Protein AF-A0A839P9Q4-F1 (afdb_monomer_lite)

pLDDT: mean 71.97, std 16.31, range [24.19, 93.88]

Foldseek 3Di:
DEFPDDDLPVQLVVQLVVLLAVCVQCVCCLVDLVSLLLVLVQQDPDPSHSHPDPLSVVLNCQCVPNDPVSVVVSSVVSNVVSVVSHDQDKDKYKYKAKWFFADQDPVQQWTFTHRDDPDDFVQFQPWGDHPPAAIEREDEQQDDGPRIGHDHPVLVVVLCVVCPPNRMKMKIWIKIKGDWHADPDPPRRYTYIYIYTDWIWIFHPPPDPPDPGHHTSDTDDRDGDPPDDDDDDQDDAQPDQVSLLVVLVFDDDPQETEAEADDDPDDGPPNLLSLVLQVVLQQCLQAVLLLLAQQSLLVNCVRHPDLSSSCVLQNNDDDPVSQVVQLVDPVSSNVSSVCCSPPPSVSSNSSHGDDWGKYKYKYKWDFDPQDPVQQWTFTDDFDFDDDPQFTWGPDSPNQETATEQFNDDDRTQHAHPVVSVVLVVVQVPDDPDDGQIKMKIWIKIFHDFDHADPVSSDYPSHDDPDDDPNNRYYRYMYTPWIWMASDRVRPGTRDTDDCPVGGDDDDDPDPQLFDWAFDDPAAFQAQLQVQLLQCVFEFDVCLQQQQQCQFPQLVVDDPVCNVVSSVVSVVVSVVRHDDAPRWYKWKKKWAFDDDPLAWWTFTQDMDTHGDYDPVDTHGDPQQEAEAELCLLLNGIDTDGNVLVVSCCVNPVRSMFIKIFTWDRKHKDWDDDPPTTHIYIYTYGQKIFTADPVHRRTTRDMDGSVSSVVSLPDALLPDDLVPDDFPALAQEAAPDQLVLVLVLCLVQVDQDDLVRLLLNVQLLVCLQAVPVQQRPPFGPGDDPNSCNRDHNGRHRRDRDDPSSSVSRSSSSSSSSVNNSVRHHQKYKYKDWLPCQPQWQCPDPVPVDPQCLQQVQDPVNQVVQDTGDWDWDQDPVRFTKTAWGKHFAFPDDDPPTDGQEIETDHIGGDPPDDRGKMKMWIKGQPDKTWDDPVPPIIRIYTDIFTAKMWIWGDDDPPDHTDTPDIDGDDGDDGDDGDDDDFDDDQNDTFFDAVVVVVVSVVVRAAFAWKWKFFDDPDPPAPFRKIKIWTAGPLNQKIKIWIFGPVVLPRTTQFMEIEGEDACVPDDLVRVQVVCCVPQNHFPCPPLFDDWDDFDQPVLPDDPDPDPQRRQVTDIPHHDRQADSDDDPVNCVVALPNVLSVVSSSSSSVDDRAQADDPPPCVVRIRKRKTARDFAFRQDPNRDTHTDHRGGRYIYIYHHDNVVSVSSVVSVVVVVVCVVDDDDDDDDDDDDD

Secondary structure (DSSP, 8-state):
-EET-SSHHHHHHHHHHHHHHHHHH-GGGGG-HHHHHHHHHHHHH-TT-S---HHHHHHHHHHHHS-HHHHHHHHHHHHHHHHHH-----EEEEEEEEEEE---BTTTTEEEEE--TT---TTS-EEE--TTSPPEEEEETT-----EEE--HHHHHHHHHHHTT--EEEEEEEEEEEEEEE--STT--PEEEEEEEEEEEEEPPP-STT-SS--EEEEE--------PPP-PPPPPPSSHHHHHHTTT-EEETTEEEEE---TTSPPPHHHHHHHHHHHHHHHHH-GGGGGSHHHHHHHHHHHS-HHHHHHHH-S---HHHHHHHHH-HHHHHHHHHHHHHHTHHHHHHTPPPSSEEEEEEEEEEE-S-BTTTTEEEEE---PEEETTEEEEE-SSTTEEEE-SBS---SEEE--HHHHHHHHHHHHHS-TT----EEEEEEEEEEEEPPPPTTTTS------TT-----EEEEEEEEEEEEEESSTTS-SEEEE--GGGTB----------S--EEP-SPEEPBHHHHHHHHHHTTS-TTHHHHHHHTSHHHHTS-TTTHHHHHHHHHHHHHHHSPPTT--EEEEEEEEEEEE-SSSEEEEEEEEEEPBP-TTSPPPPTTSEEEEES-GGGGTEEE--HHHHHHHHHH-TT-EEEEEEEE-S-EEEEE--TTS-EEEEEE-EEEEEEEETTEEEEEEEEEEHHHHHHTT-S-GGGS-GGG---S---SEEE-SHHHHHHHHHHHH-PPP-HHHHHHHHHHHHHHHH-TTSS-GGG---SSS-TTTT---SPTTPPPPPHHHHHHHHHHHHHHHHHHHHT--SEEEEEEETT-TT--TTS---S--HHHHTTT--HHHHHHS-SSS--EEE-TTS-EEE--EEEEEESS-STTPPEEEEEEEPPEE-----SS-EEEEEEEEEEEEEEE-SSSSEEEEEEEEEEEEEEEPPP-SSSPPPEEEEEE-PPPPPPPP---PPP-BTTB-TTSBHHHHHHHHHHHS-EEEEEEEE----SS--S--EEEEEEETTSSEEEEEEE--GGGT-BEEEEEEEEEE-TTT--HHHHHHHHHHHH-S-S-GGG---------HHHH--SS----GGGSSEEEESS----S---HHHHHH-HHHHHHHHHHHHHHHS-SSSSPPTTSSGGG---EEEE-S-EEEE-TTS-EEEESSS-SEEEEEEE-HHHHHHHHHHHHHHHHHTTS------PPP---

Structure (mmCIF, N/CA/C/O backbone):
data_AF-A0A839P9Q4-F1
#
_entry.id   AF-A0A839P9Q4-F1
#
loop_
_atom_site.group_PDB
_atom_site.id
_atom_site.type_symbol
_atom_site.label_atom_id
_atom_site.label_alt_id
_atom_site.label_comp_id
_atom_site.label_asym_id
_atom_site.label_entity_id
_atom_site.label_seq_id
_atom_site.pdbx_PDB_ins_code
_atom_site.Cartn_x
_atom_site.Cartn_y
_atom_site.Cartn_z
_atom_site.occupancy
_atom_site.B_iso_or_equiv
_atom_site.auth_seq_id
_atom_site.auth_comp_id
_atom_site.auth_asym_id
_atom_site.auth_atom_id
_atom_site.pdbx_PDB_model_num
ATOM 1 N N . MET A 1 1 ? 38.543 20.274 5.201 1.00 64.69 1 MET A N 1
ATOM 2 C CA . MET A 1 1 ? 37.522 20.030 6.250 1.00 64.69 1 MET A CA 1
ATOM 3 C C . MET A 1 1 ? 36.988 18.615 6.119 1.00 64.69 1 MET A C 1
ATOM 5 O O . MET A 1 1 ? 37.002 18.118 4.999 1.00 64.69 1 MET A O 1
ATOM 9 N N . ILE A 1 2 ? 36.588 17.972 7.221 1.00 56.66 2 ILE A N 1
ATOM 10 C CA . ILE A 1 2 ? 36.209 16.548 7.251 1.00 56.66 2 ILE A CA 1
ATOM 11 C C . ILE A 1 2 ? 34.685 16.407 7.332 1.00 56.66 2 ILE A C 1
ATOM 13 O O . ILE A 1 2 ? 34.070 16.945 8.249 1.00 56.66 2 ILE A O 1
ATOM 17 N N . ASP A 1 3 ? 34.091 15.681 6.387 1.00 47.31 3 ASP A N 1
ATOM 18 C CA . ASP A 1 3 ? 32.679 15.272 6.425 1.00 47.31 3 ASP A CA 1
ATOM 19 C C . ASP A 1 3 ? 32.559 13.947 7.207 1.00 47.31 3 ASP A C 1
ATOM 21 O O . ASP A 1 3 ? 33.225 12.971 6.851 1.00 47.31 3 ASP A O 1
ATOM 25 N N . GLY A 1 4 ? 31.762 13.926 8.287 1.00 54.22 4 GLY A N 1
ATOM 26 C CA . GLY A 1 4 ? 31.553 12.748 9.151 1.00 54.22 4 GLY A CA 1
ATOM 27 C C . GLY A 1 4 ? 32.404 12.641 10.434 1.00 54.22 4 GLY A C 1
ATOM 28 O O . GLY A 1 4 ? 32.401 11.581 11.059 1.00 54.22 4 GLY A O 1
ATOM 29 N N . ALA A 1 5 ? 33.110 13.700 10.852 1.00 47.81 5 ALA A N 1
ATOM 30 C CA . ALA A 1 5 ? 33.947 13.688 12.063 1.00 47.81 5 ALA A CA 1
ATOM 31 C C . ALA A 1 5 ? 33.138 13.437 13.358 1.00 47.81 5 ALA A C 1
ATOM 33 O O . ALA A 1 5 ? 32.069 14.024 13.570 1.00 47.81 5 ALA A O 1
ATOM 34 N N . ARG A 1 6 ? 33.661 12.593 14.260 1.00 42.53 6 ARG A N 1
ATOM 35 C CA . ARG A 1 6 ? 33.077 12.347 15.593 1.00 42.53 6 ARG A CA 1
ATOM 36 C C . ARG A 1 6 ? 33.615 13.377 16.595 1.00 42.53 6 ARG A C 1
ATOM 38 O O . ARG A 1 6 ? 34.628 13.148 17.239 1.00 42.53 6 ARG A O 1
ATOM 45 N N . GLY A 1 7 ? 32.924 14.509 16.733 1.00 48.66 7 GLY A N 1
ATOM 46 C CA . GLY A 1 7 ? 33.233 15.550 17.725 1.00 48.66 7 GLY A CA 1
ATOM 47 C C . GLY A 1 7 ? 32.727 16.937 17.309 1.00 48.66 7 GLY A C 1
ATOM 48 O O . GLY A 1 7 ? 32.671 17.243 16.119 1.00 48.66 7 GLY A O 1
ATOM 49 N N . GLY A 1 8 ? 32.338 17.776 18.277 1.00 49.44 8 GLY A N 1
ATOM 50 C CA . GLY A 1 8 ? 31.662 19.062 18.024 1.00 49.44 8 GLY A CA 1
ATOM 51 C C . GLY A 1 8 ? 32.492 20.107 17.259 1.00 49.44 8 GLY A C 1
ATOM 52 O O . GLY A 1 8 ? 31.952 20.808 16.411 1.00 49.44 8 GLY A O 1
ATOM 53 N N . GLY A 1 9 ? 33.810 20.187 17.478 1.00 55.84 9 GLY A N 1
ATOM 54 C CA . GLY A 1 9 ? 34.668 21.226 16.877 1.00 55.84 9 GLY A CA 1
ATOM 55 C C . GLY A 1 9 ? 34.774 21.174 15.337 1.00 55.84 9 GLY A C 1
ATOM 56 O O . GLY A 1 9 ? 34.331 22.109 14.668 1.00 55.84 9 GLY A O 1
ATOM 57 N N . PRO A 1 10 ? 35.299 20.085 14.737 1.00 57.31 10 PRO A N 1
ATOM 58 C CA . PRO A 1 10 ? 35.514 19.991 13.284 1.00 57.31 10 PRO A CA 1
ATOM 59 C C . PRO A 1 10 ? 34.222 20.011 12.448 1.00 57.31 10 PRO A C 1
ATOM 61 O O . PRO A 1 10 ? 34.204 20.510 11.320 1.00 57.31 10 PRO A O 1
ATOM 64 N N . ARG A 1 11 ? 33.119 19.493 13.007 1.00 63.06 11 ARG A N 1
ATOM 65 C CA . ARG A 1 11 ? 31.792 19.489 12.371 1.00 63.06 11 ARG A CA 1
ATOM 66 C C . ARG A 1 11 ? 31.200 20.900 12.260 1.00 63.06 11 ARG A C 1
ATOM 68 O O . ARG A 1 11 ? 30.540 21.218 11.264 1.00 63.06 11 ARG A O 1
ATOM 75 N N . ASN A 1 12 ? 31.476 21.755 13.243 1.00 67.19 12 ASN A N 1
ATOM 76 C CA . ASN A 1 12 ? 31.007 23.139 13.261 1.00 67.19 12 ASN A CA 1
ATOM 77 C C . ASN A 1 12 ? 31.789 24.012 12.271 1.00 67.19 12 ASN A C 1
ATOM 79 O O . ASN A 1 12 ? 31.186 24.835 11.586 1.00 67.19 12 ASN A O 1
ATOM 83 N N . GLU A 1 13 ? 33.095 23.784 12.095 1.00 72.75 13 GLU A N 1
ATOM 84 C CA . GLU A 1 13 ? 33.898 24.483 11.076 1.00 72.75 13 GLU A CA 1
ATOM 85 C C . GLU A 1 13 ? 33.451 24.162 9.644 1.00 72.75 13 GLU A C 1
ATOM 87 O O . GLU A 1 13 ? 33.305 25.069 8.820 1.00 72.75 13 GLU A O 1
ATOM 92 N N . PHE A 1 14 ? 33.176 22.884 9.351 1.00 75.50 14 PHE A N 1
ATOM 93 C CA . PHE A 1 14 ? 32.638 22.471 8.054 1.00 75.50 14 PHE A CA 1
ATOM 94 C C . PHE A 1 14 ? 31.277 23.119 7.778 1.00 75.50 14 PHE A C 1
ATOM 96 O O . PHE A 1 14 ? 31.079 23.724 6.722 1.00 75.50 14 PHE A O 1
ATOM 103 N N . SER A 1 15 ? 30.373 23.070 8.759 1.00 75.75 15 SER A N 1
ATOM 104 C CA . SER A 1 15 ? 29.045 23.682 8.654 1.00 75.75 15 SER A CA 1
ATOM 105 C C . SER A 1 15 ? 29.128 25.202 8.467 1.00 75.75 15 SER A C 1
ATOM 107 O O . SER A 1 15 ? 28.384 25.758 7.663 1.00 75.75 15 SER A O 1
ATOM 109 N N . ARG A 1 16 ? 30.090 25.879 9.115 1.00 79.44 16 ARG A N 1
ATOM 110 C CA . ARG A 1 16 ? 30.335 27.323 8.949 1.00 79.44 16 ARG A CA 1
ATOM 111 C C . ARG A 1 16 ? 30.787 27.649 7.535 1.00 79.44 16 ARG A C 1
ATOM 113 O O . ARG A 1 16 ? 30.277 28.574 6.909 1.00 79.44 16 ARG A O 1
ATOM 120 N N . ALA A 1 17 ? 31.732 26.876 7.010 1.00 80.94 17 ALA A N 1
ATOM 121 C CA . ALA A 1 17 ? 32.249 27.087 5.667 1.00 80.94 17 ALA A CA 1
ATOM 122 C C . ALA A 1 17 ? 31.186 26.838 4.583 1.00 80.94 17 ALA A C 1
ATOM 124 O O . ALA A 1 17 ? 31.177 27.552 3.577 1.00 80.94 17 ALA A O 1
ATOM 125 N N . VAL A 1 18 ? 30.285 25.875 4.792 1.00 79.56 18 VAL A N 1
ATOM 126 C CA . VAL A 1 18 ? 29.126 25.641 3.919 1.00 79.56 18 VAL A CA 1
ATOM 127 C C . VAL A 1 18 ? 28.129 26.797 4.008 1.00 79.56 18 VAL A C 1
ATOM 129 O O . VAL A 1 18 ? 27.766 27.357 2.975 1.00 79.56 18 VAL A O 1
ATOM 132 N N . LEU A 1 19 ? 27.750 27.213 5.219 1.00 79.31 19 LEU A N 1
ATOM 133 C CA . LEU A 1 19 ? 26.780 28.285 5.446 1.00 79.31 19 LEU A CA 1
ATOM 134 C C . LEU A 1 19 ? 27.223 29.617 4.813 1.00 79.31 19 LEU A C 1
ATOM 136 O O . LEU A 1 19 ? 26.437 30.247 4.111 1.00 79.31 19 LEU A O 1
ATOM 140 N N . ARG A 1 20 ? 28.504 29.995 4.934 1.00 85.00 20 ARG A N 1
ATOM 141 C CA . ARG A 1 20 ? 29.074 31.181 4.255 1.00 85.00 20 ARG A CA 1
ATOM 142 C C . ARG A 1 20 ? 28.878 31.172 2.731 1.00 85.00 20 ARG A C 1
ATOM 144 O O . ARG A 1 20 ? 28.733 32.222 2.111 1.00 85.00 20 ARG A O 1
ATOM 151 N N . ARG A 1 21 ? 28.888 29.992 2.110 1.00 84.69 21 ARG A N 1
ATOM 152 C CA . ARG A 1 21 ? 28.693 29.824 0.660 1.00 84.69 21 ARG A CA 1
ATOM 153 C C . ARG A 1 21 ? 27.216 29.747 0.295 1.00 84.69 21 ARG A C 1
ATOM 155 O O . ARG A 1 21 ? 26.824 30.317 -0.714 1.00 84.69 21 ARG A O 1
ATOM 162 N N . TYR A 1 22 ? 26.397 29.124 1.143 1.00 79.69 22 TYR A N 1
ATOM 163 C CA . TYR A 1 22 ? 24.941 29.103 1.001 1.00 79.69 22 TYR A CA 1
ATOM 164 C C . TYR A 1 22 ? 24.340 30.514 1.007 1.00 79.69 22 TYR A C 1
ATOM 166 O O . TYR A 1 22 ? 23.539 30.836 0.133 1.00 79.69 22 TYR A O 1
ATOM 174 N N . ILE A 1 23 ? 24.794 31.375 1.926 1.00 81.75 23 ILE A N 1
ATOM 175 C CA . ILE A 1 23 ? 24.366 32.780 2.007 1.00 81.75 23 ILE A CA 1
ATOM 176 C C . ILE A 1 23 ? 24.711 33.530 0.711 1.00 81.75 23 ILE A C 1
ATOM 178 O O . ILE A 1 23 ? 23.896 34.287 0.194 1.00 81.75 23 ILE A O 1
ATOM 182 N N . LYS A 1 24 ? 25.900 33.289 0.139 1.00 82.56 24 LYS A N 1
ATOM 183 C CA . LYS A 1 24 ? 26.296 33.890 -1.144 1.00 82.56 24 LYS A CA 1
ATOM 184 C C . LYS A 1 24 ? 25.455 33.372 -2.317 1.00 82.56 24 LYS A C 1
ATOM 186 O O . LYS A 1 24 ? 25.167 34.136 -3.233 1.00 82.56 24 LYS A O 1
ATOM 191 N N . ALA A 1 25 ? 25.112 32.087 -2.288 1.00 74.19 25 ALA A N 1
ATOM 192 C CA . ALA A 1 25 ? 24.369 31.384 -3.329 1.00 74.19 25 ALA A CA 1
ATOM 193 C C . ALA A 1 25 ? 22.865 31.693 -3.334 1.00 74.19 25 ALA A C 1
ATOM 195 O O . ALA A 1 25 ? 22.218 31.511 -4.361 1.00 74.19 25 ALA A O 1
ATOM 196 N N . THR A 1 26 ? 22.318 32.156 -2.205 1.00 74.44 26 THR A N 1
ATOM 197 C CA . THR A 1 26 ? 20.874 32.355 -2.013 1.00 74.44 26 THR A CA 1
ATOM 198 C C . THR A 1 26 ? 20.586 33.771 -1.501 1.00 74.44 26 THR A C 1
ATOM 200 O O . THR A 1 26 ? 20.239 33.936 -0.333 1.00 74.44 26 THR A O 1
ATOM 203 N N . PRO A 1 27 ? 20.719 34.819 -2.339 1.00 75.06 27 PRO A N 1
ATOM 204 C CA . PRO A 1 27 ? 20.492 36.202 -1.908 1.00 75.06 27 PRO A CA 1
ATOM 205 C C . PRO A 1 27 ? 19.057 36.450 -1.427 1.00 75.06 27 PRO A C 1
ATOM 207 O O . PRO A 1 27 ? 18.837 37.279 -0.550 1.00 75.06 27 PRO A O 1
ATOM 210 N N . SER A 1 28 ? 18.092 35.685 -1.946 1.00 75.75 28 SER A N 1
ATOM 211 C CA . SER A 1 28 ? 16.678 35.756 -1.565 1.00 75.75 28 SER A CA 1
ATOM 212 C C . SER A 1 28 ? 16.415 35.430 -0.093 1.00 75.75 28 SER A C 1
ATOM 214 O O . SER A 1 28 ? 15.375 35.813 0.430 1.00 75.75 28 SER A O 1
ATOM 216 N N . ILE A 1 29 ? 17.353 34.793 0.625 1.00 76.69 29 ILE A N 1
ATOM 217 C CA . ILE A 1 29 ? 17.210 34.588 2.075 1.00 76.69 29 ILE A CA 1
ATOM 218 C C . ILE A 1 29 ? 17.147 35.915 2.842 1.00 76.69 29 ILE A C 1
ATOM 220 O O . ILE A 1 29 ? 16.570 35.973 3.921 1.00 76.69 29 ILE A O 1
ATOM 224 N N . PHE A 1 30 ? 17.713 36.992 2.286 1.00 82.06 30 PHE A N 1
ATOM 225 C CA . PHE A 1 30 ? 17.649 38.325 2.880 1.00 82.06 30 PHE A CA 1
ATOM 226 C C . PHE A 1 30 ? 16.275 38.995 2.716 1.00 82.06 30 PHE A C 1
ATOM 228 O O . PHE A 1 30 ? 15.992 39.969 3.416 1.00 82.06 30 PHE A O 1
ATOM 235 N N . GLU A 1 31 ? 15.428 38.452 1.838 1.00 80.94 31 GLU A N 1
ATOM 236 C CA . GLU A 1 31 ? 14.074 38.925 1.535 1.00 80.94 31 GLU A CA 1
ATOM 237 C C . GLU A 1 31 ? 12.984 38.130 2.287 1.00 80.94 31 GLU A C 1
ATOM 239 O O . GLU A 1 31 ? 11.816 38.498 2.211 1.00 80.94 31 GLU A O 1
ATOM 244 N N . ASP A 1 32 ? 13.347 37.078 3.043 1.00 80.62 32 ASP A N 1
ATOM 245 C CA . ASP A 1 32 ? 12.438 36.248 3.858 1.00 80.62 32 ASP A CA 1
ATOM 246 C C . ASP A 1 32 ? 12.662 36.478 5.373 1.00 80.62 32 ASP A C 1
ATOM 248 O O . ASP A 1 32 ? 13.540 35.849 5.981 1.00 80.62 32 ASP A O 1
ATOM 252 N N . PRO A 1 33 ? 11.869 37.353 6.029 1.00 79.62 33 PRO A N 1
ATOM 253 C CA . PRO A 1 33 ? 12.018 37.658 7.452 1.00 79.62 33 PRO A CA 1
ATOM 254 C C . PRO A 1 33 ? 11.812 36.439 8.360 1.00 79.62 33 PRO A C 1
ATOM 256 O O . PRO A 1 33 ? 12.529 36.277 9.346 1.00 79.62 33 PRO A O 1
ATOM 259 N N . GLU A 1 34 ? 10.872 35.550 8.029 1.00 75.75 34 GLU A N 1
ATOM 260 C CA . GLU A 1 34 ? 10.582 34.348 8.822 1.00 75.75 34 GLU A CA 1
ATOM 261 C C . GLU A 1 34 ? 11.647 33.261 8.613 1.00 75.75 34 GLU A C 1
ATOM 263 O O . GLU A 1 34 ? 11.989 32.508 9.531 1.00 75.75 34 GLU A O 1
ATOM 268 N N . GLY A 1 35 ? 12.230 33.190 7.416 1.00 76.62 35 GLY A N 1
ATOM 269 C CA . GLY A 1 35 ? 13.447 32.427 7.142 1.00 76.62 35 GLY A CA 1
ATOM 270 C C . GLY A 1 35 ? 14.635 32.904 7.983 1.00 76.62 35 GLY A C 1
ATOM 271 O O . GLY A 1 35 ? 15.294 32.086 8.630 1.00 76.62 35 GLY A O 1
ATOM 272 N N . LEU A 1 36 ? 14.866 34.220 8.055 1.00 83.12 36 LEU A N 1
ATOM 273 C CA . LEU A 1 36 ? 15.941 34.817 8.859 1.00 83.12 36 LEU A CA 1
ATOM 274 C C . LEU A 1 36 ? 15.747 34.606 10.364 1.00 83.12 36 LEU A C 1
ATOM 276 O O . LEU A 1 36 ? 16.712 34.251 11.042 1.00 83.12 36 LEU A O 1
ATOM 280 N N . LYS A 1 37 ? 14.521 34.752 10.886 1.00 82.19 37 LYS A N 1
ATOM 281 C CA . LYS A 1 37 ? 14.201 34.464 12.298 1.00 82.19 37 LYS A CA 1
ATOM 282 C C . LYS A 1 37 ? 14.492 33.006 12.655 1.00 82.19 37 LYS A C 1
ATOM 284 O O . LYS A 1 37 ? 15.140 32.733 13.665 1.00 82.19 37 LYS A O 1
ATOM 289 N N . ARG A 1 38 ? 14.066 32.059 11.810 1.00 75.88 38 ARG A N 1
ATOM 290 C CA . ARG A 1 38 ? 14.324 30.621 12.013 1.00 75.88 38 ARG A CA 1
ATOM 291 C C . ARG A 1 38 ? 15.812 30.287 11.950 1.00 75.88 38 ARG A C 1
ATOM 293 O O . ARG A 1 38 ? 16.301 29.512 12.776 1.00 75.88 38 ARG A O 1
ATOM 300 N N . LEU A 1 39 ? 16.540 30.890 11.010 1.00 78.81 39 LEU A N 1
ATOM 301 C CA . LEU A 1 39 ? 17.987 30.723 10.898 1.00 78.81 39 LEU A CA 1
ATOM 302 C C . LEU A 1 39 ? 18.714 31.296 12.126 1.00 78.81 39 LEU A C 1
ATOM 304 O O . LEU A 1 39 ? 19.573 30.616 12.686 1.00 78.81 39 LEU A O 1
ATOM 308 N N . LEU A 1 40 ? 18.337 32.490 12.596 1.00 82.75 40 LEU A N 1
ATOM 309 C CA . LEU A 1 40 ? 18.902 33.113 13.798 1.00 82.75 40 LEU A CA 1
ATOM 310 C C . LEU A 1 40 ? 18.640 32.272 15.055 1.00 82.75 40 LEU A C 1
ATOM 312 O O . LEU A 1 40 ? 19.577 32.002 15.803 1.00 82.75 40 LEU A O 1
ATOM 316 N N . ALA A 1 41 ? 17.415 31.776 15.250 1.00 75.00 41 ALA A N 1
ATOM 317 C CA . ALA A 1 41 ? 17.064 30.919 16.384 1.00 75.00 41 ALA A CA 1
ATOM 318 C C . ALA A 1 41 ? 17.879 29.614 16.398 1.00 75.00 41 ALA A C 1
ATOM 320 O O . ALA A 1 41 ? 18.410 29.212 17.436 1.00 75.00 41 ALA A O 1
ATOM 321 N N . THR A 1 42 ? 18.041 28.994 15.224 1.00 68.88 42 THR A N 1
ATOM 322 C CA . THR A 1 42 ? 18.833 27.766 15.045 1.00 68.88 42 THR A CA 1
ATOM 323 C C . THR A 1 42 ? 20.314 27.999 15.360 1.00 68.88 42 THR A C 1
ATOM 325 O O . THR A 1 42 ? 20.966 27.158 15.985 1.00 68.88 42 THR A O 1
ATOM 328 N N . LEU A 1 43 ? 20.848 29.159 14.964 1.00 72.81 43 LEU A N 1
ATOM 329 C CA . LEU A 1 43 ? 22.237 29.546 15.210 1.00 72.81 43 LEU A CA 1
ATOM 330 C C . LEU A 1 43 ? 22.473 30.101 16.627 1.00 72.81 43 LEU A C 1
ATOM 332 O O . LEU A 1 43 ? 23.619 30.129 17.074 1.00 72.81 43 LEU A O 1
ATOM 336 N N . ALA A 1 44 ? 21.438 30.506 17.362 1.00 69.62 44 ALA A N 1
ATOM 337 C CA . ALA A 1 44 ? 21.579 31.072 18.704 1.00 69.62 44 ALA A CA 1
ATOM 338 C C . ALA A 1 44 ? 21.503 30.031 19.839 1.00 69.62 44 ALA A C 1
ATOM 340 O O . ALA A 1 44 ? 22.216 30.184 20.826 1.00 69.62 44 ALA A O 1
ATOM 341 N N . TYR A 1 45 ? 20.672 28.984 19.723 1.00 53.72 45 TYR A N 1
ATOM 342 C CA . TYR A 1 45 ? 20.264 28.162 20.882 1.00 53.72 45 TYR A CA 1
ATOM 343 C C . TYR A 1 45 ? 20.804 26.724 20.959 1.00 53.72 45 TYR A C 1
ATOM 345 O O . TYR A 1 45 ? 20.451 26.008 21.893 1.00 53.72 45 TYR A O 1
ATOM 353 N N . SER A 1 46 ? 21.661 26.266 20.041 1.00 51.97 46 SER A N 1
ATOM 354 C CA . SER A 1 46 ? 22.256 24.924 20.171 1.00 51.97 46 SER A CA 1
ATOM 355 C C . SER A 1 46 ? 23.648 24.967 20.813 1.00 51.97 46 SER A C 1
ATOM 357 O O . SER A 1 46 ? 24.517 25.712 20.365 1.00 51.97 46 SER A O 1
ATOM 359 N N . GLU A 1 47 ? 23.905 24.100 21.804 1.00 44.22 47 GLU A N 1
ATOM 360 C CA . GLU A 1 47 ? 25.256 23.847 22.360 1.00 44.22 47 GLU A CA 1
ATOM 361 C C . GLU A 1 47 ? 26.258 23.370 21.283 1.00 44.22 47 GLU A C 1
ATOM 363 O O . GLU A 1 47 ? 27.469 23.416 21.473 1.00 44.22 47 GLU A O 1
ATOM 368 N N . ASN A 1 48 ? 25.748 22.975 20.109 1.00 48.03 48 ASN A N 1
ATOM 369 C CA . ASN A 1 48 ? 26.498 22.601 18.910 1.00 48.03 48 ASN A CA 1
ATOM 370 C C . ASN A 1 48 ? 26.331 23.610 17.751 1.00 48.03 48 ASN A C 1
ATOM 372 O O . ASN A 1 48 ? 26.476 23.233 16.587 1.00 48.03 48 ASN A O 1
ATOM 376 N N . SER A 1 49 ? 25.991 24.872 18.033 1.00 61.28 49 SER A N 1
ATOM 377 C CA . SER A 1 49 ? 25.770 25.876 16.988 1.00 61.28 49 SER A CA 1
ATOM 378 C C . SER A 1 49 ? 27.048 26.194 16.204 1.00 61.28 49 SER A C 1
ATOM 380 O O . SER A 1 49 ? 28.169 26.159 16.712 1.00 61.28 49 SER A O 1
ATOM 382 N N . VAL A 1 50 ? 26.859 26.559 14.937 1.00 62.88 50 VAL A N 1
ATOM 383 C CA . VAL A 1 50 ? 27.901 26.964 13.990 1.00 62.88 50 VAL A CA 1
ATOM 384 C C . VAL A 1 50 ? 28.448 28.376 14.297 1.00 62.88 50 VAL A C 1
ATOM 386 O O . VAL A 1 50 ? 29.604 28.666 13.969 1.00 62.88 50 VAL A O 1
ATOM 389 N N . TRP A 1 51 ? 27.667 29.233 14.978 1.00 69.69 51 TRP A N 1
ATOM 390 C CA . TRP A 1 51 ? 28.051 30.580 15.454 1.00 69.69 51 TRP A CA 1
ATOM 391 C C . TRP A 1 51 ? 27.387 30.947 16.804 1.00 69.69 51 TRP A C 1
ATOM 393 O O . TRP A 1 51 ? 26.552 31.856 16.852 1.00 69.69 51 TRP A O 1
ATOM 403 N N . PRO A 1 52 ? 27.759 30.284 17.916 1.00 65.69 52 PRO A N 1
ATOM 404 C CA . PRO A 1 52 ? 27.238 30.599 19.240 1.00 65.69 52 PRO A CA 1
ATOM 405 C C . PRO A 1 52 ? 27.986 31.813 19.796 1.00 65.69 52 PRO A C 1
ATOM 407 O O . PRO A 1 52 ? 28.895 31.676 20.612 1.00 65.69 52 PRO A O 1
ATOM 410 N N . THR A 1 53 ? 27.669 33.006 19.299 1.00 72.31 53 THR A N 1
ATOM 411 C CA . THR A 1 53 ? 28.251 34.240 19.834 1.00 72.31 53 THR A CA 1
ATOM 412 C C . THR A 1 53 ? 27.243 34.933 20.757 1.00 72.31 53 THR A C 1
ATOM 414 O O . THR A 1 53 ? 26.034 34.880 20.485 1.00 72.31 53 THR A O 1
ATOM 417 N N . PRO A 1 54 ? 27.695 35.579 21.848 1.00 73.75 54 PRO A N 1
ATOM 418 C CA . PRO A 1 54 ? 26.827 36.382 22.709 1.00 73.75 54 PRO A CA 1
ATOM 419 C C . PRO A 1 54 ? 25.985 37.400 21.924 1.00 73.75 54 PRO A C 1
ATOM 421 O O . PRO A 1 54 ? 24.830 37.641 22.263 1.00 73.75 54 PRO A O 1
ATOM 424 N N . GLU A 1 55 ? 26.520 37.928 20.823 1.00 79.06 55 GLU A N 1
ATOM 425 C CA . GLU A 1 55 ? 25.854 38.880 19.934 1.00 79.06 55 GLU A CA 1
ATOM 426 C C . GLU A 1 55 ? 24.688 38.240 19.163 1.00 79.06 55 GLU A C 1
ATOM 428 O O . GLU A 1 55 ? 23.630 38.855 19.043 1.00 79.06 55 GLU A O 1
ATOM 433 N N . ASN A 1 56 ? 24.818 36.996 18.679 1.00 80.25 56 ASN A N 1
ATOM 434 C CA . ASN A 1 56 ? 23.707 36.278 18.036 1.00 80.25 56 ASN A CA 1
ATOM 435 C C . ASN A 1 56 ? 22.621 35.875 19.042 1.00 80.25 56 ASN A C 1
ATOM 437 O O . ASN A 1 56 ? 21.435 35.971 18.732 1.00 80.25 56 ASN A O 1
ATOM 441 N N . LEU A 1 57 ? 23.008 35.506 20.266 1.00 78.38 57 LEU A N 1
ATOM 442 C CA . LEU A 1 57 ? 22.070 35.302 21.375 1.00 78.38 57 LEU A CA 1
ATOM 443 C C . LEU A 1 57 ? 21.323 36.596 21.727 1.00 78.38 57 LEU A C 1
ATOM 445 O O . LEU A 1 57 ? 20.116 36.570 21.957 1.00 78.38 57 LEU A O 1
ATOM 449 N N . GLN A 1 58 ? 22.010 37.739 21.730 1.00 82.94 58 GLN A N 1
ATOM 450 C CA . GLN A 1 58 ? 21.400 39.041 21.993 1.00 82.94 58 GLN A CA 1
ATOM 451 C C . GLN A 1 58 ? 20.471 39.488 20.855 1.00 82.94 58 GLN A C 1
ATOM 453 O O . GLN A 1 58 ? 19.378 39.985 21.125 1.00 82.94 58 GLN A O 1
ATOM 458 N N . ARG A 1 59 ? 20.859 39.283 19.587 1.00 88.38 59 ARG A N 1
ATOM 459 C CA . ARG A 1 59 ? 19.977 39.486 18.421 1.00 88.38 59 ARG A CA 1
ATOM 460 C C . ARG A 1 59 ? 18.730 38.613 18.530 1.00 88.38 59 ARG A C 1
ATOM 462 O O . ARG A 1 59 ? 17.630 39.132 18.406 1.00 88.38 59 ARG A O 1
ATOM 469 N N . GLN A 1 60 ? 18.877 37.330 18.864 1.00 86.19 60 GLN A N 1
ATOM 470 C CA . GLN A 1 60 ? 17.739 36.423 19.020 1.00 86.19 60 GLN A CA 1
ATOM 471 C C . GLN A 1 60 ? 16.824 36.820 20.186 1.00 86.19 60 GLN A C 1
ATOM 473 O O . GLN A 1 60 ? 15.604 36.769 20.048 1.00 86.19 60 GLN A O 1
ATOM 478 N N . ARG A 1 61 ? 17.383 37.250 21.323 1.00 82.19 61 ARG A N 1
ATOM 479 C CA . ARG A 1 61 ? 16.591 37.770 22.449 1.00 82.19 61 ARG A CA 1
ATOM 480 C C . ARG A 1 61 ? 15.798 39.015 22.053 1.00 82.19 61 ARG A C 1
ATOM 482 O O . ARG A 1 61 ? 14.631 39.096 22.413 1.00 82.19 61 ARG A O 1
ATOM 489 N N . ARG A 1 62 ? 16.384 39.932 21.274 1.00 88.62 62 ARG A N 1
ATOM 490 C CA . ARG A 1 62 ? 15.670 41.097 20.715 1.00 88.62 62 ARG A CA 1
ATOM 491 C C . ARG A 1 62 ? 14.596 40.694 19.703 1.00 88.62 62 ARG A C 1
ATOM 493 O O . ARG A 1 62 ? 13.505 41.238 19.750 1.00 88.62 62 ARG A O 1
ATOM 500 N N . VAL A 1 63 ? 14.851 39.688 18.865 1.00 86.88 63 VAL A N 1
ATOM 501 C CA . VAL A 1 63 ? 13.841 39.134 17.945 1.00 86.88 63 VAL A CA 1
ATOM 502 C C . VAL A 1 63 ? 12.684 38.450 18.689 1.00 86.88 63 VAL A C 1
ATOM 504 O O . VAL A 1 63 ? 11.550 38.503 18.230 1.00 86.88 63 VAL A O 1
ATOM 507 N N . THR A 1 64 ? 12.951 37.806 19.828 1.00 81.75 64 THR A N 1
ATOM 508 C CA . THR A 1 64 ? 11.940 37.027 20.573 1.00 81.75 64 THR A CA 1
ATOM 509 C C . THR A 1 64 ? 11.136 37.893 21.545 1.00 81.75 64 THR A C 1
ATOM 511 O O . THR A 1 64 ? 9.934 37.697 21.685 1.00 81.75 64 THR A O 1
ATOM 514 N N . ASN A 1 65 ? 11.797 38.841 22.216 1.00 81.94 65 ASN A N 1
ATOM 515 C CA . ASN A 1 65 ? 11.233 39.589 23.345 1.00 81.94 65 ASN A CA 1
ATOM 516 C C . ASN A 1 65 ? 11.142 41.104 23.096 1.00 81.94 65 ASN A C 1
ATOM 518 O O . ASN A 1 65 ? 10.640 41.819 23.959 1.00 81.94 65 ASN A O 1
ATOM 522 N N . GLY A 1 66 ? 11.683 41.602 21.982 1.00 78.88 66 GLY A N 1
ATOM 523 C CA . GLY A 1 66 ? 11.684 43.023 21.642 1.00 78.88 66 GLY A CA 1
ATOM 524 C C . GLY A 1 66 ? 10.426 43.460 20.895 1.00 78.88 66 GLY A C 1
ATOM 525 O O . GLY A 1 66 ? 9.666 42.649 20.360 1.00 78.88 66 GLY A O 1
ATOM 526 N N . THR A 1 67 ? 10.229 44.771 20.850 1.00 83.88 67 THR A N 1
ATOM 527 C CA . THR A 1 67 ? 9.210 45.458 20.041 1.00 83.88 67 THR A CA 1
ATOM 528 C C . THR A 1 67 ? 9.425 45.230 18.543 1.00 83.88 67 THR A C 1
ATOM 530 O O . THR A 1 67 ? 10.518 44.864 18.122 1.00 83.88 67 THR A O 1
ATOM 533 N N . GLU A 1 68 ? 8.413 45.483 17.709 1.00 63.50 68 GLU A N 1
ATOM 534 C CA . GLU A 1 68 ? 8.513 45.325 16.246 1.00 63.50 68 GLU A CA 1
ATOM 535 C C . GLU A 1 68 ? 9.737 46.042 15.636 1.00 63.50 68 GLU A C 1
ATOM 537 O O . GLU A 1 68 ? 10.461 45.449 14.840 1.00 63.50 68 GLU A O 1
ATOM 542 N N . PHE A 1 69 ? 10.072 47.242 16.123 1.00 80.94 69 PHE A N 1
ATOM 543 C CA . PHE A 1 69 ? 11.257 47.999 15.702 1.00 80.94 69 PHE A CA 1
ATOM 544 C C . PHE A 1 69 ? 12.579 47.355 16.147 1.00 80.94 69 PHE A C 1
ATOM 546 O O . PHE A 1 69 ? 13.571 47.365 15.414 1.00 80.94 69 PHE A O 1
ATOM 553 N N . GLU A 1 70 ? 12.619 46.774 17.349 1.00 78.81 70 GLU A N 1
ATOM 554 C CA . GLU A 1 70 ? 13.792 46.048 17.848 1.00 78.81 70 GLU A CA 1
ATOM 555 C C . GLU A 1 70 ? 13.982 44.715 17.120 1.00 78.81 70 GLU A C 1
ATOM 557 O O . GLU A 1 70 ? 15.122 44.301 16.896 1.00 78.81 70 GLU A O 1
ATOM 562 N N . GLN A 1 71 ? 12.886 44.064 16.719 1.00 85.81 71 GLN A N 1
ATOM 563 C CA . GLN A 1 71 ? 12.917 42.862 15.891 1.00 85.81 71 GLN A CA 1
ATOM 564 C C . GLN A 1 71 ? 13.463 43.181 14.497 1.00 85.81 71 GLN A C 1
ATOM 566 O O . GLN A 1 71 ? 14.378 42.494 14.042 1.00 85.81 71 GLN A O 1
ATOM 571 N N . GLU A 1 72 ? 12.965 44.235 13.846 1.00 84.88 72 GLU A N 1
ATOM 572 C CA . GLU A 1 72 ? 13.463 44.692 12.542 1.00 84.88 72 GLU A CA 1
ATOM 573 C C . GLU A 1 72 ? 14.947 45.066 12.605 1.00 84.88 72 GLU A C 1
ATOM 575 O O . GLU A 1 72 ? 15.749 44.548 11.827 1.00 84.88 72 GLU A O 1
ATOM 580 N N . THR A 1 73 ? 15.345 45.858 13.606 1.00 90.69 73 THR A N 1
ATOM 581 C CA . THR A 1 73 ? 16.746 46.258 13.808 1.00 90.69 73 THR A CA 1
ATOM 582 C C . THR A 1 73 ? 17.651 45.044 14.040 1.00 90.69 73 THR A C 1
ATOM 584 O O . THR A 1 73 ? 18.719 44.930 13.439 1.00 90.69 73 THR A O 1
ATOM 587 N N . ALA A 1 74 ? 17.231 44.092 14.881 1.00 89.56 74 ALA A N 1
ATOM 588 C CA . ALA A 1 74 ? 18.008 42.884 15.148 1.00 89.56 74 ALA A CA 1
ATOM 589 C C . ALA A 1 74 ? 18.129 41.974 13.914 1.00 89.56 74 ALA A C 1
ATOM 591 O O . ALA A 1 74 ? 19.174 41.343 13.724 1.00 89.56 74 ALA A O 1
ATOM 592 N N . LEU A 1 75 ? 17.097 41.920 13.066 1.00 89.56 75 LEU A N 1
ATOM 593 C CA . LEU A 1 75 ? 17.147 41.207 11.792 1.00 89.56 75 LEU A CA 1
ATOM 594 C C . LEU A 1 75 ? 18.054 41.915 10.782 1.00 89.56 75 LEU A C 1
ATOM 596 O O . LEU A 1 75 ? 18.831 41.230 10.125 1.00 89.56 75 LEU A O 1
ATOM 600 N N . ASP A 1 76 ? 18.045 43.243 10.687 1.00 89.94 76 ASP A N 1
ATOM 601 C CA . ASP A 1 76 ? 18.928 43.987 9.776 1.00 89.94 76 ASP A CA 1
ATOM 602 C C . ASP A 1 76 ? 20.406 43.924 10.195 1.00 89.94 76 ASP A C 1
ATOM 604 O O . ASP A 1 76 ? 21.297 43.733 9.357 1.00 89.94 76 ASP A O 1
ATOM 608 N N . GLU A 1 77 ? 20.689 43.964 11.498 1.00 90.25 77 GLU A N 1
ATOM 609 C CA . GLU A 1 77 ? 22.022 43.665 12.025 1.00 90.25 77 GLU A CA 1
ATOM 610 C C . GLU A 1 77 ? 22.457 42.231 11.688 1.00 90.25 77 GLU A C 1
ATOM 612 O O . GLU A 1 77 ? 23.617 41.987 11.342 1.00 90.25 77 GLU A O 1
ATOM 617 N N . PHE A 1 78 ? 21.532 41.269 11.773 1.00 91.44 78 PHE A N 1
ATOM 618 C CA . PHE A 1 78 ? 21.810 39.880 11.429 1.00 91.44 78 PHE A CA 1
ATOM 619 C C . PHE A 1 78 ? 22.037 39.693 9.923 1.00 91.44 78 PHE A C 1
ATOM 621 O O . PHE A 1 78 ? 22.976 38.993 9.540 1.00 91.44 78 PHE A O 1
ATOM 628 N N . LYS A 1 79 ? 21.269 40.372 9.060 1.00 89.44 79 LYS A N 1
ATOM 629 C CA . LYS A 1 79 ? 21.510 40.419 7.607 1.00 89.44 79 LYS A CA 1
ATOM 630 C C . LYS A 1 79 ? 22.903 40.966 7.307 1.00 89.44 79 LYS A C 1
ATOM 632 O O . LYS A 1 79 ? 23.639 40.356 6.536 1.00 89.44 79 LYS A O 1
ATOM 637 N N . THR A 1 80 ? 23.286 42.065 7.958 1.00 89.12 80 THR A N 1
ATOM 638 C CA . THR A 1 80 ? 24.611 42.688 7.804 1.00 89.12 80 THR A CA 1
ATOM 639 C C . THR A 1 80 ? 25.728 41.725 8.209 1.00 89.12 80 THR A C 1
ATOM 641 O O . THR A 1 80 ? 26.705 41.561 7.477 1.00 89.12 80 THR A O 1
ATOM 644 N N . PHE A 1 81 ? 25.558 41.025 9.334 1.00 88.69 81 PHE A N 1
ATOM 645 C CA . PHE A 1 81 ? 26.481 39.983 9.781 1.00 88.69 81 PHE A CA 1
ATOM 646 C C . PHE A 1 81 ? 26.603 38.838 8.762 1.00 88.69 81 PHE A C 1
ATOM 648 O O . PHE A 1 81 ? 27.710 38.493 8.354 1.00 88.69 81 PHE A O 1
ATOM 655 N N . LEU A 1 82 ? 25.483 38.273 8.302 1.00 85.50 82 LEU A N 1
ATOM 656 C CA . LEU A 1 82 ? 25.486 37.182 7.323 1.00 85.50 82 LEU A CA 1
ATOM 657 C C . LEU A 1 82 ? 26.107 37.611 5.982 1.00 85.50 82 LEU A C 1
ATOM 659 O O . LEU A 1 82 ? 26.853 36.838 5.379 1.00 85.50 82 LEU A O 1
ATOM 663 N N . ALA A 1 83 ? 25.842 38.839 5.528 1.00 84.94 83 ALA A N 1
ATOM 664 C CA . ALA A 1 83 ? 26.412 39.390 4.302 1.00 84.94 83 ALA A CA 1
ATOM 665 C C . ALA A 1 83 ? 27.938 39.561 4.393 1.00 84.94 83 ALA A C 1
ATOM 667 O O . ALA A 1 83 ? 28.640 39.251 3.429 1.00 84.94 83 ALA A O 1
ATOM 668 N N . ALA A 1 84 ? 28.460 39.984 5.551 1.00 84.94 84 ALA A N 1
ATOM 669 C CA . ALA A 1 84 ? 29.900 40.109 5.793 1.00 84.94 84 ALA A CA 1
ATOM 670 C C . ALA A 1 84 ? 30.631 38.753 5.791 1.00 84.94 84 ALA A C 1
ATOM 672 O O . ALA A 1 84 ? 31.806 38.670 5.437 1.00 84.94 84 ALA A O 1
ATOM 673 N N . GLU A 1 85 ? 29.932 37.677 6.152 1.00 85.12 85 GLU A N 1
ATOM 674 C CA . GLU A 1 85 ? 30.480 36.319 6.208 1.00 85.12 85 GLU A CA 1
ATOM 675 C C . GLU A 1 85 ? 30.419 35.580 4.854 1.00 85.12 85 GLU A C 1
ATOM 677 O O . GLU A 1 85 ? 31.052 34.531 4.685 1.00 85.12 85 GLU A O 1
ATOM 682 N N . ALA A 1 86 ? 29.673 36.102 3.876 1.00 83.81 86 ALA A N 1
ATOM 683 C CA . ALA A 1 86 ? 29.410 35.434 2.606 1.00 83.81 86 ALA A CA 1
ATOM 684 C C . ALA A 1 86 ? 30.673 35.297 1.729 1.00 83.81 86 ALA A C 1
ATOM 686 O O . ALA A 1 86 ? 31.397 36.259 1.479 1.00 83.81 86 ALA A O 1
ATOM 687 N N . THR A 1 87 ? 30.929 34.103 1.179 1.00 83.75 87 THR A N 1
ATOM 688 C CA . THR A 1 87 ? 32.080 33.868 0.283 1.00 83.75 87 THR A CA 1
ATOM 689 C C . THR A 1 87 ? 31.751 32.911 -0.858 1.00 83.75 87 THR A C 1
ATOM 691 O O . THR A 1 87 ? 31.023 31.942 -0.669 1.00 83.75 87 THR A O 1
ATOM 694 N N . GLY A 1 88 ? 32.321 33.161 -2.041 1.00 75.75 88 GLY A N 1
ATOM 695 C CA . GLY A 1 88 ? 32.253 32.265 -3.206 1.00 75.75 88 GLY A CA 1
ATOM 696 C C . GLY A 1 88 ? 33.490 31.377 -3.386 1.00 75.75 88 GLY A C 1
ATOM 697 O O . GLY A 1 88 ? 33.589 30.659 -4.378 1.00 75.75 88 GLY A O 1
ATOM 698 N N . ALA A 1 89 ? 34.462 31.436 -2.468 1.00 81.69 89 ALA A N 1
ATOM 699 C CA . ALA A 1 89 ? 35.711 30.690 -2.607 1.00 81.69 89 ALA A CA 1
ATOM 700 C C . ALA A 1 89 ? 35.465 29.166 -2.628 1.00 81.69 89 ALA A C 1
ATOM 702 O O . ALA A 1 89 ? 34.624 28.682 -1.867 1.00 81.69 89 ALA A O 1
ATOM 703 N N . PRO A 1 90 ? 36.220 28.367 -3.404 1.00 82.62 90 PRO A N 1
ATOM 704 C CA . PRO A 1 90 ? 36.100 26.910 -3.374 1.00 82.62 90 PRO A CA 1
ATOM 705 C C . PRO A 1 90 ? 36.324 26.311 -1.973 1.00 82.62 90 PRO A C 1
ATOM 707 O O . PRO A 1 90 ? 36.988 26.897 -1.114 1.00 82.62 90 PRO A O 1
ATOM 710 N N . LEU A 1 91 ? 35.745 25.141 -1.725 1.00 85.25 91 LEU A N 1
ATOM 711 C CA . LEU A 1 91 ? 35.765 24.409 -0.461 1.00 85.25 91 LEU A CA 1
ATOM 712 C C . LEU A 1 91 ? 36.609 23.138 -0.616 1.00 85.25 91 LEU A C 1
ATOM 714 O O . LEU A 1 91 ? 36.247 22.255 -1.386 1.00 85.25 91 LEU A O 1
ATOM 718 N N . LYS A 1 92 ? 37.710 23.002 0.131 1.00 85.19 92 LYS A N 1
ATOM 719 C CA . LYS A 1 92 ? 38.489 21.751 0.156 1.00 85.19 92 LYS A CA 1
ATOM 720 C C . LYS A 1 92 ? 37.944 20.786 1.210 1.00 85.19 92 LYS A C 1
ATOM 722 O O . LYS A 1 92 ? 37.996 21.062 2.417 1.00 85.19 92 LYS A O 1
ATOM 727 N N . VAL A 1 93 ? 37.444 19.644 0.755 1.00 83.25 93 VAL A N 1
ATOM 728 C CA . VAL A 1 93 ? 36.765 18.629 1.568 1.00 83.25 93 VAL A CA 1
ATOM 729 C C . VAL A 1 93 ? 37.551 17.322 1.536 1.00 83.25 93 VAL A C 1
ATOM 731 O O . VAL A 1 93 ? 38.007 16.881 0.486 1.00 83.25 93 VAL A O 1
ATOM 734 N N . LEU A 1 94 ? 37.706 16.713 2.706 1.00 83.50 94 LEU A N 1
ATOM 735 C CA . LEU A 1 94 ? 38.158 15.344 2.892 1.00 83.50 94 LEU A CA 1
ATOM 736 C C . LEU A 1 94 ? 36.946 14.535 3.355 1.00 83.50 94 LEU A C 1
ATOM 738 O O . LEU A 1 94 ? 36.467 14.728 4.470 1.00 83.50 94 LEU A O 1
ATOM 742 N N . ARG A 1 95 ? 36.432 13.652 2.505 1.00 81.31 95 ARG A N 1
ATOM 743 C CA . ARG A 1 95 ? 35.320 12.767 2.853 1.00 81.31 95 ARG A CA 1
ATOM 744 C C . ARG A 1 95 ? 35.852 11.389 3.205 1.00 81.31 95 ARG A C 1
ATOM 746 O O . ARG A 1 95 ? 36.636 10.833 2.442 1.00 81.31 95 ARG A O 1
ATOM 753 N N . ILE A 1 96 ? 35.400 10.836 4.325 1.00 80.94 96 ILE A N 1
ATOM 754 C CA . ILE A 1 96 ? 35.776 9.492 4.765 1.00 80.94 96 ILE A CA 1
ATOM 755 C C . ILE A 1 96 ? 34.556 8.581 4.599 1.00 80.94 96 ILE A C 1
ATOM 757 O O . ILE A 1 96 ? 33.497 8.857 5.156 1.00 80.94 96 ILE A O 1
ATOM 761 N N . ARG A 1 97 ? 34.678 7.512 3.804 1.00 79.12 97 ARG A N 1
ATOM 762 C CA . ARG A 1 97 ? 33.640 6.478 3.656 1.00 79.12 97 ARG A CA 1
ATOM 763 C C . ARG A 1 97 ? 34.138 5.138 4.169 1.00 79.12 97 ARG A C 1
ATOM 765 O O . ARG A 1 97 ? 35.242 4.718 3.836 1.00 79.12 97 ARG A O 1
ATOM 772 N N . THR A 1 98 ? 33.296 4.444 4.920 1.00 80.50 98 THR A N 1
ATOM 773 C CA . THR A 1 98 ? 33.576 3.081 5.375 1.00 80.50 98 THR A CA 1
ATOM 774 C C . THR A 1 98 ? 33.240 2.079 4.274 1.00 80.50 98 THR A C 1
ATOM 776 O O . THR A 1 98 ? 32.179 2.163 3.663 1.00 80.50 98 THR A O 1
ATOM 779 N N . SER A 1 99 ? 34.136 1.126 4.032 1.00 80.12 99 SER A N 1
ATOM 780 C CA . SER A 1 99 ? 33.953 0.010 3.104 1.00 80.12 99 SER A CA 1
ATOM 781 C C . SER A 1 99 ? 34.310 -1.306 3.776 1.00 80.12 99 SER A C 1
ATOM 783 O O . SER A 1 99 ? 35.137 -1.348 4.689 1.00 80.12 99 SER A O 1
ATOM 785 N N . VAL A 1 100 ? 33.740 -2.394 3.272 1.00 82.88 100 VAL A N 1
ATOM 786 C CA . VAL A 1 100 ? 34.145 -3.755 3.604 1.00 82.88 100 VAL A CA 1
ATOM 787 C C . VAL A 1 100 ? 34.938 -4.328 2.437 1.00 82.88 100 VAL A C 1
ATOM 789 O O . VAL A 1 100 ? 34.437 -4.464 1.321 1.00 82.88 100 VAL A O 1
ATOM 792 N N . LEU A 1 101 ? 36.182 -4.700 2.713 1.00 84.94 101 LEU A N 1
ATOM 793 C CA . LEU A 1 101 ? 37.056 -5.391 1.780 1.00 84.94 101 LEU A CA 1
ATOM 794 C C . LEU A 1 101 ? 36.547 -6.830 1.584 1.00 84.94 101 LEU A C 1
ATOM 796 O O . LEU A 1 101 ? 36.509 -7.634 2.518 1.00 84.94 101 LEU A O 1
ATOM 800 N N . GLY A 1 102 ? 36.144 -7.177 0.368 1.00 82.38 102 GLY A N 1
ATOM 801 C CA . GLY A 1 102 ? 35.694 -8.520 0.020 1.00 82.38 102 GLY A CA 1
ATOM 802 C C . GLY A 1 102 ? 36.836 -9.540 -0.032 1.00 82.38 102 GLY A C 1
ATOM 803 O O . GLY A 1 102 ? 37.950 -9.317 0.451 1.00 82.38 102 GLY A O 1
ATOM 804 N N . ARG A 1 103 ? 36.572 -10.724 -0.592 1.00 85.75 103 ARG A N 1
ATOM 805 C CA . ARG A 1 103 ? 37.623 -11.737 -0.801 1.00 85.75 103 ARG A CA 1
ATOM 806 C C . ARG A 1 103 ? 38.494 -11.338 -1.992 1.00 85.75 103 ARG A C 1
ATOM 808 O O . ARG A 1 103 ? 37.953 -10.896 -2.996 1.00 85.75 103 ARG A O 1
ATOM 815 N N . TYR A 1 104 ? 39.812 -11.506 -1.872 1.00 87.12 104 TYR A N 1
ATOM 816 C CA . TYR A 1 104 ? 40.754 -11.184 -2.947 1.00 87.12 104 TYR A CA 1
ATOM 817 C C . TYR A 1 104 ? 40.430 -11.994 -4.206 1.00 87.12 104 TYR A C 1
ATOM 819 O O . TYR A 1 104 ? 40.336 -13.223 -4.143 1.00 87.12 104 TYR A O 1
ATOM 827 N N . ASP A 1 105 ? 40.264 -11.310 -5.334 1.00 84.62 105 ASP A N 1
ATOM 828 C CA . ASP A 1 105 ? 40.056 -11.927 -6.636 1.00 84.62 105 ASP A CA 1
ATOM 829 C C . ASP A 1 105 ? 41.408 -12.065 -7.343 1.00 84.62 105 ASP A C 1
ATOM 831 O O . ASP A 1 105 ? 41.947 -11.106 -7.898 1.00 84.62 105 ASP A O 1
ATOM 835 N N . ARG A 1 106 ? 41.949 -13.287 -7.340 1.00 82.38 106 ARG A N 1
ATOM 836 C CA . ARG A 1 106 ? 43.227 -13.612 -7.990 1.00 82.38 106 ARG A CA 1
ATOM 837 C C . ARG A 1 106 ? 43.224 -13.368 -9.498 1.00 82.38 106 ARG A C 1
ATOM 839 O O . ARG A 1 106 ? 44.280 -13.091 -10.050 1.00 82.38 106 ARG A O 1
ATOM 846 N N . LYS A 1 107 ? 42.071 -13.469 -10.172 1.00 75.25 107 LYS A N 1
ATOM 847 C CA . LYS A 1 107 ? 41.989 -13.225 -11.622 1.00 75.25 107 LYS A CA 1
ATOM 848 C C . LYS A 1 107 ? 42.089 -11.739 -11.939 1.00 75.25 107 LYS A C 1
ATOM 850 O O . LYS A 1 107 ? 42.635 -11.374 -12.971 1.00 75.25 107 LYS A O 1
ATOM 855 N N . ARG A 1 108 ? 41.544 -10.898 -11.058 1.00 74.69 108 ARG A N 1
ATOM 856 C CA . ARG A 1 108 ? 41.541 -9.437 -11.213 1.00 74.69 108 ARG A CA 1
ATOM 857 C C . ARG A 1 108 ? 42.723 -8.752 -10.528 1.00 74.69 108 ARG A C 1
ATOM 859 O O . ARG A 1 108 ? 42.958 -7.577 -10.780 1.00 74.69 108 ARG A O 1
ATOM 866 N N . GLY A 1 109 ? 43.458 -9.464 -9.671 1.00 86.25 109 GLY A N 1
ATOM 867 C CA . GLY A 1 109 ? 44.582 -8.912 -8.915 1.00 86.25 109 GLY A CA 1
ATOM 868 C C . GLY A 1 109 ? 44.156 -7.831 -7.912 1.00 86.25 109 GLY A C 1
ATOM 869 O O . GLY A 1 109 ? 44.887 -6.865 -7.695 1.00 86.25 109 GLY A O 1
ATOM 870 N N . ALA A 1 110 ? 42.950 -7.943 -7.345 1.00 88.69 110 ALA A N 1
ATOM 871 C CA . ALA A 1 110 ? 42.336 -6.880 -6.551 1.00 88.69 110 ALA A CA 1
ATOM 872 C C . ALA A 1 110 ? 41.367 -7.410 -5.483 1.00 88.69 110 ALA A C 1
ATOM 874 O O . ALA A 1 110 ? 40.812 -8.505 -5.599 1.00 88.69 110 ALA A O 1
ATOM 875 N N . PHE A 1 111 ? 41.105 -6.607 -4.452 1.00 88.00 111 PHE A N 1
ATOM 876 C CA . PHE A 1 111 ? 39.974 -6.827 -3.549 1.00 88.00 111 PHE A CA 1
ATOM 877 C C . PHE A 1 111 ? 38.730 -6.077 -4.038 1.00 88.00 111 PHE A C 1
ATOM 879 O O . PHE A 1 111 ? 38.840 -4.892 -4.346 1.00 88.00 111 PHE A O 1
ATOM 886 N N . PRO A 1 112 ? 37.537 -6.690 -4.047 1.00 84.44 112 PRO A N 1
ATOM 887 C CA . PRO A 1 112 ? 36.298 -5.945 -4.222 1.00 84.44 112 PRO A CA 1
ATOM 888 C C . PRO A 1 112 ? 36.014 -5.092 -2.978 1.00 84.44 112 PRO A C 1
ATOM 890 O O . PRO A 1 112 ? 36.221 -5.549 -1.855 1.00 84.44 112 PRO A O 1
ATOM 893 N N . LEU A 1 113 ? 35.537 -3.867 -3.171 1.00 80.00 113 LEU A N 1
ATOM 894 C CA . LEU A 1 113 ? 35.114 -2.952 -2.109 1.00 80.00 113 LEU A CA 1
ATOM 895 C C . LEU A 1 113 ? 33.581 -2.943 -2.041 1.00 80.00 113 LEU A C 1
ATOM 897 O O . LEU A 1 113 ? 32.925 -2.735 -3.059 1.00 80.00 113 LEU A O 1
ATOM 901 N N . ASN A 1 114 ? 33.007 -3.193 -0.862 1.00 75.00 114 ASN A N 1
ATOM 902 C CA . ASN A 1 114 ? 31.558 -3.248 -0.652 1.00 75.00 114 ASN A CA 1
ATOM 903 C C . ASN A 1 114 ? 31.103 -2.175 0.349 1.00 75.00 114 ASN A C 1
ATOM 905 O O . ASN A 1 114 ? 31.620 -2.105 1.462 1.00 75.00 114 ASN A O 1
ATOM 909 N N . PHE A 1 115 ? 30.120 -1.360 -0.033 1.00 65.56 115 PHE A N 1
ATOM 910 C CA . PHE A 1 115 ? 29.714 -0.150 0.691 1.00 65.56 115 PHE A CA 1
ATOM 911 C C . PHE A 1 115 ? 28.354 -0.249 1.413 1.00 65.56 115 PHE A C 1
ATOM 913 O O . PHE A 1 115 ? 27.856 0.760 1.899 1.00 65.56 115 PHE A O 1
ATOM 920 N N . GLY A 1 116 ? 27.782 -1.452 1.567 1.00 53.59 116 GLY A N 1
ATOM 921 C CA . GLY A 1 116 ? 26.547 -1.678 2.341 1.00 53.59 116 GLY A CA 1
ATOM 922 C C . GLY A 1 116 ? 25.247 -1.649 1.519 1.00 53.59 116 GLY A C 1
ATOM 923 O O . GLY A 1 116 ? 25.268 -1.505 0.300 1.00 53.59 116 GLY A O 1
ATOM 924 N N . SER A 1 117 ? 24.103 -1.851 2.190 1.00 39.44 117 SER A N 1
ATOM 925 C CA . SER A 1 117 ? 22.785 -2.153 1.590 1.00 39.44 117 SER A CA 1
ATOM 926 C C . SER A 1 117 ? 22.042 -0.979 0.937 1.00 39.44 117 SER A C 1
ATOM 928 O O . SER A 1 117 ? 20.966 -1.199 0.391 1.00 39.44 117 SER A O 1
ATOM 930 N N . GLU A 1 118 ? 22.585 0.240 0.960 1.00 40.41 118 GLU A N 1
ATOM 931 C CA . GLU A 1 118 ? 21.986 1.404 0.278 1.00 40.41 118 GLU A CA 1
ATOM 932 C C . GLU A 1 118 ? 22.433 1.563 -1.189 1.00 40.41 118 GLU A C 1
ATOM 934 O O . GLU A 1 118 ? 22.015 2.492 -1.868 1.00 40.41 118 GLU A O 1
ATOM 939 N N . GLY A 1 119 ? 23.204 0.615 -1.732 1.00 41.34 119 GLY A N 1
ATOM 940 C CA . GLY A 1 119 ? 23.165 0.306 -3.166 1.00 41.34 119 GLY A CA 1
ATOM 941 C C . GLY A 1 119 ? 23.753 1.319 -4.156 1.00 41.34 119 GLY A C 1
ATOM 942 O O . GLY A 1 119 ? 23.681 1.052 -5.352 1.00 41.34 119 GLY A O 1
ATOM 943 N N . SER A 1 120 ? 24.383 2.415 -3.733 1.00 41.47 120 SER A N 1
ATOM 944 C CA . SER A 1 120 ? 25.153 3.263 -4.647 1.00 41.47 120 SER A CA 1
ATOM 945 C C . SER A 1 120 ? 26.649 3.178 -4.361 1.00 41.47 120 SER A C 1
ATOM 947 O O . SER A 1 120 ? 27.123 3.385 -3.242 1.00 41.47 120 SER A O 1
ATOM 949 N N . GLY A 1 121 ? 27.422 2.838 -5.396 1.00 52.47 121 GLY A N 1
ATOM 950 C CA . GLY A 1 121 ? 28.873 3.013 -5.395 1.00 52.47 121 GLY A CA 1
ATOM 951 C C . GLY A 1 121 ? 29.252 4.490 -5.228 1.00 52.47 121 GLY A C 1
ATOM 952 O O . GLY A 1 121 ? 28.455 5.343 -4.830 1.00 52.47 121 GLY A O 1
ATOM 953 N N . TYR A 1 122 ? 30.474 4.860 -5.589 1.00 52.28 122 TYR A N 1
ATOM 954 C CA . TYR A 1 122 ? 30.866 6.275 -5.580 1.00 52.28 122 TYR A CA 1
ATOM 955 C C . TYR A 1 122 ? 30.227 7.100 -6.717 1.00 52.28 122 TYR A C 1
ATOM 957 O O . TYR A 1 122 ? 30.591 8.259 -6.896 1.00 52.28 122 TYR A O 1
ATOM 965 N N . ALA A 1 123 ? 29.300 6.511 -7.482 1.00 46.66 123 ALA A N 1
ATOM 966 C CA . ALA A 1 123 ? 28.632 7.105 -8.640 1.00 46.66 123 ALA A CA 1
ATOM 967 C C . ALA A 1 123 ? 27.440 8.028 -8.302 1.00 46.66 123 ALA A C 1
ATOM 969 O O . ALA A 1 123 ? 27.010 8.806 -9.157 1.00 46.66 123 ALA A O 1
ATOM 970 N N . ASP A 1 124 ? 26.904 7.979 -7.077 1.00 53.69 124 ASP A N 1
ATOM 971 C CA . ASP A 1 124 ? 25.888 8.945 -6.638 1.00 53.69 124 ASP A CA 1
ATOM 972 C C . ASP A 1 124 ? 26.495 10.353 -6.494 1.00 53.69 124 ASP A C 1
ATOM 974 O O . ASP A 1 124 ? 27.675 10.466 -6.138 1.00 53.69 124 ASP A O 1
ATOM 978 N N . PRO A 1 125 ? 25.728 11.449 -6.720 1.00 55.12 125 PRO A N 1
ATOM 979 C CA . PRO A 1 125 ? 26.197 12.787 -6.365 1.00 55.12 125 PRO A CA 1
ATOM 980 C C . PRO A 1 125 ? 26.746 12.748 -4.945 1.00 55.12 125 PRO A C 1
ATOM 982 O O . PRO A 1 125 ? 26.110 12.206 -4.039 1.00 55.12 125 PRO A O 1
ATOM 985 N N . MET A 1 126 ? 27.936 13.307 -4.736 1.00 67.88 126 MET A N 1
ATOM 986 C CA . MET A 1 126 ? 28.512 13.320 -3.403 1.00 67.88 126 MET A CA 1
ATOM 987 C C . MET A 1 126 ? 27.662 14.258 -2.549 1.00 67.88 126 MET A C 1
ATOM 989 O O . MET A 1 126 ? 27.826 15.473 -2.596 1.00 67.88 126 MET A O 1
ATOM 993 N N . VAL A 1 127 ? 26.725 13.684 -1.793 1.00 70.69 127 VAL A N 1
ATOM 994 C CA . VAL A 1 127 ? 25.846 14.447 -0.907 1.00 70.69 127 VAL A CA 1
ATOM 995 C C . VAL A 1 127 ? 26.635 14.818 0.337 1.00 70.69 127 VAL A C 1
ATOM 997 O O . VAL A 1 127 ? 27.141 13.922 1.017 1.00 70.69 127 VAL A O 1
ATOM 1000 N N . LEU A 1 128 ? 26.787 16.114 0.593 1.00 73.44 128 LEU A N 1
ATOM 1001 C CA . LEU A 1 128 ? 27.388 16.657 1.807 1.00 73.44 128 LEU A CA 1
ATOM 1002 C C . LEU A 1 128 ? 26.273 17.165 2.725 1.00 73.44 128 LEU A C 1
ATOM 1004 O O . LEU A 1 128 ? 25.410 17.936 2.291 1.00 73.44 128 LEU A O 1
ATOM 1008 N N . HIS A 1 129 ? 26.300 16.749 3.990 1.00 70.88 129 HIS A N 1
ATOM 1009 C CA . HIS A 1 129 ? 25.331 17.166 5.004 1.00 70.88 129 HIS A CA 1
ATOM 1010 C C . HIS A 1 129 ? 25.977 18.144 5.987 1.00 70.88 129 HIS A C 1
ATOM 1012 O O . HIS A 1 129 ? 27.119 17.959 6.397 1.00 70.88 129 HIS A O 1
ATOM 1018 N N . TRP A 1 130 ? 25.237 19.169 6.400 1.00 70.00 130 TRP A N 1
ATOM 1019 C CA . TRP A 1 130 ? 25.684 20.137 7.401 1.00 70.00 130 TRP A CA 1
ATOM 1020 C C . TRP A 1 130 ? 24.547 20.454 8.375 1.00 70.00 130 TRP A C 1
ATOM 1022 O O . TRP A 1 130 ? 23.382 20.152 8.113 1.00 70.00 130 TRP A O 1
ATOM 1032 N N . THR A 1 131 ? 24.886 20.988 9.546 1.00 62.44 131 THR A N 1
ATOM 1033 C CA . THR A 1 131 ? 23.912 21.182 10.626 1.00 62.44 131 THR A CA 1
ATOM 1034 C C . THR A 1 131 ? 22.915 22.291 10.275 1.00 62.44 131 THR A C 1
ATOM 1036 O O . THR A 1 131 ? 23.308 23.447 10.148 1.00 62.44 131 THR A O 1
ATOM 1039 N N . GLY A 1 132 ? 21.626 21.945 10.175 1.00 56.62 132 GLY A N 1
ATOM 1040 C CA . GLY A 1 132 ? 20.525 22.915 10.106 1.00 56.62 132 GLY A CA 1
ATOM 1041 C C . GLY A 1 132 ? 20.175 23.465 8.718 1.00 56.62 132 GLY A C 1
ATOM 1042 O O . GLY A 1 132 ? 19.413 24.424 8.648 1.00 56.62 132 GLY A O 1
ATOM 1043 N N . GLY A 1 133 ? 20.681 22.887 7.622 1.00 66.44 133 GLY A N 1
ATOM 1044 C CA . GLY A 1 133 ? 20.346 23.349 6.271 1.00 66.44 133 GLY A CA 1
ATOM 1045 C C . GLY A 1 133 ? 20.273 22.250 5.207 1.00 66.44 133 GLY A C 1
ATOM 1046 O O . GLY A 1 133 ? 20.468 21.070 5.512 1.00 66.44 133 GLY A O 1
ATOM 1047 N N . PRO A 1 134 ? 19.955 22.618 3.951 1.00 69.38 134 PRO A N 1
ATOM 1048 C CA . PRO A 1 134 ? 19.747 21.660 2.873 1.00 69.38 134 PRO A CA 1
ATOM 1049 C C . PRO A 1 134 ? 21.036 20.941 2.468 1.00 69.38 134 PRO A C 1
ATOM 1051 O O . PRO A 1 134 ? 22.135 21.494 2.543 1.00 69.38 134 PRO A O 1
ATOM 1054 N N . SER A 1 135 ? 20.898 19.698 2.005 1.00 74.69 135 SER A N 1
ATOM 1055 C CA . SER A 1 135 ? 22.023 18.892 1.524 1.00 74.69 135 SER A CA 1
ATOM 1056 C C . SER A 1 135 ? 22.666 19.500 0.275 1.00 74.69 135 SER A C 1
ATOM 1058 O O . SER A 1 135 ? 21.946 19.979 -0.603 1.00 74.69 135 SER A O 1
ATOM 1060 N N . ILE A 1 136 ? 23.992 19.404 0.146 1.00 76.38 136 ILE A N 1
ATOM 1061 C CA . ILE A 1 136 ? 24.714 19.812 -1.069 1.00 76.38 136 ILE A CA 1
ATOM 1062 C C . ILE A 1 136 ? 24.956 18.587 -1.941 1.00 76.38 136 ILE A C 1
ATOM 1064 O O . ILE A 1 136 ? 25.683 17.680 -1.542 1.00 76.38 136 ILE A O 1
ATOM 1068 N N . LYS A 1 137 ? 24.385 18.566 -3.140 1.00 80.62 137 LYS A N 1
ATOM 1069 C CA . LYS A 1 137 ? 24.651 17.571 -4.177 1.00 80.62 137 LYS A CA 1
ATOM 1070 C C . LYS A 1 137 ? 25.844 18.045 -5.003 1.00 80.62 137 LYS A C 1
ATOM 1072 O O . LYS A 1 137 ? 25.742 18.997 -5.772 1.00 80.62 137 LYS A O 1
ATOM 1077 N N . VAL A 1 138 ? 26.989 17.388 -4.829 1.00 76.50 138 VAL A N 1
ATOM 1078 C CA . VAL A 1 138 ? 28.203 17.702 -5.590 1.00 76.50 138 VAL A CA 1
ATOM 1079 C C . VAL A 1 138 ? 28.289 16.789 -6.816 1.00 76.50 138 VAL A C 1
ATOM 1081 O O . VAL A 1 138 ? 28.390 15.567 -6.682 1.00 76.50 138 VAL A O 1
ATOM 1084 N N . GLY A 1 139 ? 28.238 17.373 -8.013 1.00 74.69 139 GLY A N 1
ATOM 1085 C CA . GLY A 1 139 ? 28.537 16.683 -9.268 1.00 74.69 139 GLY A CA 1
ATOM 1086 C C . GLY A 1 139 ? 30.042 16.610 -9.499 1.00 74.69 139 GLY A C 1
ATOM 1087 O O . GLY A 1 139 ? 30.720 17.622 -9.367 1.00 74.69 139 GLY A O 1
ATOM 1088 N N . VAL A 1 140 ? 30.569 15.427 -9.812 1.00 68.81 140 VAL A N 1
ATOM 1089 C CA . VAL A 1 140 ? 31.998 15.212 -10.072 1.00 68.81 140 VAL A CA 1
ATOM 1090 C C . VAL A 1 140 ? 32.142 14.594 -11.459 1.00 68.81 140 VAL A C 1
ATOM 1092 O O . VAL A 1 140 ? 31.831 13.422 -11.643 1.00 68.81 140 VAL A O 1
ATOM 1095 N N . ASP A 1 141 ? 32.591 15.385 -12.432 1.00 56.75 141 ASP A N 1
ATOM 1096 C CA . ASP A 1 141 ? 32.594 14.989 -13.852 1.00 56.75 141 ASP A CA 1
ATOM 1097 C C . ASP A 1 141 ? 33.802 14.109 -14.252 1.00 56.75 141 ASP A C 1
ATOM 1099 O O . ASP A 1 141 ? 33.809 13.507 -15.327 1.00 56.75 141 ASP A O 1
ATOM 1103 N N . ASP A 1 142 ? 34.808 14.010 -13.372 1.00 60.56 142 ASP A N 1
ATOM 1104 C CA . ASP A 1 142 ? 36.109 13.354 -13.601 1.00 60.56 142 ASP A CA 1
ATOM 1105 C C . ASP A 1 142 ? 36.312 12.079 -12.744 1.00 60.56 142 ASP A C 1
ATOM 1107 O O . ASP A 1 142 ? 37.433 11.778 -12.326 1.00 60.56 142 ASP A O 1
ATOM 1111 N N . TRP A 1 143 ? 35.243 11.345 -12.414 1.00 60.56 143 TRP A N 1
ATOM 1112 C CA . TRP A 1 143 ? 35.310 10.209 -11.483 1.00 60.56 143 TRP A CA 1
ATOM 1113 C C . TRP A 1 143 ? 34.757 8.899 -12.059 1.00 60.56 143 TRP A C 1
ATOM 1115 O O . TRP A 1 143 ? 33.595 8.839 -12.453 1.00 60.56 143 TRP A O 1
ATOM 1125 N N . ASP A 1 144 ? 35.575 7.841 -12.032 1.00 59.25 144 ASP A N 1
ATOM 1126 C CA . ASP A 1 144 ? 35.164 6.459 -12.314 1.00 59.25 144 ASP A CA 1
ATOM 1127 C C . ASP A 1 144 ? 34.892 5.710 -10.997 1.00 59.25 144 ASP A C 1
ATOM 1129 O O . ASP A 1 144 ? 35.626 5.861 -10.017 1.00 59.25 144 ASP A O 1
ATOM 1133 N N . ASP A 1 145 ? 33.842 4.883 -10.966 1.00 61.88 145 ASP A N 1
ATOM 1134 C CA . ASP A 1 145 ? 33.427 4.157 -9.762 1.00 61.88 145 ASP A CA 1
ATOM 1135 C C . ASP A 1 145 ? 34.505 3.170 -9.282 1.00 61.88 145 ASP A C 1
ATOM 1137 O O . ASP A 1 145 ? 34.858 2.198 -9.960 1.00 61.88 145 ASP A O 1
ATOM 1141 N N . ILE A 1 146 ? 35.026 3.401 -8.076 1.00 66.94 146 ILE A N 1
ATOM 1142 C CA . ILE A 1 146 ? 36.030 2.532 -7.467 1.00 66.94 146 ILE A CA 1
ATOM 1143 C C . ILE A 1 146 ? 35.335 1.422 -6.691 1.00 66.94 146 ILE A C 1
ATOM 1145 O O . ILE A 1 146 ? 35.049 1.529 -5.499 1.00 66.94 146 ILE A O 1
ATOM 1149 N N . THR A 1 147 ? 35.143 0.304 -7.377 1.00 73.44 147 THR A N 1
ATOM 1150 C CA . THR A 1 147 ? 34.613 -0.938 -6.796 1.00 73.44 147 THR A CA 1
ATOM 1151 C C . THR A 1 147 ? 35.711 -1.937 -6.430 1.00 73.44 147 THR A C 1
ATOM 1153 O O . THR A 1 147 ? 35.427 -3.006 -5.887 1.00 73.44 147 THR A O 1
ATOM 1156 N N . GLN A 1 148 ? 36.976 -1.621 -6.731 1.00 80.75 148 GLN A N 1
ATOM 1157 C CA . GLN A 1 148 ? 38.108 -2.530 -6.565 1.00 80.75 148 GLN A CA 1
ATOM 1158 C C . GLN A 1 148 ? 39.338 -1.817 -6.001 1.00 80.75 148 GLN A C 1
ATOM 1160 O O . GLN A 1 148 ? 39.624 -0.672 -6.342 1.00 80.75 148 GLN A O 1
ATOM 1165 N N . LEU A 1 149 ? 40.088 -2.536 -5.170 1.00 86.81 149 LEU A N 1
ATOM 1166 C CA . LEU A 1 149 ? 41.388 -2.154 -4.637 1.00 86.81 149 LEU A CA 1
ATOM 1167 C C . LEU A 1 149 ? 42.470 -3.048 -5.265 1.00 86.81 149 LEU A C 1
ATOM 1169 O O . LEU A 1 149 ? 42.656 -4.177 -4.794 1.00 86.81 149 LEU A O 1
ATOM 1173 N N . PRO A 1 150 ? 43.165 -2.589 -6.322 1.00 84.75 150 PRO A N 1
ATOM 1174 C CA . PRO A 1 150 ? 44.271 -3.328 -6.922 1.00 84.75 150 PRO A CA 1
ATOM 1175 C C . PRO A 1 150 ? 45.405 -3.499 -5.912 1.00 84.75 150 PRO A C 1
ATOM 1177 O O . PRO A 1 150 ? 45.807 -2.535 -5.262 1.00 84.75 150 PRO A O 1
ATOM 1180 N N . MET A 1 151 ? 45.912 -4.722 -5.765 1.00 87.62 151 MET A N 1
ATOM 1181 C CA . MET A 1 151 ? 46.996 -5.026 -4.830 1.00 87.62 151 MET A CA 1
ATOM 1182 C C . MET A 1 151 ? 47.720 -6.296 -5.265 1.00 87.62 151 MET A C 1
ATOM 1184 O O . MET A 1 151 ? 47.067 -7.282 -5.609 1.00 87.62 151 MET A O 1
ATOM 1188 N N . ALA A 1 152 ? 49.054 -6.300 -5.231 1.00 89.12 152 ALA A N 1
ATOM 1189 C CA . ALA A 1 152 ? 49.834 -7.488 -5.571 1.00 89.12 152 ALA A CA 1
ATOM 1190 C C . ALA A 1 152 ? 49.523 -8.639 -4.599 1.00 89.12 152 ALA A C 1
ATOM 1192 O O . ALA A 1 152 ? 49.341 -8.414 -3.403 1.00 89.12 152 ALA A O 1
ATOM 1193 N N . GLU A 1 153 ? 49.483 -9.883 -5.084 1.00 84.25 153 GLU A N 1
ATOM 1194 C CA . GLU A 1 153 ? 49.055 -11.034 -4.273 1.00 84.25 153 GLU A CA 1
ATOM 1195 C C . GLU A 1 153 ? 49.825 -11.187 -2.939 1.00 84.25 153 GLU A C 1
ATOM 1197 O O . GLU A 1 153 ? 49.171 -11.374 -1.910 1.00 84.25 153 GLU A O 1
ATOM 1202 N N . PRO A 1 154 ? 51.163 -11.020 -2.870 1.00 85.44 154 PRO A N 1
ATOM 1203 C CA . PRO A 1 154 ? 51.887 -11.083 -1.594 1.00 85.44 154 PRO A CA 1
ATOM 1204 C C . PRO A 1 154 ? 51.478 -9.987 -0.594 1.00 85.44 154 PRO A C 1
ATOM 1206 O O . PRO A 1 154 ? 51.454 -10.207 0.617 1.00 85.44 154 PRO A O 1
ATOM 1209 N N . GLU A 1 155 ? 51.136 -8.794 -1.080 1.00 86.06 155 GLU A N 1
ATOM 1210 C CA . GLU A 1 155 ? 50.622 -7.691 -0.260 1.00 86.06 155 GLU A CA 1
ATOM 1211 C C . GLU A 1 155 ? 49.186 -7.948 0.184 1.00 86.06 155 GLU A C 1
ATOM 1213 O O . GLU A 1 155 ? 48.858 -7.738 1.351 1.00 86.06 155 GLU A O 1
ATOM 1218 N N . ALA A 1 156 ? 48.363 -8.499 -0.707 1.00 87.44 156 ALA A N 1
ATOM 1219 C CA . ALA A 1 156 ? 46.989 -8.866 -0.416 1.00 87.44 156 ALA A CA 1
ATOM 1220 C C . ALA A 1 156 ? 46.898 -9.962 0.652 1.00 87.44 156 ALA A C 1
ATOM 1222 O O . ALA A 1 156 ? 46.064 -9.876 1.552 1.00 87.44 156 ALA A O 1
ATOM 1223 N N . VAL A 1 157 ? 47.779 -10.966 0.607 1.00 83.44 157 VAL A N 1
ATOM 1224 C CA . VAL A 1 157 ? 47.860 -12.011 1.639 1.00 83.44 157 VAL A CA 1
ATOM 1225 C C . VAL A 1 157 ? 48.218 -11.405 2.999 1.00 83.44 157 VAL A C 1
ATOM 1227 O O . VAL A 1 157 ? 47.556 -11.718 3.990 1.00 83.44 157 VAL A O 1
ATOM 1230 N N . ARG A 1 158 ? 49.200 -10.492 3.053 1.00 85.94 158 ARG A N 1
ATOM 1231 C CA . ARG A 1 158 ? 49.573 -9.789 4.294 1.00 85.94 158 ARG A CA 1
ATOM 1232 C C . ARG A 1 158 ? 48.426 -8.938 4.840 1.00 85.94 158 ARG A C 1
ATOM 1234 O O . ARG A 1 158 ? 48.103 -9.048 6.019 1.00 85.94 158 ARG A O 1
ATOM 1241 N N . LEU A 1 159 ? 47.773 -8.148 3.987 1.00 86.06 159 LEU A N 1
ATOM 1242 C CA . LEU A 1 159 ? 46.644 -7.302 4.378 1.00 86.06 159 LEU A CA 1
ATOM 1243 C C . LEU A 1 159 ? 45.443 -8.134 4.859 1.00 86.06 159 LEU A C 1
ATOM 1245 O O . LEU A 1 159 ? 44.835 -7.819 5.879 1.00 86.06 159 LEU A O 1
ATOM 1249 N N . ALA A 1 160 ? 45.114 -9.224 4.160 1.00 81.75 160 ALA A N 1
ATOM 1250 C CA . ALA A 1 160 ? 44.025 -10.118 4.549 1.00 81.75 160 ALA A CA 1
ATOM 1251 C C . ALA A 1 160 ? 44.300 -10.824 5.887 1.00 81.75 160 ALA A C 1
ATOM 1253 O O . ALA A 1 160 ? 43.366 -11.015 6.667 1.00 81.75 160 ALA A O 1
ATOM 1254 N N . ALA A 1 161 ? 45.558 -11.187 6.160 1.00 81.50 161 ALA A N 1
ATOM 1255 C CA . ALA A 1 161 ? 45.973 -11.745 7.444 1.00 81.50 161 ALA A CA 1
ATOM 1256 C C . ALA A 1 161 ? 45.889 -10.705 8.573 1.00 81.50 161 ALA A C 1
ATOM 1258 O O . ALA A 1 161 ? 45.401 -11.023 9.653 1.00 81.50 161 ALA A O 1
ATOM 1259 N N . GLN A 1 162 ? 46.292 -9.458 8.305 1.00 82.25 162 GLN A N 1
ATOM 1260 C CA . GLN A 1 162 ? 46.224 -8.355 9.268 1.00 82.25 162 GLN A CA 1
ATOM 1261 C C . GLN A 1 162 ? 44.780 -7.990 9.658 1.00 82.25 162 GLN A C 1
ATOM 1263 O O . GLN A 1 162 ? 44.522 -7.670 10.814 1.00 82.25 162 GLN A O 1
ATOM 1268 N N . LEU A 1 163 ? 43.837 -8.036 8.711 1.00 79.94 163 LEU A N 1
ATOM 1269 C CA . LEU A 1 163 ? 42.428 -7.675 8.937 1.00 79.94 163 LEU A CA 1
ATOM 1270 C C . LEU A 1 163 ? 41.585 -8.811 9.553 1.00 79.94 163 LEU A C 1
ATOM 1272 O O . LEU A 1 163 ? 40.562 -8.561 10.194 1.00 79.94 163 LEU A O 1
ATOM 1276 N N . GLY A 1 164 ? 41.977 -10.074 9.361 1.00 79.44 164 GLY A N 1
ATOM 1277 C CA . GLY A 1 164 ? 41.232 -11.227 9.873 1.00 79.44 164 GLY A CA 1
ATOM 1278 C C . GLY A 1 164 ? 39.776 -11.269 9.373 1.00 79.44 164 GLY A C 1
ATOM 1279 O O . GLY A 1 164 ? 39.514 -11.199 8.166 1.00 79.44 164 GLY A O 1
ATOM 1280 N N . GLN A 1 165 ? 38.817 -11.410 10.299 1.00 72.19 165 GLN A N 1
ATOM 1281 C CA . GLN A 1 165 ? 37.380 -11.350 9.980 1.00 72.19 165 GLN A CA 1
ATOM 1282 C C . GLN A 1 165 ? 36.840 -9.915 9.867 1.00 72.19 165 GLN A C 1
ATOM 1284 O O . GLN A 1 165 ? 35.839 -9.703 9.184 1.00 72.19 165 GLN A O 1
ATOM 1289 N N . ASN A 1 166 ? 37.503 -8.926 10.477 1.00 75.44 166 ASN A N 1
ATOM 1290 C CA . ASN A 1 166 ? 37.084 -7.529 10.404 1.00 75.44 166 ASN A CA 1
ATOM 1291 C C . ASN A 1 166 ? 37.754 -6.836 9.216 1.00 75.44 166 ASN A C 1
ATOM 1293 O O . ASN A 1 166 ? 38.821 -6.239 9.322 1.00 75.44 166 ASN A O 1
ATOM 1297 N N . ARG A 1 167 ? 37.100 -6.913 8.060 1.00 82.44 167 ARG A N 1
ATOM 1298 C CA . ARG A 1 167 ? 37.626 -6.409 6.786 1.00 82.44 167 ARG A CA 1
ATOM 1299 C C . ARG A 1 167 ? 37.278 -4.947 6.501 1.00 82.44 167 ARG A C 1
ATOM 1301 O O . ARG A 1 167 ? 37.159 -4.553 5.345 1.00 82.44 167 ARG A O 1
ATOM 1308 N N . THR A 1 168 ? 37.090 -4.152 7.545 1.00 84.62 168 THR A N 1
ATOM 1309 C CA . THR A 1 168 ? 36.696 -2.748 7.413 1.00 84.62 168 THR A CA 1
ATOM 1310 C C . THR A 1 168 ? 37.885 -1.886 6.991 1.00 84.62 168 THR A C 1
ATOM 1312 O O . THR A 1 168 ? 38.944 -1.939 7.613 1.00 84.62 168 THR A O 1
ATOM 1315 N N . VAL A 1 169 ? 37.702 -1.065 5.958 1.00 87.69 169 VAL A N 1
ATOM 1316 C CA . VAL A 1 169 ? 38.674 -0.068 5.483 1.00 87.69 169 VAL A CA 1
ATOM 1317 C C . VAL A 1 169 ? 37.982 1.277 5.267 1.00 87.69 169 VAL A C 1
ATOM 1319 O O . VAL A 1 169 ? 36.778 1.333 5.019 1.00 87.69 169 VAL A O 1
ATOM 1322 N N . TYR A 1 170 ? 38.731 2.371 5.363 1.00 86.75 170 TYR A N 1
ATOM 1323 C CA . TYR A 1 170 ? 38.239 3.731 5.159 1.00 86.75 170 TYR A CA 1
ATOM 1324 C C . TYR A 1 170 ? 38.783 4.304 3.857 1.00 86.75 170 TYR A C 1
ATOM 1326 O O . TYR A 1 170 ? 39.990 4.354 3.646 1.00 86.75 170 TYR A O 1
ATOM 1334 N N . ALA A 1 171 ? 37.901 4.774 2.988 1.00 84.94 171 ALA A N 1
ATOM 1335 C CA . ALA A 1 171 ? 38.269 5.511 1.794 1.00 84.94 171 ALA A CA 1
ATOM 1336 C C . ALA A 1 171 ? 38.231 7.013 2.072 1.00 84.94 171 ALA A C 1
ATOM 1338 O O . ALA A 1 171 ? 37.176 7.573 2.373 1.00 84.94 171 ALA A O 1
ATOM 1339 N N . ALA A 1 172 ? 39.388 7.649 1.958 1.00 86.44 172 ALA A N 1
ATOM 1340 C CA . ALA A 1 172 ? 39.606 9.069 2.135 1.00 86.44 172 ALA A CA 1
ATOM 1341 C C . ALA A 1 172 ? 39.632 9.756 0.762 1.00 86.44 172 ALA A C 1
ATOM 1343 O O . ALA A 1 172 ? 40.579 9.585 -0.003 1.00 86.44 172 ALA A O 1
ATOM 1344 N N . ILE A 1 173 ? 38.591 10.531 0.451 1.00 84.44 173 ILE A N 1
ATOM 1345 C CA . ILE A 1 173 ? 38.436 11.256 -0.816 1.00 84.44 173 ILE A CA 1
ATOM 1346 C C . ILE A 1 173 ? 38.706 12.735 -0.571 1.00 84.44 173 ILE A C 1
ATOM 1348 O O . ILE A 1 173 ? 37.936 13.406 0.121 1.00 84.44 173 ILE A O 1
ATOM 1352 N N . ARG A 1 174 ? 39.782 13.259 -1.156 1.00 85.94 174 ARG A N 1
ATOM 1353 C CA . ARG A 1 174 ? 40.075 14.694 -1.180 1.00 85.94 174 ARG A CA 1
ATOM 1354 C C . ARG A 1 174 ? 39.453 15.307 -2.419 1.00 85.94 174 ARG A C 1
ATOM 1356 O O . ARG A 1 174 ? 39.712 14.852 -3.528 1.00 85.94 174 ARG A O 1
ATOM 1363 N N . MET A 1 175 ? 38.664 16.356 -2.237 1.00 86.00 175 MET A N 1
ATOM 1364 C CA . MET A 1 175 ? 38.043 17.077 -3.340 1.00 86.00 175 MET A CA 1
ATOM 1365 C C . MET A 1 175 ? 37.992 18.580 -3.086 1.00 86.00 175 MET A C 1
ATOM 1367 O O . MET A 1 175 ? 37.936 19.040 -1.944 1.00 86.00 175 MET A O 1
ATOM 1371 N N . THR A 1 176 ? 37.932 19.336 -4.173 1.00 86.94 176 THR A N 1
ATOM 1372 C CA . THR A 1 176 ? 37.589 20.755 -4.166 1.00 86.94 176 THR A CA 1
ATOM 1373 C C . THR A 1 176 ? 36.160 20.918 -4.682 1.00 86.94 176 THR A C 1
ATOM 1375 O O . THR A 1 176 ? 35.865 20.504 -5.798 1.00 86.94 176 THR A O 1
ATOM 1378 N N . VAL A 1 177 ? 35.280 21.519 -3.882 1.00 84.88 177 VAL A N 1
ATOM 1379 C CA . VAL A 1 177 ? 33.886 21.843 -4.227 1.00 84.88 177 VAL A CA 1
ATOM 1380 C C . VAL A 1 177 ? 33.783 23.328 -4.575 1.00 84.88 177 VAL A C 1
ATOM 1382 O O . VAL A 1 177 ? 34.318 24.181 -3.872 1.00 84.88 177 VAL A O 1
ATOM 1385 N N . SER A 1 178 ? 33.102 23.650 -5.662 1.00 82.56 178 SER A N 1
ATOM 1386 C CA . SER A 1 178 ? 32.971 24.987 -6.247 1.00 82.56 178 SER A CA 1
ATOM 1387 C C . SER A 1 178 ? 31.552 25.190 -6.784 1.00 82.56 178 SER A C 1
ATOM 1389 O O . SER A 1 178 ? 30.781 24.236 -6.837 1.00 82.56 178 SER A O 1
ATOM 1391 N N . ASN A 1 179 ? 31.202 26.422 -7.165 1.00 80.62 179 ASN A N 1
ATOM 1392 C CA . ASN A 1 179 ? 29.920 26.753 -7.804 1.00 80.62 179 ASN A CA 1
ATOM 1393 C C . ASN A 1 179 ? 28.688 26.260 -7.024 1.00 80.62 179 ASN A C 1
ATOM 1395 O O . ASN A 1 179 ? 27.778 25.679 -7.604 1.00 80.62 179 ASN A O 1
ATOM 1399 N N . ILE A 1 180 ? 28.681 26.454 -5.701 1.00 82.81 180 ILE A N 1
ATOM 1400 C CA . ILE A 1 180 ? 27.526 26.100 -4.869 1.00 82.81 180 ILE A CA 1
ATOM 1401 C C . ILE A 1 180 ? 26.382 27.064 -5.209 1.00 82.81 180 ILE A C 1
ATOM 1403 O O . ILE A 1 180 ? 26.538 28.268 -5.023 1.00 82.81 180 ILE A O 1
ATOM 1407 N N . ALA A 1 181 ? 25.264 26.537 -5.699 1.00 77.19 181 ALA A N 1
ATOM 1408 C CA . ALA A 1 181 ? 24.074 27.273 -6.116 1.00 77.19 181 ALA A CA 1
ATOM 1409 C C . ALA A 1 181 ? 22.800 26.585 -5.598 1.00 77.19 181 ALA A C 1
ATOM 1411 O O . ALA A 1 181 ? 22.805 25.382 -5.330 1.00 77.19 181 ALA A O 1
ATOM 1412 N N . ALA A 1 182 ? 21.706 27.333 -5.447 1.00 69.25 182 ALA A N 1
ATOM 1413 C CA . ALA A 1 182 ? 20.393 26.733 -5.210 1.00 69.25 182 ALA A CA 1
ATOM 1414 C C . ALA A 1 182 ? 19.977 25.873 -6.415 1.00 69.25 182 ALA A C 1
ATOM 1416 O O . ALA A 1 182 ? 20.378 26.144 -7.545 1.00 69.25 182 ALA A O 1
ATOM 1417 N N . SER A 1 183 ? 19.204 24.810 -6.187 1.00 69.88 183 SER A N 1
ATOM 1418 C CA . SER A 1 183 ? 18.664 24.042 -7.305 1.00 69.88 183 SER A CA 1
ATOM 1419 C C . SER A 1 183 ? 17.572 24.843 -8.020 1.00 69.88 183 SER A C 1
ATOM 1421 O O . SER A 1 183 ? 16.580 25.217 -7.406 1.00 69.88 183 SER A O 1
ATOM 1423 N N . ASP A 1 184 ? 17.689 25.000 -9.340 1.00 54.16 184 ASP A N 1
ATOM 1424 C CA . ASP A 1 184 ? 16.647 25.625 -10.180 1.00 54.16 184 ASP A CA 1
ATOM 1425 C C . ASP A 1 184 ? 15.387 24.742 -10.348 1.00 54.16 184 ASP A C 1
ATOM 1427 O O . ASP A 1 184 ? 14.466 25.054 -11.105 1.00 54.16 184 ASP A O 1
ATOM 1431 N N . ARG A 1 185 ? 15.341 23.586 -9.673 1.00 49.00 185 ARG A N 1
ATOM 1432 C CA . ARG A 1 185 ? 14.277 22.592 -9.799 1.00 49.00 185 ARG A CA 1
ATOM 1433 C C . ARG A 1 185 ? 13.171 22.883 -8.787 1.00 49.00 185 ARG A C 1
ATOM 1435 O O . ARG A 1 185 ? 13.380 22.786 -7.582 1.00 49.00 185 ARG A O 1
ATOM 1442 N N . ALA A 1 186 ? 11.966 23.168 -9.280 1.00 37.72 186 ALA A N 1
ATOM 1443 C CA . ALA A 1 186 ? 10.790 23.385 -8.439 1.00 37.72 186 ALA A CA 1
ATOM 1444 C C . ALA A 1 186 ? 10.569 22.208 -7.462 1.00 37.72 186 ALA A C 1
ATOM 1446 O O . ALA A 1 186 ? 10.417 21.063 -7.890 1.00 37.72 186 ALA A O 1
ATOM 1447 N N . GLY A 1 187 ? 10.562 22.500 -6.157 1.00 46.34 187 GLY A N 1
ATOM 1448 C CA . GLY A 1 187 ? 10.367 21.517 -5.084 1.00 46.34 187 GLY A CA 1
ATOM 1449 C C . GLY A 1 187 ? 11.631 20.793 -4.597 1.00 46.34 187 GLY A C 1
ATOM 1450 O O . GLY A 1 187 ? 11.533 20.024 -3.644 1.00 46.34 187 GLY A O 1
ATOM 1451 N N . ASP A 1 188 ? 12.807 21.031 -5.192 1.00 58.69 188 ASP A N 1
ATOM 1452 C CA . ASP A 1 188 ? 14.084 20.532 -4.665 1.00 58.69 188 ASP A CA 1
ATOM 1453 C C . ASP A 1 188 ? 14.736 21.611 -3.789 1.00 58.69 188 ASP A C 1
ATOM 1455 O O . ASP A 1 188 ? 15.189 22.640 -4.282 1.00 58.69 188 ASP A O 1
ATOM 1459 N N . SER A 1 189 ? 14.785 21.384 -2.476 1.00 60.91 189 SER A N 1
ATOM 1460 C CA . SER A 1 189 ? 15.410 22.314 -1.530 1.00 60.91 189 SER A CA 1
ATOM 1461 C C . SER A 1 189 ? 16.934 22.162 -1.435 1.00 60.91 189 SER A C 1
ATOM 1463 O O . SER A 1 189 ? 17.556 22.876 -0.655 1.00 60.91 189 SER A O 1
ATOM 1465 N N . SER A 1 190 ? 17.555 21.241 -2.186 1.00 73.69 190 SER A N 1
ATOM 1466 C CA . SER A 1 190 ? 19.004 20.990 -2.130 1.00 73.69 190 SER A CA 1
ATOM 1467 C C . SER A 1 190 ? 19.856 22.046 -2.849 1.00 73.69 190 SER A C 1
ATOM 1469 O O . SER A 1 190 ? 19.395 22.771 -3.730 1.00 73.69 190 SER A O 1
ATOM 1471 N N . LEU A 1 191 ? 21.140 22.110 -2.481 1.00 76.06 191 LEU A N 1
ATOM 1472 C CA . LEU A 1 191 ? 22.149 22.926 -3.163 1.00 76.06 191 LEU A CA 1
ATOM 1473 C C . LEU A 1 191 ? 22.893 22.079 -4.192 1.00 76.06 191 LEU A C 1
ATOM 1475 O O . LEU A 1 191 ? 23.265 20.947 -3.896 1.00 76.06 191 LEU A O 1
ATOM 1479 N N . GLN A 1 192 ? 23.148 22.621 -5.375 1.00 81.62 192 GLN A N 1
ATOM 1480 C CA . GLN A 1 192 ? 23.973 22.000 -6.411 1.00 81.62 192 GLN A CA 1
ATOM 1481 C C . GLN A 1 192 ? 25.383 22.579 -6.359 1.00 81.62 192 GLN A C 1
ATOM 1483 O O . GLN A 1 192 ? 25.556 23.765 -6.101 1.00 81.62 192 GLN A O 1
ATOM 1488 N N . ALA A 1 193 ? 26.401 21.753 -6.586 1.00 81.50 193 ALA A N 1
ATOM 1489 C CA . ALA A 1 193 ? 27.789 22.200 -6.625 1.00 81.50 193 ALA A CA 1
ATOM 1490 C C . ALA A 1 193 ? 28.629 21.362 -7.595 1.00 81.50 193 ALA A C 1
ATOM 1492 O O . ALA A 1 193 ? 28.331 20.195 -7.841 1.00 81.50 193 ALA A O 1
ATOM 1493 N N . SER A 1 194 ? 29.722 21.931 -8.098 1.00 81.25 194 SER A N 1
ATOM 1494 C CA . SER A 1 194 ? 30.719 21.231 -8.916 1.00 81.25 194 SER A CA 1
ATOM 1495 C C . SER A 1 194 ? 31.890 20.776 -8.047 1.00 81.25 194 SER A C 1
ATOM 1497 O O . SER A 1 194 ? 32.488 21.580 -7.333 1.00 81.25 194 SER A O 1
ATOM 1499 N N . GLY A 1 195 ? 32.250 19.500 -8.107 1.00 80.12 195 GLY A N 1
ATOM 1500 C CA . GLY A 1 195 ? 33.350 18.899 -7.363 1.00 80.12 195 GLY A CA 1
ATOM 1501 C C . GLY A 1 195 ? 34.456 18.397 -8.279 1.00 80.12 195 GLY A C 1
ATOM 1502 O O . GLY A 1 195 ? 34.201 17.821 -9.331 1.00 80.12 195 GLY A O 1
ATOM 1503 N N . ARG A 1 196 ? 35.703 18.570 -7.845 1.00 82.38 196 ARG A N 1
ATOM 1504 C CA . ARG A 1 196 ? 36.890 17.988 -8.473 1.00 82.38 196 ARG A CA 1
ATOM 1505 C C . ARG A 1 196 ? 37.617 17.123 -7.458 1.00 82.38 196 ARG A C 1
ATOM 1507 O O . ARG A 1 196 ? 38.082 17.652 -6.448 1.00 82.38 196 ARG A O 1
ATOM 1514 N N . ILE A 1 197 ? 37.733 15.826 -7.721 1.00 81.75 197 ILE A N 1
ATOM 1515 C CA . ILE A 1 197 ? 38.505 14.912 -6.873 1.00 81.75 197 ILE A CA 1
ATOM 1516 C C . ILE A 1 197 ? 39.995 15.120 -7.146 1.00 81.75 197 ILE A C 1
ATOM 1518 O O . ILE A 1 197 ? 40.436 15.164 -8.291 1.00 81.75 197 ILE A O 1
ATOM 1522 N N . GLU A 1 198 ? 40.760 15.310 -6.077 1.00 82.62 198 GLU A N 1
ATOM 1523 C CA . GLU A 1 198 ? 42.198 15.581 -6.123 1.00 82.62 198 GLU A CA 1
ATOM 1524 C C . GLU A 1 198 ? 43.013 14.327 -5.800 1.00 82.62 198 GLU A C 1
ATOM 1526 O O . GLU A 1 198 ? 44.068 14.118 -6.388 1.00 82.62 198 GLU A O 1
ATOM 1531 N N . ASP A 1 199 ? 42.532 13.504 -4.867 1.00 84.81 199 ASP A N 1
ATOM 1532 C CA . ASP A 1 199 ? 43.222 12.300 -4.400 1.00 84.81 199 ASP A CA 1
ATOM 1533 C C . ASP A 1 199 ? 42.227 11.349 -3.731 1.00 84.81 199 ASP A C 1
ATOM 1535 O O . ASP A 1 199 ? 41.316 11.802 -3.027 1.00 84.81 199 ASP A O 1
ATOM 1539 N N . VAL A 1 200 ? 42.423 10.041 -3.913 1.00 84.31 200 VAL A N 1
ATOM 1540 C CA . VAL A 1 200 ? 41.682 9.006 -3.186 1.00 84.31 200 VAL A CA 1
ATOM 1541 C C . VAL A 1 200 ? 42.641 7.981 -2.618 1.00 84.31 200 VAL A C 1
ATOM 1543 O O . VAL A 1 200 ? 43.386 7.315 -3.335 1.00 84.31 200 VAL A O 1
ATOM 1546 N N . ALA A 1 201 ? 42.581 7.824 -1.302 1.00 88.88 201 ALA A N 1
ATOM 1547 C CA . ALA A 1 201 ? 43.422 6.905 -0.559 1.00 88.88 201 ALA A CA 1
ATOM 1548 C C . ALA A 1 201 ? 42.575 5.944 0.273 1.00 88.88 201 ALA A C 1
ATOM 1550 O O . ALA A 1 201 ? 41.552 6.328 0.836 1.00 88.88 201 ALA A O 1
ATOM 1551 N N . ILE A 1 202 ? 43.018 4.695 0.386 1.00 87.75 202 ILE A N 1
ATOM 1552 C CA . ILE A 1 202 ? 42.418 3.707 1.283 1.00 87.75 202 ILE A CA 1
ATOM 1553 C C . ILE A 1 202 ? 43.284 3.593 2.532 1.00 87.75 202 ILE A C 1
ATOM 1555 O O . ILE A 1 202 ? 44.506 3.465 2.449 1.00 87.75 202 ILE A O 1
ATOM 1559 N N . HIS A 1 203 ? 42.639 3.629 3.689 1.00 90.75 203 HIS A N 1
ATOM 1560 C CA . HIS A 1 203 ? 43.231 3.597 5.015 1.00 90.75 203 HIS A CA 1
ATOM 1561 C C . HIS A 1 203 ? 42.644 2.453 5.839 1.00 90.75 203 HIS A C 1
ATOM 1563 O O . HIS A 1 203 ? 41.489 2.063 5.669 1.00 90.75 203 HIS A O 1
ATOM 1569 N N . LEU A 1 204 ? 43.431 1.940 6.777 1.00 87.88 204 LEU A N 1
ATOM 1570 C CA . LEU A 1 204 ? 42.904 1.141 7.878 1.00 87.88 204 LEU A CA 1
ATOM 1571 C C . LEU A 1 204 ? 42.121 2.033 8.857 1.00 87.88 204 LEU A C 1
ATOM 1573 O O . LEU A 1 204 ? 42.361 3.246 8.904 1.00 87.88 204 LEU A O 1
ATOM 1577 N N . PRO A 1 205 ? 41.218 1.457 9.671 1.00 82.44 205 PRO A N 1
ATOM 1578 C CA . PRO A 1 205 ? 40.642 2.168 10.802 1.00 82.44 205 PRO A CA 1
ATOM 1579 C C . PRO A 1 205 ? 41.748 2.708 11.730 1.00 82.44 205 PRO A C 1
ATOM 1581 O O . PRO A 1 205 ? 42.777 2.045 11.905 1.00 82.44 205 PRO A O 1
ATOM 1584 N N . PRO A 1 206 ? 41.579 3.905 12.315 1.00 81.56 206 PRO A N 1
ATOM 1585 C CA . PRO A 1 206 ? 42.565 4.480 13.220 1.00 81.56 206 PRO A CA 1
ATOM 1586 C C . PRO A 1 206 ? 42.696 3.623 14.483 1.00 81.56 206 PRO A C 1
ATOM 1588 O O . PRO A 1 206 ? 41.707 3.286 15.129 1.00 81.56 206 PRO A O 1
ATOM 1591 N N . THR A 1 207 ? 43.931 3.280 14.847 1.00 75.25 207 THR A N 1
ATOM 1592 C CA . THR A 1 207 ? 44.248 2.547 16.085 1.00 75.25 207 THR A CA 1
ATOM 1593 C C . THR A 1 207 ? 44.555 3.478 17.257 1.00 75.25 207 THR A C 1
ATOM 1595 O O . THR A 1 207 ? 44.598 3.037 18.401 1.00 75.25 207 THR A O 1
ATOM 1598 N N . THR A 1 208 ? 44.773 4.766 16.981 1.00 72.50 208 THR A N 1
ATOM 1599 C CA . THR A 1 208 ? 45.072 5.796 17.981 1.00 72.50 208 THR A CA 1
ATOM 1600 C C . THR A 1 208 ? 43.799 6.585 18.303 1.00 72.50 208 THR A C 1
ATOM 1602 O O . THR A 1 208 ? 43.202 7.146 17.379 1.00 72.50 208 THR A O 1
ATOM 1605 N N . PRO A 1 209 ? 43.373 6.673 19.578 1.00 58.62 209 PRO A N 1
ATOM 1606 C CA . PRO A 1 209 ? 42.244 7.511 19.979 1.00 58.62 209 PRO A CA 1
ATOM 1607 C C . PRO A 1 209 ? 42.433 8.964 19.516 1.00 58.62 209 PRO A C 1
ATOM 1609 O O . PRO A 1 209 ? 43.476 9.563 19.765 1.00 58.62 209 PRO A O 1
ATOM 1612 N N . GLY A 1 210 ? 41.437 9.519 18.819 1.00 61.19 210 GLY A N 1
ATOM 1613 C CA . GLY A 1 210 ? 41.465 10.888 18.286 1.00 61.19 210 GLY A CA 1
ATOM 1614 C C . GLY A 1 210 ? 42.040 11.045 16.870 1.00 61.19 210 GLY A C 1
ATOM 1615 O O . GLY A 1 210 ? 41.928 12.127 16.300 1.00 61.19 210 GLY A O 1
ATOM 1616 N N . ALA A 1 211 ? 42.612 9.997 16.266 1.00 73.31 211 ALA A N 1
ATOM 1617 C CA . ALA A 1 211 ? 42.984 10.022 14.850 1.00 73.31 211 ALA A CA 1
ATOM 1618 C C . ALA A 1 211 ? 41.768 9.713 13.954 1.00 73.31 211 ALA A C 1
ATOM 1620 O O . ALA A 1 211 ? 41.018 8.781 14.225 1.00 73.31 211 ALA A O 1
ATOM 1621 N N . GLU A 1 212 ? 41.599 10.466 12.863 1.00 69.75 212 GLU A N 1
ATOM 1622 C CA . GLU A 1 212 ? 40.467 10.311 11.925 1.00 69.75 212 GLU A CA 1
ATOM 1623 C C . GLU A 1 212 ? 40.717 9.228 10.852 1.00 69.75 212 GLU A C 1
ATOM 1625 O O . GLU A 1 212 ? 39.787 8.599 10.351 1.00 69.75 212 GLU A O 1
ATOM 1630 N N . LEU A 1 213 ? 41.984 8.976 10.500 1.00 81.00 213 LEU A N 1
ATOM 1631 C CA . LEU A 1 213 ? 42.406 7.971 9.516 1.00 81.00 213 LEU A CA 1
ATOM 1632 C C . LEU A 1 213 ? 43.557 7.133 10.086 1.00 81.00 213 LEU A C 1
ATOM 1634 O O . LEU A 1 213 ? 44.469 7.679 10.705 1.00 81.00 213 LEU A O 1
ATOM 1638 N N . GLY A 1 214 ? 43.535 5.818 9.860 1.00 83.81 214 GLY A N 1
ATOM 1639 C CA . GLY A 1 214 ? 44.654 4.929 10.178 1.00 83.81 214 GLY A CA 1
ATOM 1640 C C . GLY A 1 214 ? 45.693 4.860 9.056 1.00 83.81 214 GLY A C 1
ATOM 1641 O O . GLY A 1 214 ? 45.740 5.706 8.156 1.00 83.81 214 GLY A O 1
ATOM 1642 N N . THR A 1 215 ? 46.543 3.833 9.093 1.00 88.06 215 THR A N 1
ATOM 1643 C CA . THR A 1 215 ? 47.617 3.636 8.106 1.00 88.06 215 THR A CA 1
ATOM 1644 C C . THR A 1 215 ? 47.058 3.566 6.687 1.00 88.06 215 THR A C 1
ATOM 1646 O O . THR A 1 215 ? 46.156 2.775 6.409 1.00 88.06 215 THR A O 1
ATOM 1649 N N . ARG A 1 216 ? 47.608 4.378 5.778 1.00 90.75 216 ARG A N 1
ATOM 1650 C CA . ARG A 1 216 ? 47.276 4.327 4.349 1.00 90.75 216 ARG A CA 1
ATOM 1651 C C . ARG A 1 216 ? 47.801 3.025 3.748 1.00 90.75 216 ARG A C 1
ATOM 1653 O O . ARG A 1 216 ? 48.994 2.758 3.833 1.00 90.75 216 ARG A O 1
ATOM 1660 N N . ILE A 1 217 ? 46.919 2.261 3.116 1.00 88.19 217 ILE A N 1
ATOM 1661 C CA . ILE A 1 217 ? 47.234 0.969 2.492 1.00 88.19 217 ILE A CA 1
ATOM 1662 C C . ILE A 1 217 ? 47.257 1.027 0.965 1.00 88.19 217 ILE A C 1
ATOM 1664 O O . ILE A 1 217 ? 47.884 0.174 0.348 1.00 88.19 217 ILE A O 1
ATOM 1668 N N . ALA A 1 218 ? 46.625 2.030 0.347 1.00 86.25 218 ALA A N 1
ATOM 1669 C CA . ALA A 1 218 ? 46.744 2.279 -1.088 1.00 86.25 218 ALA A CA 1
ATOM 1670 C C . ALA A 1 218 ? 46.373 3.719 -1.457 1.00 86.25 218 ALA A C 1
ATOM 1672 O O . ALA A 1 218 ? 45.623 4.380 -0.735 1.00 86.25 218 ALA A O 1
ATOM 1673 N N . THR A 1 219 ? 46.838 4.156 -2.625 1.00 85.56 219 THR A N 1
ATOM 1674 C CA . THR A 1 219 ? 46.331 5.334 -3.339 1.00 85.56 219 THR A CA 1
ATOM 1675 C C . THR A 1 219 ? 45.766 4.869 -4.672 1.00 85.56 219 THR A C 1
ATOM 1677 O O . THR A 1 219 ? 46.377 4.045 -5.354 1.00 85.56 219 THR A O 1
ATOM 1680 N N . LEU A 1 220 ? 44.588 5.367 -5.025 1.00 79.44 220 LEU A N 1
ATOM 1681 C CA . LEU A 1 220 ? 43.860 4.963 -6.217 1.00 79.44 220 LEU A CA 1
ATOM 1682 C C . LEU A 1 220 ? 44.028 6.020 -7.321 1.00 79.44 220 LEU A C 1
ATOM 1684 O O . LEU A 1 220 ? 44.023 7.216 -7.025 1.00 79.44 220 LEU A O 1
ATOM 1688 N N . PRO A 1 221 ? 44.203 5.614 -8.591 1.00 67.38 221 PRO A N 1
ATOM 1689 C CA . PRO A 1 221 ? 44.430 6.555 -9.682 1.00 67.38 221 PRO A CA 1
ATOM 1690 C C . PRO A 1 221 ? 43.154 7.334 -10.033 1.00 67.38 221 PRO A C 1
ATOM 1692 O O . PRO A 1 221 ? 42.119 6.737 -10.312 1.00 67.38 221 PRO A O 1
ATOM 1695 N N . VAL A 1 222 ? 43.253 8.664 -10.109 1.00 69.12 222 VAL A N 1
ATOM 1696 C CA . VAL A 1 222 ? 42.211 9.547 -10.663 1.00 69.12 222 VAL A CA 1
ATOM 1697 C C . VAL A 1 222 ? 42.498 9.722 -12.165 1.00 69.12 222 VAL A C 1
ATOM 1699 O O . VAL A 1 222 ? 43.375 10.501 -12.541 1.00 69.12 222 VAL A O 1
ATOM 1702 N N . LYS A 1 223 ? 41.859 8.935 -13.046 1.00 57.78 223 LYS A N 1
ATOM 1703 C CA . LYS A 1 223 ? 42.075 9.014 -14.510 1.00 57.78 223 LYS A CA 1
ATOM 1704 C C . LYS A 1 223 ? 41.151 10.046 -15.170 1.00 57.78 223 LYS A C 1
ATOM 1706 O O . LYS A 1 223 ? 39.966 10.092 -14.880 1.00 57.78 223 LYS A O 1
ATOM 1711 N N . ARG A 1 224 ? 41.681 10.793 -16.150 1.00 47.03 224 ARG A N 1
ATOM 1712 C CA . ARG A 1 224 ? 40.889 11.510 -17.170 1.00 47.03 224 ARG A CA 1
ATOM 1713 C C . ARG A 1 224 ? 40.701 10.603 -18.392 1.00 47.03 224 ARG A C 1
ATOM 1715 O O . ARG A 1 224 ? 41.714 10.142 -18.923 1.00 47.03 224 ARG A O 1
ATOM 1722 N N . PRO A 1 225 ? 39.485 10.396 -18.921 1.00 42.53 225 PRO A N 1
ATOM 1723 C CA . PRO A 1 225 ? 39.337 9.795 -20.237 1.00 42.53 225 PRO A CA 1
ATOM 1724 C C . PRO A 1 225 ? 39.645 10.852 -21.304 1.00 42.53 225 PRO A C 1
ATOM 1726 O O . PRO A 1 225 ? 38.876 11.805 -21.478 1.00 42.53 225 PRO A O 1
ATOM 1729 N N . ALA A 1 226 ? 40.747 10.673 -22.036 1.00 35.12 226 ALA A N 1
ATOM 1730 C CA . ALA A 1 226 ? 40.874 11.237 -23.373 1.00 35.12 226 ALA A CA 1
ATOM 1731 C C . ALA A 1 226 ? 39.835 10.536 -24.260 1.00 35.12 226 ALA A C 1
ATOM 1733 O O . ALA A 1 226 ? 39.912 9.328 -24.479 1.00 35.12 226 ALA A O 1
ATOM 1734 N N . LEU A 1 227 ? 38.825 11.278 -24.714 1.00 38.97 227 LEU A N 1
ATOM 1735 C CA . LEU A 1 227 ? 37.892 10.800 -25.730 1.00 38.97 227 LEU A CA 1
ATOM 1736 C C . LEU A 1 227 ? 38.540 10.992 -27.100 1.00 38.97 227 LEU A C 1
ATOM 1738 O O . LEU A 1 227 ? 38.284 11.978 -27.783 1.00 38.97 227 LEU A O 1
ATOM 1742 N N . THR A 1 228 ? 39.370 10.039 -27.496 1.00 35.72 228 THR A N 1
ATOM 1743 C CA . THR A 1 228 ? 39.710 9.837 -28.903 1.00 35.72 228 THR A CA 1
ATOM 1744 C C . THR A 1 228 ? 39.385 8.393 -29.237 1.00 35.72 228 THR A C 1
ATOM 1746 O O . THR A 1 228 ? 40.013 7.476 -28.715 1.00 35.72 228 THR A O 1
ATOM 1749 N N . GLU A 1 229 ? 38.373 8.189 -30.079 1.00 38.81 229 GLU A N 1
ATOM 1750 C CA . GLU A 1 229 ? 38.133 6.892 -30.704 1.00 38.81 229 GLU A CA 1
ATOM 1751 C C . GLU A 1 229 ? 38.782 6.852 -32.090 1.00 38.81 229 GLU A C 1
ATOM 1753 O O . GLU A 1 229 ? 38.691 7.835 -32.831 1.00 38.81 229 GLU A O 1
ATOM 1758 N N . PRO A 1 230 ? 39.390 5.716 -32.466 1.00 36.62 230 PRO A N 1
ATOM 1759 C CA . PRO A 1 230 ? 39.641 5.397 -33.856 1.00 36.62 230 PRO A CA 1
ATOM 1760 C C . PRO A 1 230 ? 38.312 5.064 -34.544 1.00 36.62 230 PRO A C 1
ATOM 1762 O O . PRO A 1 230 ? 37.470 4.338 -34.015 1.00 36.62 230 PRO A O 1
ATOM 1765 N N . GLU A 1 231 ? 38.136 5.612 -35.738 1.00 35.88 231 GLU A N 1
ATOM 1766 C CA . GLU A 1 231 ? 37.007 5.343 -36.618 1.00 35.88 231 GLU A CA 1
ATOM 1767 C C . GLU A 1 231 ? 36.955 3.837 -36.940 1.00 35.88 231 GLU A C 1
ATOM 1769 O O . GLU A 1 231 ? 37.899 3.266 -37.490 1.00 35.88 231 GLU A O 1
ATOM 1774 N N . ALA A 1 232 ? 35.882 3.160 -36.521 1.00 44.41 232 ALA A N 1
ATOM 1775 C CA . ALA A 1 232 ? 35.745 1.721 -36.701 1.00 44.41 232 ALA A CA 1
ATOM 1776 C C . ALA A 1 232 ? 35.588 1.383 -38.192 1.00 44.41 232 ALA A C 1
ATOM 1778 O O . ALA A 1 232 ? 34.582 1.720 -38.820 1.00 44.41 232 ALA A O 1
ATOM 1779 N N . ALA A 1 233 ? 36.574 0.681 -38.754 1.00 46.91 233 ALA A N 1
ATOM 1780 C CA . ALA A 1 233 ? 36.479 0.091 -40.082 1.00 46.91 233 ALA A CA 1
ATOM 1781 C C . ALA A 1 233 ? 35.267 -0.857 -40.161 1.00 46.91 233 ALA A C 1
ATOM 1783 O O . ALA A 1 233 ? 35.011 -1.631 -39.234 1.00 46.91 233 ALA A O 1
ATOM 1784 N N . ARG A 1 234 ? 34.525 -0.808 -41.278 1.00 50.69 234 ARG A N 1
ATOM 1785 C CA . ARG A 1 234 ? 33.404 -1.723 -41.547 1.00 50.69 234 ARG A CA 1
ATOM 1786 C C . ARG A 1 234 ? 33.878 -3.178 -41.401 1.00 50.69 234 ARG A C 1
ATOM 17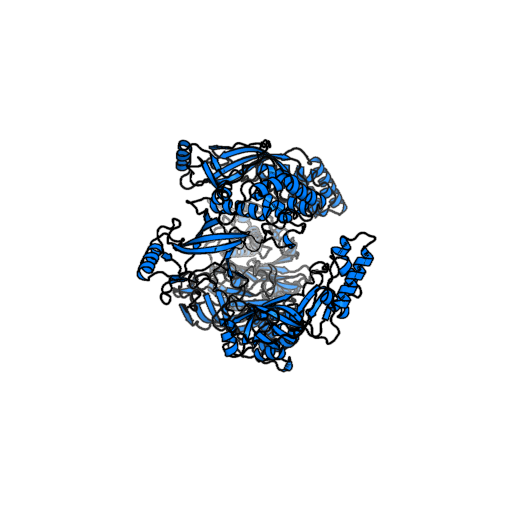88 O O . ARG A 1 234 ? 34.785 -3.578 -42.132 1.00 50.69 234 ARG A O 1
ATOM 1795 N N . PRO A 1 235 ? 33.262 -3.982 -40.519 1.00 58.53 235 PRO A N 1
ATOM 1796 C CA . PRO A 1 235 ? 33.543 -5.408 -40.457 1.00 58.53 235 PRO A CA 1
ATOM 1797 C C . PRO A 1 235 ? 33.154 -6.078 -41.785 1.00 58.53 235 PRO A C 1
ATOM 1799 O O . PRO A 1 235 ? 32.128 -5.703 -42.363 1.00 58.53 235 PRO A O 1
ATOM 1802 N N . PRO A 1 236 ? 33.923 -7.067 -42.274 1.00 63.59 236 PRO A N 1
ATOM 1803 C CA . PRO A 1 236 ? 33.529 -7.863 -43.434 1.00 63.59 236 PRO A CA 1
ATOM 1804 C C . PRO A 1 236 ? 32.200 -8.604 -43.189 1.00 63.59 236 PRO A C 1
ATOM 1806 O O . PRO A 1 236 ? 31.825 -8.898 -42.047 1.00 63.59 236 PRO A O 1
ATOM 1809 N N . GLU A 1 237 ? 31.462 -8.898 -44.265 1.00 73.25 237 GLU A N 1
ATOM 1810 C CA . GLU A 1 237 ? 30.226 -9.685 -44.189 1.00 73.25 237 GLU A CA 1
ATOM 1811 C C . GLU A 1 237 ? 30.507 -11.092 -43.635 1.00 73.25 237 GLU A C 1
ATOM 1813 O O . GLU A 1 237 ? 31.510 -11.721 -43.976 1.00 73.25 237 GLU A O 1
ATOM 1818 N N . ALA A 1 238 ? 29.627 -11.585 -42.757 1.00 83.44 238 ALA A N 1
ATOM 1819 C CA . ALA A 1 238 ? 29.747 -12.929 -42.197 1.00 83.44 238 ALA A CA 1
ATOM 1820 C C . ALA A 1 238 ? 29.461 -13.987 -43.272 1.00 83.44 238 ALA A C 1
ATOM 1822 O O . ALA A 1 238 ? 28.508 -13.844 -44.042 1.00 83.44 238 ALA A O 1
ATOM 1823 N N . ARG A 1 239 ? 30.244 -15.072 -43.297 1.00 83.25 239 ARG A N 1
ATOM 1824 C CA . ARG A 1 239 ? 30.156 -16.109 -44.338 1.00 83.25 239 ARG A CA 1
ATOM 1825 C C . ARG A 1 239 ? 29.000 -17.079 -44.112 1.00 83.25 239 ARG A C 1
ATOM 1827 O O . ARG A 1 239 ? 28.579 -17.745 -45.052 1.00 83.25 239 ARG A O 1
ATOM 1834 N N . ASN A 1 240 ? 28.508 -17.199 -42.878 1.00 87.69 240 ASN A N 1
ATOM 1835 C CA . ASN A 1 240 ? 27.370 -18.047 -42.526 1.00 87.69 240 ASN A CA 1
ATOM 1836 C C . ASN A 1 240 ? 26.612 -17.525 -41.293 1.00 87.69 240 ASN A C 1
ATOM 1838 O O . ASN A 1 240 ? 27.048 -16.583 -40.621 1.00 87.69 240 ASN A O 1
ATOM 1842 N N . ALA A 1 241 ? 25.488 -18.180 -40.981 1.00 88.00 241 ALA A N 1
ATOM 1843 C CA . ALA A 1 241 ? 24.652 -17.828 -39.844 1.00 88.00 241 ALA A CA 1
ATOM 1844 C C . ALA A 1 241 ? 25.427 -17.873 -38.525 1.00 88.00 241 ALA A C 1
ATOM 1846 O O . ALA A 1 241 ? 25.492 -16.851 -37.856 1.00 88.00 241 ALA A O 1
ATOM 1847 N N . ILE A 1 242 ? 26.098 -18.970 -38.173 1.00 91.94 242 ILE A N 1
ATOM 1848 C CA . ILE A 1 242 ? 26.828 -19.071 -36.896 1.00 91.94 242 ILE A CA 1
ATOM 1849 C C . ILE A 1 242 ? 27.865 -17.952 -36.737 1.00 91.94 242 ILE A C 1
ATOM 1851 O O . ILE A 1 242 ? 27.850 -17.256 -35.724 1.00 91.94 242 ILE A O 1
ATOM 1855 N N . GLU A 1 243 ? 28.682 -17.698 -37.760 1.00 90.12 243 GLU A N 1
ATOM 1856 C CA . GLU A 1 243 ? 29.670 -16.612 -37.766 1.00 90.12 243 GLU A CA 1
ATOM 1857 C C . GLU A 1 243 ? 29.022 -15.233 -37.561 1.00 90.12 243 GLU A C 1
ATOM 1859 O O . GLU A 1 243 ? 29.555 -14.378 -36.851 1.00 90.12 243 GLU A O 1
ATOM 1864 N N . SER A 1 244 ? 27.838 -15.015 -38.141 1.00 92.44 244 SER A N 1
ATOM 1865 C CA . SER A 1 244 ? 27.120 -13.743 -38.019 1.00 92.44 244 SER A CA 1
ATOM 1866 C C . SER A 1 244 ? 26.656 -13.433 -36.589 1.00 92.44 244 SER A C 1
ATOM 1868 O O . SER A 1 244 ? 26.535 -12.255 -36.246 1.00 92.44 244 SER A O 1
ATOM 1870 N N . TRP A 1 245 ? 26.452 -14.460 -35.754 1.00 92.12 245 TRP A N 1
ATOM 1871 C CA . TRP A 1 245 ? 26.105 -14.333 -34.335 1.00 92.12 245 TRP A CA 1
ATOM 1872 C C . TRP A 1 245 ? 27.345 -14.353 -33.430 1.00 92.12 245 TRP A C 1
ATOM 1874 O O . TRP A 1 245 ? 27.430 -13.555 -32.494 1.00 92.12 245 TRP A O 1
ATOM 1884 N N . THR A 1 246 ? 28.338 -15.208 -33.706 1.00 91.06 246 THR A N 1
ATOM 1885 C CA . THR A 1 246 ? 29.548 -15.315 -32.870 1.00 91.06 246 THR A CA 1
ATOM 1886 C C . THR A 1 246 ? 30.409 -14.060 -32.916 1.00 91.06 246 THR A C 1
ATOM 1888 O O . THR A 1 246 ? 30.980 -13.679 -31.894 1.00 91.06 246 THR A O 1
ATOM 1891 N N . ARG A 1 247 ? 30.434 -13.337 -34.045 1.00 89.00 247 ARG A N 1
ATOM 1892 C CA . ARG A 1 247 ? 31.101 -12.025 -34.148 1.00 89.00 247 ARG A CA 1
ATOM 1893 C C . ARG A 1 247 ? 30.501 -10.950 -33.229 1.00 89.00 247 ARG A C 1
ATOM 1895 O O . ARG A 1 247 ? 31.155 -9.948 -32.966 1.00 89.00 247 ARG A O 1
ATOM 1902 N N . LEU A 1 248 ? 29.274 -11.153 -32.737 1.00 88.75 248 LEU A N 1
ATOM 1903 C CA . LEU A 1 248 ? 28.601 -10.292 -31.750 1.00 88.75 248 LEU A CA 1
ATOM 1904 C C . LEU A 1 248 ? 28.790 -10.798 -30.304 1.00 88.75 248 LEU A C 1
ATOM 1906 O O . LEU A 1 248 ? 28.195 -10.266 -29.361 1.00 88.75 248 LEU A O 1
ATOM 1910 N N . GLY A 1 249 ? 29.638 -11.816 -30.127 1.00 88.19 249 GLY A N 1
ATOM 1911 C CA . GLY A 1 249 ? 30.004 -12.416 -28.847 1.00 88.19 249 GLY A CA 1
ATOM 1912 C C . GLY A 1 249 ? 29.125 -13.591 -28.420 1.00 88.19 249 GLY A C 1
ATOM 1913 O O . GLY A 1 249 ? 29.282 -14.071 -27.302 1.00 88.19 249 GLY A O 1
ATOM 1914 N N . VAL A 1 250 ? 28.183 -14.051 -29.254 1.00 89.31 250 VAL A N 1
ATOM 1915 C CA . VAL A 1 250 ? 27.341 -15.205 -28.901 1.00 89.31 250 VAL A CA 1
ATOM 1916 C C . VAL A 1 250 ? 28.176 -16.476 -28.974 1.00 89.31 250 VAL A C 1
ATOM 1918 O O . VAL A 1 250 ? 28.788 -16.772 -29.998 1.00 89.31 250 VAL A O 1
ATOM 1921 N N . ARG A 1 251 ? 28.209 -17.248 -27.891 1.00 90.44 251 ARG A N 1
ATOM 1922 C CA . ARG A 1 251 ? 28.951 -18.509 -27.847 1.00 90.44 251 ARG A CA 1
ATOM 1923 C C . ARG A 1 251 ? 28.333 -19.533 -28.802 1.00 90.44 251 ARG A C 1
ATOM 1925 O O . ARG A 1 251 ? 27.113 -19.649 -28.883 1.00 90.44 251 ARG A O 1
ATOM 1932 N N . ALA A 1 252 ? 29.179 -20.314 -29.469 1.00 91.25 252 ALA A N 1
ATOM 1933 C CA . ALA A 1 252 ? 28.772 -21.449 -30.292 1.00 91.25 252 ALA A CA 1
ATOM 1934 C C . ALA A 1 252 ? 29.467 -22.739 -29.841 1.00 91.25 252 ALA A C 1
ATOM 1936 O O . ALA A 1 252 ? 30.619 -22.721 -29.406 1.00 91.25 252 ALA A O 1
ATOM 1937 N N . GLU A 1 253 ? 28.761 -23.855 -29.973 1.00 89.88 253 GLU A N 1
ATOM 1938 C CA . GLU A 1 253 ? 29.255 -25.219 -29.805 1.00 89.88 253 GLU A CA 1
ATOM 1939 C C . GLU A 1 253 ? 28.906 -25.992 -31.083 1.00 89.88 253 GLU A C 1
ATOM 1941 O O . GLU A 1 253 ? 27.787 -26.469 -31.256 1.00 89.88 253 GLU A O 1
ATOM 1946 N N . GLY A 1 254 ? 29.855 -26.052 -32.023 1.00 89.06 254 GLY A N 1
ATOM 1947 C CA . GLY A 1 254 ? 29.605 -26.598 -33.360 1.00 89.06 254 GLY A CA 1
ATOM 1948 C C . GLY A 1 254 ? 28.661 -25.710 -34.178 1.00 89.06 254 GLY A C 1
ATOM 1949 O O . GLY A 1 254 ? 28.930 -24.526 -34.371 1.00 89.06 254 GLY A O 1
ATOM 1950 N N . ASP A 1 255 ? 27.560 -26.287 -34.659 1.00 88.31 255 ASP A N 1
ATOM 1951 C CA . ASP A 1 255 ? 26.511 -25.631 -35.456 1.00 88.31 255 ASP A CA 1
ATOM 1952 C C . ASP A 1 255 ? 25.394 -24.998 -34.603 1.00 88.31 255 ASP A C 1
ATOM 1954 O O . ASP A 1 255 ? 24.358 -24.596 -35.132 1.00 88.31 255 ASP A O 1
ATOM 1958 N N . MET A 1 256 ? 25.579 -24.922 -33.284 1.00 91.75 256 MET A N 1
ATOM 1959 C CA . MET A 1 256 ? 24.560 -24.485 -32.334 1.00 91.75 256 MET A CA 1
ATOM 1960 C C . MET A 1 256 ? 25.082 -23.351 -31.456 1.00 91.75 256 MET A C 1
ATOM 1962 O O . MET A 1 256 ? 26.107 -23.473 -30.788 1.00 91.75 256 MET A O 1
ATOM 1966 N N . LEU A 1 257 ? 24.351 -22.242 -31.424 1.00 92.81 257 LEU A N 1
ATOM 1967 C CA . LEU A 1 257 ? 24.587 -21.162 -30.472 1.00 92.81 257 LEU A CA 1
ATOM 1968 C C . LEU A 1 257 ? 24.181 -21.612 -29.069 1.00 92.81 257 LEU A C 1
ATOM 1970 O O . LEU A 1 257 ? 23.236 -22.380 -28.915 1.00 92.81 257 LEU A O 1
ATOM 1974 N N . VAL A 1 258 ? 24.855 -21.122 -28.034 1.00 89.19 258 VAL A N 1
ATOM 1975 C CA . VAL A 1 258 ? 24.561 -21.474 -26.639 1.00 89.19 258 VAL A CA 1
ATOM 1976 C C . VAL A 1 258 ? 24.450 -20.207 -25.807 1.00 89.19 258 VAL A C 1
ATOM 1978 O O . VAL A 1 258 ? 25.357 -19.377 -25.814 1.00 89.19 258 VAL A O 1
ATOM 1981 N N . ALA A 1 259 ? 23.355 -20.072 -25.061 1.00 86.44 259 ALA A N 1
ATOM 1982 C CA . ALA A 1 259 ? 23.133 -18.949 -24.159 1.00 86.44 259 ALA A CA 1
ATOM 1983 C C . ALA A 1 259 ? 22.625 -19.410 -22.790 1.00 86.44 259 ALA A C 1
ATOM 1985 O O . ALA A 1 259 ? 21.683 -20.197 -22.688 1.00 86.44 259 ALA A O 1
ATOM 1986 N N . ARG A 1 260 ? 23.241 -18.884 -21.727 1.00 84.88 260 ARG A N 1
ATOM 1987 C CA . ARG A 1 260 ? 22.832 -19.112 -20.335 1.00 84.88 260 ARG A CA 1
ATOM 1988 C C . ARG A 1 260 ? 22.039 -17.920 -19.827 1.00 84.88 260 ARG A C 1
ATOM 1990 O O . ARG A 1 260 ? 22.552 -16.804 -19.833 1.00 84.88 260 ARG A O 1
ATOM 1997 N N . LEU A 1 261 ? 20.818 -18.153 -19.362 1.00 74.94 261 LEU A N 1
ATOM 1998 C CA . LEU A 1 261 ? 19.985 -17.117 -18.757 1.00 74.94 261 LEU A CA 1
ATOM 1999 C C . LEU A 1 261 ? 20.246 -17.038 -17.248 1.00 74.94 261 LEU A C 1
ATOM 2001 O O . LEU A 1 261 ? 20.322 -18.054 -16.556 1.00 74.94 261 LEU A O 1
ATOM 2005 N N . GLY A 1 262 ? 20.405 -15.809 -16.753 1.00 64.50 262 GLY A N 1
ATOM 2006 C CA . GLY A 1 262 ? 20.665 -15.516 -15.344 1.00 64.50 262 GLY A CA 1
ATOM 2007 C C . GLY A 1 262 ? 19.450 -15.713 -14.438 1.00 64.50 262 GLY A C 1
ATOM 2008 O O . GLY A 1 262 ? 18.338 -15.998 -14.882 1.00 64.50 262 GLY A O 1
ATOM 2009 N N . ARG A 1 263 ? 19.664 -15.529 -13.131 1.00 60.69 263 ARG A N 1
ATOM 2010 C CA . ARG A 1 263 ? 18.586 -15.495 -12.134 1.00 60.69 263 ARG A CA 1
ATOM 2011 C C . ARG A 1 263 ? 17.710 -14.262 -12.372 1.00 60.69 263 ARG A C 1
ATOM 2013 O O . ARG A 1 263 ? 18.236 -13.183 -12.621 1.00 60.69 263 ARG A O 1
ATOM 2020 N N . GLN A 1 264 ? 16.399 -14.396 -12.182 1.00 47.78 264 GLN A N 1
ATOM 2021 C CA . GLN A 1 264 ? 15.508 -13.243 -12.048 1.00 47.78 264 GLN A CA 1
ATOM 2022 C C . GLN A 1 264 ? 16.028 -12.344 -10.900 1.00 47.78 264 GLN A C 1
ATOM 2024 O O . GLN A 1 264 ? 16.058 -12.776 -9.745 1.00 47.78 264 GLN A O 1
ATOM 2029 N N . GLY A 1 265 ? 16.527 -11.145 -11.228 1.00 41.16 265 GLY A N 1
ATOM 2030 C CA . GLY A 1 265 ? 17.084 -10.181 -10.265 1.00 41.16 265 GLY A CA 1
ATOM 2031 C C . GLY A 1 265 ? 18.583 -10.302 -9.929 1.00 41.16 265 GLY A C 1
ATOM 2032 O O . GLY A 1 265 ? 18.993 -9.792 -8.891 1.00 41.16 265 GLY A O 1
ATOM 2033 N N . GLY A 1 266 ? 19.404 -10.981 -10.743 1.00 49.25 266 GLY A N 1
ATOM 2034 C CA . GLY A 1 266 ? 20.877 -10.944 -10.646 1.00 49.25 266 GLY A CA 1
ATOM 2035 C C . GLY A 1 266 ? 21.542 -10.531 -11.965 1.00 49.25 266 GLY A C 1
ATOM 2036 O O . GLY A 1 266 ? 20.867 -10.493 -12.991 1.00 49.25 266 GLY A O 1
ATOM 2037 N N . ASP A 1 267 ? 22.852 -10.251 -11.951 1.00 52.50 267 ASP A N 1
ATOM 2038 C CA . ASP A 1 267 ? 23.599 -9.870 -13.162 1.00 52.50 267 ASP A CA 1
ATOM 2039 C C . ASP A 1 267 ? 23.423 -10.916 -14.275 1.00 52.50 267 ASP A C 1
ATOM 2041 O O . ASP A 1 267 ? 23.647 -12.116 -14.074 1.00 52.50 267 ASP A O 1
ATOM 2045 N N . ALA A 1 268 ? 23.012 -10.463 -15.463 1.00 62.66 268 ALA A N 1
ATOM 2046 C CA . ALA A 1 268 ? 22.863 -11.332 -16.622 1.00 62.66 268 ALA A CA 1
ATOM 2047 C C . ALA A 1 268 ? 24.241 -11.890 -17.039 1.00 62.66 268 ALA A C 1
ATOM 2049 O O . ALA A 1 268 ? 25.164 -11.091 -17.231 1.00 62.66 268 ALA A O 1
ATOM 2050 N N . PRO A 1 269 ? 24.393 -13.219 -17.222 1.00 73.12 269 PRO A N 1
ATOM 2051 C CA . PRO A 1 269 ? 25.621 -13.817 -17.736 1.00 73.12 269 PRO A CA 1
ATOM 2052 C C . PRO A 1 269 ? 26.049 -13.175 -19.058 1.00 73.12 269 PRO A C 1
ATOM 2054 O O . PRO A 1 269 ? 25.202 -12.784 -19.864 1.00 73.12 269 PRO A O 1
ATOM 2057 N N . GLU A 1 270 ? 27.355 -13.116 -19.309 1.00 76.56 270 GLU A N 1
ATOM 2058 C CA . GLU A 1 270 ? 27.937 -12.524 -20.523 1.00 76.56 270 GLU A CA 1
ATOM 2059 C C . GLU A 1 270 ? 27.322 -13.105 -21.812 1.00 76.56 270 GLU A C 1
ATOM 2061 O O . GLU A 1 270 ? 26.946 -12.351 -22.712 1.00 76.56 270 GLU A O 1
ATOM 2066 N N . ASP A 1 271 ? 27.087 -14.423 -21.843 1.00 76.12 271 ASP A N 1
ATOM 2067 C CA . ASP A 1 271 ? 26.416 -15.126 -22.946 1.00 76.12 271 ASP A CA 1
ATOM 2068 C C . ASP A 1 271 ? 25.004 -14.561 -23.229 1.00 76.12 271 ASP A C 1
ATOM 2070 O O . ASP A 1 271 ? 24.604 -14.398 -24.385 1.00 76.12 271 ASP A O 1
ATOM 2074 N N . SER A 1 272 ? 24.240 -14.219 -22.181 1.00 76.88 272 SER A N 1
ATOM 2075 C CA . SER A 1 272 ? 22.904 -13.621 -22.317 1.00 76.88 272 SER A CA 1
ATOM 2076 C C . SER A 1 272 ? 22.972 -12.188 -22.835 1.00 76.88 272 SER A C 1
ATOM 2078 O O . SER A 1 272 ? 22.097 -11.780 -23.598 1.00 76.88 272 SER A O 1
ATOM 2080 N N . GLN A 1 273 ? 23.974 -11.411 -22.420 1.00 78.94 273 GLN A N 1
ATOM 2081 C CA . GLN A 1 273 ? 24.156 -10.039 -22.897 1.00 78.94 273 GLN A CA 1
ATOM 2082 C C . GLN A 1 273 ? 24.560 -10.024 -24.375 1.00 78.94 273 GLN A C 1
ATOM 2084 O O . GLN A 1 273 ? 24.038 -9.229 -25.156 1.00 78.94 273 GLN A O 1
ATOM 2089 N N . ALA A 1 274 ? 25.439 -10.942 -24.784 1.00 85.25 274 ALA A N 1
ATOM 2090 C CA . ALA A 1 274 ? 25.829 -11.094 -26.178 1.00 85.25 274 ALA A CA 1
ATOM 2091 C C . ALA A 1 274 ? 24.644 -11.489 -27.073 1.00 85.25 274 ALA A C 1
ATOM 2093 O O . ALA A 1 274 ? 24.448 -10.889 -28.132 1.00 85.25 274 ALA A O 1
ATOM 2094 N N . LEU A 1 275 ? 23.803 -12.428 -26.622 1.00 85.81 275 LEU A N 1
ATOM 2095 C CA . LEU A 1 275 ? 22.588 -12.807 -27.347 1.00 85.81 275 LEU A CA 1
ATOM 2096 C C . LEU A 1 275 ? 21.615 -11.626 -27.494 1.00 85.81 275 LEU A C 1
ATOM 2098 O O . LEU A 1 275 ? 21.074 -11.402 -28.576 1.00 85.81 275 LEU A O 1
ATOM 2102 N N . GLN A 1 276 ? 21.434 -10.831 -26.435 1.00 82.00 276 GLN A N 1
ATOM 2103 C CA . GLN A 1 276 ? 20.603 -9.624 -26.474 1.00 82.00 276 GLN A CA 1
ATOM 2104 C C . GLN A 1 276 ? 21.116 -8.588 -27.478 1.00 82.00 276 GLN A C 1
ATOM 2106 O O . GLN A 1 276 ? 20.320 -8.026 -28.231 1.00 82.00 276 GLN A O 1
ATOM 2111 N N . ARG A 1 277 ? 22.435 -8.346 -27.521 1.00 85.38 277 ARG A N 1
ATOM 2112 C CA . ARG A 1 277 ? 23.039 -7.451 -28.519 1.00 85.38 277 ARG A CA 1
ATOM 2113 C C . ARG A 1 277 ? 22.753 -7.942 -29.936 1.00 85.38 277 ARG A C 1
ATOM 2115 O O . ARG A 1 277 ? 22.297 -7.160 -30.767 1.00 85.38 277 ARG A O 1
ATOM 2122 N N . ALA A 1 278 ? 22.944 -9.235 -30.199 1.00 88.88 278 ALA A N 1
ATOM 2123 C CA . ALA A 1 278 ? 22.683 -9.818 -31.512 1.00 88.88 278 ALA A CA 1
ATOM 2124 C C . ALA A 1 278 ? 21.214 -9.675 -31.950 1.00 88.88 278 ALA A C 1
ATOM 2126 O O . ALA A 1 278 ? 20.942 -9.246 -33.073 1.00 88.88 278 ALA A O 1
ATOM 2127 N N . LEU A 1 279 ? 20.267 -9.939 -31.046 1.00 86.50 279 LEU A N 1
ATOM 2128 C CA . LEU A 1 279 ? 18.837 -9.761 -31.313 1.00 86.50 279 LEU A CA 1
ATOM 2129 C C . LEU A 1 279 ? 18.460 -8.292 -31.570 1.00 86.50 279 LEU A C 1
ATOM 2131 O O . LEU A 1 279 ? 17.639 -8.014 -32.441 1.00 86.50 279 LEU A O 1
ATOM 2135 N N . LEU A 1 280 ? 19.092 -7.337 -30.882 1.00 85.88 280 LEU A N 1
ATOM 2136 C CA . LEU A 1 280 ? 18.894 -5.907 -31.138 1.00 85.88 280 LEU A CA 1
ATOM 2137 C C . LEU A 1 280 ? 19.395 -5.484 -32.528 1.00 85.88 280 LEU A C 1
ATOM 2139 O O . LEU A 1 280 ? 18.686 -4.764 -33.231 1.00 85.88 280 LEU A O 1
ATOM 2143 N N . HIS A 1 281 ? 20.564 -5.966 -32.965 1.00 89.56 281 HIS A N 1
ATOM 2144 C CA . HIS A 1 281 ? 21.044 -5.737 -34.336 1.00 89.56 281 HIS A CA 1
ATOM 2145 C C . HIS A 1 281 ? 20.073 -6.305 -35.383 1.00 89.56 281 HIS A C 1
ATOM 2147 O O . HIS A 1 281 ? 19.797 -5.656 -36.395 1.00 89.56 281 HIS A O 1
ATOM 2153 N N . LEU A 1 282 ? 19.515 -7.493 -35.126 1.00 88.25 282 LEU A N 1
ATOM 2154 C CA . LEU A 1 282 ? 18.508 -8.114 -35.987 1.00 88.25 282 LEU A CA 1
ATOM 2155 C C . LEU A 1 282 ? 17.215 -7.282 -36.054 1.00 88.25 282 LEU A C 1
ATOM 2157 O O . LEU A 1 282 ? 16.674 -7.068 -37.140 1.00 88.25 282 LEU A O 1
ATOM 2161 N N . ALA A 1 283 ? 16.747 -6.769 -34.913 1.00 85.62 283 ALA A N 1
ATOM 2162 C CA . ALA A 1 283 ? 15.546 -5.942 -34.828 1.00 85.62 283 ALA A CA 1
ATOM 2163 C C . ALA A 1 283 ? 15.694 -4.604 -35.556 1.00 85.62 283 ALA A C 1
ATOM 2165 O O . ALA A 1 283 ? 14.800 -4.225 -36.312 1.00 85.62 283 ALA A O 1
ATOM 2166 N N . LEU A 1 284 ? 16.836 -3.927 -35.400 1.00 87.38 284 LEU A N 1
ATOM 2167 C CA . LEU A 1 284 ? 17.135 -2.674 -36.103 1.00 87.38 284 LEU A CA 1
ATOM 2168 C C . LEU A 1 284 ? 17.195 -2.856 -37.617 1.00 87.38 284 LEU A C 1
ATOM 2170 O O . LEU A 1 284 ? 16.716 -2.003 -38.358 1.00 87.38 284 LEU A O 1
ATOM 2174 N N . ALA A 1 285 ? 17.757 -3.972 -38.082 1.00 87.62 285 ALA A N 1
ATOM 2175 C CA . ALA A 1 285 ? 17.784 -4.284 -39.504 1.00 87.62 285 ALA A CA 1
ATOM 2176 C C . ALA A 1 285 ? 16.389 -4.601 -40.058 1.00 87.62 285 ALA A C 1
ATOM 2178 O O . ALA A 1 285 ? 16.098 -4.267 -41.206 1.00 87.62 285 ALA A O 1
ATOM 2179 N N . ARG A 1 286 ? 15.525 -5.239 -39.256 1.00 86.62 286 ARG A N 1
ATOM 2180 C CA . ARG A 1 286 ? 14.156 -5.580 -39.659 1.00 86.62 286 ARG A CA 1
ATOM 2181 C C . ARG A 1 286 ? 13.216 -4.375 -39.641 1.00 86.62 286 ARG A C 1
ATOM 2183 O O . ARG A 1 286 ? 12.392 -4.262 -40.543 1.00 86.62 286 ARG A O 1
ATOM 2190 N N . SER A 1 287 ? 13.336 -3.515 -38.631 1.00 85.88 287 SER A N 1
ATOM 2191 C CA . SER A 1 287 ? 12.468 -2.352 -38.410 1.00 85.88 287 SER A CA 1
ATOM 2192 C C . SER A 1 287 ? 13.313 -1.128 -38.015 1.00 85.88 287 SER A C 1
ATOM 2194 O O . SER A 1 287 ? 13.390 -0.778 -36.834 1.00 85.88 287 SER A O 1
ATOM 2196 N N . PRO A 1 288 ? 13.967 -0.447 -38.980 1.00 86.62 288 PRO A N 1
ATOM 2197 C CA . PRO A 1 288 ? 14.799 0.726 -38.689 1.00 86.62 288 PRO A CA 1
ATOM 2198 C C . PRO A 1 288 ? 14.029 1.867 -38.007 1.00 86.62 288 PRO A C 1
ATOM 2200 O O . PRO A 1 288 ? 14.627 2.679 -37.301 1.00 86.62 288 PRO A O 1
ATOM 2203 N N . GLY A 1 289 ? 12.700 1.911 -38.178 1.00 82.81 289 GLY A N 1
ATOM 2204 C CA . GLY A 1 289 ? 11.809 2.892 -37.559 1.00 82.81 289 GLY A CA 1
ATOM 2205 C C . GLY A 1 289 ? 11.793 2.856 -36.028 1.00 82.81 289 GLY A C 1
ATOM 2206 O O . GLY A 1 289 ? 11.442 3.858 -35.412 1.00 82.81 289 GLY A O 1
ATOM 2207 N N . ILE A 1 290 ? 12.270 1.775 -35.394 1.00 81.81 290 ILE A N 1
ATOM 2208 C CA . ILE A 1 290 ? 12.479 1.708 -33.934 1.00 81.81 290 ILE A CA 1
ATOM 2209 C C . ILE A 1 290 ? 13.374 2.866 -33.453 1.00 81.81 290 ILE A C 1
ATOM 2211 O O . ILE A 1 290 ? 13.172 3.383 -32.354 1.00 81.81 290 ILE A O 1
ATOM 2215 N N . ALA A 1 291 ? 14.324 3.311 -34.283 1.00 86.00 291 ALA A N 1
ATOM 2216 C CA . ALA A 1 291 ? 15.242 4.410 -33.986 1.00 86.00 291 ALA A CA 1
ATOM 2217 C C . ALA A 1 291 ? 14.635 5.815 -34.174 1.00 86.00 291 ALA A C 1
ATOM 2219 O O . ALA A 1 291 ? 15.346 6.800 -34.013 1.00 86.00 291 ALA A O 1
ATOM 2220 N N . ASN A 1 292 ? 13.347 5.939 -34.511 1.00 84.31 292 ASN A N 1
ATOM 2221 C CA . ASN A 1 292 ? 12.656 7.234 -34.590 1.00 84.31 292 ASN A CA 1
ATOM 2222 C C . ASN A 1 292 ? 12.190 7.758 -33.221 1.00 84.31 292 ASN A C 1
ATOM 2224 O O . ASN A 1 292 ? 11.593 8.824 -33.150 1.00 84.31 292 ASN A O 1
ATOM 2228 N N . ASN A 1 293 ? 12.419 6.998 -32.152 1.00 77.56 293 ASN A N 1
ATOM 2229 C CA . ASN A 1 293 ? 11.852 7.224 -30.829 1.00 77.56 293 ASN A CA 1
ATOM 2230 C C . ASN A 1 293 ? 12.983 7.384 -29.801 1.00 77.56 293 ASN A C 1
ATOM 2232 O O . ASN A 1 293 ? 13.843 6.508 -29.686 1.00 77.56 293 ASN A O 1
ATOM 2236 N N . LEU A 1 294 ? 12.993 8.488 -29.048 1.00 80.81 294 LEU A N 1
ATOM 2237 C CA . LEU A 1 294 ? 14.104 8.841 -28.157 1.00 80.81 294 LEU A CA 1
ATOM 2238 C C . LEU A 1 294 ? 14.391 7.784 -27.062 1.00 80.81 294 LEU A C 1
ATOM 2240 O O . LEU A 1 294 ? 15.547 7.381 -26.939 1.00 80.81 294 LEU A O 1
ATOM 2244 N N . PRO A 1 295 ? 13.402 7.280 -26.296 1.00 77.38 295 PRO A N 1
ATOM 2245 C CA . PRO A 1 295 ? 13.564 6.120 -25.412 1.00 77.38 295 PRO A CA 1
ATOM 2246 C C . PRO A 1 295 ? 14.256 4.909 -26.040 1.00 77.38 295 PRO A C 1
ATOM 2248 O O . PRO A 1 295 ? 15.105 4.271 -25.408 1.00 77.38 295 PRO A O 1
ATOM 2251 N N . ASN A 1 296 ? 13.919 4.599 -27.292 1.00 78.94 296 ASN A N 1
ATOM 2252 C CA . ASN A 1 296 ? 14.550 3.500 -28.008 1.00 78.94 296 ASN A CA 1
ATOM 2253 C C . ASN A 1 296 ? 15.995 3.862 -28.348 1.00 78.94 296 ASN A C 1
ATOM 2255 O O . ASN A 1 296 ? 16.881 3.061 -28.071 1.00 78.94 296 ASN A O 1
ATOM 2259 N N . VAL A 1 297 ? 16.255 5.069 -28.866 1.00 85.25 297 VAL A N 1
ATOM 2260 C CA . VAL A 1 297 ? 17.617 5.559 -29.149 1.00 85.25 297 VAL A CA 1
ATOM 2261 C C . VAL A 1 297 ? 18.498 5.495 -27.902 1.00 85.25 297 VAL A C 1
ATOM 2263 O O . VAL A 1 297 ? 19.603 4.975 -27.984 1.00 85.25 297 VAL A O 1
ATOM 2266 N N . PHE A 1 298 ? 17.992 5.926 -26.748 1.00 82.12 298 PHE A N 1
ATOM 2267 C CA . PHE A 1 298 ? 18.680 5.859 -25.456 1.00 82.12 298 PHE A CA 1
ATOM 2268 C C . PHE A 1 298 ? 19.016 4.418 -25.024 1.00 82.12 298 PHE A C 1
ATOM 2270 O O . PHE A 1 298 ? 20.119 4.098 -24.567 1.00 82.12 298 PHE A O 1
ATOM 2277 N N . THR A 1 299 ? 18.060 3.507 -25.191 1.00 77.50 299 THR A N 1
ATOM 2278 C CA . THR A 1 299 ? 18.239 2.091 -24.838 1.00 77.50 299 THR A CA 1
ATOM 2279 C C . THR A 1 299 ? 19.211 1.395 -25.790 1.00 77.50 299 THR A C 1
ATOM 2281 O O . THR A 1 299 ? 20.060 0.610 -25.375 1.00 77.50 299 THR A O 1
ATOM 2284 N N . ILE A 1 300 ? 19.096 1.676 -27.085 1.00 85.50 300 ILE A N 1
ATOM 2285 C CA . ILE A 1 300 ? 19.952 1.100 -28.117 1.00 85.50 300 ILE A CA 1
ATOM 2286 C C . ILE A 1 300 ? 21.376 1.644 -27.972 1.00 85.50 300 ILE A C 1
ATOM 2288 O O . ILE A 1 300 ? 22.325 0.865 -28.038 1.00 85.50 300 ILE A O 1
ATOM 2292 N N . SER A 1 301 ? 21.540 2.948 -27.722 1.00 86.44 301 SER A N 1
ATOM 2293 C CA . SER A 1 301 ? 22.854 3.570 -27.556 1.00 86.44 301 SER A CA 1
ATOM 2294 C C . SER A 1 301 ? 23.602 3.013 -26.350 1.00 86.44 301 SER A C 1
ATOM 2296 O O . SER A 1 301 ? 24.775 2.679 -26.465 1.00 86.44 301 SER A O 1
ATOM 2298 N N . SER A 1 302 ? 22.922 2.829 -25.218 1.00 79.62 302 SER A N 1
ATOM 2299 C CA . SER A 1 302 ? 23.532 2.268 -24.005 1.00 79.62 302 SER A CA 1
ATOM 2300 C C . SER A 1 302 ? 23.940 0.797 -24.132 1.00 79.62 302 SER A C 1
ATOM 2302 O O . SER A 1 302 ? 24.817 0.352 -23.394 1.00 79.62 302 SER A O 1
ATOM 2304 N N . ARG A 1 303 ? 23.335 0.042 -25.059 1.00 80.94 303 ARG A N 1
ATOM 2305 C CA . ARG A 1 303 ? 23.595 -1.397 -25.244 1.00 80.94 303 ARG A CA 1
ATOM 2306 C C . ARG A 1 303 ? 24.513 -1.729 -26.420 1.00 80.94 303 ARG A C 1
ATOM 2308 O O . ARG A 1 303 ? 25.214 -2.738 -26.355 1.00 80.94 303 ARG A O 1
ATOM 2315 N N . LEU A 1 304 ? 24.463 -0.947 -27.501 1.00 87.50 304 LEU A N 1
ATOM 2316 C CA . LEU A 1 304 ? 25.166 -1.250 -28.754 1.00 87.50 304 LEU A CA 1
ATOM 2317 C C . LEU A 1 304 ? 26.300 -0.280 -29.087 1.00 87.50 304 LEU A C 1
ATOM 2319 O O . LEU A 1 304 ? 27.166 -0.637 -29.883 1.00 87.50 304 LEU A O 1
ATOM 2323 N N . LEU A 1 305 ? 26.300 0.932 -28.526 1.00 86.19 305 LEU A N 1
ATOM 2324 C CA . LEU A 1 305 ? 27.380 1.890 -28.748 1.00 86.19 305 LEU A CA 1
ATOM 2325 C C . LEU A 1 305 ? 28.430 1.788 -27.649 1.00 86.19 305 LEU A C 1
ATOM 2327 O O . LEU A 1 305 ? 28.169 1.319 -26.539 1.00 86.19 305 LEU A O 1
ATOM 2331 N N . THR A 1 306 ? 29.636 2.260 -27.951 1.00 81.25 306 THR A N 1
ATOM 2332 C CA . THR A 1 306 ? 30.669 2.397 -26.925 1.00 81.25 306 THR A CA 1
ATOM 2333 C C . THR A 1 306 ? 30.259 3.467 -25.903 1.00 81.25 306 THR A C 1
ATOM 2335 O O . THR A 1 306 ? 29.496 4.382 -26.234 1.00 81.25 306 THR A O 1
ATOM 2338 N N . PRO A 1 307 ? 30.784 3.431 -24.664 1.00 73.69 307 PRO A N 1
ATOM 2339 C CA . PRO A 1 307 ? 30.519 4.482 -23.679 1.00 73.69 307 PRO A CA 1
ATOM 2340 C C . PRO A 1 307 ? 30.833 5.894 -24.201 1.00 73.69 307 PRO A C 1
ATOM 2342 O O . PRO A 1 307 ? 30.107 6.840 -23.907 1.00 73.69 307 PRO A O 1
ATOM 2345 N N . ALA A 1 308 ? 31.874 6.028 -25.030 1.00 71.19 308 ALA A N 1
ATOM 2346 C CA . ALA A 1 308 ? 32.259 7.277 -25.681 1.00 71.19 308 ALA A CA 1
ATOM 2347 C C . ALA A 1 308 ? 31.195 7.777 -26.670 1.00 71.19 308 ALA A C 1
ATOM 2349 O O . ALA A 1 308 ? 30.805 8.943 -26.628 1.00 71.19 308 ALA A O 1
ATOM 2350 N N . GLN A 1 309 ? 30.702 6.895 -27.539 1.00 81.31 309 GLN A N 1
ATOM 2351 C CA . GLN A 1 309 ? 29.664 7.203 -28.524 1.00 81.31 309 GLN A CA 1
ATOM 2352 C C . GLN A 1 309 ? 28.312 7.483 -27.861 1.00 81.31 309 GLN A C 1
ATOM 2354 O O . GLN A 1 309 ? 27.614 8.415 -28.252 1.00 81.31 309 GLN A O 1
ATOM 2359 N N . ASN A 1 310 ? 27.962 6.735 -26.812 1.00 79.56 310 ASN A N 1
ATOM 2360 C CA . ASN A 1 310 ? 26.757 6.990 -26.029 1.00 79.56 310 ASN A CA 1
ATOM 2361 C C . ASN A 1 310 ? 26.826 8.361 -25.329 1.00 79.56 310 ASN A C 1
ATOM 2363 O O . ASN A 1 310 ? 25.872 9.137 -25.379 1.00 79.56 310 ASN A O 1
ATOM 2367 N N . ALA A 1 311 ? 27.985 8.713 -24.764 1.00 72.62 311 ALA A N 1
ATOM 2368 C CA . ALA A 1 311 ? 28.203 10.023 -24.156 1.00 72.62 311 ALA A CA 1
ATOM 2369 C C . ALA A 1 311 ? 28.143 11.183 -25.168 1.00 72.62 311 ALA A C 1
ATOM 2371 O O . ALA A 1 311 ? 27.797 12.297 -24.781 1.00 72.62 311 ALA A O 1
ATOM 2372 N N . GLN A 1 312 ? 28.432 10.951 -26.456 1.00 77.75 312 GLN A N 1
ATOM 2373 C CA . GLN A 1 312 ? 28.235 11.965 -27.505 1.00 77.75 312 GLN A CA 1
ATOM 2374 C C . GLN A 1 312 ? 26.750 12.271 -27.758 1.00 77.75 312 GLN A C 1
ATOM 2376 O O . GLN A 1 312 ? 26.431 13.390 -28.147 1.00 77.75 312 GLN A O 1
ATOM 2381 N N . LEU A 1 313 ? 25.850 11.309 -27.524 1.00 79.50 313 LEU A N 1
ATOM 2382 C CA . LEU A 1 313 ? 24.403 11.487 -27.693 1.00 79.50 313 LEU A CA 1
ATOM 2383 C C . LEU A 1 313 ? 23.727 12.028 -26.425 1.00 79.50 313 LEU A C 1
ATOM 2385 O O . LEU A 1 313 ? 22.886 12.917 -26.507 1.00 79.50 313 LEU A O 1
ATOM 2389 N N . PHE A 1 314 ? 24.097 11.509 -25.250 1.00 77.31 314 PHE A N 1
ATOM 2390 C CA . PHE A 1 314 ? 23.363 11.739 -23.997 1.00 77.31 314 PHE A CA 1
ATOM 2391 C C . PHE A 1 314 ? 24.206 12.344 -22.866 1.00 77.31 314 PHE A C 1
ATOM 2393 O O . PHE A 1 314 ? 23.749 12.399 -21.729 1.00 77.31 314 PHE A O 1
ATOM 2400 N N . SER A 1 315 ? 25.410 12.846 -23.163 1.00 65.88 315 SER A N 1
ATOM 2401 C CA . SER A 1 315 ? 26.410 13.295 -22.177 1.00 65.88 315 SER A CA 1
ATOM 2402 C C . SER A 1 315 ? 26.926 12.169 -21.259 1.00 65.88 315 SER A C 1
ATOM 2404 O O . SER A 1 315 ? 26.398 11.059 -21.246 1.00 65.88 315 SER A O 1
ATOM 2406 N N . ARG A 1 316 ? 28.016 12.411 -20.511 1.00 53.41 316 ARG A N 1
ATOM 2407 C CA . ARG A 1 316 ? 28.642 11.391 -19.639 1.00 53.41 316 ARG A CA 1
ATOM 2408 C C . ARG A 1 316 ? 27.802 11.033 -18.407 1.00 53.41 316 ARG A C 1
ATOM 2410 O O . ARG A 1 316 ? 28.013 9.968 -17.837 1.00 53.41 316 ARG A O 1
ATOM 2417 N N . ARG A 1 317 ? 26.866 11.898 -17.997 1.00 52.69 317 ARG A N 1
ATOM 2418 C CA . ARG A 1 317 ? 26.036 11.705 -16.805 1.00 52.69 317 ARG A CA 1
ATOM 2419 C C . ARG A 1 317 ? 24.563 11.744 -17.179 1.00 52.69 317 ARG A C 1
ATOM 2421 O O . ARG A 1 317 ? 24.016 12.796 -17.489 1.00 52.69 317 ARG A O 1
ATOM 2428 N N . ILE A 1 318 ? 23.930 10.581 -17.126 1.00 59.09 318 ILE A N 1
ATOM 2429 C CA . ILE A 1 318 ? 22.514 10.419 -17.427 1.00 59.09 318 ILE A CA 1
ATOM 2430 C C . ILE A 1 318 ? 21.793 10.200 -16.096 1.00 59.09 318 ILE A C 1
ATOM 2432 O O . ILE A 1 318 ? 21.719 9.079 -15.600 1.00 59.09 318 ILE A O 1
ATOM 2436 N N . ASP A 1 319 ? 21.295 11.278 -15.500 1.00 58.47 319 ASP A N 1
ATOM 2437 C CA . ASP A 1 319 ? 20.449 11.222 -14.307 1.00 58.47 319 ASP A CA 1
ATOM 2438 C C . ASP A 1 319 ? 18.997 11.608 -14.631 1.00 58.47 319 ASP A C 1
ATOM 2440 O O . ASP A 1 319 ? 18.660 12.004 -15.751 1.00 58.47 319 ASP A O 1
ATOM 2444 N N . HIS A 1 320 ? 18.107 11.485 -13.643 1.00 56.22 320 HIS A N 1
ATOM 2445 C CA . HIS A 1 320 ? 16.701 11.844 -13.827 1.00 56.22 320 HIS A CA 1
ATOM 2446 C C . HIS A 1 320 ? 16.534 13.319 -14.250 1.00 56.22 320 HIS A C 1
ATOM 2448 O O . HIS A 1 320 ? 15.615 13.631 -15.005 1.00 56.22 320 HIS A O 1
ATOM 2454 N N . GLY A 1 321 ? 17.391 14.235 -13.787 1.00 54.78 321 GLY A N 1
ATOM 2455 C CA . GLY A 1 321 ? 17.320 15.653 -14.145 1.00 54.78 321 GLY A CA 1
ATOM 2456 C C . GLY A 1 321 ? 17.683 15.902 -15.609 1.00 54.78 321 GLY A C 1
ATOM 2457 O O . GLY A 1 321 ? 16.944 16.586 -16.314 1.00 54.78 321 GLY A O 1
ATOM 2458 N N . PHE A 1 322 ? 18.763 15.283 -16.087 1.00 68.19 322 PHE A N 1
ATOM 2459 C CA . PHE A 1 322 ? 19.151 15.305 -17.496 1.00 68.19 322 PHE A CA 1
ATOM 2460 C C . PHE A 1 322 ? 18.052 14.722 -18.392 1.00 68.19 322 PHE A C 1
ATOM 2462 O O . PHE A 1 322 ? 17.678 15.337 -19.389 1.00 68.19 322 PHE A O 1
ATOM 2469 N N . LEU A 1 323 ? 17.498 13.563 -18.018 1.00 65.94 323 LEU A N 1
ATOM 2470 C CA . LEU A 1 323 ? 16.423 12.917 -18.771 1.00 65.94 323 LEU A CA 1
ATOM 2471 C C . LEU A 1 323 ? 15.147 13.768 -18.802 1.00 65.94 323 LEU A C 1
ATOM 2473 O O . LEU A 1 323 ? 14.509 13.858 -19.843 1.00 65.94 323 LEU A O 1
ATOM 2477 N N . ASP A 1 324 ? 14.792 14.431 -17.699 1.00 64.00 324 ASP A N 1
ATOM 2478 C CA . ASP A 1 324 ? 13.635 15.332 -17.638 1.00 64.00 324 ASP A CA 1
ATOM 2479 C C . ASP A 1 324 ? 13.837 16.592 -18.499 1.00 64.00 324 ASP A C 1
ATOM 2481 O O . ASP A 1 324 ? 12.936 16.983 -19.240 1.00 64.00 324 ASP A O 1
ATOM 2485 N N . ALA A 1 325 ? 15.033 17.189 -18.475 1.00 67.88 325 ALA A N 1
ATOM 2486 C CA . ALA A 1 325 ? 15.382 18.318 -19.338 1.00 67.88 325 ALA A CA 1
ATOM 2487 C C . ALA A 1 325 ? 15.364 17.927 -20.824 1.00 67.88 325 ALA A C 1
ATOM 2489 O O . ALA A 1 325 ? 14.773 18.628 -21.644 1.00 67.88 325 ALA A O 1
ATOM 2490 N N . LEU A 1 326 ? 15.946 16.774 -21.166 1.00 70.44 326 LEU A N 1
ATOM 2491 C CA . LEU A 1 326 ? 15.927 16.242 -22.525 1.00 70.44 326 LEU A CA 1
ATOM 2492 C C . LEU A 1 326 ? 14.498 15.907 -22.977 1.00 70.44 326 LEU A C 1
ATOM 2494 O O . LEU A 1 326 ? 14.133 16.227 -24.101 1.00 70.44 326 LEU A O 1
ATOM 2498 N N . ASN A 1 327 ? 13.661 15.330 -22.109 1.00 68.00 327 ASN A N 1
ATOM 2499 C CA . ASN A 1 327 ? 12.254 15.048 -22.411 1.00 68.00 327 ASN A CA 1
ATOM 2500 C C . ASN A 1 327 ? 11.447 16.327 -22.700 1.00 68.00 327 ASN A C 1
ATOM 2502 O O . ASN A 1 327 ? 10.496 16.274 -23.480 1.00 68.00 327 ASN A O 1
ATOM 2506 N N . LYS A 1 328 ? 11.814 17.465 -22.098 1.00 70.44 328 LYS A N 1
ATOM 2507 C CA . LYS A 1 328 ? 11.142 18.765 -22.277 1.00 70.44 328 LYS A CA 1
ATOM 2508 C C . LYS A 1 328 ? 11.635 19.555 -23.496 1.00 70.44 328 LYS A C 1
ATOM 2510 O O . LYS A 1 328 ? 10.893 20.394 -24.002 1.00 70.44 328 LYS A O 1
ATOM 2515 N N . ASP A 1 329 ? 12.839 19.279 -23.993 1.00 73.94 329 ASP A N 1
ATOM 2516 C CA . ASP A 1 329 ? 13.459 20.001 -25.110 1.00 73.94 329 ASP A CA 1
ATOM 2517 C C . ASP A 1 329 ? 13.240 19.292 -26.455 1.00 73.94 329 ASP A C 1
ATOM 2519 O O . ASP A 1 329 ? 14.051 18.489 -26.917 1.00 73.94 329 ASP A O 1
ATOM 2523 N N . VAL A 1 330 ? 12.126 19.611 -27.116 1.00 67.81 330 VAL A N 1
ATOM 2524 C CA . VAL A 1 330 ? 11.695 18.939 -28.352 1.00 67.81 330 VAL A CA 1
ATOM 2525 C C . VAL A 1 330 ? 12.711 19.004 -29.501 1.00 67.81 330 VAL A C 1
ATOM 2527 O O . VAL A 1 330 ? 12.756 18.071 -30.305 1.00 67.81 330 VAL A O 1
ATOM 2530 N N . PHE A 1 331 ? 13.533 20.057 -29.567 1.00 77.38 331 PHE A N 1
ATOM 2531 C CA . PHE A 1 331 ? 14.545 20.236 -30.610 1.00 77.38 331 PHE A CA 1
ATOM 2532 C C . PHE A 1 331 ? 15.761 19.364 -30.331 1.00 77.38 331 PHE A C 1
ATOM 2534 O O . PHE A 1 331 ? 16.159 18.574 -31.183 1.00 77.38 331 PHE A O 1
ATOM 2541 N N . ARG A 1 332 ? 16.265 19.388 -29.094 1.00 77.56 332 ARG A N 1
ATOM 2542 C CA . ARG A 1 332 ? 17.386 18.536 -28.690 1.00 77.56 332 ARG A CA 1
ATOM 2543 C C . ARG A 1 332 ? 17.059 17.047 -28.801 1.00 77.56 332 ARG A C 1
ATOM 2545 O O . ARG A 1 332 ? 17.936 16.257 -29.157 1.00 77.56 332 ARG A O 1
ATOM 2552 N N . ARG A 1 333 ? 15.807 16.640 -28.548 1.00 78.62 333 ARG A N 1
ATOM 2553 C CA . ARG A 1 333 ? 15.355 15.255 -28.796 1.00 78.62 333 ARG A CA 1
ATOM 2554 C C . ARG A 1 333 ? 15.484 14.883 -30.268 1.00 78.62 333 ARG A C 1
ATOM 2556 O O . ARG A 1 333 ? 16.075 13.849 -30.577 1.00 78.62 333 ARG A O 1
ATOM 2563 N N . ARG A 1 334 ? 14.957 15.729 -31.160 1.00 82.19 334 ARG A N 1
ATOM 2564 C CA . ARG A 1 334 ? 15.038 15.529 -32.610 1.00 82.19 334 ARG A CA 1
ATOM 2565 C C . ARG A 1 334 ? 16.492 15.448 -33.067 1.00 82.19 334 ARG A C 1
ATOM 2567 O O . ARG A 1 334 ? 16.842 14.485 -33.737 1.00 82.19 334 ARG A O 1
ATOM 2574 N N . ASP A 1 335 ? 17.340 16.374 -32.630 1.00 84.81 335 ASP A N 1
ATOM 2575 C CA . ASP A 1 335 ? 18.761 16.400 -32.990 1.00 84.81 335 ASP A CA 1
ATOM 2576 C C . ASP A 1 335 ? 19.496 15.139 -32.518 1.00 84.81 335 ASP A C 1
ATOM 2578 O O . ASP A 1 335 ? 20.325 14.583 -33.240 1.00 84.81 335 ASP A O 1
ATOM 2582 N N . THR A 1 336 ? 19.160 14.636 -31.326 1.00 83.75 336 THR A N 1
ATOM 2583 C CA . THR A 1 336 ? 19.726 13.390 -30.784 1.00 83.75 336 THR A CA 1
ATOM 2584 C C . THR A 1 336 ? 19.301 12.177 -31.617 1.00 83.75 336 THR A C 1
ATOM 2586 O O . THR A 1 336 ? 20.137 11.339 -31.964 1.00 83.75 336 THR A O 1
ATOM 2589 N N . ILE A 1 337 ? 18.016 12.092 -31.981 1.00 87.75 337 ILE A N 1
ATOM 2590 C CA . ILE A 1 337 ? 17.475 11.033 -32.847 1.00 87.75 337 ILE A CA 1
ATOM 2591 C C . ILE A 1 337 ? 18.125 11.090 -34.236 1.00 87.75 337 ILE A C 1
ATOM 2593 O O . ILE A 1 337 ? 18.605 10.071 -34.735 1.00 87.75 337 ILE A O 1
ATOM 2597 N N . ASP A 1 338 ? 18.185 12.271 -34.850 1.00 89.50 338 ASP A N 1
ATOM 2598 C CA . ASP A 1 338 ? 18.740 12.465 -36.190 1.00 89.50 338 ASP A CA 1
ATOM 2599 C C . ASP A 1 338 ? 20.247 12.170 -36.212 1.00 89.50 338 ASP A C 1
ATOM 2601 O O . ASP A 1 338 ? 20.730 11.473 -37.111 1.00 89.50 338 ASP A O 1
ATOM 2605 N N . THR A 1 339 ? 20.987 12.581 -35.177 1.00 88.25 339 THR A N 1
ATOM 2606 C CA . THR A 1 339 ? 22.407 12.228 -35.003 1.00 88.25 339 THR A CA 1
ATOM 2607 C C . THR A 1 339 ? 22.584 10.719 -34.885 1.00 88.25 339 THR A C 1
ATOM 2609 O O . THR A 1 339 ? 23.445 10.142 -35.551 1.00 88.25 339 THR A O 1
ATOM 2612 N N . PHE A 1 340 ? 21.751 10.041 -34.090 1.00 92.38 340 PHE A N 1
ATOM 2613 C CA . PHE A 1 340 ? 21.823 8.589 -33.969 1.00 92.38 340 PHE A CA 1
ATOM 2614 C C . PHE A 1 340 ? 21.559 7.879 -35.303 1.00 92.38 340 PHE A C 1
ATOM 2616 O O . PHE A 1 340 ? 22.325 6.998 -35.708 1.00 92.38 340 PHE A O 1
ATOM 2623 N N . LYS A 1 341 ? 20.504 8.293 -36.012 1.00 91.88 341 LYS A N 1
ATOM 2624 C CA . LYS A 1 341 ? 20.085 7.707 -37.292 1.00 91.88 341 LYS A CA 1
ATOM 2625 C C . LYS A 1 341 ? 21.103 7.909 -38.404 1.00 91.88 341 LYS A C 1
ATOM 2627 O O . LYS A 1 341 ? 21.282 7.018 -39.228 1.00 91.88 341 LYS A O 1
ATOM 2632 N N . THR A 1 342 ? 21.751 9.065 -38.447 1.00 87.75 342 THR A N 1
ATOM 2633 C CA . THR A 1 342 ? 22.721 9.387 -39.499 1.00 87.75 342 THR A CA 1
ATOM 2634 C C . THR A 1 342 ? 24.094 8.791 -39.209 1.00 87.75 342 THR A C 1
ATOM 2636 O O . THR A 1 342 ? 24.704 8.206 -40.102 1.00 87.75 342 THR A O 1
ATOM 2639 N N . LYS A 1 343 ? 24.571 8.890 -37.962 1.00 88.06 343 LYS A N 1
ATOM 2640 C CA . LYS A 1 343 ? 25.951 8.547 -37.597 1.00 88.06 343 LYS A CA 1
ATOM 2641 C C . LYS A 1 343 ? 26.146 7.086 -37.195 1.00 88.06 343 LYS A C 1
ATOM 2643 O O . LYS A 1 343 ? 27.177 6.507 -37.525 1.00 88.06 343 LYS A O 1
ATOM 2648 N N . TYR A 1 344 ? 25.186 6.483 -36.490 1.00 91.00 344 TYR A N 1
ATOM 2649 C CA . TYR A 1 344 ? 25.386 5.173 -35.853 1.00 91.00 344 TYR A CA 1
ATOM 2650 C C . TYR A 1 344 ? 24.476 4.071 -36.398 1.00 91.00 344 TYR A C 1
ATOM 2652 O O . TYR A 1 344 ? 24.910 2.933 -36.555 1.00 91.00 344 TYR A O 1
ATOM 2660 N N . LEU A 1 345 ? 23.222 4.375 -36.737 1.00 91.56 345 LEU A N 1
ATOM 2661 C CA . LEU A 1 345 ? 22.277 3.359 -37.210 1.00 91.56 345 LEU A CA 1
ATOM 2662 C C . LEU A 1 345 ? 22.775 2.547 -38.432 1.00 91.56 345 LEU A C 1
ATOM 2664 O O . LEU A 1 345 ? 22.600 1.325 -38.420 1.00 91.56 345 LEU A O 1
ATOM 2668 N N . PRO A 1 346 ? 23.438 3.131 -39.457 1.00 90.81 346 PRO A N 1
ATOM 2669 C CA . PRO A 1 346 ? 23.895 2.364 -40.617 1.00 90.81 346 PRO A CA 1
ATOM 2670 C C . PRO A 1 346 ? 24.943 1.294 -40.274 1.00 90.81 346 PRO A C 1
ATOM 2672 O O . PRO A 1 346 ? 24.893 0.190 -40.819 1.00 90.81 346 PRO A O 1
ATOM 2675 N N . SER A 1 347 ? 25.881 1.591 -39.366 1.00 85.62 347 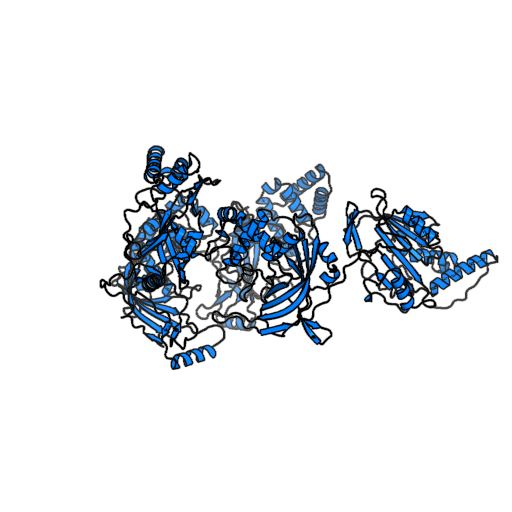SER A N 1
ATOM 2676 C CA . SER A 1 347 ? 26.906 0.628 -38.938 1.00 85.62 347 SER A CA 1
ATOM 2677 C C . SER A 1 347 ? 26.319 -0.462 -38.040 1.00 85.62 347 SER A C 1
ATOM 2679 O O . SER A 1 347 ? 26.686 -1.629 -38.174 1.00 85.62 347 SER A O 1
ATOM 2681 N N . LEU A 1 348 ? 25.333 -0.117 -37.205 1.00 89.69 348 LEU A N 1
ATOM 2682 C CA . LEU A 1 348 ? 24.590 -1.087 -36.400 1.00 89.69 348 LEU A CA 1
ATOM 2683 C C . LEU A 1 348 ? 23.777 -2.063 -37.268 1.00 89.69 348 LEU A C 1
ATOM 2685 O O . LEU A 1 348 ? 23.775 -3.261 -36.989 1.00 89.69 348 LEU A O 1
ATOM 2689 N N . ILE A 1 349 ? 23.129 -1.598 -38.341 1.00 89.69 349 ILE A N 1
ATOM 2690 C CA . ILE A 1 349 ? 22.369 -2.465 -39.264 1.00 89.69 349 ILE A CA 1
ATOM 2691 C C . ILE A 1 349 ? 23.296 -3.386 -40.074 1.00 89.69 349 ILE A C 1
ATOM 2693 O O . ILE A 1 349 ? 22.938 -4.534 -40.350 1.00 89.69 349 ILE A O 1
ATOM 2697 N N . ALA A 1 350 ? 24.495 -2.923 -40.440 1.00 86.38 350 ALA A N 1
ATOM 2698 C CA . ALA A 1 350 ? 25.473 -3.732 -41.178 1.00 86.38 350 ALA A CA 1
ATOM 2699 C C . ALA A 1 350 ? 25.935 -4.978 -40.392 1.00 86.38 350 ALA A C 1
ATOM 2701 O O . ALA A 1 350 ? 26.299 -6.001 -40.975 1.00 86.38 350 ALA A O 1
ATOM 2702 N N . LEU A 1 351 ? 25.863 -4.918 -39.062 1.00 88.44 351 LEU A N 1
ATOM 2703 C CA . LEU A 1 351 ? 26.208 -6.012 -38.159 1.00 88.44 351 LEU A CA 1
ATOM 2704 C C . LEU A 1 351 ? 25.103 -7.064 -37.983 1.00 88.44 351 LEU A C 1
ATOM 2706 O O . LEU A 1 351 ? 25.319 -8.027 -37.247 1.00 88.44 351 LEU A O 1
ATOM 2710 N N . ARG A 1 352 ? 23.957 -6.940 -38.673 1.00 89.50 352 ARG A N 1
ATOM 2711 C CA . ARG A 1 352 ? 22.814 -7.855 -38.517 1.00 89.50 352 ARG A CA 1
ATOM 2712 C C . ARG A 1 352 ? 23.226 -9.337 -38.578 1.00 89.50 352 ARG A C 1
ATOM 2714 O O . ARG A 1 352 ? 23.947 -9.727 -39.504 1.00 89.50 352 ARG A O 1
ATOM 2721 N N . PRO A 1 353 ? 22.789 -10.168 -37.622 1.00 91.56 353 PRO A N 1
ATOM 2722 C CA . PRO A 1 353 ? 22.971 -11.606 -37.724 1.00 91.56 353 PRO A CA 1
ATOM 2723 C C . PRO A 1 353 ? 21.993 -12.214 -38.748 1.00 91.56 353 PRO A C 1
ATOM 2725 O O . PRO A 1 353 ? 20.978 -11.607 -39.097 1.00 91.56 353 PRO A O 1
ATOM 2728 N N . GLN A 1 354 ? 22.310 -13.403 -39.258 1.00 91.38 354 GLN A N 1
ATOM 2729 C CA . GLN A 1 354 ? 21.521 -14.133 -40.255 1.00 91.38 354 GLN A CA 1
ATOM 2730 C C . GLN A 1 354 ? 20.638 -15.200 -39.583 1.00 91.38 354 GLN A C 1
ATOM 2732 O O . GLN A 1 354 ? 21.009 -15.782 -38.562 1.00 91.38 354 GLN A O 1
ATOM 2737 N N . LEU A 1 355 ? 19.473 -15.462 -40.179 1.00 91.12 355 LEU A N 1
ATOM 2738 C CA . LEU A 1 355 ? 18.535 -16.531 -39.818 1.00 91.12 355 LEU A CA 1
ATOM 2739 C C . LEU A 1 355 ? 18.338 -17.475 -41.028 1.00 91.12 355 LEU A C 1
ATOM 2741 O O . LEU A 1 355 ? 18.480 -17.002 -42.159 1.00 91.12 355 LEU A O 1
ATOM 2745 N N . PRO A 1 356 ? 17.978 -18.761 -40.831 1.00 93.44 356 PRO A N 1
ATOM 2746 C CA . PRO A 1 356 ? 17.737 -19.422 -39.547 1.00 93.44 356 PRO A CA 1
ATOM 2747 C C . PRO A 1 356 ? 19.026 -19.793 -38.795 1.00 93.44 356 PRO A C 1
ATOM 2749 O O . PRO A 1 356 ? 20.100 -19.878 -39.389 1.00 93.44 356 PRO A O 1
ATOM 2752 N N . VAL A 1 357 ? 18.933 -20.006 -37.478 1.00 93.75 357 VAL A N 1
ATOM 2753 C CA . VAL A 1 357 ? 20.066 -20.467 -36.652 1.00 93.75 357 VAL A CA 1
ATOM 2754 C C . VAL A 1 357 ? 19.605 -21.349 -35.492 1.00 93.75 357 VAL A C 1
ATOM 2756 O O . VAL A 1 357 ? 18.550 -21.108 -34.905 1.00 93.75 357 VAL A O 1
ATOM 2759 N N . ARG A 1 358 ? 20.408 -22.353 -35.123 1.00 93.75 358 ARG A N 1
ATOM 2760 C CA . ARG A 1 358 ? 20.151 -23.207 -33.955 1.00 93.75 358 ARG A CA 1
ATOM 2761 C C . ARG A 1 358 ? 20.695 -22.557 -32.686 1.00 93.75 358 ARG A C 1
ATOM 2763 O O . ARG A 1 358 ? 21.818 -22.057 -32.676 1.00 93.75 358 ARG A O 1
ATOM 2770 N N . LEU A 1 359 ? 19.914 -22.595 -31.614 1.00 91.94 359 LEU A N 1
ATOM 2771 C CA . LEU A 1 359 ? 20.211 -21.999 -30.318 1.00 91.94 359 LEU A CA 1
ATOM 2772 C C . LEU A 1 359 ? 19.795 -22.951 -29.192 1.00 91.94 359 LEU A C 1
ATOM 2774 O O . LEU A 1 359 ? 18.658 -23.412 -29.148 1.00 91.94 359 LEU A O 1
ATOM 2778 N N . ARG A 1 360 ? 20.701 -23.194 -28.247 1.00 91.88 360 ARG A N 1
ATOM 2779 C CA . ARG A 1 360 ? 20.437 -23.841 -26.963 1.00 91.88 360 ARG A CA 1
ATOM 2780 C C . ARG A 1 360 ? 20.354 -22.791 -25.867 1.00 91.88 360 ARG A C 1
ATOM 2782 O O . ARG A 1 360 ? 21.331 -22.095 -25.588 1.00 91.88 360 ARG A O 1
ATOM 2789 N N . ILE A 1 361 ? 19.204 -22.721 -25.212 1.00 88.00 361 ILE A N 1
ATOM 2790 C CA . ILE A 1 361 ? 18.981 -21.878 -24.037 1.00 88.00 361 ILE A CA 1
ATOM 2791 C C . ILE A 1 361 ? 19.103 -22.744 -22.794 1.00 88.00 361 ILE A C 1
ATOM 2793 O O . ILE A 1 361 ? 18.413 -23.753 -22.682 1.00 88.00 361 ILE A O 1
ATOM 2797 N N . ILE A 1 362 ? 19.944 -22.332 -21.850 1.00 87.38 362 ILE A N 1
ATOM 2798 C CA . ILE A 1 362 ? 20.100 -22.982 -20.547 1.00 87.38 362 ILE A CA 1
ATOM 2799 C C . ILE A 1 362 ? 19.596 -22.020 -19.476 1.00 87.38 362 ILE A C 1
ATOM 2801 O O . ILE A 1 362 ? 20.089 -20.895 -19.392 1.00 87.38 362 ILE A O 1
ATOM 2805 N N . SER A 1 363 ? 18.640 -22.432 -18.644 1.00 83.00 363 SER A N 1
ATOM 2806 C CA . SER A 1 363 ? 18.144 -21.580 -17.556 1.00 83.00 363 SER A CA 1
ATOM 2807 C C . SER A 1 363 ? 17.825 -22.370 -16.283 1.00 83.00 363 SER A C 1
ATOM 2809 O O . SER A 1 363 ? 17.503 -23.559 -16.354 1.00 83.00 363 SER A O 1
ATOM 2811 N N . PRO A 1 364 ? 17.922 -21.742 -15.098 1.00 80.56 364 PRO A N 1
ATOM 2812 C CA . PRO A 1 364 ? 17.559 -22.393 -13.847 1.00 80.56 364 PRO A CA 1
ATOM 2813 C C . PRO A 1 364 ? 16.039 -22.580 -13.734 1.00 80.56 364 PRO A C 1
ATOM 2815 O O . PRO A 1 364 ? 15.249 -21.754 -14.195 1.00 80.56 364 PRO A O 1
ATOM 2818 N N . VAL A 1 365 ? 15.631 -23.654 -13.066 1.00 78.94 365 VAL A N 1
ATOM 2819 C CA . VAL A 1 365 ? 14.239 -23.992 -12.756 1.00 78.94 365 VAL A CA 1
ATOM 2820 C C . VAL A 1 365 ? 14.142 -24.302 -11.267 1.00 78.94 365 VAL A C 1
ATOM 2822 O O . VAL A 1 365 ? 15.003 -24.989 -10.712 1.00 78.94 365 VAL A O 1
ATOM 2825 N N . LEU A 1 366 ? 13.109 -23.767 -10.614 1.00 74.25 366 LEU A N 1
ATOM 2826 C CA . LEU A 1 366 ? 12.856 -23.983 -9.193 1.00 74.25 366 LEU A CA 1
ATOM 2827 C C . LEU A 1 366 ? 11.814 -25.097 -9.022 1.00 74.25 366 LEU A C 1
ATOM 2829 O O . LEU A 1 366 ? 10.621 -24.842 -9.207 1.00 74.25 366 LEU A O 1
ATOM 2833 N N . PRO A 1 367 ? 12.235 -26.332 -8.697 1.00 74.88 367 PRO A N 1
ATOM 2834 C CA . PRO A 1 367 ? 11.296 -27.385 -8.350 1.00 74.88 367 PRO A CA 1
ATOM 2835 C C . PRO A 1 367 ? 10.653 -27.102 -6.986 1.00 74.88 367 PRO A C 1
ATOM 2837 O O . PRO A 1 367 ? 11.310 -26.640 -6.050 1.00 74.88 367 PRO A O 1
ATOM 2840 N N . ARG A 1 368 ? 9.368 -27.432 -6.854 1.00 75.69 368 ARG A N 1
ATOM 2841 C CA . ARG A 1 368 ? 8.674 -27.560 -5.567 1.00 75.69 368 ARG A CA 1
ATOM 2842 C C . ARG A 1 368 ? 8.947 -28.930 -4.943 1.00 75.69 368 ARG A C 1
ATOM 2844 O O . ARG A 1 368 ? 9.629 -29.767 -5.524 1.00 75.69 368 ARG A O 1
ATOM 2851 N N . THR A 1 369 ? 8.399 -29.167 -3.753 1.00 77.75 369 THR A N 1
ATOM 2852 C CA . THR A 1 369 ? 8.419 -30.480 -3.096 1.00 77.75 369 THR A CA 1
ATOM 2853 C C . THR A 1 369 ? 7.892 -31.570 -4.032 1.00 77.75 369 THR A C 1
ATOM 2855 O O . THR A 1 369 ? 6.869 -31.370 -4.684 1.00 77.75 369 THR A O 1
ATOM 2858 N N . TYR A 1 370 ? 8.587 -32.712 -4.082 1.00 81.31 370 TYR A N 1
ATOM 2859 C CA . TYR A 1 370 ? 8.195 -33.863 -4.899 1.00 81.31 370 TYR A CA 1
ATOM 2860 C C . TYR A 1 370 ? 6.762 -34.308 -4.581 1.00 81.31 370 TYR A C 1
ATOM 2862 O O . TYR A 1 370 ? 6.431 -34.558 -3.420 1.00 81.31 370 TYR A O 1
ATOM 2870 N N . ASP A 1 371 ? 5.931 -34.417 -5.613 1.00 79.19 371 ASP A N 1
ATOM 2871 C CA . ASP A 1 371 ? 4.561 -34.902 -5.524 1.00 79.19 371 ASP A CA 1
ATOM 2872 C C . ASP A 1 371 ? 4.559 -36.415 -5.771 1.00 79.19 371 ASP A C 1
ATOM 2874 O O . ASP A 1 371 ? 4.735 -36.881 -6.899 1.00 79.19 371 ASP A O 1
ATOM 2878 N N . LEU A 1 372 ? 4.363 -37.184 -4.696 1.00 80.38 372 LEU A N 1
ATOM 2879 C CA . LEU A 1 372 ? 4.317 -38.647 -4.746 1.00 80.38 372 LEU A CA 1
ATOM 2880 C C . LEU A 1 372 ? 3.170 -39.166 -5.622 1.00 80.38 372 LEU A C 1
ATOM 2882 O O . LEU A 1 372 ? 3.333 -40.191 -6.275 1.00 80.38 372 LEU A O 1
ATOM 2886 N N . ALA A 1 373 ? 2.029 -38.470 -5.666 1.00 76.62 373 ALA A N 1
ATOM 2887 C CA . ALA A 1 373 ? 0.881 -38.900 -6.459 1.00 76.62 373 ALA A CA 1
ATOM 2888 C C . ALA A 1 373 ? 1.126 -38.700 -7.961 1.00 76.62 373 ALA A C 1
ATOM 2890 O O . ALA A 1 373 ? 0.644 -39.482 -8.778 1.00 76.62 373 ALA A O 1
ATOM 2891 N N . ARG A 1 374 ? 1.892 -37.665 -8.326 1.00 75.81 374 ARG A N 1
ATOM 2892 C CA . ARG A 1 374 ? 2.253 -37.360 -9.719 1.00 75.81 374 ARG A CA 1
ATOM 2893 C C . ARG A 1 374 ? 3.602 -37.934 -10.154 1.00 75.81 374 ARG A C 1
ATOM 2895 O O . ARG A 1 374 ? 3.965 -37.759 -11.316 1.00 75.81 374 ARG A O 1
ATOM 2902 N N . GLY A 1 375 ? 4.375 -38.538 -9.248 1.00 83.50 375 GLY A N 1
ATOM 2903 C CA . GLY A 1 375 ? 5.717 -39.056 -9.535 1.00 83.50 375 GLY A CA 1
ATOM 2904 C C . GLY A 1 375 ? 6.674 -38.001 -10.112 1.00 83.50 375 GLY A C 1
ATOM 2905 O O . GLY A 1 375 ? 7.462 -38.294 -11.012 1.00 83.50 375 GLY A O 1
ATOM 2906 N N . SER A 1 376 ? 6.567 -36.744 -9.672 1.00 88.50 376 SER A N 1
ATOM 2907 C CA . SER A 1 376 ? 7.257 -35.613 -10.308 1.00 88.50 376 SER A CA 1
ATOM 2908 C C . SER A 1 376 ? 7.526 -34.453 -9.348 1.00 88.50 376 SER A C 1
ATOM 2910 O O . SER A 1 376 ? 6.948 -34.362 -8.268 1.00 88.50 376 SER A O 1
ATOM 2912 N N . PHE A 1 377 ? 8.426 -33.546 -9.736 1.00 84.50 377 PHE A N 1
ATOM 2913 C CA . PHE A 1 377 ? 8.641 -32.267 -9.054 1.00 84.50 377 PHE A CA 1
ATOM 2914 C C . PHE A 1 377 ? 7.816 -31.167 -9.742 1.00 84.50 377 PHE A C 1
ATOM 2916 O O . PHE A 1 377 ? 8.159 -30.804 -10.868 1.00 84.50 377 PHE A O 1
ATOM 2923 N N . PRO A 1 378 ? 6.763 -30.603 -9.120 1.00 81.50 378 PRO A N 1
ATOM 2924 C CA . PRO A 1 378 ? 6.029 -29.478 -9.702 1.00 81.50 378 PRO A CA 1
ATOM 2925 C C . PRO A 1 378 ? 6.951 -28.274 -9.928 1.00 81.50 378 PRO A C 1
ATOM 2927 O O . PRO A 1 378 ? 7.855 -28.037 -9.125 1.00 81.50 378 PRO A O 1
ATOM 2930 N N . VAL A 1 379 ? 6.730 -27.506 -10.993 1.00 74.31 379 VAL A N 1
ATOM 2931 C CA . VAL A 1 379 ? 7.566 -26.344 -11.339 1.00 74.31 379 VAL A CA 1
ATOM 2932 C C . VAL A 1 379 ? 6.812 -25.044 -11.081 1.00 74.31 379 VAL A C 1
ATOM 2934 O O . VAL A 1 379 ? 5.646 -24.915 -11.441 1.00 74.31 379 VAL A O 1
ATOM 2937 N N . ASP A 1 380 ? 7.492 -24.072 -10.474 1.00 59.47 380 ASP A N 1
ATOM 2938 C CA . ASP A 1 380 ? 6.970 -22.730 -10.211 1.00 59.47 380 ASP A CA 1
ATOM 2939 C C . ASP A 1 380 ? 7.734 -21.667 -11.013 1.00 59.47 380 ASP A C 1
ATOM 2941 O O . ASP A 1 380 ? 8.947 -21.779 -11.199 1.00 59.47 380 ASP A O 1
ATOM 2945 N N . GLY A 1 381 ? 7.051 -20.591 -11.419 1.00 50.88 381 GLY A N 1
ATOM 2946 C CA . GLY A 1 381 ? 7.724 -19.333 -11.779 1.00 50.88 381 GLY A CA 1
ATOM 2947 C C . GLY A 1 381 ? 7.915 -19.008 -13.264 1.00 50.88 381 GLY A C 1
ATOM 2948 O O . GLY A 1 381 ? 8.598 -18.032 -13.558 1.00 50.88 381 GLY A O 1
ATOM 2949 N N . TYR A 1 382 ? 7.293 -19.735 -14.199 1.00 54.62 382 TYR A N 1
ATOM 2950 C CA . TYR A 1 382 ? 7.241 -19.318 -15.608 1.00 54.62 382 TYR A CA 1
ATOM 2951 C C . TYR A 1 382 ? 5.797 -19.037 -16.046 1.00 54.62 382 TYR A C 1
ATOM 2953 O O . TYR A 1 382 ? 4.999 -19.950 -16.251 1.00 54.62 382 TYR A O 1
ATOM 2961 N N . THR A 1 383 ? 5.447 -17.759 -16.207 1.00 47.06 383 THR A N 1
ATOM 2962 C CA . THR A 1 383 ? 4.213 -17.340 -16.885 1.00 47.06 383 THR A CA 1
ATOM 2963 C C . THR A 1 383 ? 4.429 -17.393 -18.393 1.00 47.06 383 THR A C 1
ATOM 2965 O O . THR A 1 383 ? 4.923 -16.446 -18.995 1.00 47.06 383 THR A O 1
ATOM 2968 N N . PHE A 1 384 ? 4.066 -18.509 -19.023 1.00 58.84 384 PHE A N 1
ATOM 2969 C CA . PHE A 1 384 ? 3.995 -18.578 -20.481 1.00 58.84 384 PHE A CA 1
ATOM 2970 C C . PHE A 1 384 ? 2.709 -17.908 -20.958 1.00 58.84 384 PHE A C 1
ATOM 2972 O O . PHE A 1 384 ? 1.612 -18.280 -20.536 1.00 58.84 384 PHE A O 1
ATOM 2979 N N . ASN A 1 385 ? 2.835 -16.932 -21.854 1.00 52.06 385 ASN A N 1
ATOM 2980 C CA . ASN A 1 385 ? 1.678 -16.328 -22.501 1.00 52.06 385 ASN A CA 1
ATOM 2981 C C . ASN A 1 385 ? 1.267 -17.185 -23.700 1.00 52.06 385 ASN A C 1
ATOM 2983 O O . ASN A 1 385 ? 2.109 -17.730 -24.413 1.00 52.06 385 ASN A O 1
ATOM 2987 N N . ARG A 1 386 ? -0.040 -17.302 -23.937 1.00 54.78 386 ARG A N 1
ATOM 2988 C CA . ARG A 1 386 ? -0.574 -17.900 -25.163 1.00 54.78 386 ARG A CA 1
ATOM 2989 C C . ARG A 1 386 ? -1.050 -16.784 -26.078 1.00 54.78 386 ARG A C 1
ATOM 2991 O O . ARG A 1 386 ? -1.938 -16.024 -25.708 1.00 54.78 386 ARG A O 1
ATOM 2998 N N . SER A 1 387 ? -0.476 -16.707 -27.272 1.00 48.69 387 SER A N 1
ATOM 2999 C CA . SER A 1 387 ? -1.006 -15.903 -28.377 1.00 48.69 387 SER A CA 1
ATOM 3000 C C . SER A 1 387 ? -1.213 -16.823 -29.574 1.00 48.69 387 SER A C 1
ATOM 3002 O O . SER A 1 387 ? -0.304 -17.572 -29.931 1.00 48.69 387 SER A O 1
ATOM 3004 N N . ASP A 1 388 ? -2.406 -16.803 -30.165 1.00 52.69 388 ASP A N 1
ATOM 3005 C CA . ASP A 1 388 ? -2.772 -17.608 -31.341 1.00 52.69 388 ASP A CA 1
ATOM 3006 C C . ASP A 1 388 ? -2.624 -19.133 -31.154 1.00 52.69 388 ASP A C 1
ATOM 3008 O O . ASP A 1 388 ? -2.298 -19.866 -32.086 1.00 52.69 388 ASP A O 1
ATOM 3012 N N . GLY A 1 389 ? -2.830 -19.637 -29.931 1.00 53.78 389 GLY A N 1
ATOM 3013 C CA . GLY A 1 389 ? -2.717 -21.071 -29.622 1.00 53.78 389 GLY A CA 1
ATOM 3014 C C . GLY A 1 389 ? -1.283 -21.613 -29.569 1.00 53.78 389 GLY A C 1
ATOM 3015 O O . GLY A 1 389 ? -1.104 -22.811 -29.366 1.00 53.78 389 GLY A O 1
ATOM 3016 N N . ARG A 1 390 ? -0.270 -20.750 -29.708 1.00 56.56 390 ARG A N 1
ATOM 3017 C CA . ARG A 1 390 ? 1.149 -21.086 -29.546 1.00 56.56 390 ARG A CA 1
ATOM 3018 C C . ARG A 1 390 ? 1.680 -20.605 -28.201 1.00 56.56 390 ARG A C 1
ATOM 3020 O O . ARG A 1 390 ? 1.216 -19.601 -27.656 1.00 56.56 390 ARG A O 1
ATOM 3027 N N . LEU A 1 391 ? 2.654 -21.337 -27.672 1.00 64.56 391 LEU A N 1
ATOM 3028 C CA . LEU A 1 391 ? 3.387 -20.975 -26.470 1.00 64.56 391 LEU A CA 1
ATOM 3029 C C . LEU A 1 391 ? 4.366 -19.850 -26.814 1.00 64.56 391 LEU A C 1
ATOM 3031 O O . LEU A 1 391 ? 5.306 -20.042 -27.595 1.00 64.56 391 LEU A O 1
ATOM 3035 N N . THR A 1 392 ? 4.134 -18.688 -26.212 1.00 65.56 392 THR A N 1
ATOM 3036 C CA . THR A 1 392 ? 5.063 -17.565 -26.233 1.00 65.56 392 THR A CA 1
ATOM 3037 C C . THR A 1 392 ? 5.947 -17.669 -25.007 1.00 65.56 392 THR A C 1
ATOM 3039 O O . THR A 1 392 ? 5.469 -17.631 -23.870 1.00 65.56 392 THR A O 1
ATOM 3042 N N . TRP A 1 393 ? 7.241 -17.834 -25.246 1.00 66.06 393 TRP A N 1
ATOM 3043 C CA . TRP A 1 393 ? 8.237 -17.901 -24.197 1.00 66.06 393 TRP A CA 1
ATOM 3044 C C . TRP A 1 393 ? 8.766 -16.489 -23.932 1.00 66.06 393 TRP A C 1
ATOM 3046 O O . TRP A 1 393 ? 9.486 -15.946 -24.778 1.00 66.06 393 TRP A O 1
ATOM 3056 N N . PRO A 1 394 ? 8.402 -15.862 -22.798 1.00 55.16 394 PRO A N 1
ATOM 3057 C CA . PRO A 1 394 ? 9.054 -14.627 -22.402 1.00 55.16 394 PRO A CA 1
ATOM 3058 C C . PRO A 1 394 ? 10.498 -14.957 -22.012 1.00 55.16 394 PRO A C 1
ATOM 3060 O O . PRO A 1 394 ? 10.736 -16.004 -21.412 1.00 55.16 394 PRO A O 1
ATOM 3063 N N . MET A 1 395 ? 11.435 -14.046 -22.282 1.00 56.81 395 MET A N 1
ATOM 3064 C CA . MET A 1 395 ? 12.828 -14.053 -21.792 1.00 56.81 395 MET A CA 1
ATOM 3065 C C . MET A 1 395 ? 13.950 -14.513 -22.744 1.00 56.81 395 MET A C 1
ATOM 3067 O O . MET A 1 395 ? 15.023 -14.872 -22.252 1.00 56.81 395 MET A O 1
ATOM 3071 N N . LEU A 1 396 ? 13.836 -14.383 -24.075 1.00 56.31 396 LEU A N 1
ATOM 3072 C CA . LEU A 1 396 ? 15.073 -14.212 -24.868 1.00 56.31 396 LEU A CA 1
ATOM 3073 C C . LEU A 1 396 ? 15.570 -12.768 -24.752 1.00 56.31 396 LEU A C 1
ATOM 3075 O O . LEU A 1 396 ? 15.445 -11.947 -25.657 1.00 56.31 396 LEU A O 1
ATOM 3079 N N . GLY A 1 397 ? 16.111 -12.464 -23.568 1.00 49.66 397 GLY A N 1
ATOM 3080 C CA . GLY A 1 397 ? 16.368 -11.100 -23.133 1.00 49.66 397 GLY A CA 1
ATOM 3081 C C . GLY A 1 397 ? 15.078 -10.328 -22.888 1.00 49.66 397 GLY A C 1
ATOM 3082 O O . GLY A 1 397 ? 14.033 -10.644 -23.439 1.00 49.66 397 GLY A O 1
ATOM 3083 N N . GLU A 1 398 ? 15.132 -9.302 -22.053 1.00 54.59 398 GLU A N 1
ATOM 3084 C CA . GLU A 1 398 ? 13.986 -8.499 -21.584 1.00 54.59 398 GLU A CA 1
ATOM 3085 C C . GLU A 1 398 ? 13.186 -7.773 -22.700 1.00 54.59 398 GLU A C 1
ATOM 3087 O O . GLU A 1 398 ? 12.332 -6.944 -22.405 1.00 54.59 398 GLU A O 1
ATOM 3092 N N . LEU A 1 399 ? 13.476 -8.054 -23.976 1.00 60.56 399 LEU A N 1
ATOM 3093 C CA . LEU A 1 399 ? 13.083 -7.285 -25.156 1.00 60.56 399 LEU A CA 1
ATOM 3094 C C . LEU A 1 399 ? 12.314 -8.091 -26.222 1.00 60.56 399 LEU A C 1
ATOM 3096 O O . LEU A 1 399 ? 11.686 -7.478 -27.082 1.00 60.56 399 LEU A O 1
ATOM 3100 N N . PHE A 1 400 ? 12.364 -9.431 -26.212 1.00 70.81 400 PHE A N 1
ATOM 3101 C CA . PHE A 1 400 ? 11.781 -10.250 -27.286 1.00 70.81 400 PHE A CA 1
ATOM 3102 C C . PHE A 1 400 ? 10.920 -11.401 -26.763 1.00 70.81 400 PHE A C 1
ATOM 3104 O O . PHE A 1 400 ? 11.362 -12.220 -25.954 1.00 70.81 400 PHE A O 1
ATOM 3111 N N . ASP A 1 401 ? 9.715 -11.499 -27.321 1.00 73.12 401 ASP A N 1
ATOM 3112 C CA . ASP A 1 401 ? 8.832 -12.652 -27.173 1.00 73.12 401 ASP A CA 1
ATOM 3113 C C . ASP A 1 401 ? 9.176 -13.719 -28.219 1.00 73.12 401 ASP A C 1
ATOM 3115 O O . ASP A 1 401 ? 9.180 -13.437 -29.423 1.00 73.12 401 ASP A O 1
ATOM 3119 N N . VAL A 1 402 ? 9.424 -14.957 -27.777 1.00 76.75 402 VAL A N 1
ATOM 3120 C CA . VAL A 1 402 ? 9.692 -16.090 -28.675 1.00 76.75 402 VAL A CA 1
ATOM 3121 C C . VAL A 1 402 ? 8.413 -16.875 -28.905 1.00 76.75 402 VAL A C 1
ATOM 3123 O O . VAL A 1 402 ? 7.887 -17.494 -27.980 1.00 76.75 402 VAL A O 1
ATOM 3126 N N . ARG A 1 403 ? 7.916 -16.895 -30.139 1.00 80.12 403 ARG A N 1
ATOM 3127 C CA . ARG A 1 403 ? 6.763 -17.711 -30.520 1.00 80.12 403 ARG A CA 1
ATOM 3128 C C . ARG A 1 403 ? 7.250 -19.088 -30.954 1.00 80.12 403 ARG A C 1
ATOM 3130 O O . ARG A 1 403 ? 7.913 -19.213 -31.979 1.00 80.12 403 ARG A O 1
ATOM 3137 N N . THR A 1 404 ? 6.907 -20.113 -30.181 1.00 82.62 404 THR A N 1
ATOM 3138 C CA . THR A 1 404 ? 7.333 -21.494 -30.451 1.00 82.62 404 THR A CA 1
ATOM 3139 C C . THR A 1 404 ? 6.267 -22.297 -31.206 1.00 82.62 404 THR A C 1
ATOM 3141 O O . THR A 1 404 ? 5.118 -21.871 -31.340 1.00 82.62 404 THR A O 1
ATOM 3144 N N . ASP A 1 405 ? 6.632 -23.480 -31.699 1.00 82.88 405 ASP A N 1
ATOM 3145 C CA . ASP A 1 405 ? 5.719 -24.482 -32.266 1.00 82.88 405 ASP A CA 1
ATOM 3146 C C . ASP A 1 405 ? 5.028 -25.365 -31.204 1.00 82.88 405 ASP A C 1
ATOM 3148 O O . ASP A 1 405 ? 4.217 -26.230 -31.551 1.00 82.88 405 ASP A O 1
ATOM 3152 N N . LEU A 1 406 ? 5.310 -25.135 -29.917 1.00 82.06 406 LEU A N 1
ATOM 3153 C CA . LEU A 1 406 ? 4.674 -25.822 -28.795 1.00 82.06 406 LEU A CA 1
ATOM 3154 C C . LEU A 1 406 ? 3.342 -25.155 -28.406 1.00 82.06 406 LEU A C 1
ATOM 3156 O O . LEU A 1 406 ? 3.177 -23.944 -28.537 1.00 82.06 406 LEU A O 1
ATOM 3160 N N . VAL A 1 407 ? 2.391 -25.936 -27.887 1.00 75.50 407 VAL A N 1
ATOM 3161 C CA . VAL A 1 407 ? 1.078 -25.472 -27.372 1.00 75.50 407 VAL A CA 1
ATOM 3162 C C . VAL A 1 407 ? 1.005 -25.460 -25.838 1.00 75.50 407 VAL A C 1
ATOM 3164 O O . VAL A 1 407 ? 0.141 -24.814 -25.230 1.00 75.50 407 VAL A O 1
ATOM 3167 N N . SER A 1 408 ? 1.923 -26.169 -25.186 1.00 76.62 408 SER A N 1
ATOM 3168 C CA . SER A 1 408 ? 2.023 -26.289 -23.733 1.00 76.62 408 SER A CA 1
ATOM 3169 C C . SER A 1 408 ? 3.469 -26.498 -23.304 1.00 76.62 408 SER A C 1
ATOM 3171 O O . SER A 1 408 ? 4.269 -27.054 -24.051 1.00 76.62 408 SER A O 1
ATOM 3173 N N . TYR A 1 409 ? 3.771 -26.082 -22.079 1.00 81.25 409 TYR A N 1
ATOM 3174 C CA . TYR A 1 409 ? 5.017 -26.362 -21.374 1.00 81.25 409 TYR A CA 1
ATOM 3175 C C . TYR A 1 409 ? 4.693 -27.275 -20.172 1.00 81.25 409 TYR A C 1
ATOM 3177 O O . TYR A 1 409 ? 3.596 -27.138 -19.621 1.00 81.25 409 TYR A O 1
ATOM 3185 N N . PRO A 1 410 ? 5.570 -28.219 -19.781 1.00 81.38 410 PRO A N 1
ATOM 3186 C CA . PRO A 1 410 ? 5.301 -29.134 -18.669 1.00 81.38 410 PRO A CA 1
ATOM 3187 C C . PRO A 1 410 ? 5.137 -28.408 -17.323 1.00 81.38 410 PRO A C 1
ATOM 3189 O O . PRO A 1 410 ? 5.942 -27.552 -16.967 1.00 81.38 410 PRO A O 1
ATOM 3192 N N . ASP A 1 411 ? 4.117 -28.779 -16.546 1.00 79.94 411 ASP A N 1
ATOM 3193 C CA . ASP A 1 411 ? 3.831 -28.219 -15.213 1.00 79.94 411 ASP A CA 1
ATOM 3194 C C . ASP A 1 411 ? 4.601 -28.921 -14.074 1.00 79.94 411 ASP A C 1
ATOM 3196 O O . ASP A 1 411 ? 4.662 -28.419 -12.948 1.00 79.94 411 ASP A O 1
ATOM 3200 N N . ALA A 1 412 ? 5.223 -30.066 -14.358 1.00 84.88 412 ALA A N 1
ATOM 3201 C CA . ALA A 1 412 ? 6.060 -30.814 -13.427 1.00 84.88 412 ALA A CA 1
ATOM 3202 C C . ALA A 1 412 ? 7.194 -31.555 -14.154 1.00 84.88 412 ALA A C 1
ATOM 3204 O O . ALA A 1 412 ? 7.056 -31.923 -15.317 1.00 84.88 412 ALA A O 1
ATOM 3205 N N . ILE A 1 413 ? 8.309 -31.798 -13.461 1.00 87.44 413 ILE A N 1
ATOM 3206 C CA . ILE A 1 413 ? 9.473 -32.540 -13.963 1.00 87.44 413 ILE A CA 1
ATOM 3207 C C . ILE A 1 413 ? 9.336 -34.002 -13.542 1.00 87.44 413 ILE A C 1
ATOM 3209 O O . ILE A 1 413 ? 9.430 -34.318 -12.352 1.00 87.44 413 ILE A O 1
ATOM 3213 N N . GLY A 1 414 ? 9.120 -34.891 -14.512 1.00 85.75 414 GLY A N 1
ATOM 3214 C CA . GLY A 1 414 ? 9.022 -36.332 -14.277 1.00 85.75 414 GLY A CA 1
ATOM 3215 C C . GLY A 1 414 ? 10.350 -36.915 -13.801 1.00 85.75 414 GLY A C 1
ATOM 3216 O O . GLY A 1 414 ? 11.326 -36.917 -14.544 1.00 85.75 414 GLY A O 1
ATOM 3217 N N . VAL A 1 415 ? 10.402 -37.418 -12.566 1.00 86.50 415 VAL A N 1
ATOM 3218 C CA . VAL A 1 415 ? 11.598 -38.066 -12.006 1.00 86.50 415 VAL A CA 1
ATOM 3219 C C . VAL A 1 415 ? 11.157 -39.309 -11.256 1.00 86.50 415 VAL A C 1
ATOM 3221 O O . VAL A 1 415 ? 10.302 -39.220 -10.383 1.00 86.50 415 VAL A O 1
ATOM 3224 N N . GLU A 1 416 ? 11.761 -40.458 -11.559 1.00 86.94 416 GLU A N 1
ATOM 3225 C CA . GLU A 1 416 ? 11.479 -41.717 -10.864 1.00 86.94 416 GLU A CA 1
ATOM 3226 C C . GLU A 1 416 ? 11.694 -41.577 -9.349 1.00 86.94 416 GLU A C 1
ATOM 3228 O O . GLU A 1 416 ? 12.688 -40.998 -8.901 1.00 86.94 416 GLU A O 1
ATOM 3233 N N . GLU A 1 417 ? 10.793 -42.149 -8.550 1.00 84.25 417 GLU A N 1
ATOM 3234 C CA . GLU A 1 417 ? 10.767 -41.994 -7.094 1.00 84.25 417 GLU A CA 1
ATOM 3235 C C . GLU A 1 417 ? 12.109 -42.331 -6.422 1.00 84.25 417 GLU A C 1
ATOM 3237 O O . GLU A 1 417 ? 12.584 -41.583 -5.565 1.00 84.25 417 GLU A O 1
ATOM 3242 N N . ARG A 1 418 ? 12.781 -43.414 -6.840 1.00 84.94 418 ARG A N 1
ATOM 3243 C CA . ARG A 1 418 ? 14.100 -43.798 -6.307 1.00 84.94 418 ARG A CA 1
ATOM 3244 C C . ARG A 1 418 ? 15.135 -42.690 -6.507 1.00 84.94 418 ARG A C 1
ATOM 3246 O O . ARG A 1 418 ? 15.922 -42.389 -5.607 1.00 84.94 418 ARG A O 1
ATOM 3253 N N . ARG A 1 419 ? 15.127 -42.066 -7.684 1.00 83.88 419 ARG A N 1
ATOM 3254 C CA . ARG A 1 419 ? 16.022 -40.962 -8.032 1.00 83.88 419 ARG A CA 1
ATOM 3255 C C . ARG A 1 419 ? 15.612 -39.669 -7.327 1.00 83.88 419 ARG A C 1
ATOM 3257 O O . ARG A 1 419 ? 16.486 -38.958 -6.836 1.00 83.88 419 ARG A O 1
ATOM 3264 N N . ALA A 1 420 ? 14.313 -39.407 -7.193 1.00 84.25 420 ALA A N 1
ATOM 3265 C CA . ALA A 1 420 ? 13.777 -38.273 -6.446 1.00 84.25 420 ALA A CA 1
ATOM 3266 C C . ALA A 1 420 ? 14.142 -38.331 -4.954 1.00 84.25 420 ALA A C 1
ATOM 3268 O O . ALA A 1 420 ? 14.530 -37.312 -4.384 1.00 84.25 420 ALA A O 1
ATOM 3269 N N . ARG A 1 421 ? 14.116 -39.521 -4.335 1.00 81.69 421 ARG A N 1
ATOM 3270 C CA . ARG A 1 421 ? 14.599 -39.753 -2.961 1.00 81.69 421 ARG A CA 1
ATOM 3271 C C . ARG A 1 421 ? 16.081 -39.407 -2.827 1.00 81.69 421 ARG A C 1
ATOM 3273 O O . ARG A 1 421 ? 16.433 -38.613 -1.963 1.00 81.69 421 ARG A O 1
ATOM 3280 N N . ALA A 1 422 ? 16.924 -39.895 -3.740 1.00 79.44 422 ALA A N 1
ATOM 3281 C CA . ALA A 1 422 ? 18.353 -39.571 -3.746 1.00 79.44 422 ALA A CA 1
ATOM 3282 C C . ALA A 1 422 ? 18.627 -38.066 -3.945 1.00 79.44 422 ALA A C 1
ATOM 3284 O O . ALA A 1 422 ? 19.564 -37.524 -3.361 1.00 79.44 422 ALA A O 1
ATOM 3285 N N . ILE A 1 423 ? 17.813 -37.380 -4.753 1.00 79.06 423 ILE A N 1
ATOM 3286 C CA . ILE A 1 423 ? 17.879 -35.924 -4.926 1.00 79.06 423 ILE A CA 1
ATOM 3287 C C . ILE A 1 423 ? 17.459 -35.208 -3.633 1.00 79.06 423 ILE A C 1
ATOM 3289 O O . ILE A 1 423 ? 18.202 -34.353 -3.158 1.00 79.06 423 ILE A O 1
ATOM 3293 N N . ASN A 1 424 ? 16.330 -35.586 -3.026 1.00 75.50 424 ASN A N 1
ATOM 3294 C CA . ASN A 1 424 ? 15.846 -35.020 -1.762 1.00 75.50 424 ASN A CA 1
ATOM 3295 C C . ASN A 1 424 ? 16.832 -35.230 -0.608 1.00 75.50 424 ASN A C 1
ATOM 3297 O O . ASN A 1 424 ? 17.056 -34.308 0.176 1.00 75.50 424 ASN A O 1
ATOM 3301 N N . ASP A 1 425 ? 17.475 -36.395 -0.530 1.00 73.00 425 ASP A N 1
ATOM 3302 C CA . ASP A 1 425 ? 18.515 -36.664 0.461 1.00 73.00 425 ASP A CA 1
ATOM 3303 C C . ASP A 1 425 ? 19.733 -35.760 0.257 1.00 73.00 425 ASP A C 1
ATOM 3305 O O . ASP A 1 425 ? 20.189 -35.136 1.215 1.00 73.00 425 ASP A O 1
ATOM 3309 N N . ARG A 1 426 ? 20.200 -35.583 -0.989 1.00 71.00 426 ARG A N 1
ATOM 3310 C CA . ARG A 1 426 ? 21.290 -34.642 -1.303 1.00 71.00 426 ARG A CA 1
ATOM 3311 C C . ARG A 1 426 ? 20.940 -33.202 -0.922 1.00 71.00 426 ARG A C 1
ATOM 3313 O O . ARG A 1 426 ? 21.786 -32.521 -0.345 1.00 71.00 426 ARG A O 1
ATOM 3320 N N . ILE A 1 427 ? 19.708 -32.756 -1.192 1.00 67.69 427 ILE A N 1
ATOM 3321 C CA . ILE A 1 427 ? 19.212 -31.425 -0.794 1.00 67.69 427 ILE A CA 1
ATOM 3322 C C . ILE A 1 427 ? 19.225 -31.280 0.730 1.00 67.69 427 ILE A C 1
ATOM 3324 O O . ILE A 1 427 ? 19.695 -30.267 1.236 1.00 67.69 427 ILE A O 1
ATOM 3328 N N . ARG A 1 428 ? 18.742 -32.293 1.460 1.00 63.69 428 ARG A N 1
ATOM 3329 C CA . ARG A 1 428 ? 18.662 -32.291 2.928 1.00 63.69 428 ARG A CA 1
ATOM 3330 C C . ARG A 1 428 ? 20.041 -32.279 3.596 1.00 63.69 428 ARG A C 1
ATOM 3332 O O . ARG A 1 428 ? 20.187 -31.706 4.669 1.00 63.69 428 ARG A O 1
ATOM 3339 N N . THR A 1 429 ? 21.041 -32.902 2.972 1.00 57.69 429 THR A N 1
ATOM 3340 C CA . THR A 1 429 ? 22.426 -32.968 3.483 1.00 57.69 429 THR A CA 1
ATOM 3341 C C . THR A 1 429 ? 23.322 -31.797 3.050 1.00 57.69 429 THR A C 1
ATOM 3343 O O . THR A 1 429 ? 24.428 -31.653 3.567 1.00 57.69 429 THR A O 1
ATOM 3346 N N . GLY A 1 430 ? 22.877 -30.962 2.104 1.00 48.19 430 GLY A N 1
ATOM 3347 C CA . GLY A 1 430 ? 23.596 -29.776 1.626 1.00 48.19 430 GLY A CA 1
ATOM 3348 C C . GLY A 1 430 ? 23.193 -28.505 2.382 1.00 48.19 430 GLY A C 1
ATOM 3349 O O . GLY A 1 430 ? 22.060 -28.389 2.830 1.00 48.19 430 GLY A O 1
ATOM 3350 N N . GLN A 1 431 ? 24.128 -27.558 2.537 1.00 38.59 431 GLN A N 1
ATOM 3351 C CA . GLN A 1 431 ? 24.012 -26.352 3.378 1.00 38.59 431 GLN A CA 1
ATOM 3352 C C . GLN A 1 431 ? 22.633 -25.640 3.373 1.00 38.59 431 GLN A C 1
ATOM 3354 O O . GLN A 1 431 ? 22.010 -25.502 2.314 1.00 38.59 431 GLN A O 1
ATOM 3359 N N . PRO A 1 432 ? 22.202 -25.073 4.522 1.00 33.66 432 PRO A N 1
ATOM 3360 C CA . PRO A 1 432 ? 20.928 -24.372 4.633 1.00 33.66 432 PRO A CA 1
ATOM 3361 C C . PRO A 1 432 ? 20.882 -23.136 3.719 1.00 33.66 432 PRO A C 1
ATOM 3363 O O . PRO A 1 432 ? 21.783 -22.299 3.744 1.00 33.66 432 PRO A O 1
ATOM 3366 N N . GLY A 1 433 ? 19.816 -23.014 2.918 1.00 40.47 433 GLY A N 1
ATOM 3367 C CA . GLY A 1 433 ? 19.470 -21.789 2.178 1.00 40.47 433 GLY A CA 1
ATOM 3368 C C . GLY A 1 433 ? 19.532 -21.846 0.643 1.00 40.47 433 GLY A C 1
ATOM 3369 O O . GLY A 1 433 ? 19.242 -20.843 -0.006 1.00 40.47 433 GLY A O 1
ATOM 3370 N N . ARG A 1 434 ? 19.879 -22.982 0.020 1.00 45.91 434 ARG A N 1
ATOM 3371 C CA . ARG A 1 434 ? 19.906 -23.120 -1.454 1.00 45.91 434 ARG A CA 1
ATOM 3372 C C . ARG A 1 434 ? 19.221 -24.407 -1.922 1.00 45.91 434 ARG A C 1
ATOM 3374 O O . ARG A 1 434 ? 19.920 -25.315 -2.353 1.00 45.91 434 ARG A O 1
ATOM 3381 N N . GLY A 1 435 ? 17.885 -24.483 -1.842 1.00 53.97 435 GLY A N 1
ATOM 3382 C CA . GLY A 1 435 ? 17.093 -25.624 -2.351 1.00 53.97 435 GLY A CA 1
ATOM 3383 C C . GLY A 1 435 ? 17.541 -26.123 -3.738 1.00 53.97 435 GLY A C 1
ATOM 3384 O O . GLY A 1 435 ? 18.228 -25.390 -4.455 1.00 53.97 435 GLY A O 1
ATOM 3385 N N . ALA A 1 436 ? 17.198 -27.367 -4.112 1.00 56.38 436 ALA A N 1
ATOM 3386 C CA . ALA A 1 436 ? 17.658 -27.960 -5.377 1.00 56.38 436 ALA A CA 1
ATOM 3387 C C . ALA A 1 436 ? 17.486 -27.005 -6.557 1.00 56.38 436 ALA A C 1
ATOM 3389 O O . ALA A 1 436 ? 16.402 -26.482 -6.800 1.00 56.38 436 ALA A O 1
ATOM 3390 N N . ARG A 1 437 ? 18.574 -26.807 -7.300 1.00 71.00 437 ARG A N 1
ATOM 3391 C CA . ARG A 1 437 ? 18.563 -26.067 -8.557 1.00 71.00 437 ARG A CA 1
ATOM 3392 C C . ARG A 1 437 ? 18.559 -27.084 -9.677 1.00 71.00 437 ARG A C 1
ATOM 3394 O O . ARG A 1 437 ? 19.557 -27.773 -9.875 1.00 71.00 437 ARG A O 1
ATOM 3401 N N . PHE A 1 438 ? 17.434 -27.193 -10.366 1.00 85.38 438 PHE A N 1
ATOM 3402 C CA . PHE A 1 438 ? 17.393 -27.879 -11.646 1.00 85.38 438 PHE A CA 1
ATOM 3403 C C . PHE A 1 438 ? 17.656 -26.868 -12.754 1.00 85.38 438 PHE A C 1
ATOM 3405 O O . PHE A 1 438 ? 17.527 -25.658 -12.562 1.00 85.38 438 PHE A O 1
ATOM 3412 N N . TYR A 1 439 ? 18.047 -27.370 -13.912 1.00 86.75 439 TYR A N 1
ATOM 3413 C CA . TYR A 1 439 ? 18.325 -26.569 -15.092 1.00 86.75 439 TYR A CA 1
ATOM 3414 C C . TYR A 1 439 ? 17.514 -27.124 -16.249 1.00 86.75 439 TYR A C 1
ATOM 3416 O O . TYR A 1 439 ? 17.465 -28.336 -16.432 1.00 86.75 439 TYR A O 1
ATOM 3424 N N . GLN A 1 440 ? 16.882 -26.259 -17.029 1.00 88.94 440 GLN A N 1
ATOM 3425 C CA . GLN A 1 440 ? 16.328 -26.643 -18.320 1.00 88.94 440 GLN A CA 1
ATOM 3426 C C . GLN A 1 440 ? 17.318 -26.302 -19.428 1.00 88.94 440 GLN A C 1
ATOM 3428 O O . GLN A 1 440 ? 17.987 -25.269 -19.364 1.00 88.94 440 GLN A O 1
ATOM 3433 N N . ALA A 1 441 ? 17.379 -27.154 -20.446 1.00 91.31 441 ALA A N 1
ATOM 3434 C CA . ALA A 1 441 ? 18.003 -26.861 -21.723 1.00 91.31 441 ALA A CA 1
ATOM 3435 C C . ALA A 1 441 ? 16.953 -26.988 -22.825 1.00 91.31 441 ALA A C 1
ATOM 3437 O O . ALA A 1 441 ? 16.283 -28.021 -22.928 1.00 91.31 441 ALA A O 1
ATOM 3438 N N . VAL A 1 442 ? 16.821 -25.945 -23.640 1.00 89.88 442 VAL A N 1
ATOM 3439 C CA . VAL A 1 442 ? 15.931 -25.953 -24.800 1.00 89.88 442 VAL A CA 1
ATOM 3440 C C . VAL A 1 442 ? 16.714 -25.686 -26.059 1.00 89.88 442 VAL A C 1
ATOM 3442 O O . VAL A 1 442 ? 17.288 -24.610 -26.220 1.00 89.88 442 VAL A O 1
ATOM 3445 N N . ASP A 1 443 ? 16.695 -26.673 -26.944 1.00 92.56 443 ASP A N 1
ATOM 3446 C CA . ASP A 1 443 ? 17.290 -26.593 -28.266 1.00 92.56 443 ASP A CA 1
ATOM 3447 C C . ASP A 1 443 ? 16.202 -26.133 -29.221 1.00 92.56 443 ASP A C 1
ATOM 3449 O O . ASP A 1 443 ? 15.194 -26.820 -29.408 1.00 92.56 443 ASP A O 1
ATOM 3453 N N . LEU A 1 444 ? 16.398 -24.970 -29.823 1.00 90.81 444 LEU A N 1
ATOM 3454 C CA . LEU A 1 444 ? 15.454 -24.373 -30.748 1.00 90.81 444 LEU A CA 1
ATOM 3455 C C . LEU A 1 444 ? 16.151 -23.838 -31.998 1.00 90.81 444 LEU A C 1
ATOM 3457 O O . LEU A 1 444 ? 17.345 -23.558 -31.996 1.00 90.81 444 LEU A O 1
ATOM 3461 N N . GLU A 1 445 ? 15.405 -23.718 -33.084 1.00 93.06 445 GLU A N 1
ATOM 3462 C CA . GLU A 1 445 ? 15.829 -23.081 -34.326 1.00 93.06 445 GLU A CA 1
ATOM 3463 C C . GLU A 1 445 ? 15.066 -21.769 -34.474 1.00 93.06 445 GLU A C 1
ATOM 3465 O O . GLU A 1 445 ? 13.837 -21.765 -34.523 1.00 93.06 445 GLU A O 1
ATOM 3470 N N . LEU A 1 446 ? 15.791 -20.655 -34.513 1.00 90.44 446 LEU A N 1
ATOM 3471 C CA . LEU A 1 446 ? 15.239 -19.335 -34.789 1.00 90.44 446 LEU A CA 1
ATOM 3472 C C . LEU A 1 446 ? 15.018 -19.199 -36.291 1.00 90.44 446 LEU A C 1
ATOM 3474 O O . LEU A 1 446 ? 15.956 -19.388 -37.059 1.00 90.44 446 LEU A O 1
ATOM 3478 N N . LEU A 1 447 ? 13.799 -18.860 -36.703 1.00 89.81 447 LEU A N 1
ATOM 3479 C CA . LEU A 1 447 ? 13.374 -18.890 -38.104 1.00 89.81 447 LEU A CA 1
ATOM 3480 C C . LEU A 1 447 ? 13.224 -17.489 -38.692 1.00 89.81 447 LEU A C 1
ATOM 3482 O O . LEU A 1 447 ? 13.764 -17.189 -39.755 1.00 89.81 447 LEU A O 1
ATOM 3486 N N . SER A 1 448 ? 12.491 -16.620 -38.000 1.00 87.31 448 SER A N 1
ATOM 3487 C CA . SER A 1 448 ? 12.178 -15.274 -38.478 1.00 87.31 448 SER A CA 1
ATOM 3488 C C . SER A 1 448 ? 11.901 -14.318 -37.329 1.00 87.31 448 SER A C 1
ATOM 3490 O O . SER A 1 448 ? 11.524 -14.730 -36.236 1.00 87.31 448 SER A O 1
ATOM 3492 N N . LEU A 1 449 ? 12.052 -13.022 -37.595 1.00 84.31 449 LEU A N 1
ATOM 3493 C CA . LEU A 1 449 ? 11.640 -11.951 -36.694 1.00 84.31 449 LEU A CA 1
ATOM 3494 C C . LEU A 1 449 ? 10.484 -11.172 -37.334 1.00 84.31 449 LEU A C 1
ATOM 3496 O O . LEU A 1 449 ? 10.615 -10.663 -38.457 1.00 84.31 449 LEU A O 1
ATOM 3500 N N . ALA A 1 450 ? 9.353 -11.081 -36.635 1.00 78.88 450 ALA A N 1
ATOM 3501 C CA . ALA A 1 450 ? 8.241 -10.250 -37.080 1.00 78.88 450 ALA A CA 1
ATOM 3502 C C . ALA A 1 450 ? 8.613 -8.751 -37.034 1.00 78.88 450 ALA A C 1
ATOM 3504 O O . ALA A 1 450 ? 9.477 -8.345 -36.253 1.00 78.88 450 ALA A O 1
ATOM 3505 N N . PRO A 1 451 ? 8.014 -7.918 -37.906 1.00 71.94 451 PRO A N 1
ATOM 3506 C CA . PRO A 1 451 ? 8.222 -6.475 -37.853 1.00 71.94 451 PRO A CA 1
ATOM 3507 C C . PRO A 1 451 ? 7.726 -5.901 -36.518 1.00 71.94 451 PRO A C 1
ATOM 3509 O O . PRO A 1 451 ? 6.794 -6.432 -35.907 1.00 71.94 451 PRO A O 1
ATOM 3512 N N . ALA A 1 452 ? 8.340 -4.802 -36.077 1.00 69.06 452 ALA A N 1
ATOM 3513 C CA . ALA A 1 452 ? 7.903 -4.095 -34.880 1.00 69.06 452 ALA A CA 1
ATOM 3514 C C . ALA A 1 452 ? 6.472 -3.557 -35.049 1.00 69.06 452 ALA A C 1
ATOM 3516 O O . ALA A 1 452 ? 6.006 -3.295 -36.160 1.00 69.06 452 ALA A O 1
ATOM 3517 N N . HIS A 1 453 ? 5.758 -3.381 -33.934 1.00 66.19 453 HIS A N 1
ATOM 3518 C CA . HIS A 1 453 ? 4.434 -2.768 -33.982 1.00 66.19 453 HIS A CA 1
ATOM 3519 C C . HIS A 1 453 ? 4.557 -1.303 -34.453 1.00 66.19 453 HIS A C 1
ATOM 3521 O O . HIS A 1 453 ? 5.401 -0.587 -33.910 1.00 66.19 453 HIS A O 1
ATOM 3527 N N . PRO A 1 454 ? 3.708 -0.811 -35.379 1.00 67.75 454 PRO A N 1
ATOM 3528 C CA . PRO A 1 454 ? 3.826 0.546 -35.930 1.00 67.75 454 PRO A CA 1
ATOM 3529 C C . PRO A 1 454 ? 3.780 1.668 -34.887 1.00 67.75 454 PRO A C 1
ATOM 3531 O O . PRO A 1 454 ? 4.253 2.771 -35.137 1.00 67.75 454 PRO A O 1
ATOM 3534 N N . GLU A 1 455 ? 3.188 1.418 -33.715 1.00 63.91 455 GLU A N 1
ATOM 3535 C CA . GLU A 1 455 ? 3.201 2.388 -32.615 1.00 63.91 455 GLU A CA 1
ATOM 3536 C C . GLU A 1 455 ? 4.606 2.577 -32.026 1.00 63.91 455 GLU A C 1
ATOM 3538 O O . GLU A 1 455 ? 4.945 3.699 -31.688 1.00 63.91 455 GLU A O 1
ATOM 3543 N N . VAL A 1 456 ? 5.456 1.544 -31.981 1.00 65.00 456 VAL A N 1
ATOM 3544 C CA . VAL A 1 456 ? 6.821 1.614 -31.410 1.00 65.00 456 VAL A CA 1
ATOM 3545 C C . VAL A 1 456 ? 7.758 2.492 -32.251 1.00 65.00 456 VAL A C 1
ATOM 3547 O O . VAL A 1 456 ? 8.731 3.041 -31.730 1.00 65.00 456 VAL A O 1
ATOM 3550 N N . GLU A 1 457 ? 7.447 2.655 -33.539 1.00 68.44 457 GLU A N 1
ATOM 3551 C CA . GLU A 1 457 ? 8.184 3.505 -34.482 1.00 68.44 457 GLU A CA 1
ATOM 3552 C C . GLU A 1 457 ? 7.779 4.988 -34.417 1.00 68.44 457 GLU A C 1
ATOM 3554 O O . GLU A 1 457 ? 8.369 5.819 -35.111 1.00 68.44 457 GLU A O 1
ATOM 3559 N N . LYS A 1 458 ? 6.773 5.337 -33.603 1.00 67.06 458 LYS A N 1
ATOM 3560 C CA . LYS A 1 458 ? 6.357 6.724 -33.367 1.00 67.06 458 LYS A CA 1
ATOM 3561 C C . LYS A 1 458 ? 7.140 7.311 -32.194 1.00 67.06 458 LYS A C 1
ATOM 3563 O O . LYS A 1 458 ? 7.343 6.646 -31.179 1.00 67.06 458 LYS A O 1
ATOM 3568 N N . ASP A 1 459 ? 7.556 8.569 -32.320 1.00 60.16 459 ASP A N 1
ATOM 3569 C CA . ASP A 1 459 ? 8.166 9.293 -31.205 1.00 60.16 459 ASP A CA 1
ATOM 3570 C C . ASP A 1 459 ? 7.090 9.673 -30.180 1.00 60.16 459 ASP A C 1
ATOM 3572 O O . ASP A 1 459 ? 6.205 10.484 -30.460 1.00 60.16 459 ASP A O 1
ATOM 3576 N N . PHE A 1 460 ? 7.158 9.076 -28.991 1.00 56.09 460 PHE A N 1
ATOM 3577 C CA . PHE A 1 460 ? 6.295 9.435 -27.862 1.00 56.09 460 PHE A CA 1
ATOM 3578 C C . PHE A 1 460 ? 6.929 10.501 -26.952 1.00 56.09 460 PHE A C 1
ATOM 3580 O O . PHE A 1 460 ? 6.282 10.969 -26.017 1.00 56.09 460 PHE A O 1
ATOM 3587 N N . GLY A 1 461 ? 8.177 10.910 -27.221 1.00 53.75 461 GLY A N 1
ATOM 3588 C CA . GLY A 1 461 ? 8.817 12.078 -26.616 1.00 53.75 461 GLY A CA 1
ATOM 3589 C C . GLY A 1 461 ? 9.181 11.980 -25.129 1.00 53.75 461 GLY A C 1
ATOM 3590 O O . GLY A 1 461 ? 9.547 13.003 -24.552 1.00 53.75 461 GLY A O 1
ATOM 3591 N N . TYR A 1 462 ? 9.081 10.810 -24.485 1.00 54.47 462 TYR A N 1
ATOM 3592 C CA . TYR A 1 462 ? 9.257 10.699 -23.029 1.00 54.47 462 TYR A CA 1
ATOM 3593 C C . TYR A 1 462 ? 9.994 9.428 -22.580 1.00 54.47 462 TYR A C 1
ATOM 3595 O O . TYR A 1 462 ? 9.504 8.318 -22.779 1.00 54.47 462 TYR A O 1
ATOM 3603 N N . ILE A 1 463 ? 11.146 9.590 -21.917 1.00 53.53 463 ILE A N 1
ATOM 3604 C CA . ILE A 1 463 ? 11.898 8.528 -21.227 1.00 53.53 463 ILE A CA 1
ATOM 3605 C C . ILE A 1 463 ? 11.397 8.426 -19.772 1.00 53.53 463 ILE A C 1
ATOM 3607 O O . ILE A 1 463 ? 11.720 9.293 -18.960 1.00 53.53 463 ILE A O 1
ATOM 3611 N N . PHE A 1 464 ? 10.625 7.385 -19.431 1.00 44.56 464 PHE A N 1
ATOM 3612 C CA . PHE A 1 464 ? 10.383 6.963 -18.038 1.00 44.56 464 PHE A CA 1
ATOM 3613 C C . PHE A 1 464 ? 11.397 5.878 -17.652 1.00 44.56 464 PHE A C 1
ATOM 3615 O O . PHE A 1 464 ? 11.796 5.080 -18.496 1.00 44.56 464 PHE A O 1
ATOM 3622 N N . GLY A 1 465 ? 11.837 5.867 -16.390 1.00 47.78 465 GLY A N 1
ATOM 3623 C CA . GLY A 1 465 ? 12.899 4.979 -15.907 1.00 47.78 465 GLY A CA 1
ATOM 3624 C C . GLY A 1 465 ? 12.748 3.510 -16.326 1.00 47.78 465 GLY A C 1
ATOM 3625 O O . GLY A 1 465 ? 11.637 2.998 -16.413 1.00 47.78 465 GLY A O 1
ATOM 3626 N N . GLY A 1 466 ? 13.889 2.854 -16.572 1.00 39.25 466 GLY A N 1
ATOM 3627 C CA . GLY A 1 466 ? 14.127 1.401 -16.651 1.00 39.25 466 GLY A CA 1
ATOM 3628 C C . GLY A 1 466 ? 13.284 0.523 -17.590 1.00 39.25 466 GLY A C 1
ATOM 3629 O O . GLY A 1 466 ? 13.666 -0.618 -17.821 1.00 39.25 466 GLY A O 1
ATOM 3630 N N . SER A 1 467 ? 12.155 0.991 -18.118 1.00 41.94 467 SER A N 1
ATOM 3631 C CA . SER A 1 467 ? 11.169 0.153 -18.800 1.00 41.94 467 SER A CA 1
ATOM 3632 C C . SER A 1 467 ? 11.248 0.326 -20.315 1.00 41.94 467 SER A C 1
ATOM 3634 O O . SER A 1 467 ? 11.114 1.418 -20.866 1.00 41.94 467 SER A O 1
ATOM 3636 N N . PHE A 1 468 ? 11.526 -0.791 -20.985 1.00 52.31 468 PHE A N 1
ATOM 3637 C CA . PHE A 1 468 ? 11.751 -0.883 -22.422 1.00 52.31 468 PHE A CA 1
ATOM 3638 C C . PHE A 1 468 ? 10.442 -0.736 -23.200 1.00 52.31 468 PHE A C 1
ATOM 3640 O O . PHE A 1 468 ? 9.464 -1.411 -22.887 1.00 52.31 468 PHE A O 1
ATOM 3647 N N . ASN A 1 469 ? 10.446 0.068 -24.267 1.00 50.50 469 ASN A N 1
ATOM 3648 C CA . ASN A 1 469 ? 9.321 0.148 -25.208 1.00 50.50 469 ASN A CA 1
ATOM 3649 C C . ASN A 1 469 ? 9.622 -0.514 -26.566 1.00 50.50 469 ASN A C 1
ATOM 3651 O O . ASN A 1 469 ? 8.853 -0.383 -27.513 1.00 50.50 469 ASN A O 1
ATOM 3655 N N . ILE A 1 470 ? 10.719 -1.277 -26.664 1.00 52.06 470 ILE A N 1
ATOM 3656 C CA . ILE A 1 470 ? 11.015 -2.144 -27.813 1.00 52.06 470 ILE A CA 1
ATOM 3657 C C . ILE A 1 470 ? 10.280 -3.476 -27.600 1.00 52.06 470 ILE A C 1
ATOM 3659 O O . ILE A 1 470 ? 10.903 -4.516 -27.437 1.00 52.06 470 ILE A O 1
ATOM 3663 N N . GLN A 1 471 ? 8.946 -3.463 -27.543 1.00 54.19 471 GLN A N 1
ATOM 3664 C CA . GLN A 1 471 ? 8.174 -4.709 -27.603 1.00 54.19 471 GLN A CA 1
ATOM 3665 C C . GLN A 1 471 ? 8.031 -5.122 -29.071 1.00 54.19 471 GLN A C 1
ATOM 3667 O O . GLN A 1 471 ? 7.012 -4.874 -29.719 1.00 54.19 471 GLN A O 1
ATOM 3672 N N . SER A 1 472 ? 9.084 -5.723 -29.628 1.00 53.31 472 SER A N 1
ATOM 3673 C CA . SER A 1 472 ? 8.968 -6.410 -30.915 1.00 53.31 472 SER A CA 1
ATOM 3674 C C . SER A 1 472 ? 8.231 -7.726 -30.684 1.00 53.31 472 SER A C 1
ATOM 3676 O O . SER A 1 472 ? 8.734 -8.605 -29.984 1.00 53.31 472 SER A O 1
ATOM 3678 N N . ARG A 1 473 ? 7.040 -7.889 -31.270 1.00 57.25 473 ARG A N 1
ATOM 3679 C CA . ARG A 1 473 ? 6.328 -9.170 -31.205 1.00 57.25 473 ARG A CA 1
ATOM 3680 C C . ARG A 1 473 ? 7.007 -10.185 -32.120 1.00 57.25 473 ARG A C 1
ATOM 3682 O O . ARG A 1 473 ? 7.076 -9.965 -33.321 1.00 57.25 473 ARG A O 1
ATOM 3689 N N . GLY A 1 474 ? 7.413 -11.314 -31.544 1.00 67.94 474 GLY A N 1
ATOM 3690 C CA . GLY A 1 474 ? 7.509 -12.601 -32.229 1.00 67.94 474 GLY A CA 1
ATOM 3691 C C . GLY A 1 474 ? 8.819 -12.865 -32.962 1.00 67.94 474 GLY A C 1
ATOM 3692 O O . GLY A 1 474 ? 8.904 -12.718 -34.181 1.00 67.94 474 GLY A O 1
ATOM 3693 N N . LEU A 1 475 ? 9.816 -13.351 -32.227 1.00 80.62 475 LEU A N 1
ATOM 3694 C CA . LEU A 1 475 ? 10.848 -14.202 -32.806 1.00 80.62 475 LEU A CA 1
ATOM 3695 C C . LEU A 1 475 ? 10.245 -15.600 -32.989 1.00 80.62 475 LEU A C 1
ATOM 3697 O O . LEU A 1 475 ? 9.914 -16.266 -32.010 1.00 80.62 475 LEU A O 1
ATOM 3701 N N . ASP A 1 476 ? 10.053 -16.029 -34.231 1.00 85.38 476 ASP A N 1
ATOM 3702 C CA . ASP A 1 476 ? 9.549 -17.365 -34.531 1.00 85.38 476 ASP A CA 1
ATOM 3703 C C . ASP A 1 476 ? 10.642 -18.398 -34.304 1.00 85.38 476 ASP A C 1
ATOM 3705 O O . ASP A 1 476 ? 11.740 -18.288 -34.857 1.00 85.38 476 ASP A O 1
ATOM 3709 N N . ALA A 1 477 ? 10.321 -19.417 -33.514 1.00 87.00 477 ALA A N 1
ATOM 3710 C CA . ALA A 1 477 ? 11.225 -20.503 -33.197 1.00 87.00 477 ALA A CA 1
ATOM 3711 C C . ALA A 1 477 ? 10.545 -21.868 -33.326 1.00 87.00 477 ALA A C 1
ATOM 3713 O O . ALA A 1 477 ? 9.355 -22.026 -33.050 1.00 87.00 477 ALA A O 1
ATOM 3714 N N . ARG A 1 478 ? 11.329 -22.878 -33.693 1.00 89.38 478 ARG A N 1
ATOM 3715 C CA . ARG A 1 478 ? 10.945 -24.290 -33.624 1.00 89.38 478 ARG A CA 1
ATOM 3716 C C . ARG A 1 478 ? 11.727 -24.973 -32.513 1.00 89.38 478 ARG A C 1
ATOM 3718 O O . ARG A 1 478 ? 12.950 -24.938 -32.531 1.00 89.38 478 ARG A O 1
ATOM 3725 N N . VAL A 1 479 ? 11.049 -25.614 -31.567 1.00 89.19 479 VAL A N 1
ATOM 3726 C CA . VAL A 1 479 ? 11.691 -26.346 -30.470 1.00 89.19 479 VAL A CA 1
ATOM 3727 C C . VAL A 1 479 ? 12.011 -27.763 -30.930 1.00 89.19 479 VAL A C 1
ATOM 3729 O O . VAL A 1 479 ? 11.122 -28.546 -31.263 1.00 89.19 479 VAL A O 1
ATOM 3732 N N . HIS A 1 480 ? 13.294 -28.111 -30.938 1.00 90.56 480 HIS A N 1
ATOM 3733 C CA . HIS A 1 480 ? 13.791 -29.440 -31.287 1.00 90.56 480 HIS A CA 1
ATOM 3734 C C . HIS A 1 480 ? 13.909 -30.363 -30.076 1.00 90.56 480 HIS A C 1
ATOM 3736 O O . HIS A 1 480 ? 13.700 -31.565 -30.225 1.00 90.56 480 HIS A O 1
ATOM 3742 N N . ARG A 1 481 ? 14.236 -29.819 -28.898 1.00 92.56 481 ARG A N 1
ATOM 3743 C CA . ARG A 1 481 ? 14.394 -30.589 -27.658 1.00 92.56 481 ARG A CA 1
ATOM 3744 C C . ARG A 1 481 ? 14.138 -29.709 -26.439 1.00 92.56 481 ARG A C 1
ATOM 3746 O O . ARG A 1 481 ? 14.585 -28.568 -26.415 1.00 92.56 481 ARG A O 1
ATOM 3753 N N . LEU A 1 482 ? 13.477 -30.255 -25.422 1.00 90.94 482 LEU A N 1
ATOM 3754 C CA . LEU A 1 482 ? 13.336 -29.662 -24.090 1.00 90.94 482 LEU A CA 1
ATOM 3755 C C . LEU A 1 482 ? 13.731 -30.730 -23.073 1.00 90.94 482 LEU A C 1
ATOM 3757 O O . LEU A 1 482 ? 13.122 -31.794 -23.031 1.00 90.94 482 LEU A O 1
ATOM 3761 N N . ALA A 1 483 ? 14.744 -30.454 -22.260 1.00 92.62 483 ALA A N 1
ATOM 3762 C CA . ALA A 1 483 ? 15.250 -31.405 -21.280 1.00 92.62 483 ALA A CA 1
ATOM 3763 C C . ALA A 1 483 ? 15.610 -30.713 -19.961 1.00 92.62 483 ALA A C 1
ATOM 3765 O O . ALA A 1 483 ? 16.037 -29.560 -19.951 1.00 92.62 483 ALA A O 1
ATOM 3766 N N . PHE A 1 484 ? 15.470 -31.433 -18.850 1.00 91.44 484 PHE A N 1
ATOM 3767 C CA . PHE A 1 484 ? 15.803 -30.972 -17.502 1.00 91.44 484 PHE A CA 1
ATOM 3768 C C . PHE A 1 484 ? 17.013 -31.721 -16.947 1.00 91.44 484 PHE A C 1
ATOM 3770 O O . PHE A 1 484 ? 17.164 -32.919 -17.176 1.00 91.44 484 PHE A O 1
ATOM 3777 N N . TYR A 1 485 ? 17.848 -31.037 -16.169 1.00 91.50 485 TYR A N 1
ATOM 3778 C CA . TYR A 1 485 ? 19.130 -31.518 -15.657 1.00 91.50 485 TYR A CA 1
ATOM 3779 C C . TYR A 1 485 ? 19.329 -31.141 -14.182 1.00 91.50 485 TYR A C 1
ATOM 3781 O O . TYR A 1 485 ? 18.815 -30.125 -13.711 1.00 91.50 485 TYR A O 1
ATOM 3789 N N . GLU A 1 486 ? 20.112 -31.941 -13.450 1.00 85.56 486 GLU A N 1
ATOM 3790 C CA . GLU A 1 486 ? 20.510 -31.654 -12.056 1.00 85.56 486 GLU A CA 1
ATOM 3791 C C . GLU A 1 486 ? 21.664 -30.640 -11.955 1.00 85.56 486 GLU A C 1
ATOM 3793 O O . GLU A 1 486 ? 22.031 -30.223 -10.857 1.00 85.56 486 GLU A O 1
ATOM 3798 N N . ASP A 1 487 ? 22.310 -30.290 -13.067 1.00 84.75 487 ASP A N 1
ATOM 3799 C CA . ASP A 1 487 ? 23.452 -29.377 -13.117 1.00 84.75 487 ASP A CA 1
ATOM 3800 C C . ASP A 1 487 ? 23.439 -28.493 -14.359 1.00 84.75 487 ASP A C 1
ATOM 3802 O O . ASP A 1 487 ? 22.942 -28.860 -15.420 1.00 84.75 487 ASP A O 1
ATOM 3806 N N . GLU A 1 488 ? 24.073 -27.335 -14.212 1.00 83.31 488 GLU A N 1
ATOM 3807 C CA . GLU A 1 488 ? 24.235 -26.329 -15.259 1.00 83.31 488 GLU A CA 1
ATOM 3808 C C . GLU A 1 488 ? 25.103 -26.798 -16.431 1.00 83.31 488 GLU A C 1
ATOM 3810 O O . GLU A 1 488 ? 24.984 -26.277 -17.538 1.00 83.31 488 GLU A O 1
ATOM 3815 N N . ALA A 1 489 ? 25.981 -27.779 -16.195 1.00 85.06 489 ALA A N 1
ATOM 3816 C CA . ALA A 1 489 ? 26.836 -28.362 -17.225 1.00 85.06 489 ALA A CA 1
ATOM 3817 C C . ALA A 1 489 ? 26.085 -29.363 -18.124 1.00 85.06 489 ALA A C 1
ATOM 3819 O O . ALA A 1 489 ? 26.677 -29.892 -19.061 1.00 85.06 489 ALA A O 1
ATOM 3820 N N . LEU A 1 490 ? 24.789 -29.591 -17.868 1.00 89.88 490 LEU A N 1
ATOM 3821 C CA . LEU A 1 490 ? 23.914 -30.497 -18.614 1.00 89.88 490 LEU A CA 1
ATOM 3822 C C . LEU A 1 490 ? 24.405 -31.955 -18.628 1.00 89.88 490 LEU A C 1
ATOM 3824 O O . LEU A 1 490 ? 24.161 -32.695 -19.580 1.00 89.88 490 LEU A O 1
ATOM 3828 N N . THR A 1 491 ? 25.099 -32.386 -17.573 1.00 88.81 491 THR A N 1
ATOM 3829 C CA . THR A 1 491 ? 25.701 -33.729 -17.504 1.00 88.81 491 THR A CA 1
ATOM 3830 C C . THR A 1 491 ? 24.777 -34.774 -16.883 1.00 88.81 491 THR A C 1
ATOM 3832 O O . THR A 1 491 ? 24.841 -35.947 -17.249 1.00 88.81 491 THR A O 1
ATOM 3835 N N . ARG A 1 492 ? 23.877 -34.379 -15.973 1.00 87.50 492 ARG A N 1
ATOM 3836 C CA . ARG A 1 492 ? 22.952 -35.296 -15.285 1.00 87.50 492 ARG A CA 1
ATOM 3837 C C . ARG A 1 492 ? 21.510 -35.029 -15.700 1.00 87.50 492 ARG A C 1
ATOM 3839 O O . ARG A 1 492 ? 20.789 -34.287 -15.034 1.00 87.50 492 ARG A O 1
ATOM 3846 N N . LEU A 1 493 ? 21.088 -35.657 -16.796 1.00 91.69 493 LEU A N 1
ATOM 3847 C CA . LEU A 1 493 ? 19.722 -35.572 -17.325 1.00 91.69 493 LEU A CA 1
ATOM 3848 C C . LEU A 1 493 ? 18.708 -36.121 -16.314 1.00 91.69 493 LEU A C 1
ATOM 3850 O O . LEU A 1 493 ? 18.818 -37.276 -15.903 1.00 91.69 493 LEU A O 1
ATOM 3854 N N . LEU A 1 494 ? 17.730 -35.306 -15.930 1.00 88.31 494 LEU A N 1
ATOM 3855 C CA . LEU A 1 494 ? 16.573 -35.686 -15.117 1.00 88.31 494 LEU A CA 1
ATOM 3856 C C . LEU A 1 494 ? 15.455 -36.248 -15.981 1.00 88.31 494 LEU A C 1
ATOM 3858 O O . LEU A 1 494 ? 14.953 -37.332 -15.701 1.00 88.31 494 LEU A O 1
ATOM 3862 N N . TRP A 1 495 ? 15.089 -35.496 -17.017 1.00 90.88 495 TRP A N 1
ATOM 3863 C CA . TRP A 1 495 ? 13.952 -35.800 -17.869 1.00 90.88 495 TRP A CA 1
ATOM 3864 C C . TRP A 1 495 ? 14.155 -35.199 -19.256 1.00 90.88 495 TRP A C 1
ATOM 3866 O O . TRP A 1 495 ? 14.466 -34.014 -19.371 1.00 90.88 495 TRP A O 1
ATOM 3876 N N . ASP A 1 496 ? 13.978 -36.012 -20.295 1.00 92.00 496 ASP A N 1
ATOM 3877 C CA . ASP A 1 496 ? 13.870 -35.551 -21.680 1.00 92.00 496 ASP A CA 1
ATOM 3878 C C . ASP A 1 496 ? 12.386 -35.512 -22.049 1.00 92.00 496 ASP A C 1
ATOM 3880 O O . ASP A 1 496 ? 11.691 -36.527 -21.941 1.00 92.00 496 ASP A O 1
ATOM 3884 N N . VAL A 1 497 ? 11.877 -34.333 -22.396 1.00 89.19 497 VAL A N 1
ATOM 3885 C CA . VAL A 1 497 ? 10.438 -34.124 -22.555 1.00 89.19 497 VAL A CA 1
ATOM 3886 C C . VAL A 1 497 ? 9.994 -34.628 -23.930 1.00 89.19 497 VAL A C 1
ATOM 3888 O O . VAL A 1 497 ? 10.503 -34.151 -24.947 1.00 89.19 497 VAL A O 1
ATOM 3891 N N . PRO A 1 498 ? 9.006 -35.539 -24.007 1.00 87.75 498 PRO A N 1
ATOM 3892 C CA . PRO A 1 498 ? 8.466 -35.988 -25.285 1.00 87.75 498 PRO A CA 1
ATOM 3893 C C . PRO A 1 498 ? 7.666 -34.859 -25.953 1.00 87.75 498 PRO A C 1
ATOM 3895 O O . PRO A 1 498 ? 6.579 -34.494 -25.502 1.00 87.75 498 PRO A O 1
ATOM 3898 N N . LEU A 1 499 ? 8.200 -34.301 -27.043 1.00 84.81 499 LEU A N 1
ATOM 3899 C CA . LEU A 1 499 ? 7.603 -33.145 -27.728 1.00 84.81 499 LEU A CA 1
ATOM 3900 C C . LEU A 1 499 ? 6.425 -33.500 -28.649 1.00 84.81 499 LEU A C 1
ATOM 3902 O O . LEU A 1 499 ? 5.626 -32.620 -28.966 1.00 84.81 499 LEU A O 1
ATOM 3906 N N . ASP A 1 500 ? 6.284 -34.764 -29.060 1.00 78.25 500 ASP A N 1
ATOM 3907 C CA . ASP A 1 500 ? 5.304 -35.195 -30.074 1.00 78.25 500 ASP A CA 1
ATOM 3908 C C . ASP A 1 500 ? 3.835 -35.004 -29.641 1.00 78.25 500 ASP A C 1
ATOM 3910 O O . ASP A 1 500 ? 2.951 -34.900 -30.489 1.00 78.25 500 ASP A O 1
ATOM 3914 N N . GLY A 1 501 ? 3.572 -34.866 -28.335 1.00 69.69 501 GLY A N 1
ATOM 3915 C CA . GLY A 1 501 ? 2.262 -34.492 -27.779 1.00 69.69 501 GLY A CA 1
ATOM 3916 C C . GLY A 1 501 ? 2.117 -33.014 -27.390 1.00 69.69 501 GLY A C 1
ATOM 3917 O O . GLY A 1 501 ? 1.036 -32.593 -26.988 1.00 69.69 501 GLY A O 1
ATOM 3918 N N . MET A 1 502 ? 3.194 -32.227 -27.483 1.00 76.06 502 MET A N 1
ATOM 3919 C CA . MET A 1 502 ? 3.234 -30.815 -27.073 1.00 76.06 502 MET A CA 1
ATOM 3920 C C . MET A 1 502 ? 3.284 -29.842 -28.254 1.00 76.06 502 MET A C 1
ATOM 3922 O O . MET A 1 502 ? 3.157 -28.635 -28.050 1.00 76.06 502 MET A O 1
ATOM 3926 N N . ARG A 1 503 ? 3.473 -30.335 -29.481 1.00 76.94 503 ARG A N 1
ATOM 3927 C CA . ARG A 1 503 ? 3.446 -29.524 -30.704 1.00 76.94 503 ARG A CA 1
ATOM 3928 C C . ARG A 1 503 ? 2.023 -29.298 -31.195 1.00 76.94 503 ARG A C 1
ATOM 3930 O O . ARG A 1 503 ? 1.156 -30.159 -31.061 1.00 76.94 503 ARG A O 1
ATOM 3937 N N . ALA A 1 504 ? 1.794 -28.144 -31.814 1.00 59.69 504 ALA A N 1
ATOM 3938 C CA . ALA A 1 504 ? 0.540 -27.891 -32.509 1.00 59.69 504 ALA A CA 1
ATOM 3939 C C . ALA A 1 504 ? 0.396 -28.892 -33.669 1.00 59.69 504 ALA A C 1
ATOM 3941 O O . ALA A 1 504 ? 1.175 -28.851 -34.622 1.00 59.69 504 ALA A O 1
ATOM 3942 N N . GLN A 1 505 ? -0.596 -29.783 -33.612 1.00 50.53 505 GLN A N 1
ATOM 3943 C CA . GLN A 1 505 ? -1.023 -30.514 -34.804 1.00 50.53 505 GLN A CA 1
ATOM 3944 C C . GLN A 1 505 ? -1.574 -29.499 -35.818 1.00 50.53 505 GLN A C 1
ATOM 3946 O O . GLN A 1 505 ? -2.257 -28.546 -35.430 1.00 50.53 505 GLN A O 1
ATOM 3951 N N . ALA A 1 506 ? -1.270 -29.681 -37.113 1.00 43.78 506 ALA A N 1
ATOM 3952 C CA . ALA A 1 506 ? -1.948 -28.940 -38.179 1.00 43.78 506 ALA A CA 1
ATOM 3953 C C . ALA A 1 506 ? -3.460 -29.038 -37.931 1.00 43.78 506 ALA A C 1
ATOM 3955 O O . ALA A 1 506 ? -3.903 -30.120 -37.537 1.00 43.78 506 ALA A O 1
ATOM 3956 N N . PRO A 1 507 ? -4.237 -27.950 -38.083 1.00 39.69 507 PRO A N 1
ATOM 3957 C CA . PRO A 1 507 ? -5.618 -27.935 -37.636 1.00 39.69 507 PRO A CA 1
ATOM 3958 C C . PRO A 1 507 ? -6.401 -28.997 -38.405 1.00 39.69 507 PRO A C 1
ATOM 3960 O O . PRO A 1 507 ? -6.845 -28.777 -39.529 1.00 39.69 507 PRO A O 1
ATOM 3963 N N . GLN A 1 508 ? -6.582 -30.163 -37.791 1.00 36.91 508 GLN A N 1
ATOM 3964 C CA . GLN A 1 508 ? -7.738 -30.979 -38.080 1.00 36.91 508 GLN A CA 1
ATOM 3965 C C . GLN A 1 508 ? -8.921 -30.147 -37.612 1.00 36.91 508 GLN A C 1
ATOM 3967 O O . GLN A 1 508 ? -8.893 -29.586 -36.513 1.00 36.91 508 GLN A O 1
ATOM 3972 N N . ALA A 1 509 ? -9.920 -30.016 -38.479 1.00 38.25 509 ALA A N 1
ATOM 3973 C CA . ALA A 1 509 ? -11.197 -29.409 -38.156 1.00 38.25 509 ALA A CA 1
ATOM 3974 C C . ALA A 1 509 ? -11.881 -30.255 -37.069 1.00 38.25 509 ALA A C 1
ATOM 3976 O O . ALA A 1 509 ? -12.783 -31.041 -37.337 1.00 38.25 509 ALA A O 1
ATOM 3977 N N . ALA A 1 510 ? -11.401 -30.140 -35.833 1.00 42.22 510 ALA A N 1
ATOM 3978 C CA . ALA A 1 510 ? -12.127 -30.573 -34.668 1.00 42.22 510 ALA A CA 1
ATOM 3979 C C . ALA A 1 510 ? -13.365 -29.687 -34.618 1.00 42.22 510 ALA A C 1
ATOM 3981 O O . ALA A 1 510 ? -13.253 -28.459 -34.609 1.00 42.22 510 ALA A O 1
ATOM 3982 N N . VAL A 1 511 ? -14.532 -30.328 -34.649 1.00 53.03 511 VAL A N 1
ATOM 3983 C CA . VAL A 1 511 ? -15.810 -29.687 -34.350 1.00 53.03 511 VAL A CA 1
ATOM 3984 C C . VAL A 1 511 ? -15.603 -28.876 -33.080 1.00 53.03 511 VAL A C 1
ATOM 3986 O O . VAL A 1 511 ? -15.236 -29.440 -32.048 1.00 53.03 511 VAL A O 1
ATOM 3989 N N . ASP A 1 512 ? -15.738 -27.557 -33.193 1.00 55.94 512 ASP A N 1
ATOM 3990 C CA . ASP A 1 512 ? -15.541 -26.668 -32.061 1.00 55.94 512 ASP A CA 1
ATOM 3991 C C . ASP A 1 512 ? -16.571 -27.044 -30.989 1.00 55.94 512 ASP A C 1
ATOM 3993 O O . ASP A 1 512 ? -17.772 -26.962 -31.265 1.00 55.94 512 ASP A O 1
ATOM 3997 N N . PRO A 1 513 ? -16.150 -27.538 -29.810 1.00 60.44 513 PRO A N 1
ATOM 3998 C CA . PRO A 1 513 ? -17.094 -27.946 -28.780 1.00 60.44 513 PRO A CA 1
ATOM 3999 C C . PRO A 1 513 ? -17.777 -26.732 -28.139 1.00 60.44 513 PRO A C 1
ATOM 4001 O O . PRO A 1 513 ? -18.719 -26.910 -27.368 1.00 60.44 513 PRO A O 1
ATOM 4004 N N . LEU A 1 514 ? -17.298 -25.513 -28.416 1.00 66.38 514 LEU A N 1
ATOM 4005 C CA . LEU A 1 514 ? -17.892 -24.291 -27.909 1.00 66.38 514 LEU A CA 1
ATOM 4006 C C . LEU A 1 514 ? -19.235 -23.993 -28.599 1.00 66.38 514 LEU A C 1
ATOM 4008 O O . LEU A 1 514 ? -19.365 -24.152 -29.816 1.00 66.38 514 LEU A O 1
ATOM 4012 N N . PRO A 1 515 ? -20.243 -23.515 -27.845 1.00 65.38 515 PRO A N 1
ATOM 4013 C CA . PRO A 1 515 ? -21.503 -23.066 -28.421 1.00 65.38 515 PRO A CA 1
ATOM 4014 C C . PRO A 1 515 ? -21.272 -22.000 -29.501 1.00 65.38 515 PRO A C 1
ATOM 4016 O O . PRO A 1 515 ? -20.502 -21.061 -29.306 1.00 65.38 515 PRO A O 1
ATOM 4019 N N . ASN A 1 516 ? -21.966 -22.130 -30.633 1.00 62.50 516 ASN A N 1
ATOM 4020 C CA . ASN A 1 516 ? -21.898 -21.186 -31.747 1.00 62.50 516 ASN A CA 1
ATOM 4021 C C . ASN A 1 516 ? -23.130 -20.276 -31.749 1.00 62.50 516 ASN A C 1
ATOM 4023 O O . ASN A 1 516 ? -24.131 -20.577 -32.398 1.00 62.50 516 ASN A O 1
ATOM 4027 N N . LEU A 1 517 ? -23.059 -19.152 -31.034 1.00 69.88 517 LEU A N 1
ATOM 4028 C CA . LEU A 1 517 ? -24.082 -18.109 -31.101 1.00 69.88 517 LEU A CA 1
ATOM 4029 C C . LEU A 1 517 ? -23.633 -17.025 -32.088 1.00 69.88 517 LEU A C 1
ATOM 4031 O O . LEU A 1 517 ? -22.627 -16.347 -31.862 1.00 69.88 517 LEU A O 1
ATOM 4035 N N . THR A 1 518 ? -24.371 -16.848 -33.184 1.00 69.81 518 THR A N 1
ATOM 4036 C CA . THR A 1 518 ? -24.087 -15.798 -34.170 1.00 69.81 518 THR A CA 1
ATOM 4037 C C . THR A 1 518 ? -24.342 -14.428 -33.554 1.00 69.81 518 THR A C 1
ATOM 4039 O O . THR A 1 518 ? -25.456 -14.133 -33.111 1.00 69.81 518 THR A O 1
ATOM 4042 N N . LEU A 1 519 ? -23.324 -13.570 -33.542 1.00 66.00 519 LEU A N 1
ATOM 4043 C CA . LEU A 1 519 ? -23.520 -12.160 -33.239 1.00 66.00 519 LEU A CA 1
ATOM 4044 C C . LEU A 1 519 ? -23.974 -11.490 -34.534 1.00 66.00 519 LEU A C 1
ATOM 4046 O O . LEU A 1 519 ? -23.287 -11.569 -35.548 1.00 66.00 519 LEU A O 1
ATOM 4050 N N . GLY A 1 520 ? -25.158 -10.872 -34.531 1.00 63.31 520 GLY A N 1
ATOM 4051 C CA . GLY A 1 520 ? -25.590 -10.030 -35.650 1.00 63.31 520 GLY A CA 1
ATOM 4052 C C . GLY A 1 520 ? -24.637 -8.845 -35.867 1.00 63.31 520 GLY A C 1
ATOM 4053 O O . GLY A 1 520 ? -23.590 -8.735 -35.231 1.00 63.31 520 GLY A O 1
ATOM 4054 N N . THR A 1 521 ? -25.000 -7.896 -36.728 1.00 64.81 521 THR A N 1
ATOM 4055 C CA . THR A 1 521 ? -24.235 -6.649 -36.898 1.00 64.81 521 THR A CA 1
ATOM 4056 C C . THR A 1 521 ? -24.300 -5.795 -35.623 1.00 64.81 521 THR A C 1
ATOM 4058 O O . THR A 1 521 ? -25.177 -4.945 -35.479 1.00 64.81 521 THR A O 1
ATOM 4061 N N . LEU A 1 522 ? -23.397 -6.041 -34.668 1.00 74.56 522 LEU A N 1
ATOM 4062 C CA . LEU A 1 522 ? -23.316 -5.305 -33.406 1.00 74.56 522 LEU A CA 1
ATOM 4063 C C . LEU A 1 522 ? -22.489 -4.030 -33.581 1.00 74.56 522 LEU A C 1
ATOM 4065 O O . LEU A 1 522 ? -21.327 -4.074 -33.992 1.00 74.56 522 LEU A O 1
ATOM 4069 N N . ARG A 1 523 ? -23.067 -2.882 -33.215 1.00 83.75 523 ARG A N 1
ATOM 4070 C CA . ARG A 1 523 ? -22.364 -1.597 -33.231 1.00 83.75 523 ARG A CA 1
ATOM 4071 C C . ARG A 1 523 ? -21.459 -1.472 -32.005 1.00 83.75 523 ARG A C 1
ATOM 4073 O O . ARG A 1 523 ? -21.929 -1.462 -30.867 1.00 83.75 523 ARG A O 1
ATOM 4080 N N . ARG A 1 524 ? -20.152 -1.342 -32.237 1.00 88.31 524 ARG A N 1
ATOM 4081 C CA . ARG A 1 524 ? -19.148 -1.111 -31.185 1.00 88.31 524 ARG A CA 1
ATOM 4082 C C . ARG A 1 524 ? -18.978 0.388 -30.940 1.00 88.31 524 ARG A C 1
ATOM 4084 O O . ARG A 1 524 ? -18.916 1.162 -31.895 1.00 88.31 524 ARG A O 1
ATOM 4091 N N . LEU A 1 525 ? -18.893 0.803 -29.678 1.00 89.25 525 LEU A N 1
ATOM 4092 C CA . LEU A 1 525 ? -18.691 2.205 -29.318 1.00 89.25 525 LEU A CA 1
ATOM 4093 C C . LEU A 1 525 ? -17.239 2.609 -29.597 1.00 89.25 525 LEU A C 1
ATOM 4095 O O . LEU A 1 525 ? -16.313 2.084 -28.977 1.00 89.25 525 LEU A O 1
ATOM 4099 N N . THR A 1 526 ? -17.038 3.543 -30.525 1.00 88.06 526 THR A N 1
ATOM 4100 C CA . THR A 1 526 ? -15.722 4.145 -30.777 1.00 88.06 526 THR A CA 1
ATOM 4101 C C . THR A 1 526 ? -15.422 5.244 -29.764 1.00 88.06 526 THR A C 1
ATOM 4103 O O . THR A 1 526 ? -16.340 5.791 -29.152 1.00 88.06 526 THR A O 1
ATOM 4106 N N . LEU A 1 527 ? -14.147 5.619 -29.616 1.00 86.94 527 LEU A N 1
ATOM 4107 C CA . LEU A 1 527 ? -13.748 6.692 -28.697 1.00 86.94 527 LEU A CA 1
ATOM 4108 C C . LEU A 1 527 ? -14.461 8.015 -29.024 1.00 86.94 527 LEU A C 1
ATOM 4110 O O . LEU A 1 527 ? -15.106 8.596 -28.160 1.00 86.94 527 LEU A O 1
ATOM 4114 N N . TRP A 1 528 ? -14.464 8.445 -30.288 1.00 87.44 528 TRP A N 1
ATOM 4115 C CA . TRP A 1 528 ? -15.215 9.635 -30.714 1.00 87.44 528 TRP A CA 1
ATOM 4116 C C . TRP A 1 528 ? -16.727 9.518 -30.483 1.00 87.44 528 TRP A C 1
ATOM 4118 O O . TRP A 1 528 ? -17.367 10.501 -30.109 1.00 87.44 528 TRP A O 1
ATOM 4128 N N . GLY A 1 529 ? -17.291 8.318 -30.645 1.00 89.62 529 GLY A N 1
ATOM 4129 C CA . GLY A 1 529 ? -18.682 8.054 -30.289 1.00 89.62 529 GLY A CA 1
ATOM 4130 C C . GLY A 1 529 ? -18.953 8.205 -28.793 1.00 89.62 529 GLY A C 1
ATOM 4131 O O . GLY A 1 529 ? -20.003 8.721 -28.425 1.00 89.62 529 GLY A O 1
ATOM 4132 N N . ALA A 1 530 ? -18.006 7.824 -27.933 1.00 89.88 530 ALA A N 1
ATOM 4133 C CA . ALA A 1 530 ? -18.108 7.994 -26.485 1.00 89.88 530 ALA A CA 1
ATOM 4134 C C . ALA A 1 530 ? -18.022 9.467 -26.056 1.00 89.88 530 ALA A C 1
ATOM 4136 O O . ALA A 1 530 ? -18.787 9.887 -25.194 1.00 89.88 530 ALA A O 1
ATOM 4137 N N . PHE A 1 531 ? -17.169 10.281 -26.689 1.00 90.12 531 PHE A N 1
ATOM 4138 C CA . PHE A 1 531 ? -17.110 11.727 -26.421 1.00 90.12 531 PHE A CA 1
ATOM 4139 C C . PHE A 1 531 ? -18.407 12.436 -26.807 1.00 90.12 531 PHE A C 1
ATOM 4141 O O . PHE A 1 531 ? -18.906 13.271 -26.052 1.00 90.12 531 PHE A O 1
ATOM 4148 N N . GLY A 1 532 ? -18.985 12.091 -27.961 1.00 90.12 532 GLY A N 1
ATOM 4149 C CA . GLY A 1 532 ? -20.282 12.645 -28.339 1.00 90.12 532 GLY A CA 1
ATOM 4150 C C . GLY A 1 532 ? -21.420 12.115 -27.467 1.00 90.12 532 GLY A C 1
ATOM 4151 O O . GLY A 1 532 ? -22.359 12.850 -27.162 1.00 90.12 532 GLY A O 1
ATOM 4152 N N . LEU A 1 533 ? -21.305 10.881 -26.967 1.00 90.69 533 LEU A N 1
ATOM 4153 C CA . LEU A 1 533 ? -22.234 10.340 -25.981 1.00 90.69 533 LEU A CA 1
ATOM 4154 C C . LEU A 1 533 ? -22.145 11.117 -24.664 1.00 90.69 533 LEU A C 1
ATOM 4156 O O . LEU A 1 533 ? -23.182 11.494 -24.127 1.00 90.69 533 LEU A O 1
ATOM 4160 N N . ALA A 1 534 ? -20.938 11.426 -24.192 1.00 91.12 534 ALA A N 1
ATOM 4161 C CA . ALA A 1 534 ? -20.709 12.197 -22.975 1.00 91.12 534 ALA A CA 1
ATOM 4162 C C . ALA A 1 534 ? -21.244 13.632 -23.080 1.00 91.12 534 ALA A C 1
ATOM 4164 O O . ALA A 1 534 ? -21.974 14.076 -22.196 1.00 91.12 534 ALA A O 1
ATOM 4165 N N . ALA A 1 535 ? -20.981 14.321 -24.194 1.00 90.12 535 ALA A N 1
ATOM 4166 C CA . ALA A 1 535 ? -21.515 15.661 -24.449 1.00 90.12 535 ALA A CA 1
ATOM 4167 C C . ALA A 1 535 ? -23.048 15.705 -24.426 1.00 90.12 535 ALA A C 1
ATOM 4169 O O . ALA A 1 535 ? -23.634 16.613 -23.847 1.00 90.12 535 ALA A O 1
ATOM 4170 N N . ARG A 1 536 ? -23.717 14.689 -24.982 1.00 89.81 536 ARG A N 1
ATOM 4171 C CA . ARG A 1 536 ? -25.186 14.602 -24.929 1.00 89.81 536 ARG A CA 1
ATOM 4172 C C . ARG A 1 536 ? -25.739 14.165 -23.571 1.00 89.81 536 ARG A C 1
ATOM 4174 O O . ARG A 1 536 ? -26.930 14.336 -23.342 1.00 89.81 536 ARG A O 1
ATOM 4181 N N . SER A 1 537 ? -24.914 13.577 -22.704 1.00 88.50 537 SER A N 1
ATOM 4182 C CA . SER A 1 537 ? -25.365 12.931 -21.460 1.00 88.50 537 SER A CA 1
ATOM 4183 C C . SER A 1 537 ? -24.987 13.701 -20.192 1.00 88.50 537 SER A C 1
ATOM 4185 O O . SER A 1 537 ? -25.089 13.137 -19.104 1.00 88.50 537 SER A O 1
ATOM 4187 N N . GLY A 1 538 ? -24.558 14.963 -20.315 1.00 85.88 538 GLY A N 1
ATOM 4188 C CA . GLY A 1 538 ? -24.326 15.855 -19.170 1.00 85.88 538 GLY A CA 1
ATOM 4189 C C . GLY A 1 538 ? -22.902 16.393 -18.994 1.00 85.88 538 GLY A C 1
ATOM 4190 O O . GLY A 1 538 ? -22.630 16.996 -17.960 1.00 85.88 538 GLY A O 1
ATOM 4191 N N . ALA A 1 539 ? -21.991 16.205 -19.957 1.00 88.62 539 ALA A N 1
ATOM 4192 C CA . ALA A 1 539 ? -20.727 16.955 -19.967 1.00 88.62 539 ALA A CA 1
ATOM 4193 C C . ALA A 1 539 ? -20.949 18.446 -20.330 1.00 88.62 539 ALA A C 1
ATOM 4195 O O . ALA A 1 539 ? -22.055 18.844 -20.698 1.00 88.62 539 ALA A O 1
ATOM 4196 N N . GLU A 1 540 ? -19.903 19.277 -20.232 1.00 85.69 540 GLU A N 1
ATOM 4197 C CA . GLU A 1 540 ? -19.978 20.707 -20.591 1.00 85.69 540 GLU A CA 1
ATOM 4198 C C . GLU A 1 540 ? -20.368 20.906 -22.077 1.00 85.69 540 GLU A C 1
ATOM 4200 O O . GLU A 1 540 ? -19.949 20.111 -22.926 1.00 85.69 540 GLU A O 1
ATOM 4205 N N . PRO A 1 541 ? -21.131 21.961 -22.439 1.00 81.31 541 PRO A N 1
ATOM 4206 C CA . PRO A 1 541 ? -21.595 22.181 -23.818 1.00 81.31 541 PRO A CA 1
ATOM 4207 C C . PRO A 1 541 ? -20.475 22.279 -24.866 1.00 81.31 541 PRO A C 1
ATOM 4209 O O . PRO A 1 541 ? -20.657 21.876 -26.015 1.00 81.31 541 PRO A O 1
ATOM 4212 N N . ASP A 1 542 ? -19.304 22.781 -24.475 1.00 86.94 542 ASP A N 1
ATOM 4213 C CA . ASP A 1 542 ? -18.114 22.938 -25.317 1.00 86.94 542 ASP A CA 1
ATOM 4214 C C . ASP A 1 542 ? -17.115 21.769 -25.179 1.00 86.94 542 ASP A C 1
ATOM 4216 O O . ASP A 1 542 ? -16.042 21.787 -25.795 1.00 86.94 542 ASP A O 1
ATOM 4220 N N . PHE A 1 543 ? -17.466 20.717 -24.423 1.00 89.81 543 PHE A N 1
ATOM 4221 C CA . PHE A 1 543 ? -16.592 19.579 -24.118 1.00 89.81 543 PHE A CA 1
ATOM 4222 C C . PHE A 1 543 ? -16.011 18.937 -25.381 1.00 89.81 543 PHE A C 1
ATOM 4224 O O . PHE A 1 543 ? -14.811 18.661 -25.446 1.00 89.81 543 PHE A O 1
ATOM 4231 N N . LEU A 1 544 ? -16.838 18.736 -26.412 1.00 88.62 544 LEU A N 1
ATOM 4232 C CA . LEU A 1 544 ? -16.410 18.160 -27.691 1.00 88.62 544 LEU A CA 1
ATOM 4233 C C . LEU A 1 544 ? -15.403 19.040 -28.427 1.00 88.62 544 LEU A C 1
ATOM 4235 O O . LEU A 1 544 ? -14.408 18.537 -28.946 1.00 88.62 544 LEU A O 1
ATOM 4239 N N . GLU A 1 545 ? -15.660 20.345 -28.474 1.00 88.69 545 GLU A N 1
ATOM 4240 C CA . GLU A 1 545 ? -14.792 21.300 -29.151 1.00 88.69 545 GLU A CA 1
ATOM 4241 C C . GLU A 1 545 ? -13.438 21.388 -28.454 1.00 88.69 545 GLU A C 1
ATOM 4243 O O . GLU A 1 545 ? -12.398 21.215 -29.091 1.00 88.69 545 GLU A O 1
ATOM 4248 N N . ARG A 1 546 ? -13.439 21.595 -27.136 1.00 86.56 546 ARG A N 1
ATOM 4249 C CA . ARG A 1 546 ? -12.201 21.681 -26.360 1.00 86.56 546 ARG A CA 1
ATOM 4250 C C . ARG A 1 546 ? -11.425 20.368 -26.407 1.00 86.56 546 ARG A C 1
ATOM 4252 O O . ARG A 1 546 ? -10.205 20.399 -26.526 1.00 86.56 546 ARG A O 1
ATOM 4259 N N . SER A 1 547 ? -12.105 19.219 -26.387 1.00 87.75 547 SER A N 1
ATOM 4260 C CA . SER A 1 547 ? -11.448 17.911 -26.501 1.00 87.75 547 SER A CA 1
ATOM 4261 C C . SER A 1 547 ? -10.795 17.730 -27.870 1.00 87.75 547 SER A C 1
ATOM 4263 O O . SER A 1 547 ? -9.639 17.315 -27.952 1.00 87.75 547 SER A O 1
ATOM 4265 N N . ALA A 1 548 ? -11.477 18.118 -28.951 1.00 86.94 548 ALA A N 1
ATOM 4266 C CA . ALA A 1 548 ? -10.910 18.084 -30.297 1.00 86.94 548 ALA A CA 1
ATOM 4267 C C . ALA A 1 548 ? -9.680 18.993 -30.441 1.00 86.94 548 ALA A C 1
ATOM 4269 O O . ALA A 1 548 ? -8.680 18.565 -31.025 1.00 86.94 548 ALA A O 1
ATOM 4270 N N . LYS A 1 549 ? -9.700 20.181 -29.822 1.00 86.88 549 LYS A N 1
ATOM 4271 C CA . LYS A 1 549 ? -8.570 21.128 -29.804 1.00 86.88 549 LYS A CA 1
ATOM 4272 C C . LYS A 1 549 ? -7.323 20.606 -29.077 1.00 86.88 549 LYS A C 1
ATOM 4274 O O . LYS A 1 549 ? -6.225 21.092 -29.322 1.00 86.88 549 LYS A O 1
ATOM 4279 N N . THR A 1 550 ? -7.462 19.594 -28.219 1.00 79.38 550 THR A N 1
ATOM 4280 C CA . THR A 1 550 ? -6.316 18.925 -27.568 1.00 79.38 550 THR A CA 1
ATOM 4281 C C . THR A 1 550 ? -5.761 17.732 -28.350 1.00 79.38 550 THR A C 1
ATOM 4283 O O . THR A 1 550 ? -4.745 17.162 -27.952 1.00 79.38 550 THR A O 1
ATOM 4286 N N . SER A 1 551 ? -6.416 17.314 -29.439 1.00 77.31 551 SER A N 1
ATOM 4287 C CA . SER A 1 551 ? -5.942 16.191 -30.252 1.00 77.31 551 SER A CA 1
ATOM 4288 C C . SER A 1 551 ? -4.653 16.552 -30.992 1.00 77.31 551 SER A C 1
ATOM 4290 O O . SER A 1 551 ? -4.467 17.690 -31.428 1.00 77.31 551 SER A O 1
ATOM 4292 N N . SER A 1 552 ? -3.775 15.569 -31.196 1.00 74.31 552 SER A N 1
ATOM 4293 C CA . SER A 1 552 ? -2.524 15.783 -31.934 1.00 74.31 552 SER A CA 1
ATOM 4294 C C . SER A 1 552 ? -2.765 16.264 -33.365 1.00 74.31 552 SER A C 1
ATOM 4296 O O . SER A 1 552 ? -1.991 17.068 -33.868 1.00 74.31 552 SER A O 1
ATOM 4298 N N . ALA A 1 553 ? -3.862 15.845 -34.004 1.00 76.62 553 ALA A N 1
ATOM 4299 C CA . ALA A 1 553 ? -4.229 16.338 -35.328 1.00 76.62 553 ALA A CA 1
ATOM 4300 C C . ALA A 1 553 ? -4.529 17.838 -35.344 1.00 76.62 553 ALA A C 1
ATOM 4302 O O . ALA A 1 553 ? -4.135 18.505 -36.290 1.00 76.62 553 ALA A O 1
ATOM 4303 N N . TYR A 1 554 ? -5.187 18.376 -34.314 1.00 82.12 554 TYR A N 1
ATOM 4304 C CA . TYR A 1 554 ? -5.454 19.813 -34.229 1.00 82.12 554 TYR A CA 1
ATOM 4305 C C . TYR A 1 554 ? -4.203 20.605 -33.824 1.00 82.12 554 TYR A C 1
ATOM 4307 O O . TYR A 1 554 ? 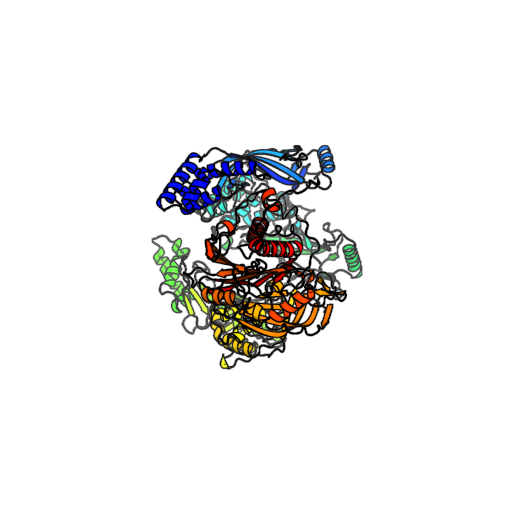-3.907 21.638 -34.417 1.00 82.12 554 TYR A O 1
ATOM 4315 N N . VAL A 1 555 ? -3.439 20.112 -32.841 1.00 79.25 555 VAL A N 1
ATOM 4316 C CA . VAL A 1 555 ? -2.222 20.786 -32.348 1.00 79.25 555 VAL A CA 1
ATOM 4317 C C . VAL A 1 555 ? -1.141 20.862 -33.430 1.00 79.25 555 VAL A C 1
ATOM 4319 O O . VAL A 1 555 ? -0.482 21.891 -33.560 1.00 79.25 555 VAL A O 1
ATOM 4322 N N . ASN A 1 556 ? -0.991 19.799 -34.226 1.00 76.06 556 ASN A N 1
ATOM 4323 C CA . ASN A 1 556 ? 0.008 19.719 -35.292 1.00 76.06 556 ASN A CA 1
ATOM 4324 C C . ASN A 1 556 ? -0.477 20.309 -36.628 1.00 76.06 556 ASN A C 1
ATOM 4326 O O . ASN A 1 556 ? 0.315 20.393 -37.565 1.00 76.06 556 ASN A O 1
ATOM 4330 N N . ALA A 1 557 ? -1.755 20.686 -36.743 1.00 73.94 557 ALA A N 1
ATOM 4331 C CA . ALA A 1 557 ? -2.270 21.373 -37.922 1.00 73.94 557 ALA A CA 1
ATOM 4332 C C . ALA A 1 557 ? -1.779 22.826 -37.961 1.00 73.94 557 ALA A C 1
ATOM 4334 O O . ALA A 1 557 ? -1.680 23.493 -36.919 1.00 73.94 557 ALA A O 1
ATOM 4335 N N . SER A 1 558 ? -1.517 23.317 -39.176 1.00 76.50 558 SER A N 1
ATOM 4336 C CA . SER A 1 558 ? -1.221 24.731 -39.409 1.00 76.50 558 SER A CA 1
ATOM 4337 C C . SER A 1 558 ? -2.394 25.599 -38.950 1.00 76.50 558 SER A C 1
ATOM 4339 O O . SER A 1 558 ? -3.544 25.154 -38.911 1.00 76.50 558 SER A O 1
ATOM 4341 N N . GLU A 1 559 ? -2.127 26.857 -38.620 1.00 65.25 559 GLU A N 1
ATOM 4342 C CA . GLU 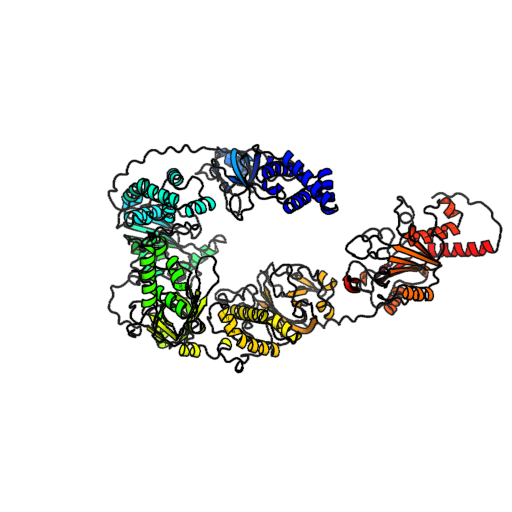A 1 559 ? -3.150 27.839 -38.264 1.00 65.25 559 GLU A CA 1
ATOM 4343 C C . GLU A 1 559 ? -4.252 27.990 -39.326 1.00 65.25 559 GLU A C 1
ATOM 4345 O O . GLU A 1 559 ? -5.376 28.341 -38.972 1.00 65.25 559 GLU A O 1
ATOM 4350 N N . PHE A 1 560 ? -3.968 27.652 -40.588 1.00 77.06 560 PHE A N 1
ATOM 4351 C CA . PHE A 1 560 ? -4.917 27.697 -41.702 1.00 77.06 560 PHE A CA 1
ATOM 4352 C C . PHE A 1 560 ? -5.780 26.430 -41.822 1.00 77.06 560 PHE A C 1
ATOM 4354 O O . PHE A 1 560 ? -6.890 26.494 -42.345 1.00 77.06 560 PHE A O 1
ATOM 4361 N N . ASP A 1 561 ? -5.314 25.292 -41.298 1.00 78.19 561 ASP A N 1
ATOM 4362 C CA . ASP A 1 561 ? -6.001 23.995 -41.404 1.00 78.19 561 ASP A CA 1
ATOM 4363 C C . ASP A 1 561 ? -6.791 23.618 -40.138 1.00 78.19 561 ASP A C 1
ATOM 4365 O O . ASP A 1 561 ? -7.621 22.703 -40.159 1.00 78.19 561 ASP A O 1
ATOM 4369 N N . ARG A 1 562 ? -6.548 24.308 -39.015 1.00 80.69 562 ARG A N 1
ATOM 4370 C CA . ARG A 1 562 ? -7.118 23.981 -37.694 1.00 80.69 562 ARG A CA 1
ATOM 4371 C C . ARG A 1 562 ? -8.643 23.909 -37.674 1.00 80.69 562 ARG A C 1
ATOM 4373 O O . ARG A 1 562 ? -9.179 22.974 -37.083 1.00 80.69 562 ARG A O 1
ATOM 4380 N N . GLU A 1 563 ? -9.339 24.835 -38.331 1.00 88.44 563 GLU A N 1
ATOM 4381 C CA . GLU A 1 563 ? -10.811 24.833 -38.378 1.00 88.44 563 GLU A CA 1
ATOM 4382 C C . GLU A 1 563 ? -11.357 23.650 -39.191 1.00 88.44 563 GLU A C 1
ATOM 4384 O O . GLU A 1 563 ? -12.251 22.933 -38.738 1.00 88.44 563 GLU A O 1
ATOM 4389 N N . ALA A 1 564 ? -10.747 23.343 -40.340 1.00 84.69 564 ALA A N 1
ATOM 4390 C CA . ALA A 1 564 ? -11.129 22.183 -41.144 1.00 84.69 564 ALA A CA 1
ATOM 4391 C C . ALA A 1 564 ? -10.899 20.857 -40.389 1.00 84.69 564 ALA A C 1
ATOM 4393 O O . ALA A 1 564 ? -11.728 19.938 -40.454 1.00 84.69 564 ALA A O 1
ATOM 4394 N N . VAL A 1 565 ? -9.798 20.760 -39.633 1.00 83.88 565 VAL A N 1
ATOM 4395 C CA . VAL A 1 565 ? -9.507 19.615 -38.758 1.00 83.88 565 VAL A CA 1
ATOM 4396 C C . VAL A 1 565 ? -10.521 19.529 -37.616 1.00 83.88 565 VAL A C 1
ATOM 4398 O O . VAL A 1 565 ? -11.064 18.450 -37.370 1.00 83.88 565 VAL A O 1
ATOM 4401 N N . LEU A 1 566 ? -10.837 20.644 -36.954 1.00 88.06 566 LEU A N 1
ATOM 4402 C CA . LEU A 1 566 ? -11.828 20.703 -35.878 1.00 88.06 566 LEU A CA 1
ATOM 4403 C C . LEU A 1 566 ? -13.208 20.212 -36.343 1.00 88.06 566 LEU A C 1
ATOM 4405 O O . LEU A 1 566 ? -13.817 19.363 -35.685 1.00 88.06 566 LEU A O 1
ATOM 4409 N N . ASP A 1 567 ? -13.668 20.661 -37.510 1.00 87.62 567 ASP A N 1
ATOM 4410 C CA . ASP A 1 567 ? -14.946 20.243 -38.091 1.00 87.62 567 ASP A CA 1
ATOM 4411 C C . ASP A 1 567 ? -14.962 18.771 -38.518 1.00 87.62 567 ASP A C 1
ATOM 4413 O O . ASP A 1 567 ? -15.987 18.087 -38.419 1.00 87.62 567 ASP A O 1
ATOM 4417 N N . SER A 1 568 ? -13.829 18.238 -38.978 1.00 85.38 568 SER A N 1
ATOM 4418 C CA . SER A 1 568 ? -13.677 16.806 -39.270 1.00 85.38 568 SER A CA 1
ATOM 4419 C C . SER A 1 568 ? -13.808 15.942 -38.005 1.00 85.38 568 SER A C 1
ATOM 4421 O O . SER A 1 568 ? -14.510 14.920 -37.998 1.00 85.38 568 SER A O 1
ATOM 4423 N N . LEU A 1 569 ? -13.200 16.379 -36.897 1.00 84.94 569 LEU A N 1
ATOM 4424 C CA . LEU A 1 569 ? -13.270 15.687 -35.608 1.00 84.94 569 LEU A CA 1
ATOM 4425 C C . LEU A 1 569 ? -14.672 15.781 -34.984 1.00 84.94 569 LEU A C 1
ATOM 4427 O O . LEU A 1 569 ? -15.210 14.762 -34.545 1.00 84.94 569 LEU A O 1
ATOM 4431 N N . ARG A 1 570 ? -15.325 16.951 -35.040 1.00 86.31 570 ARG A N 1
ATOM 4432 C CA . ARG A 1 570 ? -16.730 17.129 -34.614 1.00 86.31 570 ARG A CA 1
ATOM 4433 C C . ARG A 1 570 ? -17.691 16.233 -35.398 1.00 86.31 570 ARG A C 1
ATOM 4435 O O . ARG A 1 570 ? -18.554 15.575 -34.808 1.00 86.31 570 ARG A O 1
ATOM 4442 N N . ARG A 1 571 ? -17.526 16.146 -36.723 1.00 85.38 571 ARG A N 1
ATOM 4443 C CA . ARG A 1 571 ? -18.309 15.221 -37.562 1.00 85.38 571 ARG A CA 1
ATOM 4444 C C . ARG A 1 571 ? -18.059 13.768 -37.180 1.00 85.38 571 ARG A C 1
ATOM 4446 O O . ARG A 1 571 ? -19.006 12.991 -37.094 1.00 85.38 571 ARG A O 1
ATOM 4453 N N . SER A 1 572 ? -16.814 13.403 -36.885 1.00 82.31 572 SER A N 1
ATOM 4454 C CA . SER A 1 572 ? -16.470 12.048 -36.442 1.00 82.31 572 SER A CA 1
ATOM 4455 C C . SER A 1 572 ? -17.094 11.682 -35.097 1.00 82.31 572 SER A C 1
ATOM 4457 O O . SER A 1 572 ? -17.585 10.560 -34.961 1.00 82.31 572 SER A O 1
ATOM 4459 N N . ALA A 1 573 ? -17.151 12.619 -34.147 1.00 85.25 573 ALA A N 1
ATOM 4460 C CA . ALA A 1 573 ? -17.905 12.444 -32.909 1.00 85.25 573 ALA A CA 1
ATOM 4461 C C . ALA A 1 573 ? -19.394 12.236 -33.203 1.00 85.25 573 ALA A C 1
ATOM 4463 O O . ALA A 1 573 ? -19.970 11.238 -32.782 1.00 85.25 573 ALA A O 1
ATOM 4464 N N . THR A 1 574 ? -19.999 13.106 -34.012 1.00 83.44 574 THR A N 1
ATOM 4465 C CA . THR A 1 574 ? -21.432 13.048 -34.348 1.00 83.44 574 THR A CA 1
ATOM 4466 C C . THR A 1 574 ? -21.823 11.725 -35.015 1.00 83.44 574 THR A C 1
ATOM 4468 O O . THR A 1 574 ? -22.765 11.073 -34.574 1.00 83.44 574 THR A O 1
ATOM 4471 N N . VAL A 1 575 ? -21.066 11.281 -36.025 1.00 83.75 575 VAL A N 1
ATOM 4472 C CA . VAL A 1 575 ? -21.293 10.001 -36.724 1.00 83.75 575 VAL A CA 1
ATOM 4473 C C . VAL A 1 575 ? -21.049 8.806 -35.801 1.00 83.75 575 VAL A C 1
ATOM 4475 O O . VAL A 1 575 ? -21.806 7.836 -35.817 1.00 83.75 575 VAL A O 1
ATOM 4478 N N . GLY A 1 576 ? -20.000 8.867 -34.975 1.00 80.94 576 GLY A N 1
ATOM 4479 C CA . GLY A 1 576 ? -19.662 7.806 -34.030 1.00 80.94 576 GLY A CA 1
ATOM 4480 C C . GLY A 1 576 ? -20.683 7.657 -32.905 1.00 80.94 576 GLY A C 1
ATOM 4481 O O . GLY A 1 576 ? -20.827 6.561 -32.358 1.00 80.94 576 GLY A O 1
ATOM 4482 N N . THR A 1 577 ? -21.423 8.720 -32.583 1.00 88.38 577 THR A N 1
ATOM 4483 C CA . THR A 1 577 ? -22.333 8.735 -31.442 1.00 88.38 577 THR A CA 1
ATOM 4484 C C . THR A 1 577 ? -23.603 7.911 -31.727 1.00 88.38 577 THR A C 1
ATOM 4486 O O . THR A 1 577 ? -24.282 8.160 -32.726 1.00 88.38 577 THR A O 1
ATOM 4489 N N . PRO A 1 578 ? -23.963 6.935 -30.872 1.00 85.56 578 PRO A N 1
ATOM 4490 C CA . PRO A 1 578 ? -25.179 6.124 -31.033 1.00 85.56 578 PRO A CA 1
ATOM 4491 C C . PRO A 1 578 ? -26.458 6.967 -31.021 1.00 85.56 578 PRO A C 1
ATOM 4493 O O . PRO A 1 578 ? -26.490 8.019 -30.382 1.00 85.56 578 PRO A O 1
ATOM 4496 N N . LYS A 1 579 ? -27.538 6.543 -31.682 1.00 84.25 579 LYS A N 1
ATOM 4497 C CA . LYS A 1 579 ? -28.849 7.192 -31.493 1.00 84.25 579 LYS A CA 1
ATOM 4498 C C . LYS A 1 579 ? -29.467 6.756 -30.153 1.00 84.25 579 LYS A C 1
ATOM 4500 O O . LYS A 1 579 ? -29.158 5.662 -29.681 1.00 84.25 579 LYS A O 1
ATOM 4505 N N . PRO A 1 580 ? -30.322 7.576 -29.511 1.00 78.06 580 PRO A N 1
ATOM 4506 C CA . PRO A 1 580 ? -31.058 7.139 -28.325 1.00 78.06 580 PRO A CA 1
ATOM 4507 C C . PRO A 1 580 ? -31.808 5.822 -28.590 1.00 78.06 580 PRO A C 1
ATOM 4509 O O . PRO A 1 580 ? -32.469 5.694 -29.618 1.00 78.06 580 PRO A O 1
ATOM 4512 N N . GLY A 1 581 ? -31.677 4.844 -27.688 1.00 73.38 581 GLY A N 1
ATOM 4513 C CA . GLY A 1 581 ? -32.310 3.520 -27.804 1.00 73.38 581 GLY A CA 1
ATOM 4514 C C . GLY A 1 581 ? -31.613 2.516 -28.736 1.00 73.38 581 GLY A C 1
ATOM 4515 O O . GLY A 1 581 ? -32.024 1.360 -28.792 1.00 73.38 581 GLY A O 1
ATOM 4516 N N . GLU A 1 582 ? -30.556 2.911 -29.451 1.00 83.12 582 GLU A N 1
ATOM 4517 C CA . GLU A 1 582 ? -29.772 1.998 -30.290 1.00 83.12 582 GLU A CA 1
ATOM 4518 C C . GLU A 1 582 ? -28.827 1.139 -29.424 1.00 83.12 582 GLU A C 1
ATOM 4520 O O . GLU A 1 582 ? -28.047 1.703 -28.650 1.00 83.12 582 GLU A O 1
ATOM 4525 N N . PRO A 1 583 ? -28.844 -0.205 -29.543 1.00 81.88 583 PRO A N 1
ATOM 4526 C CA . PRO A 1 583 ? -27.966 -1.061 -28.754 1.00 81.88 583 PRO A CA 1
ATOM 4527 C C . PRO A 1 583 ? -26.513 -0.856 -29.181 1.00 81.88 583 PRO A C 1
ATOM 4529 O O . PRO A 1 583 ? -26.155 -1.025 -30.349 1.00 81.88 583 PRO A O 1
ATOM 4532 N N . VAL A 1 584 ? -25.660 -0.522 -28.218 1.00 90.38 584 VAL A N 1
ATOM 4533 C CA . VAL A 1 584 ? -24.239 -0.281 -28.456 1.00 90.38 584 VAL A CA 1
ATOM 4534 C C . VAL A 1 584 ? -23.395 -1.045 -27.445 1.00 90.38 584 VAL A C 1
ATOM 4536 O O . VAL A 1 584 ? -23.795 -1.257 -26.300 1.00 90.38 584 VAL A O 1
ATOM 4539 N N . TYR A 1 585 ? -22.227 -1.493 -27.897 1.00 91.38 585 TYR A N 1
ATOM 4540 C CA . TYR A 1 585 ? -21.360 -2.381 -27.138 1.00 91.38 585 TYR A CA 1
ATOM 4541 C C . TYR A 1 585 ? -19.992 -1.753 -26.892 1.00 91.38 585 TYR A C 1
ATOM 4543 O O . TYR A 1 585 ? -19.332 -1.291 -27.827 1.00 91.38 585 TYR A O 1
ATOM 4551 N N . LEU A 1 586 ? -19.537 -1.789 -25.644 1.00 92.00 586 LEU A N 1
ATOM 4552 C CA . LEU A 1 586 ? -18.128 -1.607 -25.308 1.00 92.00 586 LEU A CA 1
ATOM 4553 C C . LEU A 1 586 ? -17.368 -2.902 -25.588 1.00 92.00 586 LEU A C 1
ATOM 4555 O O . LEU A 1 586 ? -17.899 -3.997 -25.398 1.00 92.00 586 LEU A O 1
ATOM 4559 N N . MET A 1 587 ? -16.123 -2.772 -26.034 1.00 89.06 587 MET A N 1
ATOM 4560 C CA . MET A 1 587 ? -15.208 -3.907 -26.119 1.00 89.06 587 MET A CA 1
ATOM 4561 C C . MET A 1 587 ? -14.541 -4.133 -24.766 1.00 89.06 587 MET A C 1
ATOM 4563 O O . MET A 1 587 ? -14.522 -3.244 -23.919 1.00 89.06 587 MET A O 1
ATOM 4567 N N . GLY A 1 588 ? -13.959 -5.306 -24.562 1.00 90.00 588 GLY A N 1
ATOM 4568 C CA . GLY A 1 588 ? -13.187 -5.565 -23.362 1.00 90.00 588 GLY A CA 1
ATOM 4569 C C . GLY A 1 588 ? -12.808 -7.024 -23.206 1.00 90.00 588 GLY A C 1
ATOM 4570 O O . GLY A 1 588 ? -12.831 -7.795 -24.163 1.00 90.00 588 GLY A O 1
ATOM 4571 N N . SER A 1 589 ? -12.466 -7.403 -21.982 1.00 90.31 589 SER A N 1
ATOM 4572 C CA . SER A 1 589 ? -12.164 -8.791 -21.638 1.00 90.31 589 SER A CA 1
ATOM 4573 C C . SER A 1 589 ? -12.738 -9.156 -20.278 1.00 90.31 589 SER A C 1
ATOM 4575 O O . SER A 1 589 ? -12.933 -8.285 -19.432 1.00 90.31 589 SER A O 1
ATOM 4577 N N . VAL A 1 590 ? -13.018 -10.442 -20.087 1.00 89.06 590 VAL A N 1
ATOM 4578 C CA . VAL A 1 590 ? -13.485 -11.029 -18.829 1.00 89.06 590 VAL A CA 1
ATOM 4579 C C . VAL A 1 590 ? -12.638 -12.260 -18.541 1.00 89.06 590 VAL A C 1
ATOM 4581 O O . VAL A 1 590 ? -12.506 -13.141 -19.392 1.00 89.06 590 VAL A O 1
ATOM 4584 N N . LYS A 1 591 ? -12.085 -12.339 -17.333 1.00 90.75 591 LYS A N 1
ATOM 4585 C CA . LYS A 1 591 ? -11.435 -13.537 -16.810 1.00 90.75 591 LYS A CA 1
ATOM 4586 C C . LYS A 1 591 ? -12.349 -14.205 -15.792 1.00 90.75 591 LYS A C 1
ATOM 4588 O O . LYS A 1 591 ? -12.737 -13.588 -14.804 1.00 90.75 591 LYS A O 1
ATOM 4593 N N . LEU A 1 592 ? -12.691 -15.464 -16.038 1.00 89.00 592 LEU A N 1
ATOM 4594 C CA . LEU A 1 592 ? -13.548 -16.260 -15.168 1.00 89.00 592 LEU A CA 1
ATOM 4595 C C . LEU A 1 592 ? -12.702 -17.041 -14.153 1.00 89.00 592 LEU A C 1
ATOM 4597 O O . LEU A 1 592 ? -11.743 -17.724 -14.509 1.00 89.00 592 LEU A O 1
ATOM 4601 N N . GLY A 1 593 ? -13.095 -16.962 -12.889 1.00 85.50 593 GLY A N 1
ATOM 4602 C CA . GLY A 1 593 ? -12.520 -17.686 -11.764 1.00 85.50 593 GLY A CA 1
ATOM 4603 C C . GLY A 1 593 ? -13.079 -19.094 -11.616 1.00 85.50 593 GLY A C 1
ATOM 4604 O O . GLY A 1 593 ? -13.377 -19.788 -12.592 1.00 85.50 593 GLY A O 1
ATOM 4605 N N . GLN A 1 594 ? -13.200 -19.567 -10.375 1.00 84.81 594 GLN A N 1
ATOM 4606 C CA . GLN A 1 594 ? -13.819 -20.864 -10.089 1.00 84.81 594 GLN A CA 1
ATOM 4607 C C . GLN A 1 594 ? -15.337 -20.823 -10.300 1.00 84.81 594 GLN A C 1
ATOM 4609 O O . GLN A 1 594 ? -16.012 -19.857 -9.941 1.00 84.81 594 GLN A O 1
ATOM 4614 N N . HIS A 1 595 ? -15.867 -21.898 -10.886 1.00 86.25 595 HIS A N 1
ATOM 4615 C CA . HIS A 1 595 ? -17.304 -22.135 -10.935 1.00 86.25 595 HIS A CA 1
ATOM 4616 C C . HIS A 1 595 ? -17.776 -22.618 -9.564 1.00 86.25 595 HIS A C 1
ATOM 4618 O O . HIS A 1 595 ? -17.135 -23.482 -8.968 1.00 86.25 595 HIS A O 1
ATOM 4624 N N . ASP A 1 596 ? -18.925 -22.146 -9.092 1.00 77.38 596 ASP A N 1
ATOM 4625 C CA . ASP A 1 596 ? -19.526 -22.571 -7.814 1.00 77.38 596 ASP A CA 1
ATOM 4626 C C . ASP A 1 596 ? -20.114 -24.001 -7.828 1.00 77.38 596 ASP A C 1
ATOM 4628 O O . ASP A 1 596 ? -20.815 -24.411 -6.904 1.00 77.38 596 ASP A O 1
ATOM 4632 N N . GLY A 1 597 ? -19.859 -24.755 -8.899 1.00 73.88 597 GLY A N 1
ATOM 4633 C CA . GLY A 1 597 ? -20.397 -26.093 -9.142 1.00 73.88 597 GLY A CA 1
ATOM 4634 C C . GLY A 1 597 ? -21.893 -26.168 -9.476 1.00 73.88 597 GLY A C 1
ATOM 4635 O O . GLY A 1 597 ? -22.368 -27.271 -9.730 1.00 73.88 597 GLY A O 1
ATOM 4636 N N . ARG A 1 598 ? -22.641 -25.052 -9.492 1.00 73.25 598 ARG A N 1
ATOM 4637 C CA . ARG A 1 598 ? -24.102 -25.069 -9.695 1.00 73.25 598 ARG A CA 1
ATOM 4638 C C . ARG A 1 598 ? -24.613 -24.054 -10.715 1.00 73.25 598 ARG A C 1
ATOM 4640 O O . ARG A 1 598 ? -25.372 -24.445 -11.592 1.00 73.25 598 ARG A O 1
ATOM 4647 N N . THR A 1 599 ? -24.229 -22.787 -10.607 1.00 81.12 599 THR A N 1
ATOM 4648 C CA . THR A 1 599 ? -24.953 -21.679 -11.252 1.00 81.12 599 THR A CA 1
ATOM 4649 C C . THR A 1 599 ? -24.093 -20.624 -11.942 1.00 81.12 599 THR A C 1
ATOM 4651 O O . THR A 1 599 ? -24.600 -19.959 -12.846 1.00 81.12 599 THR A O 1
ATOM 4654 N N . ALA A 1 600 ? -22.843 -20.399 -11.521 1.00 88.31 600 ALA A N 1
ATOM 4655 C CA . ALA A 1 600 ? -22.046 -19.305 -12.081 1.00 88.31 600 ALA A CA 1
ATOM 4656 C C . ALA A 1 600 ? -20.537 -19.415 -11.828 1.00 88.31 600 ALA A C 1
ATOM 4658 O O . ALA A 1 600 ? -20.081 -19.904 -10.787 1.00 88.31 600 ALA A O 1
ATOM 4659 N N . PHE A 1 601 ? -19.766 -18.797 -12.725 1.00 89.12 601 PHE A N 1
ATOM 4660 C CA . PHE A 1 601 ? -18.380 -18.403 -12.478 1.00 89.12 601 PHE A CA 1
ATOM 4661 C C . PHE A 1 601 ? -18.302 -17.125 -11.638 1.00 89.12 601 PHE A C 1
ATOM 4663 O O . PHE A 1 601 ? -19.112 -16.211 -11.805 1.00 89.12 601 PHE A O 1
ATOM 4670 N N . VAL A 1 602 ? -17.300 -17.031 -10.764 1.00 85.25 602 VAL A N 1
ATOM 4671 C CA . VAL A 1 602 ? -16.815 -15.729 -10.271 1.00 85.25 602 VAL A CA 1
ATOM 4672 C C . VAL A 1 602 ? -16.082 -15.029 -11.417 1.00 85.25 602 VAL A C 1
ATOM 4674 O O . VAL A 1 602 ? -15.422 -15.696 -12.209 1.00 85.25 602 VAL A O 1
ATOM 4677 N N . VAL A 1 603 ? -16.205 -13.712 -11.544 1.00 87.25 603 VAL A N 1
ATOM 4678 C CA . VAL A 1 603 ? -15.369 -12.933 -12.467 1.00 87.25 603 VAL A CA 1
ATOM 4679 C C . VAL A 1 603 ? -14.137 -12.466 -11.695 1.00 87.25 603 VAL A C 1
ATOM 4681 O O . VAL A 1 603 ? -14.254 -11.678 -10.764 1.00 87.25 603 VAL A O 1
ATOM 4684 N N . ASP A 1 604 ? -12.961 -12.971 -12.066 1.00 80.56 604 ASP A N 1
ATOM 4685 C CA . ASP A 1 604 ? -11.694 -12.637 -11.403 1.00 80.56 604 ASP A CA 1
ATOM 4686 C C . ASP A 1 604 ? -11.215 -11.234 -11.789 1.00 80.56 604 ASP A C 1
ATOM 4688 O O . ASP A 1 604 ? -10.697 -10.485 -10.963 1.00 80.56 604 ASP A O 1
ATOM 4692 N N . SER A 1 605 ? -11.352 -10.879 -13.067 1.00 81.88 605 SER A N 1
ATOM 4693 C CA . SER A 1 605 ? -11.006 -9.553 -13.572 1.00 81.88 605 SER A CA 1
ATOM 4694 C C . SER A 1 605 ? -11.755 -9.229 -14.859 1.00 81.88 605 SER A C 1
ATOM 4696 O O . SER A 1 605 ? -12.213 -10.118 -15.582 1.00 81.88 605 SER A O 1
ATOM 4698 N N . TYR A 1 606 ? -11.872 -7.937 -15.158 1.00 88.25 606 TYR A N 1
ATOM 4699 C CA . TYR A 1 606 ? -12.432 -7.453 -16.412 1.00 88.25 606 TYR A CA 1
ATOM 4700 C C . TYR A 1 606 ? -11.715 -6.190 -16.885 1.00 88.25 606 TYR A C 1
ATOM 4702 O O . TYR A 1 606 ? -11.070 -5.485 -16.108 1.00 88.25 606 TYR A O 1
ATOM 4710 N N . SER A 1 607 ? -11.861 -5.885 -18.167 1.00 89.62 607 SER A N 1
ATOM 4711 C CA . SER A 1 607 ? -11.476 -4.600 -18.740 1.00 89.62 607 SER A CA 1
ATOM 4712 C C . SER A 1 607 ? -12.564 -4.100 -19.677 1.00 89.62 607 SER A C 1
ATOM 4714 O O . SER A 1 607 ? -13.233 -4.899 -20.328 1.00 89.62 607 SER A O 1
ATOM 4716 N N . LEU A 1 608 ? -12.730 -2.779 -19.740 1.00 87.56 608 LEU A N 1
ATOM 4717 C CA . LEU A 1 608 ? -13.600 -2.096 -20.693 1.00 87.56 608 LEU A CA 1
ATOM 4718 C C . LEU A 1 608 ? -12.742 -1.206 -21.586 1.00 87.56 608 LEU A C 1
ATOM 4720 O O . LEU A 1 608 ? -11.806 -0.558 -21.121 1.00 87.56 608 LEU A O 1
ATOM 4724 N N . ALA A 1 609 ? -13.067 -1.178 -22.868 1.00 86.25 609 ALA A N 1
ATOM 4725 C CA . ALA A 1 609 ? -12.348 -0.433 -23.879 1.00 86.25 609 ALA A CA 1
ATOM 4726 C C . ALA A 1 609 ? -13.299 0.070 -24.969 1.00 86.25 609 ALA A C 1
ATOM 4728 O O . ALA A 1 609 ? -14.312 -0.550 -25.309 1.00 86.25 609 ALA A O 1
ATOM 4729 N N . TYR A 1 610 ? -12.919 1.193 -25.566 1.00 86.69 610 TYR A N 1
ATOM 4730 C CA . TYR A 1 610 ? -13.547 1.696 -26.778 1.00 86.69 610 TYR A CA 1
ATOM 4731 C C . TYR A 1 610 ? -12.949 1.008 -28.003 1.00 86.69 610 TYR A C 1
ATOM 4733 O O . TYR A 1 610 ? -11.758 0.690 -28.039 1.00 86.69 610 TYR A O 1
ATOM 4741 N N . ALA A 1 611 ? -13.755 0.827 -29.045 1.00 82.62 611 ALA A N 1
ATOM 4742 C CA . ALA A 1 611 ? -13.235 0.421 -30.340 1.00 82.62 611 ALA A CA 1
ATOM 4743 C C . ALA A 1 611 ? -12.326 1.529 -30.901 1.00 82.62 611 ALA A C 1
ATOM 4745 O O . ALA A 1 611 ? -12.710 2.703 -30.952 1.00 82.62 611 ALA A O 1
ATOM 4746 N N . ARG A 1 612 ? -11.117 1.159 -31.336 1.00 70.69 612 ARG A N 1
ATOM 4747 C CA . ARG A 1 612 ? -10.213 2.075 -32.038 1.00 70.69 612 ARG A CA 1
ATOM 4748 C C . ARG A 1 612 ? -10.564 2.104 -33.521 1.00 70.69 612 ARG A C 1
ATOM 4750 O O . ARG A 1 612 ? -10.613 1.064 -34.170 1.00 70.69 612 ARG A O 1
ATOM 4757 N N . ASP A 1 613 ? -10.763 3.305 -34.049 1.00 67.25 613 ASP A N 1
ATOM 4758 C CA . ASP A 1 613 ? -10.823 3.552 -35.488 1.00 67.25 613 ASP A CA 1
ATOM 4759 C C . ASP A 1 613 ? -9.432 4.004 -35.948 1.00 67.25 613 ASP A C 1
ATOM 4761 O O . ASP A 1 613 ? -9.042 5.155 -35.743 1.00 67.25 613 ASP A O 1
ATOM 4765 N N . GLY A 1 614 ? -8.661 3.079 -36.525 1.00 57.84 614 GLY A N 1
ATOM 4766 C CA . GLY A 1 614 ? -7.286 3.333 -36.965 1.00 57.84 614 GLY A CA 1
ATOM 4767 C C . GLY A 1 614 ? -7.164 4.365 -38.091 1.00 57.84 614 GLY A C 1
ATOM 4768 O O . GLY A 1 614 ? -6.056 4.805 -38.385 1.00 57.84 614 GLY A O 1
ATOM 4769 N N . THR A 1 615 ? -8.279 4.771 -38.706 1.00 60.81 615 THR A N 1
ATOM 4770 C CA . THR A 1 615 ? -8.297 5.758 -39.794 1.00 60.81 615 THR A CA 1
ATOM 4771 C C . THR A 1 615 ? -8.435 7.199 -39.305 1.00 60.81 615 THR A C 1
ATOM 4773 O O . THR A 1 615 ? -8.317 8.128 -40.103 1.00 60.81 615 THR A O 1
ATOM 4776 N N . LYS A 1 616 ? -8.666 7.412 -37.999 1.00 66.88 616 LYS A N 1
ATOM 4777 C CA . LYS A 1 616 ? -8.957 8.736 -37.434 1.00 66.88 616 LYS A CA 1
ATOM 4778 C C . LYS A 1 616 ? -7.982 9.128 -36.322 1.00 66.88 616 LYS A C 1
ATOM 4780 O O . LYS A 1 616 ? -7.640 8.283 -35.489 1.00 66.88 616 LYS A O 1
ATOM 4785 N N . PRO A 1 617 ? -7.582 10.412 -36.242 1.00 69.88 617 PRO A N 1
ATOM 4786 C CA . PRO A 1 617 ? -6.833 10.926 -35.101 1.00 69.88 617 PRO A CA 1
ATOM 4787 C C . PRO A 1 617 ? -7.623 10.741 -33.807 1.00 69.88 617 PRO A C 1
ATOM 4789 O O . PRO A 1 617 ? -8.830 10.982 -33.781 1.00 69.88 617 PRO A O 1
ATOM 4792 N N . GLN A 1 618 ? -6.953 10.321 -32.738 1.00 74.12 618 GLN A N 1
ATOM 4793 C CA . GLN A 1 618 ? -7.585 10.103 -31.438 1.00 74.12 618 GLN A CA 1
ATOM 4794 C C . GLN A 1 618 ? -7.388 11.336 -30.536 1.00 74.12 618 GLN A C 1
ATOM 4796 O O . GLN A 1 618 ? -6.365 12.021 -30.654 1.00 74.12 618 GLN A O 1
ATOM 4801 N N . PRO A 1 619 ? -8.357 11.656 -29.659 1.00 72.00 619 PRO A N 1
ATOM 4802 C CA . PRO A 1 619 ? -8.166 12.670 -28.629 1.00 72.00 619 PRO A CA 1
ATOM 4803 C C . PRO A 1 619 ? -7.070 12.233 -27.645 1.00 72.00 619 PRO A C 1
ATOM 4805 O O . PRO A 1 619 ? -6.699 11.061 -27.591 1.00 72.00 619 PRO A O 1
ATOM 4808 N N . ARG A 1 620 ? -6.545 13.184 -26.864 1.00 73.31 620 ARG A N 1
ATOM 4809 C CA . ARG A 1 620 ? -5.558 12.889 -25.818 1.00 73.31 620 ARG A CA 1
ATOM 4810 C C . ARG A 1 620 ? -6.146 11.901 -24.800 1.00 73.31 620 ARG A C 1
ATOM 4812 O O . ARG A 1 620 ? -7.313 12.018 -24.420 1.00 73.31 620 ARG A O 1
ATOM 4819 N N . ASP A 1 621 ? -5.330 10.956 -24.342 1.00 70.19 621 ASP A N 1
ATOM 4820 C CA . ASP A 1 621 ? -5.739 9.988 -23.323 1.00 70.19 621 ASP A CA 1
ATOM 4821 C C . ASP A 1 621 ? -6.129 10.684 -22.006 1.00 70.19 621 ASP A C 1
ATOM 4823 O O . ASP A 1 621 ? -5.568 11.715 -21.627 1.00 70.19 621 ASP A O 1
ATOM 4827 N N . GLY A 1 622 ? -7.102 10.109 -21.292 1.00 74.75 622 GLY A N 1
ATOM 4828 C CA . GLY A 1 622 ? -7.508 10.571 -19.957 1.00 74.75 622 GLY A CA 1
ATOM 4829 C C . GLY A 1 622 ? -8.413 11.811 -19.915 1.00 74.75 622 GLY A C 1
ATOM 4830 O O . GLY A 1 622 ? -8.595 12.381 -18.839 1.00 74.75 622 GLY A O 1
ATOM 4831 N N . LEU A 1 623 ? -8.975 12.240 -21.052 1.00 85.12 623 LEU A N 1
ATOM 4832 C CA . LEU A 1 623 ? -10.006 13.293 -21.098 1.00 85.12 623 LEU A CA 1
ATOM 4833 C C . LEU A 1 623 ? -11.422 12.767 -20.810 1.00 85.12 623 LEU A C 1
ATOM 4835 O O . LEU A 1 623 ? -12.292 13.529 -20.398 1.00 85.12 623 LEU A O 1
ATOM 4839 N N . LEU A 1 624 ? -11.658 11.472 -21.027 1.00 87.12 624 LEU A N 1
ATOM 4840 C CA . LEU A 1 624 ? -12.936 10.821 -20.760 1.00 87.12 624 LEU A CA 1
ATOM 4841 C C . LEU A 1 624 ? -12.714 9.595 -19.871 1.00 87.12 624 LEU A C 1
ATOM 4843 O O . LEU A 1 624 ? -12.176 8.587 -20.335 1.00 87.12 624 LEU A O 1
ATOM 4847 N N . GLY A 1 625 ? -13.119 9.683 -18.606 1.00 86.94 625 GLY A N 1
ATOM 4848 C CA . GLY A 1 625 ? -13.196 8.532 -17.714 1.00 86.94 625 GLY A CA 1
ATOM 4849 C C . GLY A 1 625 ? -14.381 7.641 -18.082 1.00 86.94 625 GLY A C 1
ATOM 4850 O O . GLY A 1 625 ? -15.405 8.127 -18.559 1.00 86.94 625 GLY A O 1
ATOM 4851 N N . LEU A 1 626 ? -14.245 6.329 -17.892 1.00 87.50 626 LEU A N 1
ATOM 4852 C CA . LEU A 1 626 ? -15.319 5.356 -18.101 1.00 87.50 626 LEU A CA 1
ATOM 4853 C C . LEU A 1 626 ? -15.611 4.642 -16.784 1.00 87.50 626 LEU A C 1
ATOM 4855 O O . LEU A 1 626 ? -14.738 3.964 -16.245 1.00 87.50 626 LEU A O 1
ATOM 4859 N N . GLY A 1 627 ? -16.840 4.770 -16.293 1.00 85.94 627 GLY A N 1
ATOM 4860 C CA . GLY A 1 627 ? -17.316 4.089 -15.094 1.00 85.94 627 GLY A CA 1
ATOM 4861 C C . GLY A 1 627 ? -18.520 3.197 -15.378 1.00 85.94 627 GLY A C 1
ATOM 4862 O O . GLY A 1 627 ? -19.254 3.393 -16.346 1.00 85.94 627 GLY A O 1
ATOM 4863 N N . VAL A 1 628 ? -18.729 2.207 -14.513 1.00 88.44 628 VAL A N 1
ATOM 4864 C CA . VAL A 1 628 ? -19.877 1.293 -14.577 1.00 88.44 628 VAL A CA 1
ATOM 4865 C C . VAL A 1 628 ? -20.824 1.617 -13.435 1.00 88.44 628 VAL A C 1
ATOM 4867 O O . VAL A 1 628 ? -20.422 1.529 -12.278 1.00 88.44 628 VAL A O 1
ATOM 4870 N N . ALA A 1 629 ? -22.070 1.957 -13.763 1.00 87.88 629 ALA A N 1
ATOM 4871 C CA . ALA A 1 629 ? -23.096 2.356 -12.798 1.00 87.88 629 ALA A CA 1
ATOM 4872 C C . ALA A 1 629 ? -23.695 1.172 -12.012 1.00 87.88 629 ALA A C 1
ATOM 4874 O O . ALA A 1 629 ? -24.211 1.357 -10.911 1.00 87.88 629 ALA A O 1
ATOM 4875 N N . ASN A 1 630 ? -23.621 -0.042 -12.563 1.00 89.56 630 ASN A N 1
ATOM 4876 C CA . ASN A 1 630 ? -24.101 -1.288 -11.959 1.00 89.56 630 ASN A CA 1
ATOM 4877 C C . ASN A 1 630 ? -22.987 -2.351 -11.848 1.00 89.56 630 ASN A C 1
ATOM 4879 O O . ASN A 1 630 ? -23.088 -3.414 -12.459 1.00 89.56 630 ASN A O 1
ATOM 4883 N N . PRO A 1 631 ? -21.889 -2.086 -11.113 1.00 87.44 631 PRO A N 1
ATOM 4884 C CA . PRO A 1 631 ? -20.699 -2.945 -11.098 1.00 87.44 631 PRO A CA 1
ATOM 4885 C C . PRO A 1 631 ? -20.943 -4.368 -10.584 1.00 87.44 631 PRO A C 1
ATOM 4887 O O . PRO A 1 631 ? -20.146 -5.256 -10.873 1.00 87.44 631 PRO A O 1
ATOM 4890 N N . GLU A 1 632 ? -22.032 -4.617 -9.859 1.00 86.06 632 GLU A N 1
ATOM 4891 C CA . GLU A 1 632 ? -22.444 -5.951 -9.434 1.00 86.06 632 GLU A CA 1
ATOM 4892 C C . GLU A 1 632 ? -22.616 -6.915 -10.613 1.00 86.06 632 GLU A C 1
ATOM 4894 O O . GLU A 1 632 ? -22.309 -8.095 -10.477 1.00 86.06 632 GLU A O 1
ATOM 4899 N N . VAL A 1 633 ? -23.006 -6.439 -11.800 1.00 89.00 633 VAL A N 1
ATOM 4900 C CA . VAL A 1 633 ? -23.135 -7.294 -12.994 1.00 89.00 633 VAL A CA 1
ATOM 4901 C C . VAL A 1 633 ? -21.788 -7.834 -13.483 1.00 89.00 633 VAL A C 1
ATOM 4903 O O . VAL A 1 633 ? -21.746 -8.722 -14.321 1.00 89.00 633 VAL A O 1
ATOM 4906 N N . LEU A 1 634 ? -20.677 -7.319 -12.956 1.00 88.75 634 LEU A N 1
ATOM 4907 C CA . LEU A 1 634 ? -19.320 -7.741 -13.292 1.00 88.75 634 LEU A CA 1
ATOM 4908 C C . LEU A 1 634 ? -18.711 -8.651 -12.223 1.00 88.75 634 LEU A C 1
ATOM 4910 O O . LEU A 1 634 ? -17.540 -8.986 -12.332 1.00 88.75 634 LEU A O 1
ATOM 4914 N N . ALA A 1 635 ? -19.475 -9.046 -11.202 1.00 85.94 635 ALA A N 1
ATOM 4915 C CA . ALA A 1 635 ? -18.982 -9.887 -10.113 1.00 85.94 635 ALA A CA 1
ATOM 4916 C C . ALA A 1 635 ? -19.064 -11.392 -10.440 1.00 85.94 635 ALA A C 1
ATOM 4918 O O . ALA A 1 635 ? -18.231 -12.190 -10.003 1.00 85.94 635 ALA A O 1
ATOM 4919 N N . ARG A 1 636 ? -20.075 -11.806 -11.219 1.00 88.12 636 ARG A N 1
ATOM 4920 C CA . ARG A 1 636 ? -20.327 -13.214 -11.569 1.00 88.12 636 ARG A CA 1
ATOM 4921 C C . ARG A 1 636 ? -20.809 -13.353 -13.005 1.00 88.12 636 ARG A C 1
ATOM 4923 O O . ARG A 1 636 ? -21.436 -12.447 -13.539 1.00 88.12 636 ARG A O 1
ATOM 4930 N N . PHE A 1 637 ? -20.564 -14.513 -13.601 1.00 91.56 637 PHE A N 1
ATOM 4931 C CA . PHE A 1 637 ? -21.066 -14.853 -14.928 1.00 91.56 637 PHE A CA 1
ATOM 4932 C C . PHE A 1 637 ? -21.898 -16.147 -14.857 1.00 91.56 637 PHE A C 1
ATOM 4934 O O . PHE A 1 637 ? -21.320 -17.216 -14.626 1.00 91.56 637 PHE A O 1
ATOM 4941 N N . PRO A 1 638 ? -23.238 -16.070 -14.989 1.00 90.88 638 PRO A N 1
ATOM 4942 C CA . PRO A 1 638 ? -24.124 -17.217 -14.868 1.00 90.88 638 PRO A CA 1
ATOM 4943 C C . PRO A 1 638 ? -23.978 -18.140 -16.067 1.00 90.88 638 PRO A C 1
ATOM 4945 O O . PRO A 1 638 ? -24.017 -17.703 -17.218 1.00 90.88 638 PRO A O 1
ATOM 4948 N N . ILE A 1 639 ? -23.817 -19.424 -15.779 1.00 88.31 639 ILE A N 1
ATOM 4949 C CA . ILE A 1 639 ? -23.716 -20.474 -16.780 1.00 88.31 639 ILE A CA 1
ATOM 4950 C C . ILE A 1 639 ? -23.984 -21.821 -16.116 1.00 88.31 639 ILE A C 1
ATOM 4952 O O . ILE A 1 639 ? -23.671 -22.019 -14.943 1.00 88.31 639 ILE A O 1
ATOM 4956 N N . ASP A 1 640 ? -24.603 -22.746 -16.839 1.00 85.69 640 ASP A N 1
ATOM 4957 C CA . ASP A 1 640 ? -24.866 -24.076 -16.305 1.00 85.69 640 ASP A CA 1
ATOM 4958 C C . ASP A 1 640 ? -23.570 -24.900 -16.202 1.00 85.69 640 ASP A C 1
ATOM 4960 O O . ASP A 1 640 ? -22.603 -24.694 -16.943 1.00 85.69 640 ASP A O 1
ATOM 4964 N N . ALA A 1 641 ? -23.551 -25.865 -15.280 1.00 84.19 641 ALA A N 1
ATOM 4965 C CA . ALA A 1 641 ? -22.361 -26.660 -14.991 1.00 84.19 641 ALA A CA 1
ATOM 4966 C C . ALA A 1 641 ? -21.845 -27.465 -16.203 1.00 84.19 641 ALA A C 1
ATOM 4968 O O . ALA A 1 641 ? -20.637 -27.685 -16.303 1.00 84.19 641 ALA A O 1
ATOM 4969 N N . ALA A 1 642 ? -22.718 -27.885 -17.128 1.00 82.88 642 ALA A N 1
ATOM 4970 C CA . ALA A 1 642 ? -22.309 -28.646 -18.307 1.00 82.88 642 ALA A CA 1
ATOM 4971 C C . ALA A 1 642 ? -21.581 -27.743 -19.314 1.00 82.88 642 ALA A C 1
ATOM 4973 O O . ALA A 1 642 ? -20.462 -28.054 -19.731 1.00 82.88 642 ALA A O 1
ATOM 4974 N N . THR A 1 643 ? -22.146 -26.574 -19.629 1.00 82.25 643 THR A N 1
ATOM 4975 C CA . THR A 1 643 ? -21.494 -25.578 -20.493 1.00 82.25 643 THR A CA 1
ATOM 4976 C C . THR A 1 643 ? -20.219 -25.024 -19.845 1.00 82.25 643 THR A C 1
ATOM 4978 O O . THR A 1 643 ? -19.207 -24.835 -20.523 1.00 82.25 643 THR A O 1
ATOM 4981 N N . ALA A 1 644 ? -20.208 -24.842 -18.521 1.00 85.38 644 ALA A N 1
ATOM 4982 C CA . ALA A 1 644 ? -19.022 -24.434 -17.770 1.00 85.38 644 ALA A CA 1
ATOM 4983 C C . ALA A 1 644 ? -17.863 -25.434 -17.913 1.00 85.38 644 ALA A C 1
ATOM 4985 O O . ALA A 1 644 ? -16.721 -25.026 -18.128 1.00 85.38 644 ALA A O 1
ATOM 4986 N N . GLN A 1 645 ? -18.136 -26.741 -17.833 1.00 84.69 645 GLN A N 1
ATOM 4987 C CA . GLN A 1 645 ? -17.119 -27.779 -18.034 1.00 84.69 645 GLN A CA 1
ATOM 4988 C C . GLN A 1 645 ? -16.536 -27.737 -19.451 1.00 84.69 645 GLN A C 1
ATOM 4990 O O . GLN A 1 645 ? -15.319 -27.849 -19.615 1.00 84.69 645 GLN A O 1
ATOM 4995 N N . ILE A 1 646 ? -17.382 -27.524 -20.463 1.00 83.06 646 ILE A N 1
ATOM 4996 C CA . ILE A 1 646 ? -16.952 -27.379 -21.859 1.00 83.06 646 ILE A CA 1
ATOM 4997 C C . ILE A 1 646 ? -16.060 -26.141 -22.023 1.00 83.06 646 ILE A C 1
ATOM 4999 O O . ILE A 1 646 ? -14.984 -26.240 -22.617 1.00 83.06 646 ILE A O 1
ATOM 5003 N N . LEU A 1 647 ? -16.451 -24.997 -21.452 1.00 82.81 647 LEU A N 1
ATOM 5004 C CA . LEU A 1 647 ? -15.672 -23.753 -21.491 1.00 82.81 647 LEU A CA 1
ATOM 5005 C C . LEU A 1 647 ? -14.311 -23.887 -20.802 1.00 82.81 647 LEU A C 1
ATOM 5007 O O . LEU A 1 647 ? -13.303 -23.476 -21.364 1.00 82.81 647 LEU A O 1
ATOM 5011 N N . ILE A 1 648 ? -14.255 -24.502 -19.616 1.00 81.50 648 ILE A N 1
ATOM 5012 C CA . ILE A 1 648 ? -12.991 -24.706 -18.885 1.00 81.50 648 ILE A CA 1
ATOM 5013 C C . ILE A 1 648 ? -12.062 -25.645 -19.658 1.00 81.50 648 ILE A C 1
ATOM 5015 O O . ILE A 1 648 ? -10.850 -25.433 -19.682 1.00 81.50 648 ILE A O 1
ATOM 5019 N N . LYS A 1 649 ? -12.615 -26.698 -20.271 1.00 79.88 649 LYS A N 1
ATOM 5020 C CA . LYS A 1 649 ? -11.833 -27.671 -21.040 1.00 79.88 649 LYS A CA 1
ATOM 5021 C C . LYS A 1 649 ? -11.283 -27.066 -22.334 1.00 79.88 649 LYS A C 1
ATOM 5023 O O . LYS A 1 649 ? -10.159 -27.383 -22.713 1.00 79.88 649 LYS A O 1
ATOM 5028 N N . SER A 1 650 ? -12.073 -26.234 -23.009 1.00 73.75 650 SER A N 1
ATOM 5029 C CA . SER A 1 650 ? -11.707 -25.613 -24.290 1.00 73.75 650 SER A CA 1
ATOM 5030 C C . SER A 1 650 ? -10.797 -24.393 -24.127 1.00 73.75 650 SER A C 1
ATOM 5032 O O . SER A 1 650 ? -9.875 -24.233 -24.924 1.00 73.75 650 SER A O 1
ATOM 5034 N N . GLU A 1 651 ? -10.987 -23.589 -23.076 1.00 80.62 651 GLU A N 1
ATOM 5035 C CA . GLU A 1 651 ? -10.159 -22.422 -22.757 1.00 80.62 651 GLU A CA 1
ATOM 5036 C C . GLU A 1 651 ? -9.664 -22.468 -21.294 1.00 80.62 651 GLU A C 1
ATOM 5038 O O . GLU A 1 651 ? -10.229 -21.818 -20.406 1.00 80.62 651 GLU A O 1
ATOM 5043 N N . PRO A 1 652 ? -8.575 -23.215 -21.006 1.00 78.06 652 PRO A N 1
ATOM 5044 C CA . PRO A 1 652 ? -8.063 -23.388 -19.644 1.00 78.06 652 PRO A CA 1
ATOM 5045 C C . PRO A 1 652 ? -7.609 -22.089 -18.967 1.00 78.06 652 PRO A C 1
ATOM 5047 O O . PRO A 1 652 ? -7.571 -22.032 -17.739 1.00 78.06 652 PRO A O 1
ATOM 5050 N N . SER A 1 653 ? -7.274 -21.046 -19.743 1.00 78.00 653 SER A N 1
ATOM 5051 C CA . SER A 1 653 ? -6.909 -19.729 -19.200 1.00 78.00 653 SER A CA 1
ATOM 5052 C C . SER A 1 653 ? -8.105 -18.971 -18.617 1.00 78.00 653 SER A C 1
ATOM 5054 O O . SER A 1 653 ? -7.915 -17.994 -17.885 1.00 78.00 653 SER A O 1
ATOM 5056 N N . ARG A 1 654 ? -9.328 -19.400 -18.973 1.00 84.56 654 ARG A N 1
ATOM 5057 C CA . ARG A 1 654 ? -10.610 -18.792 -18.599 1.00 84.56 654 ARG A CA 1
ATOM 5058 C C . ARG A 1 654 ? -10.710 -17.304 -18.939 1.00 84.56 654 ARG A C 1
ATOM 5060 O O . ARG A 1 654 ? -11.496 -16.582 -18.332 1.00 84.56 654 ARG A O 1
ATOM 5067 N N . SER A 1 655 ? -9.895 -16.838 -19.879 1.00 87.69 655 SER A N 1
ATOM 5068 C CA . SER A 1 655 ? -9.816 -15.439 -20.284 1.00 87.69 655 SER A CA 1
ATOM 5069 C C . SER A 1 655 ? -10.465 -15.280 -21.650 1.00 87.69 655 SER A C 1
ATOM 5071 O O . SER A 1 655 ? -10.022 -15.880 -22.625 1.00 87.69 655 SER A O 1
ATOM 5073 N N . PHE A 1 656 ? -11.511 -14.462 -21.722 1.00 87.94 656 PHE A N 1
ATOM 5074 C CA . PHE A 1 656 ? -12.310 -14.269 -22.927 1.00 87.94 656 PHE A CA 1
ATOM 5075 C C . PHE A 1 656 ? -12.320 -12.796 -23.327 1.00 87.94 656 PHE A C 1
ATOM 5077 O O . PHE A 1 656 ? -12.428 -11.906 -22.480 1.00 87.94 656 PHE A O 1
ATOM 5084 N N . GLN A 1 657 ? -12.253 -12.525 -24.631 1.00 90.00 657 GLN A N 1
ATOM 5085 C CA . GLN A 1 657 ? -12.693 -11.227 -25.143 1.00 90.00 657 GLN A CA 1
ATOM 5086 C C . GLN A 1 657 ? -14.200 -11.101 -24.900 1.00 90.00 657 GLN A C 1
ATOM 5088 O O . GLN A 1 657 ? -14.921 -12.096 -24.957 1.00 90.00 657 GLN A O 1
ATOM 5093 N N . ALA A 1 658 ? -14.678 -9.897 -24.617 1.00 90.69 658 ALA A N 1
ATOM 5094 C CA . ALA A 1 658 ? -16.071 -9.671 -24.269 1.00 90.69 658 ALA A CA 1
ATOM 5095 C C . ALA A 1 658 ? -16.631 -8.410 -24.928 1.00 90.69 658 ALA A C 1
ATOM 5097 O O . ALA A 1 658 ? -15.912 -7.444 -25.198 1.00 90.69 658 ALA A O 1
ATOM 5098 N N . LEU A 1 659 ? -17.939 -8.431 -25.171 1.00 91.69 659 LEU A N 1
ATOM 5099 C CA . LEU A 1 659 ? -18.723 -7.252 -25.507 1.00 91.69 659 LEU A CA 1
ATOM 5100 C C . LEU A 1 659 ? -19.689 -6.960 -24.363 1.00 91.69 659 LEU A C 1
ATOM 5102 O O . LEU A 1 659 ? -20.376 -7.858 -23.877 1.00 91.69 659 LEU A O 1
ATOM 5106 N N . PHE A 1 660 ? -19.762 -5.696 -23.969 1.00 93.38 660 PHE A N 1
ATOM 5107 C CA . PHE A 1 660 ? -20.632 -5.232 -22.897 1.00 93.38 660 PHE A CA 1
ATOM 5108 C C . PHE A 1 660 ? -21.680 -4.314 -23.500 1.00 93.38 660 PHE A C 1
ATOM 5110 O O . PHE A 1 660 ? -21.353 -3.216 -23.956 1.00 93.38 660 PHE A O 1
ATOM 5117 N N . ARG A 1 661 ? -22.930 -4.771 -23.543 1.00 93.00 661 ARG A N 1
ATOM 5118 C CA . ARG A 1 661 ? -24.042 -3.938 -23.998 1.00 93.00 661 ARG A CA 1
ATOM 5119 C C . ARG A 1 661 ? -24.271 -2.846 -22.968 1.00 93.00 661 ARG A C 1
ATOM 5121 O O . ARG A 1 661 ? -24.502 -3.168 -21.802 1.00 93.00 661 ARG A O 1
ATOM 5128 N N . ILE A 1 662 ? -24.216 -1.589 -23.392 1.00 91.81 662 ILE A N 1
ATOM 5129 C CA . ILE A 1 662 ? -24.468 -0.461 -22.498 1.00 91.81 662 ILE A CA 1
ATOM 5130 C C . ILE A 1 662 ? -25.901 0.053 -22.642 1.00 91.81 662 ILE A C 1
ATOM 5132 O O . ILE A 1 662 ? -26.419 0.164 -23.752 1.00 91.81 662 ILE A O 1
ATOM 5136 N N . GLY A 1 663 ? -26.516 0.360 -21.504 1.00 87.31 663 GLY A N 1
ATOM 5137 C CA . GLY A 1 663 ? -27.790 1.058 -21.387 1.00 87.31 663 GLY A CA 1
ATOM 5138 C C . GLY A 1 663 ? -27.596 2.571 -21.310 1.00 87.31 663 GLY A C 1
ATOM 5139 O O . GLY A 1 663 ? -26.635 3.120 -21.854 1.00 87.31 663 GLY A O 1
ATOM 5140 N N . SER A 1 664 ? -28.505 3.260 -20.619 1.00 82.75 664 SER A N 1
ATOM 5141 C CA . SER A 1 664 ? -28.514 4.724 -20.525 1.00 82.75 664 SER A CA 1
ATOM 5142 C C . SER A 1 664 ? -27.233 5.282 -19.880 1.00 82.75 664 SER A C 1
ATOM 5144 O O . SER A 1 664 ? -26.965 5.003 -18.708 1.00 82.75 664 SER A O 1
ATOM 5146 N N . PRO A 1 665 ? -26.442 6.086 -20.614 1.00 89.56 665 PRO A N 1
ATOM 5147 C CA . PRO A 1 665 ? -25.242 6.711 -20.080 1.00 89.56 665 PRO A CA 1
ATOM 5148 C C . PRO A 1 665 ? -25.562 8.010 -19.330 1.00 89.56 665 PRO A C 1
ATOM 5150 O O . PRO A 1 665 ? -26.507 8.723 -19.667 1.00 89.56 665 PRO A O 1
ATOM 5153 N N . LYS A 1 666 ? -24.716 8.362 -18.362 1.00 90.38 666 LYS A N 1
ATOM 5154 C CA . LYS A 1 666 ? -24.701 9.669 -17.695 1.00 90.38 666 LYS A CA 1
ATOM 5155 C C . LYS A 1 666 ? -23.275 10.194 -17.674 1.00 90.38 666 LYS A C 1
ATOM 5157 O O . LYS A 1 666 ? -22.369 9.449 -17.323 1.00 90.38 666 LYS A O 1
ATOM 5162 N N . ALA A 1 667 ? -23.071 11.455 -18.027 1.00 91.38 667 ALA A N 1
ATOM 5163 C CA . ALA A 1 667 ? -21.765 12.093 -17.957 1.00 91.38 667 ALA A CA 1
ATOM 5164 C C . ALA A 1 667 ? -21.741 13.183 -16.886 1.00 91.38 667 ALA A C 1
ATOM 5166 O O . ALA A 1 667 ? -22.726 13.898 -16.703 1.00 91.38 667 ALA A O 1
ATOM 5167 N N . THR A 1 668 ? -20.613 13.309 -16.194 1.00 90.06 668 THR A N 1
ATOM 5168 C CA . THR A 1 668 ? -20.356 14.385 -15.228 1.00 90.06 668 THR A CA 1
ATOM 5169 C C . THR A 1 668 ? -19.045 15.089 -15.561 1.00 90.06 668 THR A C 1
ATOM 5171 O O . THR A 1 668 ? -18.043 14.404 -15.775 1.00 90.06 668 THR A O 1
ATOM 5174 N N . PRO A 1 669 ? -19.015 16.432 -15.610 1.00 88.56 669 PRO A N 1
ATOM 5175 C CA . PRO A 1 669 ? -17.778 17.170 -15.819 1.00 88.56 669 PRO A CA 1
ATOM 5176 C C . PRO A 1 669 ? -16.839 17.005 -14.619 1.00 88.56 669 PRO A C 1
ATOM 5178 O O . PRO A 1 669 ? -17.280 16.929 -13.473 1.00 88.56 669 PRO A O 1
ATOM 5181 N N . VAL A 1 670 ? -15.536 16.954 -14.891 1.00 85.81 670 VAL A N 1
ATOM 5182 C CA . VAL A 1 670 ? -14.480 16.794 -13.887 1.00 85.81 670 VAL A CA 1
ATOM 5183 C C . VAL A 1 670 ? -13.582 18.023 -13.927 1.00 85.81 670 VAL A C 1
ATOM 5185 O O . VAL A 1 670 ? -12.992 18.344 -14.962 1.00 85.81 670 VAL A O 1
ATOM 5188 N N . ALA A 1 671 ? -13.449 18.702 -12.786 1.00 79.44 671 ALA A N 1
ATOM 5189 C CA . ALA A 1 671 ? -12.575 19.862 -12.659 1.00 79.44 671 ALA A CA 1
ATOM 5190 C C . ALA A 1 671 ? -11.120 19.472 -12.978 1.00 79.44 671 ALA A C 1
ATOM 5192 O O . ALA A 1 671 ? -10.555 18.554 -12.382 1.00 79.44 671 ALA A O 1
ATOM 5193 N N . SER A 1 672 ? -10.507 20.155 -13.945 1.00 74.25 672 SER A N 1
ATOM 5194 C CA . SER A 1 672 ? -9.164 19.835 -14.428 1.00 74.25 672 SER A CA 1
ATOM 5195 C C . SER A 1 672 ? -8.458 21.079 -14.952 1.00 74.25 672 SER A C 1
ATOM 5197 O O . SER A 1 672 ? -8.982 21.804 -15.794 1.00 74.25 672 SER A O 1
ATOM 5199 N N . THR A 1 673 ? -7.218 21.280 -14.508 1.00 67.50 673 THR A N 1
ATOM 5200 C CA . THR A 1 673 ? -6.322 22.344 -14.993 1.00 67.50 673 THR A CA 1
ATOM 5201 C C . THR A 1 673 ? -5.631 21.987 -16.314 1.00 67.50 673 THR A C 1
ATOM 5203 O O . THR A 1 673 ? -4.983 22.829 -16.925 1.00 67.50 673 THR A O 1
ATOM 5206 N N . THR A 1 674 ? -5.764 20.737 -16.774 1.00 61.06 674 THR A N 1
ATOM 5207 C CA . THR A 1 674 ? -5.006 20.173 -17.911 1.00 61.06 674 THR A CA 1
ATOM 5208 C C . THR A 1 674 ? -5.811 20.043 -19.208 1.00 61.06 674 THR A C 1
ATOM 5210 O O . THR A 1 674 ? -5.290 19.547 -20.207 1.00 61.06 674 THR A O 1
ATOM 5213 N N . GLY A 1 675 ? -7.076 20.475 -19.203 1.00 73.50 675 GLY A N 1
ATOM 5214 C CA . GLY A 1 675 ? -8.006 20.349 -20.329 1.00 73.50 675 GLY A CA 1
ATOM 5215 C C . GLY A 1 675 ? -9.406 19.895 -19.897 1.00 73.50 675 GLY A C 1
ATOM 5216 O O . GLY A 1 675 ? -9.601 19.609 -18.711 1.00 73.50 675 GLY A O 1
ATOM 5217 N N . PRO A 1 676 ? -10.370 19.833 -20.838 1.00 83.12 676 PRO A N 1
ATOM 5218 C CA . PRO A 1 676 ? -11.736 19.388 -20.562 1.00 83.12 676 PRO A CA 1
ATOM 5219 C C . PRO A 1 676 ? -11.730 17.918 -20.135 1.00 83.12 676 PRO A C 1
ATOM 5221 O O . PRO A 1 676 ? -11.192 17.069 -20.845 1.00 83.12 676 PRO A O 1
ATOM 5224 N N . LYS A 1 677 ? -12.315 17.609 -18.977 1.00 89.62 677 LYS A N 1
ATOM 5225 C CA . LYS A 1 677 ? -12.457 16.231 -18.501 1.00 89.62 677 LYS A CA 1
ATOM 5226 C C . LYS A 1 677 ? -13.900 15.933 -18.129 1.00 89.62 677 LYS A C 1
ATOM 5228 O O . LYS A 1 677 ? -14.586 16.786 -17.573 1.00 89.62 677 LYS A O 1
ATOM 5233 N N . ALA A 1 678 ? -14.343 14.720 -18.428 1.00 90.56 678 ALA A N 1
ATOM 5234 C CA . ALA A 1 678 ? -15.640 14.211 -18.005 1.00 90.56 678 ALA A CA 1
ATOM 5235 C C . ALA A 1 678 ? -15.536 12.726 -17.651 1.00 90.56 678 ALA A C 1
ATOM 5237 O O . ALA A 1 678 ? -14.725 12.008 -18.231 1.00 90.56 678 ALA A O 1
ATOM 5238 N N . ASP A 1 679 ? -16.394 12.265 -16.749 1.00 89.62 679 ASP A N 1
ATOM 5239 C CA . ASP A 1 679 ? -16.587 10.846 -16.459 1.00 89.62 679 ASP A CA 1
ATOM 5240 C C . ASP A 1 679 ? -17.902 10.382 -17.081 1.00 89.62 679 ASP A C 1
ATOM 5242 O O . ASP A 1 679 ? -18.962 10.940 -16.797 1.00 89.62 679 ASP A O 1
ATOM 5246 N N . LEU A 1 680 ? -17.834 9.367 -17.941 1.00 91.38 680 LEU A N 1
ATOM 5247 C CA . LEU A 1 680 ? -18.976 8.710 -18.563 1.00 91.38 680 LEU A CA 1
ATOM 5248 C C . LEU A 1 680 ? -19.323 7.441 -17.785 1.00 91.38 680 LEU A C 1
ATOM 5250 O O . LEU A 1 680 ? -18.584 6.458 -17.808 1.00 91.38 680 LEU A O 1
ATOM 5254 N N . LEU A 1 681 ? -20.477 7.445 -17.134 1.00 89.94 681 LEU A N 1
ATOM 5255 C CA . LEU A 1 681 ? -21.041 6.295 -16.442 1.00 89.94 681 LEU A CA 1
ATOM 5256 C C . LEU A 1 681 ? -22.000 5.554 -17.353 1.00 89.94 681 LEU A C 1
ATOM 5258 O O . LEU A 1 681 ? -22.932 6.149 -17.893 1.00 89.94 681 LEU A O 1
ATOM 5262 N N . VAL A 1 682 ? -21.800 4.248 -17.485 1.00 90.75 682 VAL A N 1
ATOM 5263 C CA . VAL A 1 682 ? -22.657 3.370 -18.283 1.00 90.75 682 VAL A CA 1
ATOM 5264 C C . VAL A 1 682 ? -23.253 2.266 -17.419 1.00 90.75 682 VAL A C 1
ATOM 5266 O O . VAL A 1 682 ? -22.579 1.700 -16.559 1.00 90.75 682 VAL A O 1
ATOM 5269 N N . GLN A 1 683 ? -24.521 1.936 -17.648 1.00 91.81 683 GLN A N 1
ATOM 5270 C CA . GLN A 1 683 ? -25.104 0.695 -17.136 1.00 91.81 683 GLN A CA 1
ATOM 5271 C C . GLN A 1 683 ? -24.775 -0.440 -18.103 1.00 91.81 683 GLN A C 1
ATOM 5273 O O . GLN A 1 683 ? -24.953 -0.275 -19.303 1.00 91.81 683 GLN A O 1
ATOM 5278 N N . ILE A 1 684 ? -24.310 -1.585 -17.612 1.00 92.94 684 ILE A N 1
ATOM 5279 C CA . ILE A 1 684 ? -24.147 -2.791 -18.427 1.00 92.94 684 ILE A CA 1
ATOM 5280 C C . ILE A 1 684 ? -25.453 -3.585 -18.381 1.00 92.94 684 ILE A C 1
ATOM 5282 O O . ILE A 1 684 ? -25.885 -4.011 -17.313 1.00 92.94 684 ILE A O 1
ATOM 5286 N N . GLU A 1 685 ? -26.078 -3.790 -19.535 1.00 93.56 685 GLU A N 1
ATOM 5287 C CA . GLU A 1 685 ? -27.324 -4.554 -19.681 1.00 93.56 685 GLU A CA 1
ATOM 5288 C C . GLU A 1 685 ? -27.063 -6.037 -19.966 1.00 93.56 685 GLU A C 1
ATOM 5290 O O . GLU A 1 685 ? -27.873 -6.900 -19.626 1.00 93.56 685 GLU A O 1
ATOM 5295 N N . GLU A 1 686 ? -25.936 -6.346 -20.606 1.00 93.31 686 GLU A N 1
ATOM 5296 C CA . GLU A 1 686 ? -25.579 -7.697 -21.031 1.00 93.31 686 GLU A CA 1
ATOM 5297 C C . GLU A 1 686 ? -24.063 -7.838 -21.191 1.00 93.31 686 GLU A C 1
ATOM 5299 O O . GLU A 1 686 ? -23.396 -6.936 -21.704 1.00 93.31 686 GLU A O 1
ATOM 5304 N N . ILE A 1 687 ? -23.540 -9.004 -20.813 1.00 93.19 687 ILE A N 1
ATOM 5305 C CA . ILE A 1 687 ? -22.163 -9.424 -21.076 1.00 93.19 687 ILE A CA 1
ATOM 5306 C C . ILE A 1 687 ? -22.186 -10.564 -22.087 1.00 93.19 687 ILE A C 1
ATOM 5308 O O . ILE A 1 687 ? -22.860 -11.578 -21.893 1.00 93.19 687 ILE A O 1
ATOM 5312 N N . VAL A 1 688 ? -21.420 -10.409 -23.159 1.00 91.69 688 VAL A N 1
ATOM 5313 C CA . VAL A 1 688 ? -21.269 -11.395 -24.227 1.00 91.69 688 VAL A CA 1
ATOM 5314 C C . VAL A 1 688 ? -19.818 -11.852 -24.256 1.00 91.69 688 VAL A C 1
ATOM 5316 O O . VAL A 1 688 ? -18.934 -11.058 -24.567 1.00 91.69 688 VAL A O 1
ATOM 5319 N N . LEU A 1 689 ? -19.568 -13.125 -23.954 1.00 91.12 689 LEU A N 1
ATOM 5320 C CA . LEU A 1 689 ? -18.240 -13.721 -24.078 1.00 91.12 689 LEU A CA 1
ATOM 5321 C C . LEU A 1 689 ? -18.021 -14.144 -25.528 1.00 91.12 689 LEU A C 1
ATOM 5323 O O . LEU A 1 689 ? -18.824 -14.892 -26.091 1.00 91.12 689 LEU A O 1
ATOM 5327 N N . LEU A 1 690 ? -16.943 -13.652 -26.129 1.00 87.31 690 LEU A N 1
ATOM 5328 C CA . LEU A 1 690 ? -16.585 -13.930 -27.513 1.00 87.31 690 LEU A CA 1
ATOM 5329 C C . LEU A 1 690 ? -15.806 -15.233 -27.637 1.00 87.31 690 LEU A C 1
ATOM 5331 O O . LEU A 1 690 ? -15.061 -15.637 -26.742 1.00 87.31 690 LEU A O 1
ATOM 5335 N N . HIS A 1 691 ? -15.956 -15.862 -28.794 1.00 84.19 691 HIS A N 1
ATOM 5336 C CA . HIS A 1 691 ? -15.233 -17.067 -29.136 1.00 84.19 691 HIS A CA 1
ATOM 5337 C C . HIS A 1 691 ? -13.735 -16.770 -29.328 1.00 84.19 691 HIS A C 1
ATOM 5339 O O . HIS A 1 691 ? -13.386 -15.884 -30.115 1.00 84.19 691 HIS A O 1
ATOM 5345 N N . PRO A 1 692 ? -12.820 -17.519 -28.680 1.00 74.25 692 PRO A N 1
ATOM 5346 C CA . PRO A 1 692 ? -11.387 -17.199 -28.665 1.00 74.25 692 PRO A CA 1
ATOM 5347 C C . PRO A 1 692 ? -10.735 -17.246 -30.055 1.00 74.25 692 PRO A C 1
ATOM 5349 O O . PRO A 1 692 ? -9.726 -16.588 -30.288 1.00 74.25 692 PRO A O 1
ATOM 5352 N N . ARG A 1 693 ? -11.318 -18.005 -30.993 1.00 74.94 693 ARG A N 1
ATOM 5353 C CA . ARG A 1 693 ? -10.829 -18.151 -32.379 1.00 74.94 693 ARG A CA 1
ATOM 5354 C C . ARG A 1 693 ? -11.696 -17.466 -33.442 1.00 74.94 693 ARG A C 1
ATOM 5356 O O . ARG A 1 693 ? -11.307 -17.440 -34.602 1.00 74.94 693 ARG A O 1
ATOM 5363 N N . GLN A 1 694 ? -12.883 -16.974 -33.079 1.00 76.69 694 GLN A N 1
ATOM 5364 C CA . GLN A 1 694 ? -13.884 -16.454 -34.025 1.00 76.69 694 GLN A CA 1
ATOM 5365 C C . GLN A 1 694 ? -14.514 -15.191 -33.432 1.00 76.69 694 GLN A C 1
ATOM 5367 O O . GLN A 1 694 ? -15.509 -15.240 -32.717 1.00 76.69 694 GLN A O 1
ATOM 5372 N N . ALA A 1 695 ? -13.885 -14.041 -33.674 1.00 66.00 695 ALA A N 1
ATOM 5373 C CA . ALA A 1 695 ? -14.217 -12.776 -33.007 1.00 66.00 695 ALA A CA 1
ATOM 5374 C C . ALA A 1 695 ? -15.631 -12.227 -33.318 1.00 66.00 695 ALA A C 1
ATOM 5376 O O . ALA A 1 695 ? -16.060 -11.240 -32.718 1.00 66.00 695 ALA A O 1
ATOM 5377 N N . ASP A 1 696 ? -16.333 -12.839 -34.268 1.00 71.06 696 ASP A N 1
ATOM 5378 C CA . ASP A 1 696 ? -17.707 -12.578 -34.697 1.00 71.06 696 ASP A CA 1
ATOM 5379 C C . ASP A 1 696 ? -18.739 -13.525 -34.054 1.00 71.06 696 ASP A C 1
ATOM 5381 O O . ASP A 1 696 ? -19.936 -13.418 -34.325 1.00 71.06 696 ASP A O 1
ATOM 5385 N N . ARG A 1 697 ? -18.309 -14.439 -33.176 1.00 80.88 697 ARG A N 1
ATOM 5386 C CA . ARG A 1 697 ? -19.193 -15.387 -32.487 1.00 80.88 697 ARG A CA 1
ATOM 5387 C C . ARG A 1 697 ? -19.128 -15.243 -30.979 1.00 80.88 697 ARG A C 1
ATOM 5389 O O . ARG A 1 697 ? -18.095 -14.883 -30.416 1.00 80.88 697 ARG A O 1
ATOM 5396 N N . ALA A 1 698 ? -20.241 -15.556 -30.324 1.00 84.25 698 ALA A N 1
ATOM 5397 C CA . ALA A 1 698 ? -20.319 -15.645 -28.875 1.00 84.25 698 ALA A CA 1
ATOM 5398 C C . ALA A 1 698 ? -20.363 -17.096 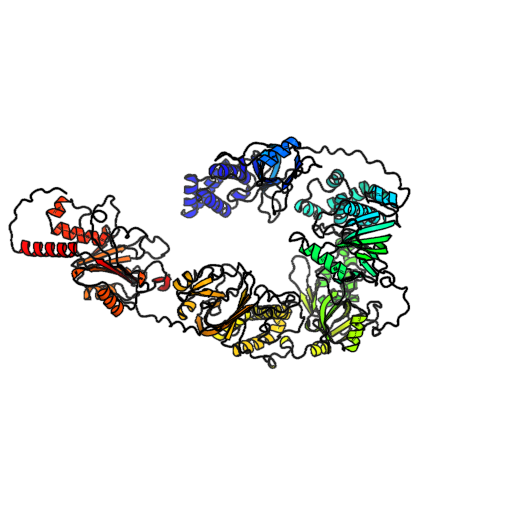-28.408 1.00 84.25 698 ALA A C 1
ATOM 5400 O O . ALA A 1 698 ? -21.031 -17.933 -29.012 1.00 84.25 698 ALA A O 1
ATOM 5401 N N . VAL A 1 699 ? -19.685 -17.348 -27.291 1.00 86.31 699 VAL A N 1
ATOM 5402 C CA . VAL A 1 699 ? -19.697 -18.640 -26.591 1.00 86.31 699 VAL A CA 1
ATOM 5403 C C . VAL A 1 699 ? -20.717 -18.665 -25.462 1.00 86.31 699 VAL A C 1
ATOM 5405 O O . VAL A 1 699 ? -21.261 -19.717 -25.147 1.00 86.31 699 VAL A O 1
ATOM 5408 N N . ALA A 1 700 ? -21.003 -17.507 -24.865 1.00 88.38 700 ALA A N 1
ATOM 5409 C CA . ALA A 1 700 ? -22.019 -17.356 -23.835 1.00 88.38 700 ALA A CA 1
ATOM 5410 C C . ALA A 1 700 ? -22.503 -15.905 -23.754 1.00 88.38 700 ALA A C 1
ATOM 5412 O O . ALA A 1 700 ? -21.775 -14.967 -24.092 1.00 88.38 700 ALA A O 1
ATOM 5413 N N . ARG A 1 701 ? -23.737 -15.719 -23.281 1.00 90.31 701 ARG A N 1
ATOM 5414 C CA . ARG A 1 701 ? -24.349 -14.408 -23.044 1.00 90.31 701 ARG A CA 1
ATOM 5415 C C . ARG A 1 701 ? -25.053 -14.427 -21.699 1.00 90.31 701 ARG A C 1
ATOM 5417 O O . ARG A 1 701 ? -25.706 -15.411 -21.368 1.00 90.31 701 ARG A O 1
ATOM 5424 N N . ALA A 1 702 ? -24.943 -13.337 -20.957 1.00 90.75 702 ALA A N 1
ATOM 5425 C CA . ALA A 1 702 ? -25.611 -13.179 -19.680 1.00 90.75 702 ALA A CA 1
ATOM 5426 C C . ALA A 1 702 ? -26.213 -11.777 -19.578 1.00 90.75 702 ALA A C 1
ATOM 5428 O O . ALA A 1 702 ? -25.497 -10.776 -19.630 1.00 90.75 702 ALA A O 1
ATOM 5429 N N . ALA A 1 703 ? -27.536 -11.708 -19.431 1.00 91.12 703 ALA A N 1
ATOM 5430 C CA . ALA A 1 703 ? -28.230 -10.459 -19.144 1.00 91.12 703 ALA A CA 1
ATOM 5431 C C . ALA A 1 703 ? -27.958 -10.021 -17.697 1.00 91.12 703 ALA A C 1
ATOM 5433 O O . ALA A 1 703 ? -27.877 -10.861 -16.797 1.00 91.12 703 ALA A O 1
ATOM 5434 N N . ALA A 1 704 ? -27.895 -8.711 -17.458 1.00 86.44 704 ALA A N 1
ATOM 5435 C CA . ALA A 1 704 ? -27.674 -8.116 -16.140 1.00 86.44 704 ALA A CA 1
ATOM 5436 C C . ALA A 1 704 ? -28.608 -8.694 -15.064 1.00 86.44 704 ALA A C 1
ATOM 5438 O O . ALA A 1 704 ? -28.147 -9.079 -13.994 1.00 86.44 704 ALA A O 1
ATOM 5439 N N . GLY A 1 705 ? -29.902 -8.845 -15.372 1.00 84.38 705 GLY A N 1
ATOM 5440 C CA . GLY A 1 705 ? -30.879 -9.423 -14.442 1.00 84.38 705 GLY A CA 1
ATOM 5441 C C . GLY A 1 705 ? -30.587 -10.881 -14.063 1.00 84.38 705 GLY A C 1
ATOM 5442 O O . GLY A 1 705 ? -30.739 -11.251 -12.903 1.00 84.38 705 GLY A O 1
ATOM 5443 N N . ALA A 1 706 ? -30.099 -11.697 -15.005 1.00 82.56 706 ALA A N 1
ATOM 5444 C CA . ALA A 1 706 ? -29.708 -13.081 -14.731 1.00 82.56 706 ALA A CA 1
ATOM 5445 C C . ALA A 1 706 ? -28.420 -13.153 -13.895 1.00 82.56 706 ALA A C 1
ATOM 5447 O O . ALA A 1 706 ? -28.295 -14.006 -13.017 1.00 82.56 706 ALA A O 1
ATOM 5448 N N . ILE A 1 707 ? -27.480 -12.232 -14.133 1.00 81.19 707 ILE A N 1
ATOM 5449 C CA . ILE A 1 707 ? -26.253 -12.112 -13.338 1.00 81.19 707 ILE A CA 1
ATOM 5450 C C . ILE A 1 707 ? -26.587 -11.736 -11.894 1.00 81.19 707 ILE A C 1
ATOM 5452 O O . ILE A 1 707 ? -26.092 -12.376 -10.969 1.00 81.19 707 ILE A O 1
ATOM 5456 N N . VAL A 1 708 ? -27.450 -10.735 -11.704 1.00 80.38 708 VAL A N 1
ATOM 5457 C CA . VAL A 1 708 ? -27.908 -10.302 -10.378 1.00 80.38 708 VAL A CA 1
ATOM 5458 C C . VAL A 1 708 ? -28.659 -11.433 -9.672 1.00 80.38 708 VAL A C 1
ATOM 5460 O O . VAL A 1 708 ? -28.364 -11.730 -8.518 1.00 80.38 708 VAL A O 1
ATOM 5463 N N . ALA A 1 709 ? -29.550 -12.146 -10.367 1.00 78.19 709 ALA A N 1
ATOM 5464 C CA . ALA A 1 709 ? -30.256 -13.295 -9.796 1.00 78.19 709 ALA A CA 1
ATOM 5465 C C . ALA A 1 709 ? -29.303 -14.421 -9.340 1.00 78.19 709 ALA A C 1
ATOM 5467 O O . ALA A 1 709 ? -29.515 -15.027 -8.290 1.00 78.19 709 ALA A O 1
ATOM 5468 N N . ALA A 1 710 ? -28.214 -14.666 -10.076 1.00 74.50 710 ALA A N 1
ATOM 5469 C CA . ALA A 1 710 ? -27.199 -15.663 -9.724 1.00 74.50 710 ALA A CA 1
ATOM 5470 C C . ALA A 1 710 ? -26.347 -15.296 -8.487 1.00 74.50 710 ALA A C 1
ATOM 5472 O O . ALA A 1 710 ? -25.559 -16.117 -8.005 1.00 74.50 710 ALA A O 1
ATOM 5473 N N . GLN A 1 711 ? -26.478 -14.080 -7.948 1.00 70.88 711 GLN A N 1
ATOM 5474 C CA . GLN A 1 711 ? -25.789 -13.666 -6.719 1.00 70.88 711 GLN A CA 1
ATOM 5475 C C . GLN A 1 711 ? -26.530 -14.090 -5.444 1.00 70.88 711 GLN A C 1
ATOM 5477 O O . GLN A 1 711 ? -25.907 -14.130 -4.383 1.00 70.88 711 GLN A O 1
ATOM 5482 N N . GLY A 1 712 ? -27.806 -14.479 -5.544 1.00 70.06 712 GLY A N 1
ATOM 5483 C CA . GLY A 1 712 ? -28.664 -14.755 -4.390 1.00 70.06 712 GLY A CA 1
ATOM 5484 C C . GLY A 1 712 ? -29.113 -13.475 -3.672 1.00 70.06 712 GLY A C 1
ATOM 5485 O O . GLY A 1 712 ? -28.942 -12.370 -4.183 1.00 70.06 712 GLY A O 1
ATOM 5486 N N . MET A 1 713 ? -29.707 -13.606 -2.481 1.00 69.00 713 MET A N 1
ATOM 5487 C CA . MET A 1 713 ? -30.087 -12.438 -1.676 1.00 69.00 713 MET A CA 1
ATOM 5488 C C . MET A 1 713 ? -28.841 -11.779 -1.069 1.00 69.00 713 MET A C 1
ATOM 5490 O O . MET A 1 713 ? -28.237 -12.322 -0.145 1.00 69.00 713 MET A O 1
ATOM 5494 N N . VAL A 1 714 ? -28.473 -10.607 -1.591 1.00 79.81 714 VAL A N 1
ATOM 5495 C CA . VAL A 1 714 ? -27.337 -9.795 -1.134 1.00 79.81 714 VAL A CA 1
ATOM 5496 C C . VAL A 1 714 ? -27.857 -8.438 -0.637 1.00 79.81 714 VAL A C 1
ATOM 5498 O O . VAL A 1 714 ? -28.516 -7.744 -1.414 1.00 79.81 714 VAL A O 1
ATOM 5501 N N . PRO A 1 715 ? -27.563 -8.020 0.612 1.00 84.50 715 PRO A N 1
ATOM 5502 C CA . PRO A 1 715 ? -28.082 -6.778 1.183 1.00 84.50 715 PRO A CA 1
ATOM 5503 C C . PRO A 1 715 ? -27.817 -5.535 0.332 1.00 84.50 715 PRO A C 1
ATOM 5505 O O . PRO A 1 715 ? -28.736 -4.747 0.159 1.00 84.50 715 PRO A O 1
ATOM 5508 N N . ALA A 1 716 ? -26.622 -5.384 -0.256 1.00 86.31 716 ALA A N 1
ATOM 5509 C CA . ALA A 1 716 ? -26.267 -4.234 -1.098 1.00 86.31 716 ALA A CA 1
ATOM 5510 C C . ALA A 1 716 ? -27.186 -4.030 -2.318 1.00 86.31 716 ALA A C 1
ATOM 5512 O O . ALA A 1 716 ? -27.225 -2.932 -2.871 1.00 86.31 716 ALA A O 1
ATOM 5513 N N . LEU A 1 717 ? -27.898 -5.076 -2.750 1.00 84.12 717 LEU A N 1
ATOM 5514 C CA . LEU A 1 717 ? -28.810 -5.050 -3.898 1.00 84.12 717 LEU A CA 1
ATOM 5515 C C . LEU A 1 717 ? -30.289 -5.064 -3.492 1.00 84.12 717 LEU A C 1
ATOM 5517 O O . LEU A 1 717 ? -31.158 -5.015 -4.360 1.00 84.12 717 LEU A O 1
ATOM 5521 N N . ALA A 1 718 ? -30.578 -5.157 -2.193 1.00 82.56 718 ALA A N 1
ATOM 5522 C CA . ALA A 1 718 ? -31.933 -5.163 -1.669 1.00 82.56 718 ALA A CA 1
ATOM 5523 C C . ALA A 1 718 ? -32.464 -3.737 -1.467 1.00 82.56 718 ALA A C 1
ATOM 5525 O O . ALA A 1 718 ? -31.704 -2.780 -1.295 1.00 82.56 718 ALA A O 1
ATOM 5526 N N . ASP A 1 719 ? -33.790 -3.621 -1.428 1.00 82.50 719 ASP A N 1
ATOM 5527 C CA . ASP A 1 719 ? -34.455 -2.426 -0.914 1.00 82.50 719 ASP A CA 1
ATOM 5528 C C . ASP A 1 719 ? -34.041 -2.207 0.558 1.00 82.50 719 ASP A C 1
ATOM 5530 O O . ASP A 1 719 ? -34.072 -3.181 1.326 1.00 82.50 719 ASP A O 1
ATOM 5534 N N . PRO A 1 720 ? -33.662 -0.977 0.972 1.00 83.69 720 PRO A N 1
ATOM 5535 C CA . PRO A 1 720 ? -33.363 -0.647 2.363 1.00 83.69 720 PRO A CA 1
ATOM 5536 C C . PRO A 1 720 ? -34.347 -1.236 3.384 1.00 83.69 720 PRO A C 1
ATOM 5538 O O . PRO A 1 720 ? -33.913 -1.791 4.396 1.00 83.69 720 PRO A O 1
ATOM 5541 N N . GLU A 1 721 ? -35.653 -1.213 3.112 1.00 81.50 721 GLU A N 1
ATOM 5542 C CA . GLU A 1 721 ? -36.674 -1.705 4.049 1.00 81.50 721 GLU A CA 1
ATOM 5543 C C . GLU A 1 721 ? -36.716 -3.241 4.165 1.00 81.50 721 GLU A C 1
ATOM 5545 O O . GLU A 1 721 ? -37.133 -3.807 5.188 1.00 81.50 721 GLU A O 1
ATOM 5550 N N . ALA A 1 722 ? -36.214 -3.946 3.149 1.00 82.44 722 ALA A N 1
ATOM 5551 C CA . ALA A 1 722 ? -36.163 -5.405 3.096 1.00 82.44 722 ALA A CA 1
ATOM 5552 C C . ALA A 1 722 ? -34.894 -6.001 3.737 1.00 82.44 722 ALA A C 1
ATOM 5554 O O . ALA A 1 722 ? -34.811 -7.218 3.915 1.00 82.44 722 ALA A O 1
ATOM 5555 N N . ILE A 1 723 ? -33.913 -5.178 4.123 1.00 87.38 723 ILE A N 1
ATOM 5556 C CA . ILE A 1 723 ? -32.642 -5.655 4.686 1.00 87.38 723 ILE A CA 1
ATOM 5557 C C . ILE A 1 723 ? -32.858 -6.355 6.028 1.00 87.38 723 ILE A C 1
ATOM 5559 O O . ILE A 1 723 ? -33.517 -5.829 6.927 1.00 87.38 723 ILE A O 1
ATOM 5563 N N . ARG A 1 724 ? -32.234 -7.522 6.198 1.00 84.06 724 ARG A N 1
ATOM 5564 C CA . ARG A 1 724 ? -32.141 -8.268 7.462 1.00 84.06 724 ARG A CA 1
ATOM 5565 C C . ARG A 1 724 ? -30.693 -8.726 7.679 1.00 84.06 724 ARG A C 1
ATOM 5567 O O . ARG A 1 724 ? -29.933 -8.832 6.717 1.00 84.06 724 ARG A O 1
ATOM 5574 N N . LEU A 1 725 ? -30.298 -8.989 8.927 1.00 83.38 725 LEU A N 1
ATOM 5575 C CA . LEU A 1 725 ? -29.016 -9.651 9.196 1.00 83.38 725 LEU A CA 1
ATOM 5576 C C . LEU A 1 725 ? -29.124 -11.128 8.832 1.00 83.38 725 LEU A C 1
ATOM 5578 O O . LEU A 1 725 ? -30.090 -11.786 9.208 1.00 83.38 725 LEU A O 1
ATOM 5582 N N . ALA A 1 726 ? -28.122 -11.646 8.124 1.00 72.62 726 ALA A N 1
ATOM 5583 C CA . ALA A 1 726 ? -28.071 -13.064 7.782 1.00 72.62 726 ALA A CA 1
ATOM 5584 C C . ALA A 1 726 ? -27.843 -13.944 9.024 1.00 72.62 726 ALA A C 1
ATOM 5586 O O . ALA A 1 726 ? -28.324 -15.072 9.078 1.00 72.62 726 ALA A O 1
ATOM 5587 N N . VAL A 1 727 ? -27.101 -13.424 10.007 1.00 74.44 727 VAL A N 1
ATOM 5588 C CA . VAL A 1 727 ? -26.764 -14.089 11.269 1.00 74.44 727 VAL A CA 1
ATOM 5589 C C . VAL A 1 727 ? -26.743 -13.040 12.381 1.00 74.44 727 VAL A C 1
ATOM 5591 O O . VAL A 1 727 ? -26.234 -11.936 12.180 1.00 74.44 727 VAL A O 1
ATOM 5594 N N . THR A 1 728 ? -27.273 -13.392 13.552 1.00 84.56 728 THR A N 1
ATOM 5595 C CA . THR A 1 728 ? -27.053 -12.655 14.802 1.00 84.56 728 THR A CA 1
ATOM 5596 C C . THR A 1 728 ? -25.968 -13.390 15.584 1.00 84.56 728 THR A C 1
ATOM 5598 O O . THR A 1 728 ? -26.234 -14.487 16.080 1.00 84.56 728 THR A O 1
ATOM 5601 N N . PRO A 1 729 ? -24.735 -12.866 15.638 1.00 84.94 729 PRO A N 1
ATOM 5602 C CA . PRO A 1 729 ? -23.628 -13.587 16.245 1.00 84.94 729 PRO A CA 1
ATOM 5603 C C . PRO A 1 729 ? -23.718 -13.594 17.778 1.00 84.94 729 PRO A C 1
ATOM 5605 O O . PRO A 1 729 ? -24.073 -12.593 18.393 1.00 84.94 729 PRO A O 1
ATOM 5608 N N . ASP A 1 730 ? -23.335 -14.711 18.403 1.00 83.94 730 ASP A N 1
ATOM 5609 C CA . ASP A 1 730 ? -23.152 -14.818 19.859 1.00 83.94 730 ASP A CA 1
ATOM 5610 C C . ASP A 1 730 ? -21.878 -14.098 20.334 1.00 83.94 730 ASP A C 1
ATOM 5612 O O . ASP A 1 730 ? -21.787 -13.705 21.497 1.00 83.94 730 ASP A O 1
ATOM 5616 N N . ARG A 1 731 ? -20.900 -13.920 19.433 1.00 85.56 731 ARG A N 1
ATOM 5617 C CA . ARG A 1 731 ? -19.656 -13.172 19.654 1.00 85.56 731 ARG A CA 1
ATOM 5618 C C . ARG A 1 731 ? -19.158 -12.476 18.389 1.00 85.56 731 ARG A C 1
ATOM 5620 O O . ARG A 1 731 ? -19.331 -12.994 17.288 1.00 85.56 731 ARG A O 1
ATOM 5627 N N . VAL A 1 732 ? -18.478 -11.342 18.536 1.00 86.62 732 VAL A N 1
ATOM 5628 C CA . VAL A 1 732 ? -17.930 -10.566 17.403 1.00 86.62 732 VAL A CA 1
ATOM 5629 C C . VAL A 1 732 ? -16.411 -10.384 17.521 1.00 86.62 732 VAL A C 1
ATOM 5631 O O . VAL A 1 732 ? -15.899 -10.305 18.634 1.00 86.62 732 VAL A O 1
ATOM 5634 N N . PRO A 1 733 ? -15.645 -10.329 16.416 1.00 82.56 733 PRO A N 1
ATOM 5635 C CA . PRO A 1 733 ? -14.220 -10.019 16.494 1.00 82.56 733 PRO A CA 1
ATOM 5636 C C . PRO A 1 733 ? -14.033 -8.559 16.908 1.00 82.56 733 PRO A C 1
ATOM 5638 O O . PRO A 1 733 ? -14.711 -7.697 16.364 1.00 82.56 733 PRO A O 1
ATOM 5641 N N . LEU A 1 734 ? -13.103 -8.276 17.816 1.00 78.00 734 LEU A N 1
ATOM 5642 C CA . LEU A 1 734 ? -12.792 -6.917 18.252 1.00 78.00 734 LEU A CA 1
ATOM 5643 C C . LEU A 1 734 ? -11.841 -6.253 17.242 1.00 78.00 734 LEU A C 1
ATOM 5645 O O . LEU A 1 734 ? -10.635 -6.487 17.265 1.00 78.00 734 LEU A O 1
ATOM 5649 N N . ASN A 1 735 ? -12.401 -5.482 16.313 1.00 74.62 735 ASN A N 1
ATOM 5650 C CA . ASN A 1 735 ? -11.703 -4.834 15.198 1.00 74.62 735 ASN A CA 1
ATOM 5651 C C . ASN A 1 735 ? -12.271 -3.428 14.947 1.00 74.62 735 ASN A C 1
ATOM 5653 O O . ASN A 1 735 ? -13.334 -3.103 15.470 1.00 74.62 735 ASN A O 1
ATOM 5657 N N . ASP A 1 736 ? -11.620 -2.605 14.117 1.00 73.00 736 ASP A N 1
ATOM 5658 C CA . ASP A 1 736 ? -12.038 -1.207 13.916 1.00 73.00 736 ASP A CA 1
ATOM 5659 C C . ASP A 1 736 ? -13.542 -1.068 13.578 1.00 73.00 736 ASP A C 1
ATOM 5661 O O . ASP A 1 736 ? -14.212 -0.165 14.074 1.00 73.00 736 ASP A O 1
ATOM 5665 N N . GLU A 1 737 ? -14.090 -1.981 12.762 1.00 80.12 737 GLU A N 1
ATOM 5666 C CA . GLU A 1 737 ? -15.509 -1.994 12.375 1.00 80.12 737 GLU A CA 1
ATOM 5667 C C . GLU A 1 737 ? -16.430 -2.171 13.593 1.00 80.12 737 GLU A C 1
ATOM 5669 O O . GLU A 1 737 ? -17.294 -1.333 13.840 1.00 80.12 737 GLU A O 1
ATOM 5674 N N . THR A 1 738 ? -16.253 -3.242 14.371 1.00 83.25 738 THR A N 1
ATOM 5675 C CA . THR A 1 738 ? -17.113 -3.553 15.530 1.00 83.25 738 THR A CA 1
ATOM 5676 C C . THR A 1 738 ? -16.962 -2.545 16.661 1.00 83.25 738 THR A C 1
ATOM 5678 O O . THR A 1 738 ? -17.942 -2.238 17.335 1.00 83.25 738 THR A O 1
ATOM 5681 N N . MET A 1 739 ? -15.772 -1.973 16.825 1.00 78.62 739 MET A N 1
ATOM 5682 C CA . MET A 1 739 ? -15.505 -0.921 17.802 1.00 78.62 739 MET A CA 1
ATOM 5683 C C . MET A 1 739 ? -16.336 0.326 17.532 1.00 78.62 739 MET A C 1
ATOM 5685 O O . MET A 1 739 ? -17.006 0.829 18.433 1.00 78.62 739 MET A O 1
ATOM 5689 N N . VAL A 1 740 ? -16.366 0.783 16.278 1.00 81.44 740 VAL A N 1
ATOM 5690 C CA . VAL A 1 740 ? -17.216 1.910 15.879 1.00 81.44 740 VAL A CA 1
ATOM 5691 C C . VAL A 1 740 ? -18.697 1.577 16.086 1.00 81.44 740 VAL A C 1
ATOM 5693 O O . VAL A 1 740 ? -19.451 2.442 16.525 1.00 81.44 740 VAL A O 1
ATOM 5696 N N . LEU A 1 741 ? -19.127 0.328 15.860 1.00 88.12 741 LEU A N 1
ATOM 5697 C CA . LEU A 1 741 ? -20.507 -0.077 16.160 1.00 88.12 741 LEU A CA 1
ATOM 5698 C C . LEU A 1 741 ? -20.835 0.040 17.660 1.00 88.12 741 LEU A C 1
ATOM 5700 O O . LEU A 1 741 ? -21.908 0.543 17.986 1.00 88.12 741 LEU A O 1
ATOM 5704 N N . TYR A 1 742 ? -19.936 -0.357 18.570 1.00 89.00 742 TYR A N 1
ATOM 5705 C CA . TYR A 1 742 ? -20.135 -0.152 20.015 1.00 89.00 742 TYR A CA 1
ATOM 5706 C C . TYR A 1 742 ? -20.161 1.333 20.396 1.00 89.00 742 TYR A C 1
ATOM 5708 O O . TYR A 1 742 ? -21.004 1.728 21.200 1.00 89.00 742 TYR A O 1
ATOM 5716 N N . VAL A 1 743 ? -19.290 2.162 19.807 1.00 84.50 743 VAL A N 1
ATOM 5717 C CA . VAL A 1 743 ? -19.287 3.622 20.028 1.00 84.50 743 VAL A CA 1
ATOM 5718 C C . VAL A 1 743 ? -20.635 4.221 19.628 1.00 84.50 743 VAL A C 1
ATOM 5720 O O . VAL A 1 743 ? -21.249 4.950 20.407 1.00 84.50 743 VAL A O 1
ATOM 5723 N N . LEU A 1 744 ? -21.138 3.864 18.443 1.00 86.06 744 LEU A N 1
ATOM 5724 C CA . LEU A 1 744 ? -22.441 4.317 17.955 1.00 86.06 744 LEU A CA 1
ATOM 5725 C C . LEU A 1 744 ? -23.577 3.833 18.864 1.00 86.06 744 LEU A C 1
ATOM 5727 O O . LEU A 1 744 ? -24.423 4.640 19.249 1.00 86.06 744 LEU A O 1
ATOM 5731 N N . ALA A 1 745 ? -23.549 2.562 19.278 1.00 89.31 745 ALA A N 1
ATOM 5732 C CA . ALA A 1 745 ? -24.530 1.987 20.198 1.00 89.31 745 ALA A CA 1
ATOM 5733 C C . ALA A 1 745 ? -24.608 2.755 21.527 1.00 89.31 745 ALA A C 1
ATOM 5735 O O . ALA A 1 745 ? -25.703 3.033 22.007 1.00 89.31 745 ALA A O 1
ATOM 5736 N N . GLN A 1 746 ? -23.458 3.121 22.107 1.00 86.06 746 GLN A N 1
ATOM 5737 C CA . GLN A 1 746 ? -23.403 3.885 23.359 1.00 86.06 746 GLN A CA 1
ATOM 5738 C C . GLN A 1 746 ? -23.774 5.357 23.178 1.00 86.06 746 GLN A C 1
ATOM 5740 O O . GLN A 1 746 ? -24.333 5.965 24.085 1.00 86.06 746 GLN A O 1
ATOM 5745 N N . SER A 1 747 ? -23.490 5.937 22.011 1.00 79.56 747 SER A N 1
ATOM 5746 C CA . SER A 1 747 ? -23.834 7.332 21.723 1.00 79.56 747 SER A CA 1
ATOM 5747 C C . SER A 1 747 ? -25.339 7.573 21.582 1.00 79.56 747 SER A C 1
ATOM 5749 O O . SER A 1 747 ? -25.793 8.702 21.756 1.00 79.56 747 SER A O 1
ATOM 5751 N N . GLY A 1 748 ? -26.102 6.545 21.188 1.00 79.81 748 GLY A N 1
ATOM 5752 C CA . GLY A 1 748 ? -27.503 6.680 20.776 1.00 79.81 748 GLY A CA 1
ATOM 5753 C C . GLY A 1 748 ? -27.714 7.527 19.510 1.00 79.81 748 GLY A C 1
ATOM 5754 O O . GLY A 1 748 ? -28.858 7.772 19.133 1.00 79.81 748 GLY A O 1
ATOM 5755 N N . ARG A 1 749 ? -26.639 7.987 18.853 1.00 80.50 749 ARG A N 1
ATOM 5756 C CA . ARG A 1 749 ? -26.678 8.802 17.632 1.00 80.50 749 ARG A CA 1
ATOM 5757 C C . ARG A 1 749 ? -26.630 7.912 16.396 1.00 80.50 749 ARG A C 1
ATOM 5759 O O . ARG A 1 749 ? -25.957 6.881 16.374 1.00 80.50 749 ARG A O 1
ATOM 5766 N N . GLU A 1 750 ? -27.302 8.344 15.334 1.00 82.00 750 GLU A N 1
ATOM 5767 C CA . GLU A 1 750 ? -27.077 7.753 14.017 1.00 82.00 750 GLU A CA 1
ATOM 5768 C C . GLU A 1 750 ? -25.688 8.133 13.483 1.00 82.00 750 GLU A C 1
ATOM 5770 O O . GLU A 1 750 ? -25.236 9.259 13.705 1.00 82.00 750 GLU A O 1
ATOM 5775 N N . PRO A 1 751 ? -25.005 7.232 12.754 1.00 84.12 751 PRO A N 1
ATOM 5776 C CA . PRO A 1 751 ? -23.738 7.566 12.124 1.00 84.12 751 PRO A CA 1
ATOM 5777 C C . PRO A 1 751 ? -23.939 8.615 11.022 1.00 84.12 751 PRO A C 1
ATOM 5779 O O . PRO A 1 751 ? -24.874 8.528 10.215 1.00 84.12 751 PRO A O 1
ATOM 5782 N N . ASP A 1 752 ? -23.041 9.595 10.968 1.00 83.69 752 ASP A N 1
ATOM 5783 C CA . ASP A 1 752 ? -22.993 10.553 9.867 1.00 83.69 752 ASP A CA 1
ATOM 5784 C C . ASP A 1 752 ? -22.487 9.903 8.559 1.00 83.69 752 ASP A C 1
ATOM 5786 O O . ASP A 1 752 ? -22.098 8.730 8.509 1.00 83.69 752 ASP A O 1
ATOM 5790 N N . GLU A 1 753 ? -22.517 10.670 7.469 1.00 83.06 753 GLU A N 1
ATOM 5791 C CA . GLU A 1 753 ? -22.100 10.204 6.141 1.00 83.06 753 GLU A CA 1
ATOM 5792 C C . GLU A 1 753 ? -20.614 9.816 6.073 1.00 83.06 753 GLU A C 1
ATOM 5794 O O . GLU A 1 753 ? -20.247 8.892 5.344 1.00 83.06 753 GLU A O 1
ATOM 5799 N N . GLN A 1 754 ? -19.746 10.473 6.846 1.00 81.94 754 GLN A N 1
ATOM 5800 C CA . GLN A 1 754 ? -18.312 10.190 6.847 1.00 81.94 754 GLN A CA 1
ATOM 5801 C C . GLN A 1 754 ? -18.016 8.861 7.555 1.00 81.94 754 GLN A C 1
ATOM 5803 O O . GLN A 1 754 ? -17.267 8.032 7.027 1.00 81.94 754 GLN A O 1
ATOM 5808 N N . VAL A 1 755 ? -18.646 8.625 8.708 1.00 82.75 755 VAL A N 1
ATOM 5809 C CA . VAL A 1 755 ? -18.557 7.369 9.464 1.00 82.75 755 VAL A CA 1
ATOM 5810 C C . VAL A 1 755 ? -19.142 6.213 8.656 1.00 82.75 755 VAL A C 1
ATOM 5812 O O . VAL A 1 755 ? -18.520 5.152 8.567 1.00 82.75 755 VAL A O 1
ATOM 5815 N N . LEU A 1 756 ? -20.297 6.406 8.009 1.00 89.12 756 LEU A N 1
ATOM 5816 C CA . LEU A 1 756 ? -20.896 5.379 7.151 1.00 89.12 756 LEU A CA 1
ATOM 5817 C C . LEU A 1 756 ? -20.029 5.049 5.945 1.00 89.12 756 LEU A C 1
ATOM 5819 O O . LEU A 1 756 ? -19.833 3.869 5.657 1.00 89.12 756 LEU A O 1
ATOM 5823 N N . ARG A 1 757 ? -19.474 6.061 5.268 1.00 88.56 757 ARG A N 1
ATOM 5824 C CA . ARG A 1 757 ? -18.530 5.859 4.163 1.00 88.56 757 ARG A CA 1
ATOM 5825 C C . ARG A 1 757 ? -17.330 5.033 4.615 1.00 88.56 757 ARG A C 1
ATOM 5827 O O . ARG A 1 757 ? -16.959 4.076 3.936 1.00 88.56 757 ARG A O 1
ATOM 5834 N N . TRP A 1 758 ? -16.744 5.367 5.762 1.00 85.81 758 TRP A N 1
ATOM 5835 C CA . TRP A 1 758 ? -15.611 4.624 6.309 1.00 85.81 758 TRP A CA 1
ATOM 5836 C C . TRP A 1 758 ? -15.989 3.174 6.654 1.00 85.81 758 TRP A C 1
ATOM 5838 O O . TRP A 1 758 ? -15.303 2.249 6.213 1.00 85.81 758 TRP A O 1
ATOM 5848 N N . LEU A 1 759 ? -17.112 2.954 7.351 1.00 86.81 759 LEU A N 1
ATOM 5849 C CA . LEU A 1 759 ? -17.606 1.615 7.700 1.00 86.81 759 LEU A CA 1
ATOM 5850 C C . LEU A 1 759 ? -17.901 0.773 6.449 1.00 86.81 759 LEU A C 1
ATOM 5852 O O . LEU A 1 759 ? -17.585 -0.415 6.420 1.00 86.81 759 LEU A O 1
ATOM 5856 N N . LEU A 1 760 ? -18.484 1.377 5.412 1.00 90.38 760 LEU A N 1
ATOM 5857 C CA . LEU A 1 760 ? -18.816 0.720 4.147 1.00 90.38 760 LEU A CA 1
ATOM 5858 C C . LEU A 1 760 ? -17.553 0.257 3.413 1.00 90.38 760 LEU A C 1
ATOM 5860 O O . LEU A 1 760 ? -17.473 -0.892 2.978 1.00 90.38 760 LEU A O 1
ATOM 5864 N N . VAL A 1 761 ? -16.544 1.127 3.318 1.00 85.44 761 VAL A N 1
ATOM 5865 C CA . VAL A 1 761 ? -15.256 0.801 2.687 1.00 85.44 761 VAL A CA 1
ATOM 5866 C C . VAL A 1 761 ? -14.513 -0.269 3.484 1.00 85.44 761 VAL A C 1
ATOM 5868 O O . VAL A 1 761 ? -14.030 -1.237 2.895 1.00 85.44 761 VAL A O 1
ATOM 5871 N N . ARG A 1 762 ? -14.462 -0.149 4.818 1.00 82.75 762 ARG A N 1
ATOM 5872 C CA . ARG A 1 762 ? -13.867 -1.174 5.690 1.00 82.75 762 ARG A CA 1
ATOM 5873 C C . ARG A 1 762 ? -14.558 -2.522 5.524 1.00 82.75 762 ARG A C 1
ATOM 5875 O O . ARG A 1 762 ? -13.876 -3.536 5.396 1.00 82.75 762 ARG A O 1
ATOM 5882 N N . ARG A 1 763 ? -15.892 -2.530 5.443 1.00 86.75 763 ARG A N 1
ATOM 5883 C CA . ARG A 1 763 ? -16.660 -3.749 5.189 1.00 86.75 763 ARG A CA 1
ATOM 5884 C C . ARG A 1 763 ? -16.318 -4.365 3.837 1.00 86.75 763 ARG A C 1
ATOM 5886 O O . ARG A 1 763 ? -16.125 -5.575 3.756 1.00 86.75 763 ARG A O 1
ATOM 5893 N N . TRP A 1 764 ? -16.206 -3.550 2.788 1.00 86.88 764 TRP A N 1
ATOM 5894 C CA . TRP A 1 764 ? -15.833 -4.036 1.461 1.00 86.88 764 TRP A CA 1
ATOM 5895 C C . TRP A 1 764 ? -14.452 -4.693 1.483 1.00 86.88 764 TRP A C 1
ATOM 5897 O O . TRP A 1 764 ? -14.314 -5.826 1.023 1.00 86.88 764 TRP A O 1
ATOM 5907 N N . MET A 1 765 ? -13.463 -4.026 2.089 1.00 77.31 765 MET A N 1
ATOM 5908 C CA . MET A 1 765 ? -12.105 -4.558 2.250 1.00 77.31 765 MET A CA 1
ATOM 5909 C C . MET A 1 765 ? -12.100 -5.886 3.014 1.00 77.31 765 MET A C 1
ATOM 5911 O O . MET A 1 765 ? -11.414 -6.819 2.607 1.00 77.31 765 MET A O 1
ATOM 5915 N N . ALA A 1 766 ? -12.891 -5.993 4.086 1.00 74.00 766 ALA A N 1
ATOM 5916 C CA . ALA A 1 766 ? -13.004 -7.219 4.870 1.00 74.00 766 ALA A CA 1
ATOM 5917 C C . ALA A 1 766 ? -13.614 -8.383 4.065 1.00 74.00 766 ALA A C 1
ATOM 5919 O O . ALA A 1 766 ? -13.178 -9.525 4.205 1.00 74.00 766 ALA A O 1
ATOM 5920 N N . GLU A 1 767 ? -14.599 -8.107 3.204 1.00 79.12 767 GLU A N 1
ATOM 5921 C CA . GLU A 1 767 ? -15.257 -9.126 2.375 1.00 79.12 767 GLU A CA 1
ATOM 5922 C C . GLU A 1 767 ? -14.454 -9.523 1.120 1.00 79.12 767 GLU A C 1
ATOM 5924 O O . GLU A 1 767 ? -14.683 -10.612 0.590 1.00 79.12 767 GLU A O 1
ATOM 5929 N N . HIS A 1 768 ? -13.525 -8.675 0.653 1.00 75.06 768 HIS A N 1
ATOM 5930 C CA . HIS A 1 768 ? -12.844 -8.804 -0.649 1.00 75.06 768 HIS A CA 1
ATOM 5931 C C . HIS A 1 768 ? -11.307 -8.891 -0.580 1.00 75.06 768 HIS A C 1
ATOM 5933 O O . HIS A 1 768 ? -10.646 -8.761 -1.609 1.00 75.06 768 HIS A O 1
ATOM 5939 N N . ASP A 1 769 ? -10.717 -9.135 0.593 1.00 63.84 769 ASP A N 1
ATOM 5940 C CA . ASP A 1 769 ? -9.268 -9.341 0.738 1.00 63.84 769 ASP A CA 1
ATOM 5941 C C . ASP A 1 769 ? -8.794 -10.626 0.007 1.00 63.84 769 ASP A C 1
ATOM 5943 O O . ASP A 1 769 ? -9.133 -11.738 0.436 1.00 63.84 769 ASP A O 1
ATOM 5947 N N . PRO A 1 770 ? -7.980 -10.510 -1.067 1.00 45.91 770 PRO A N 1
ATOM 5948 C CA . PRO A 1 770 ? -7.585 -11.635 -1.916 1.00 45.91 770 PRO A CA 1
ATOM 5949 C C . PRO A 1 770 ? -6.603 -12.606 -1.248 1.00 45.91 770 PRO A C 1
ATOM 5951 O O . PRO A 1 770 ? -6.479 -13.747 -1.692 1.00 45.91 770 PRO A O 1
ATOM 5954 N N . TYR A 1 771 ? -5.904 -12.186 -0.190 1.00 44.19 771 TYR A N 1
ATOM 5955 C CA . TYR A 1 771 ? -4.926 -13.030 0.504 1.00 44.19 771 TYR A CA 1
ATOM 5956 C C . TYR A 1 771 ? -5.523 -13.759 1.707 1.00 44.19 771 TYR A C 1
ATOM 5958 O O . TYR A 1 771 ? -4.859 -14.599 2.314 1.00 44.19 771 TYR A O 1
ATOM 5966 N N . GLY A 1 772 ? -6.763 -13.428 2.083 1.00 48.81 772 GLY A N 1
ATOM 5967 C CA . GLY A 1 772 ? -7.329 -13.878 3.346 1.00 48.81 772 GLY A CA 1
ATOM 5968 C C . GLY A 1 772 ? -6.463 -13.456 4.540 1.00 48.81 772 GLY A C 1
ATOM 5969 O O . GLY A 1 772 ? -6.427 -14.160 5.543 1.00 48.81 772 GLY A O 1
ATOM 5970 N N . ASN A 1 773 ? -5.734 -12.345 4.474 1.00 44.12 773 ASN A N 1
ATOM 5971 C CA . ASN A 1 773 ? -4.852 -11.942 5.574 1.00 44.12 773 ASN A CA 1
ATOM 5972 C C . ASN A 1 773 ? -5.515 -10.957 6.548 1.00 44.12 773 ASN A C 1
ATOM 5974 O O . ASN A 1 773 ? -4.971 -10.710 7.618 1.00 44.12 773 ASN A O 1
ATOM 5978 N N . GLY A 1 774 ? -6.743 -10.519 6.262 1.00 42.50 774 GLY A N 1
ATOM 5979 C CA . GLY A 1 774 ? -7.518 -9.643 7.131 1.00 42.50 774 GLY A CA 1
ATOM 5980 C C . GLY A 1 774 ? -6.986 -8.216 7.124 1.00 42.50 774 GLY A C 1
ATOM 5981 O O . GLY A 1 774 ? -6.852 -7.635 8.195 1.00 42.50 774 GLY A O 1
ATOM 5982 N N . GLY A 1 775 ? -6.641 -7.659 5.957 1.00 37.06 775 GLY A N 1
ATOM 5983 C CA . GLY A 1 775 ? -5.957 -6.361 5.902 1.00 37.06 775 GLY A CA 1
ATOM 5984 C C . GLY A 1 775 ? -4.714 -6.332 6.806 1.00 37.06 775 GLY A C 1
ATOM 5985 O O . GLY A 1 775 ? -4.237 -7.364 7.270 1.00 37.06 775 GLY A O 1
ATOM 5986 N N . GLU A 1 776 ? -4.183 -5.156 7.113 1.00 36.75 776 GLU A N 1
ATOM 5987 C CA . GLU A 1 776 ? -3.026 -5.014 8.014 1.00 36.75 776 GLU A CA 1
ATOM 5988 C C . GLU A 1 776 ? -3.311 -5.427 9.483 1.00 36.75 776 GLU A C 1
ATOM 5990 O O . GLU A 1 776 ? -2.422 -5.311 10.322 1.00 36.75 776 GLU A O 1
ATOM 5995 N N . HIS A 1 777 ? -4.509 -5.949 9.814 1.00 41.50 777 HIS A N 1
ATOM 5996 C CA . HIS A 1 777 ? -4.943 -6.288 11.183 1.00 41.50 777 HIS A CA 1
ATOM 5997 C C . HIS A 1 777 ? -5.696 -7.645 11.314 1.00 41.50 777 HIS A C 1
ATOM 5999 O O . HIS A 1 777 ? -6.612 -7.809 12.120 1.00 41.50 777 HIS A O 1
ATOM 6005 N N . GLY A 1 778 ? -5.304 -8.663 10.543 1.00 40.44 778 GLY A N 1
ATOM 6006 C CA . GLY A 1 778 ? -5.066 -10.015 11.068 1.00 40.44 778 GLY A CA 1
ATOM 6007 C C . GLY A 1 778 ? -6.204 -10.950 11.528 1.00 40.44 778 GLY A C 1
ATOM 6008 O O . GLY A 1 778 ? -5.884 -12.037 11.990 1.00 40.44 778 GLY A O 1
ATOM 6009 N N . THR A 1 779 ? -7.509 -10.703 11.370 1.00 41.28 779 THR A N 1
ATOM 6010 C CA . THR A 1 779 ? -8.546 -11.698 11.805 1.00 41.28 779 THR A CA 1
ATOM 6011 C C . THR A 1 779 ? -8.713 -12.934 10.887 1.00 41.28 779 THR A C 1
ATOM 6013 O O . THR A 1 779 ? -9.769 -13.570 10.822 1.00 41.28 779 THR A O 1
ATOM 6016 N N . GLY A 1 780 ? -7.666 -13.329 10.161 1.00 41.38 780 GLY A N 1
ATOM 6017 C CA . GLY A 1 780 ? -7.719 -14.393 9.164 1.00 41.38 780 GLY A CA 1
ATOM 6018 C C . GLY A 1 780 ? -7.962 -15.811 9.717 1.00 41.38 780 GLY A C 1
ATOM 6019 O O . GLY A 1 780 ? -7.161 -16.292 10.500 1.00 41.38 780 GLY A O 1
ATOM 6020 N N . ASP A 1 781 ? -8.999 -16.495 9.214 1.00 42.34 781 ASP A N 1
ATOM 6021 C CA . ASP A 1 781 ? -9.173 -17.961 9.040 1.00 42.34 781 ASP A CA 1
ATOM 6022 C C . ASP A 1 781 ? -9.740 -18.889 10.138 1.00 42.34 781 ASP A C 1
ATOM 6024 O O . ASP A 1 781 ? -9.733 -20.097 9.933 1.00 42.34 781 ASP A O 1
ATOM 6028 N N . ASN A 1 782 ? -10.393 -18.392 11.198 1.00 42.56 782 ASN A N 1
ATOM 6029 C CA . ASN A 1 782 ? -11.084 -19.268 12.177 1.00 42.56 782 ASN A CA 1
ATOM 6030 C C . ASN A 1 782 ? -12.613 -19.051 12.293 1.00 42.56 782 ASN A C 1
ATOM 6032 O O . ASN A 1 782 ? -13.186 -19.173 13.371 1.00 42.56 782 ASN A O 1
ATOM 6036 N N . GLY A 1 783 ? -13.305 -18.716 11.196 1.00 46.75 783 GLY A N 1
ATOM 6037 C CA . GLY A 1 783 ? -14.782 -18.674 11.157 1.00 46.75 783 GLY A CA 1
ATOM 6038 C C . GLY A 1 783 ? -15.452 -17.366 11.611 1.00 46.75 783 GLY A C 1
ATOM 6039 O O . GLY A 1 783 ? -16.634 -17.177 11.349 1.00 46.75 783 GLY A O 1
ATOM 6040 N N . LEU A 1 784 ? -14.712 -16.407 12.180 1.00 51.97 784 LEU A N 1
ATOM 6041 C CA . LEU A 1 784 ? -15.239 -15.076 12.547 1.00 51.97 784 LEU A CA 1
ATOM 6042 C C . LEU A 1 784 ? -15.247 -14.065 11.383 1.00 51.97 784 LEU A C 1
ATOM 6044 O O . LEU A 1 784 ? -15.675 -12.924 11.549 1.00 51.97 784 LEU A O 1
ATOM 6048 N N . ARG A 1 785 ? -14.784 -14.468 10.190 1.00 56.28 785 ARG A N 1
ATOM 6049 C CA . ARG A 1 785 ? -14.539 -13.568 9.048 1.00 56.28 785 ARG A CA 1
ATOM 6050 C C . ARG A 1 785 ? -15.773 -12.843 8.514 1.00 56.28 785 ARG A C 1
ATOM 6052 O O . ARG A 1 785 ? -15.606 -11.873 7.799 1.00 56.28 785 ARG A O 1
ATOM 6059 N N . ASN A 1 786 ? -16.983 -13.269 8.861 1.00 64.12 786 ASN A N 1
ATOM 6060 C CA . ASN A 1 786 ? -18.225 -12.606 8.470 1.00 64.12 786 ASN A CA 1
ATOM 6061 C C . ASN A 1 786 ? -19.314 -12.883 9.512 1.00 64.12 786 ASN A C 1
ATOM 6063 O O . ASN A 1 786 ? -20.369 -13.410 9.171 1.00 64.12 786 ASN A O 1
ATOM 6067 N N . VAL A 1 787 ? -19.068 -12.543 10.783 1.00 74.00 787 VAL A N 1
ATOM 6068 C CA . VAL A 1 787 ? -20.078 -12.703 11.854 1.00 74.00 787 VAL A CA 1
ATOM 6069 C C . VAL A 1 787 ? -21.411 -12.010 11.536 1.00 74.00 787 VAL A C 1
ATOM 6071 O O . VAL A 1 787 ? -22.455 -12.441 12.008 1.00 74.00 787 VAL A O 1
ATOM 6074 N N . TRP A 1 788 ? -21.378 -10.982 10.684 1.00 78.94 788 TRP A N 1
ATOM 6075 C CA . TRP A 1 788 ? -22.549 -10.233 10.225 1.00 78.94 788 TRP A CA 1
ATOM 6076 C C . TRP A 1 788 ? -23.154 -10.742 8.899 1.00 78.94 788 TRP A C 1
ATOM 6078 O O . TRP A 1 788 ? -24.206 -10.261 8.482 1.00 78.94 788 TRP A O 1
ATOM 6088 N N . GLY A 1 789 ? -22.516 -11.708 8.227 1.00 78.06 789 GLY A N 1
ATOM 6089 C CA . GLY A 1 789 ? -22.834 -12.115 6.851 1.00 78.06 789 GLY A CA 1
ATOM 6090 C C . GLY A 1 789 ? -22.232 -11.194 5.778 1.00 78.06 789 GLY A C 1
ATOM 6091 O O . GLY A 1 789 ? -21.568 -10.211 6.090 1.00 78.06 789 GLY A O 1
ATOM 6092 N N . THR A 1 790 ? -22.421 -11.523 4.499 1.00 82.56 790 THR A N 1
ATOM 6093 C CA . THR A 1 790 ? -21.925 -10.713 3.369 1.00 82.56 790 THR A CA 1
ATOM 6094 C C . THR A 1 790 ? -22.890 -9.578 3.044 1.00 82.56 790 THR A C 1
ATOM 6096 O O . THR A 1 790 ? -24.074 -9.838 2.824 1.00 82.56 790 THR A O 1
ATOM 6099 N N . PHE A 1 791 ? -22.394 -8.346 2.967 1.00 87.81 791 PHE A N 1
ATOM 6100 C CA . PHE A 1 791 ? -23.149 -7.188 2.497 1.00 87.81 791 PHE A CA 1
ATOM 6101 C C . PHE A 1 791 ? -23.049 -7.033 0.981 1.00 87.81 791 PHE A C 1
ATOM 6103 O O . PHE A 1 791 ? -24.056 -6.744 0.337 1.00 87.81 791 PHE A O 1
ATOM 6110 N N . PHE A 1 792 ? -21.860 -7.243 0.412 1.00 88.06 792 PHE A N 1
ATOM 6111 C CA . PHE A 1 792 ? -21.583 -7.028 -1.004 1.00 88.06 792 PHE A CA 1
ATOM 6112 C C . PHE A 1 792 ? -21.673 -8.325 -1.823 1.00 88.06 792 PHE A C 1
ATOM 6114 O O . PHE A 1 792 ? -21.474 -9.424 -1.295 1.00 88.06 792 PHE A O 1
ATOM 6121 N N . PRO A 1 793 ? -21.919 -8.223 -3.143 1.00 83.31 793 PRO A N 1
ATOM 6122 C CA . PRO A 1 793 ? -21.738 -9.343 -4.055 1.00 83.31 793 PRO A CA 1
ATOM 6123 C C . PRO A 1 793 ? -20.304 -9.864 -3.998 1.00 83.31 793 PRO A C 1
ATOM 6125 O O . PRO A 1 793 ? -19.364 -9.075 -4.016 1.00 83.31 793 PRO A O 1
ATOM 6128 N N . LYS A 1 794 ? -20.120 -11.187 -3.984 1.00 74.94 794 LYS A N 1
ATOM 6129 C CA . LYS A 1 794 ? -18.778 -11.788 -4.036 1.00 74.94 794 LYS A CA 1
ATOM 6130 C C . LYS A 1 794 ? -18.060 -11.405 -5.329 1.00 74.94 794 LYS A C 1
ATOM 6132 O O . LYS A 1 794 ? -18.601 -11.658 -6.402 1.00 74.94 794 LYS A O 1
ATOM 6137 N N . GLY A 1 795 ? -16.830 -10.905 -5.220 1.00 70.56 795 GLY A N 1
ATOM 6138 C CA . GLY A 1 795 ? -16.013 -10.519 -6.377 1.00 70.56 795 GLY A CA 1
ATOM 6139 C C . GLY A 1 795 ? -16.300 -9.101 -6.877 1.00 70.56 795 GLY A C 1
ATOM 6140 O O . GLY A 1 795 ? -15.892 -8.745 -7.980 1.00 70.56 795 GLY A O 1
ATOM 6141 N N . LEU A 1 796 ? -17.001 -8.279 -6.088 1.00 83.19 796 LEU A N 1
ATOM 6142 C CA . LEU A 1 796 ? -17.181 -6.868 -6.401 1.00 83.19 796 LEU A CA 1
ATOM 6143 C C . LEU A 1 796 ? -15.819 -6.155 -6.390 1.00 83.19 796 LEU A C 1
ATOM 6145 O O . LEU A 1 796 ? -15.044 -6.286 -5.444 1.00 83.19 796 LEU A O 1
ATOM 6149 N N . ARG A 1 797 ? -15.546 -5.356 -7.426 1.00 83.38 797 ARG A N 1
ATOM 6150 C CA . ARG A 1 797 ? -14.356 -4.490 -7.488 1.00 83.38 797 ARG A CA 1
ATOM 6151 C C . ARG A 1 797 ? -14.314 -3.469 -6.341 1.00 83.38 797 ARG A C 1
ATOM 6153 O O . ARG A 1 797 ? -15.333 -3.205 -5.708 1.00 83.38 797 ARG A O 1
ATOM 6160 N N . THR A 1 798 ? -13.161 -2.824 -6.144 1.00 82.69 798 THR A N 1
ATOM 6161 C CA . THR A 1 798 ? -13.008 -1.705 -5.197 1.00 82.69 798 THR A CA 1
ATOM 6162 C C . THR A 1 798 ? -14.060 -0.628 -5.434 1.00 82.69 798 THR A C 1
ATOM 6164 O O . THR A 1 798 ? -14.345 -0.276 -6.584 1.00 82.69 798 THR A O 1
ATOM 6167 N N . LEU A 1 799 ? -14.641 -0.128 -4.340 1.00 85.12 799 LEU A N 1
ATOM 6168 C CA . LEU A 1 799 ? -15.699 0.878 -4.367 1.00 85.12 799 LEU A CA 1
ATOM 6169 C C . LEU A 1 799 ? -15.168 2.220 -4.884 1.00 85.12 799 LEU A C 1
ATOM 6171 O O . LEU A 1 799 ? -14.148 2.715 -4.409 1.00 85.12 799 LEU A O 1
ATOM 6175 N N . SER A 1 800 ? -15.890 2.817 -5.830 1.00 82.94 800 SER A N 1
ATOM 6176 C CA . SER A 1 800 ? -15.743 4.227 -6.202 1.00 82.94 800 SER A CA 1
ATOM 6177 C C . SER A 1 800 ? -16.616 5.109 -5.303 1.00 82.94 800 SER A C 1
ATOM 6179 O O . SER A 1 800 ? -17.538 4.616 -4.653 1.00 82.94 800 SER A O 1
ATOM 6181 N N . ASP A 1 801 ? -16.396 6.424 -5.308 1.00 81.94 801 ASP A N 1
ATOM 6182 C CA . ASP A 1 801 ? -17.224 7.390 -4.566 1.00 81.94 801 ASP A CA 1
ATOM 6183 C C . ASP A 1 801 ? -18.716 7.303 -4.917 1.00 81.94 801 ASP A C 1
ATOM 6185 O O . ASP A 1 801 ? -19.584 7.502 -4.068 1.00 81.94 801 ASP A O 1
ATOM 6189 N N . GLN A 1 802 ? -19.023 6.947 -6.162 1.00 80.88 802 GLN A N 1
ATOM 6190 C CA . GLN A 1 802 ? -20.395 6.754 -6.617 1.00 80.88 802 GLN A CA 1
ATOM 6191 C C . GLN A 1 802 ? -21.001 5.458 -6.079 1.00 80.88 802 GLN A C 1
ATOM 6193 O O . GLN A 1 802 ? -22.177 5.440 -5.723 1.00 80.88 802 GLN A O 1
ATOM 6198 N N . ASP A 1 803 ? -20.204 4.392 -5.973 1.00 85.69 803 ASP A N 1
ATOM 6199 C CA . ASP A 1 803 ? -20.652 3.143 -5.349 1.00 85.69 803 ASP A CA 1
ATOM 6200 C C . ASP A 1 803 ? -20.903 3.350 -3.858 1.00 85.69 803 ASP A C 1
ATOM 6202 O O . ASP A 1 803 ? -21.889 2.846 -3.327 1.00 85.69 803 ASP A O 1
ATOM 6206 N N . VAL A 1 804 ? -20.048 4.138 -3.195 1.00 88.62 804 VAL A N 1
ATOM 6207 C CA . VAL A 1 804 ? -20.262 4.550 -1.806 1.00 88.62 804 VAL A CA 1
ATOM 6208 C C . VAL A 1 804 ? -21.614 5.246 -1.684 1.00 88.62 804 VAL A C 1
ATOM 6210 O O . VAL A 1 804 ? -22.473 4.754 -0.962 1.00 88.62 804 VAL A O 1
ATOM 6213 N N . ALA A 1 805 ? -21.848 6.315 -2.452 1.00 86.62 805 ALA A N 1
ATOM 6214 C CA . ALA A 1 805 ? -23.115 7.047 -2.415 1.00 86.62 805 ALA A CA 1
ATOM 6215 C C . ALA A 1 805 ? -24.333 6.149 -2.706 1.00 86.62 805 ALA A C 1
ATOM 6217 O O . ALA A 1 805 ? -25.373 6.287 -2.065 1.00 86.62 805 ALA A O 1
ATOM 6218 N N . ARG A 1 806 ? -24.198 5.201 -3.642 1.00 86.81 806 ARG A N 1
ATOM 6219 C CA . ARG A 1 806 ? -25.252 4.244 -3.999 1.00 86.81 806 ARG A CA 1
ATOM 6220 C C . ARG A 1 806 ? -25.573 3.268 -2.867 1.00 86.81 806 ARG A C 1
ATOM 6222 O O . ARG A 1 806 ? -26.745 2.991 -2.634 1.00 86.81 806 ARG A O 1
ATOM 6229 N N . PHE A 1 807 ? -24.563 2.716 -2.196 1.00 91.38 807 PHE A N 1
ATOM 6230 C CA . PHE A 1 807 ? -24.762 1.686 -1.173 1.00 91.38 807 PHE A CA 1
ATOM 6231 C C . PHE A 1 807 ? -25.022 2.254 0.226 1.00 91.38 807 PHE A C 1
ATOM 6233 O O . PHE A 1 807 ? -25.536 1.524 1.075 1.00 91.38 807 PHE A O 1
ATOM 6240 N N . THR A 1 808 ? -24.717 3.531 0.482 1.00 91.56 808 THR A N 1
ATOM 6241 C CA . THR A 1 808 ? -24.875 4.148 1.808 1.00 91.56 808 THR A CA 1
ATOM 6242 C C . THR A 1 808 ? -26.284 4.017 2.408 1.00 91.56 808 THR A C 1
ATOM 6244 O O . THR A 1 808 ? -26.356 3.609 3.566 1.00 91.56 808 THR A O 1
ATOM 6247 N N . PRO A 1 809 ? -27.410 4.283 1.707 1.00 91.56 809 PRO A N 1
ATOM 6248 C CA . PRO A 1 809 ? -28.746 4.192 2.316 1.00 91.56 809 PRO A CA 1
ATOM 6249 C C . PRO A 1 809 ? -29.067 2.783 2.836 1.00 91.56 809 PRO A C 1
ATOM 6251 O O . PRO A 1 809 ? -29.451 2.588 3.990 1.00 91.56 809 PRO A O 1
ATOM 6254 N N . THR A 1 810 ? -28.813 1.781 1.999 1.00 92.38 810 THR A N 1
ATOM 6255 C CA . THR A 1 810 ? -28.928 0.353 2.312 1.00 92.38 810 THR A CA 1
ATOM 6256 C C . THR A 1 810 ? -28.007 -0.022 3.479 1.00 92.38 810 THR A C 1
ATOM 6258 O O . THR A 1 810 ? -28.409 -0.648 4.463 1.00 92.38 810 THR A O 1
ATOM 6261 N N . PHE A 1 811 ? -26.753 0.424 3.425 1.00 93.88 811 PHE A N 1
ATOM 6262 C CA . PHE A 1 811 ? -25.762 0.127 4.450 1.00 93.88 811 PHE A CA 1
ATOM 6263 C C . PHE A 1 811 ? -26.064 0.798 5.791 1.00 93.88 811 PHE A C 1
ATOM 6265 O O . PHE A 1 811 ? -25.804 0.200 6.833 1.00 93.88 811 PHE A O 1
ATOM 6272 N N . ARG A 1 812 ? -26.666 1.993 5.804 1.00 93.81 812 ARG A N 1
ATOM 6273 C CA . ARG A 1 812 ? -27.138 2.680 7.016 1.00 93.81 812 ARG A CA 1
ATOM 6274 C C . ARG A 1 812 ? -28.132 1.801 7.771 1.00 93.81 812 ARG A C 1
ATOM 6276 O O . ARG A 1 812 ? -27.932 1.522 8.953 1.00 93.81 812 ARG A O 1
ATOM 6283 N N . ARG A 1 813 ? -29.140 1.266 7.075 1.00 92.94 813 ARG A N 1
ATOM 6284 C CA . ARG A 1 813 ? -30.125 0.354 7.675 1.00 92.94 813 ARG A CA 1
ATOM 6285 C C . ARG A 1 813 ? -29.489 -0.952 8.155 1.00 92.94 813 ARG A C 1
ATOM 6287 O O . ARG A 1 813 ? -29.776 -1.400 9.263 1.00 92.94 813 ARG A O 1
ATOM 6294 N N . TRP A 1 814 ? -28.575 -1.530 7.376 1.00 92.38 814 TRP A N 1
ATOM 6295 C CA . TRP A 1 814 ? -27.823 -2.717 7.797 1.00 92.38 814 TRP A CA 1
ATOM 6296 C C . TRP A 1 814 ? -26.947 -2.453 9.035 1.00 92.38 814 TRP A C 1
ATOM 6298 O O . TRP A 1 814 ? -26.844 -3.293 9.925 1.00 92.38 814 TRP A O 1
ATOM 6308 N N . THR A 1 815 ? -26.357 -1.261 9.138 1.00 93.06 815 THR A N 1
ATOM 6309 C CA . THR A 1 815 ? -25.576 -0.802 10.299 1.00 93.06 815 THR A CA 1
ATOM 6310 C C . THR A 1 815 ? -26.441 -0.688 11.547 1.00 93.06 815 THR A C 1
ATOM 6312 O O . THR A 1 815 ? -26.050 -1.211 12.587 1.00 93.06 815 THR A O 1
ATOM 6315 N N . ALA A 1 816 ? -27.637 -0.106 11.439 1.00 92.62 816 ALA A N 1
ATOM 6316 C CA . ALA A 1 816 ? -28.582 -0.033 12.553 1.00 92.62 816 ALA A CA 1
ATOM 6317 C C . ALA A 1 816 ? -28.962 -1.427 13.083 1.00 92.62 816 ALA A C 1
ATOM 6319 O O . ALA A 1 816 ? -28.998 -1.646 14.293 1.00 92.62 816 ALA A O 1
ATOM 6320 N N . LEU A 1 817 ? -29.171 -2.399 12.186 1.00 92.50 817 LEU A N 1
ATOM 6321 C CA . LEU A 1 817 ? -29.439 -3.780 12.591 1.00 92.50 817 LEU A CA 1
ATOM 6322 C C . LEU A 1 817 ? -28.236 -4.425 13.294 1.00 92.50 817 LEU A C 1
ATOM 6324 O O . LEU A 1 817 ? -28.427 -5.107 14.297 1.00 92.50 817 LEU A O 1
ATOM 6328 N N . ARG A 1 818 ? -27.006 -4.205 12.804 1.00 92.81 818 ARG A N 1
ATOM 6329 C CA . ARG A 1 818 ? -25.781 -4.708 13.457 1.00 92.81 818 ARG A CA 1
ATOM 6330 C C . ARG A 1 818 ? -25.613 -4.122 14.857 1.00 92.81 818 ARG A C 1
ATOM 6332 O O . ARG A 1 818 ? -25.329 -4.878 15.775 1.00 92.81 818 ARG A O 1
ATOM 6339 N N . ILE A 1 819 ? -25.850 -2.817 15.025 1.00 92.69 819 ILE A N 1
ATOM 6340 C CA . ILE A 1 819 ? -25.825 -2.131 16.327 1.00 92.69 819 ILE A CA 1
ATOM 6341 C C . ILE A 1 819 ? -26.825 -2.772 17.298 1.00 92.69 819 ILE A C 1
ATOM 6343 O O . ILE A 1 819 ? -26.458 -3.110 18.420 1.00 92.69 819 ILE A O 1
ATOM 6347 N N . ALA A 1 820 ? -28.063 -3.009 16.850 1.00 91.00 820 ALA A N 1
ATOM 6348 C CA . ALA A 1 820 ? -29.098 -3.649 17.666 1.00 91.00 820 ALA A CA 1
ATOM 6349 C C . ALA A 1 820 ? -28.773 -5.110 18.041 1.00 91.00 820 ALA A C 1
ATOM 6351 O O . ALA A 1 820 ? -29.316 -5.633 19.011 1.00 91.00 820 ALA A O 1
ATOM 6352 N N . ALA A 1 821 ? -27.895 -5.764 17.279 1.00 91.94 821 ALA A N 1
ATOM 6353 C CA . ALA A 1 821 ? -27.510 -7.162 17.429 1.00 91.94 821 ALA A CA 1
ATOM 6354 C C . ALA A 1 821 ? -26.106 -7.361 18.037 1.00 91.94 821 ALA A C 1
ATOM 6356 O O . ALA A 1 821 ? -25.589 -8.478 17.992 1.00 91.94 821 ALA A O 1
ATOM 6357 N N . LEU A 1 822 ? -25.467 -6.312 18.575 1.00 91.62 822 LEU A N 1
ATOM 6358 C CA . LEU A 1 822 ? -24.133 -6.412 19.181 1.00 91.62 822 LEU A CA 1
ATOM 6359 C C . LEU A 1 822 ? -24.146 -7.331 20.417 1.00 91.62 822 LEU A C 1
ATOM 6361 O O . LEU A 1 822 ? -24.824 -7.016 21.399 1.00 91.62 822 LEU A O 1
ATOM 6365 N N . PRO A 1 823 ? -23.376 -8.437 20.428 1.00 92.06 823 PRO A N 1
ATOM 6366 C CA . PRO A 1 823 ? -23.259 -9.275 21.614 1.00 92.06 823 PRO A CA 1
ATOM 6367 C C . PRO A 1 823 ? -22.365 -8.620 22.677 1.00 92.06 823 PRO A C 1
ATOM 6369 O O . PRO A 1 823 ? -21.636 -7.671 22.405 1.00 92.06 823 PRO A O 1
ATOM 6372 N N . ARG A 1 824 ? -22.369 -9.149 23.906 1.00 89.50 824 ARG A N 1
ATOM 6373 C CA . ARG A 1 824 ? -21.389 -8.764 24.946 1.00 89.50 824 ARG A CA 1
ATOM 6374 C C . ARG A 1 824 ? -20.092 -9.572 24.900 1.00 89.50 824 ARG A C 1
ATOM 6376 O O . ARG A 1 824 ? -19.159 -9.248 25.622 1.00 89.50 824 ARG A O 1
ATOM 6383 N N . LYS A 1 825 ? -20.026 -10.613 24.070 1.00 90.06 825 LYS A N 1
ATOM 6384 C CA . LYS A 1 825 ? -18.833 -11.442 23.903 1.00 90.06 825 LYS A CA 1
ATOM 6385 C C . LYS A 1 825 ? -18.047 -10.977 22.683 1.00 90.06 825 LYS A C 1
ATOM 6387 O O . LYS A 1 825 ? -18.604 -10.873 21.589 1.00 90.06 825 LYS A O 1
ATOM 6392 N N . VAL A 1 826 ? -16.757 -10.721 22.861 1.00 88.00 826 VAL A N 1
ATOM 6393 C CA . VAL A 1 826 ? -15.851 -10.288 21.794 1.00 88.00 826 VAL A CA 1
ATOM 6394 C C . VAL A 1 826 ? -14.631 -11.196 21.709 1.00 88.00 826 VAL A C 1
ATOM 6396 O O . VAL A 1 826 ? -14.192 -11.753 22.708 1.00 88.00 826 VAL A O 1
ATOM 6399 N N . THR A 1 827 ? -14.066 -11.357 20.518 1.00 85.00 827 THR A N 1
ATOM 6400 C CA . THR A 1 827 ? -12.820 -12.106 20.321 1.00 85.00 827 THR A CA 1
ATOM 6401 C C . THR A 1 827 ? -11.708 -11.143 19.928 1.00 85.00 827 THR A C 1
ATOM 6403 O O . THR A 1 827 ? -11.739 -10.559 18.845 1.00 85.00 827 THR A O 1
ATOM 6406 N N . PHE A 1 828 ? -10.712 -10.996 20.795 1.00 82.25 828 PHE A N 1
ATOM 6407 C CA . PHE A 1 828 ? -9.486 -10.253 20.532 1.00 82.25 828 PHE A CA 1
ATOM 6408 C C . PHE A 1 828 ? -8.455 -11.148 19.826 1.00 82.25 828 PHE A C 1
ATOM 6410 O O . PHE A 1 828 ? -8.314 -12.324 20.164 1.00 82.25 828 PHE A O 1
ATOM 6417 N N . PHE A 1 829 ? -7.740 -10.606 18.839 1.00 76.06 829 PHE A N 1
ATOM 6418 C CA . PHE A 1 829 ? -6.741 -11.323 18.041 1.00 76.06 829 PHE A CA 1
ATOM 6419 C C . PHE A 1 829 ? -5.368 -10.649 18.136 1.00 76.06 829 PHE A C 1
ATOM 6421 O O . PHE A 1 829 ? -5.279 -9.425 18.082 1.00 76.06 829 PHE A O 1
ATOM 6428 N N . TRP A 1 830 ? -4.300 -11.449 18.208 1.00 71.06 830 TRP A N 1
ATOM 6429 C CA . TRP A 1 830 ? -2.920 -10.968 18.258 1.00 71.06 830 TRP A CA 1
ATOM 6430 C C . TRP A 1 830 ? -1.920 -11.882 17.514 1.00 71.06 830 TRP A C 1
ATOM 6432 O O . TRP A 1 830 ? -2.053 -13.111 17.544 1.00 71.06 830 TRP A O 1
ATOM 6442 N N . HIS A 1 831 ? -0.881 -11.296 16.894 1.00 63.97 831 HIS A N 1
ATOM 6443 C CA . HIS A 1 831 ? 0.166 -12.000 16.131 1.00 63.97 831 HIS A CA 1
ATOM 6444 C C . HIS A 1 831 ? 1.596 -11.671 16.608 1.00 63.97 831 HIS A C 1
ATOM 6446 O O . HIS A 1 831 ? 1.960 -10.508 16.755 1.00 63.97 831 HIS A O 1
ATOM 6452 N N . SER A 1 832 ? 2.462 -12.691 16.726 1.00 53.69 832 SER A N 1
ATOM 6453 C CA . SER A 1 832 ? 3.844 -12.552 17.228 1.00 53.69 832 SER A CA 1
ATOM 6454 C C . SER A 1 832 ? 4.876 -11.838 16.347 1.00 53.69 832 SER A C 1
ATOM 6456 O O . SER A 1 832 ? 6.005 -11.660 16.791 1.00 53.69 832 SER A O 1
ATOM 6458 N N . HIS A 1 833 ? 4.539 -11.425 15.120 1.00 48.19 833 HIS A N 1
ATOM 6459 C CA . HIS A 1 833 ? 5.473 -10.753 14.197 1.00 48.19 833 HIS A CA 1
ATOM 6460 C C . HIS A 1 833 ? 5.204 -9.253 14.038 1.00 48.19 833 HIS A C 1
ATOM 6462 O O . HIS A 1 833 ? 6.033 -8.542 13.470 1.00 48.19 833 HIS A O 1
ATOM 6468 N N . ASP A 1 834 ? 4.100 -8.753 14.594 1.00 49.28 834 ASP A N 1
ATOM 6469 C CA . ASP A 1 834 ? 3.702 -7.354 14.474 1.00 49.28 834 ASP A CA 1
ATOM 6470 C C . ASP A 1 834 ? 4.387 -6.527 15.568 1.00 49.28 834 ASP A C 1
ATOM 6472 O O . ASP A 1 834 ? 3.751 -6.021 16.496 1.00 49.28 834 ASP A O 1
ATOM 6476 N N . GLY A 1 835 ? 5.712 -6.387 15.456 1.00 39.69 835 GLY A N 1
ATOM 6477 C CA . GLY A 1 835 ? 6.576 -5.603 16.352 1.00 39.69 835 GLY A CA 1
ATOM 6478 C C . GLY A 1 835 ? 6.279 -4.092 16.405 1.00 39.69 835 GLY A C 1
ATOM 6479 O O . GLY A 1 835 ? 7.119 -3.320 16.857 1.00 39.69 835 GLY A O 1
ATOM 6480 N N . SER A 1 836 ? 5.107 -3.657 15.934 1.00 37.06 836 SER A N 1
ATOM 6481 C CA . SER A 1 836 ? 4.635 -2.269 15.892 1.00 37.06 836 SER A CA 1
ATOM 6482 C C . SER A 1 836 ? 3.303 -2.032 16.621 1.00 37.06 836 SER A C 1
ATOM 6484 O O . SER A 1 836 ? 2.928 -0.871 16.813 1.00 37.06 836 SER A O 1
ATOM 6486 N N . SER A 1 837 ? 2.599 -3.079 17.076 1.00 40.41 837 SER A N 1
ATOM 6487 C CA . SER A 1 837 ? 1.364 -2.917 17.858 1.00 40.41 837 SER A CA 1
ATOM 6488 C C . SER A 1 837 ? 1.713 -2.454 19.275 1.00 40.41 837 SER A C 1
ATOM 6490 O O . SER A 1 837 ? 2.098 -3.218 20.157 1.00 40.41 837 SER A O 1
ATOM 6492 N N . SER A 1 838 ? 1.681 -1.137 19.456 1.00 39.31 838 SER A N 1
ATOM 6493 C CA . SER A 1 838 ? 2.104 -0.478 20.686 1.00 39.31 838 SER A CA 1
ATOM 6494 C C . SER A 1 838 ? 1.024 -0.654 21.756 1.00 39.31 838 SER A C 1
ATOM 6496 O O . SER A 1 838 ? 0.056 0.100 21.772 1.00 39.31 838 SER A O 1
ATOM 6498 N N . PHE A 1 839 ? 1.185 -1.625 22.659 1.00 43.03 839 PHE A N 1
ATOM 6499 C CA . PHE A 1 839 ? 0.532 -1.545 23.967 1.00 43.03 839 PHE A CA 1
ATOM 6500 C C . PHE A 1 839 ? 1.044 -0.269 24.651 1.00 43.03 839 PHE A C 1
ATOM 6502 O O . PHE A 1 839 ? 2.252 -0.102 24.833 1.00 43.03 839 PHE A O 1
ATOM 6509 N N . GLY A 1 840 ? 0.130 0.662 24.932 1.00 43.72 840 GLY A N 1
ATOM 6510 C CA . GLY A 1 840 ? 0.416 1.883 25.681 1.00 43.72 840 GLY A CA 1
ATOM 6511 C C . GLY A 1 840 ? 1.291 2.932 24.986 1.00 43.72 840 GLY A C 1
ATOM 6512 O O . GLY A 1 840 ? 2.116 3.535 25.656 1.00 43.72 840 GLY A O 1
ATOM 6513 N N . ARG A 1 841 ? 1.159 3.229 23.680 1.00 38.22 841 ARG A N 1
ATOM 6514 C CA . ARG A 1 841 ? 1.748 4.497 23.176 1.00 38.22 841 ARG A CA 1
ATOM 6515 C C . ARG A 1 841 ? 1.149 5.653 23.983 1.00 38.22 841 ARG A C 1
ATOM 6517 O O . ARG A 1 841 ? -0.055 5.697 24.128 1.00 38.22 841 ARG A O 1
ATOM 6524 N N . THR A 1 842 ? 2.001 6.528 24.528 1.00 41.91 842 THR A N 1
ATOM 6525 C CA . THR A 1 842 ? 1.690 7.570 25.528 1.00 41.91 842 THR A CA 1
ATOM 6526 C C . THR A 1 842 ? 0.199 7.845 25.743 1.00 41.91 842 THR A C 1
ATOM 6528 O O . THR A 1 842 ? -0.349 8.760 25.126 1.00 41.91 842 THR A O 1
ATOM 6531 N N . ALA A 1 843 ? -0.384 7.178 26.741 1.00 45.06 843 ALA A N 1
ATOM 6532 C CA . ALA A 1 843 ? -1.569 7.630 27.469 1.00 45.06 843 ALA A CA 1
ATOM 6533 C C . ALA A 1 843 ? -1.271 8.943 28.235 1.00 45.06 843 ALA A C 1
ATOM 6535 O O . ALA A 1 843 ? -1.638 9.117 29.388 1.00 45.06 843 ALA A O 1
ATOM 6536 N N . ARG A 1 844 ? -0.538 9.886 27.621 1.00 41.34 844 ARG A N 1
ATOM 6537 C CA . ARG A 1 844 ? -0.250 11.219 28.171 1.00 41.34 844 ARG A CA 1
ATOM 6538 C C . ARG A 1 844 ? -1.525 12.053 28.300 1.00 41.34 844 ARG A C 1
ATOM 6540 O O . ARG A 1 844 ? -1.523 13.026 29.042 1.00 41.34 844 ARG A O 1
ATOM 6547 N N . ASN A 1 845 ? -2.595 11.632 27.626 1.00 45.44 845 ASN A N 1
ATOM 6548 C CA . ASN A 1 845 ? -3.937 12.179 27.732 1.00 45.44 845 ASN A CA 1
ATOM 6549 C C . ASN A 1 845 ? -4.862 11.064 28.239 1.00 45.44 845 ASN A C 1
ATOM 6551 O O . ASN A 1 845 ? -5.449 10.332 27.444 1.00 45.44 845 ASN A O 1
ATOM 6555 N N . HIS A 1 846 ? -4.943 10.893 29.559 1.00 55.56 846 HIS A N 1
ATOM 6556 C CA . HIS A 1 846 ? -5.933 10.018 30.193 1.00 55.56 846 HIS A CA 1
ATOM 6557 C C . HIS A 1 846 ? -7.325 10.482 29.775 1.00 55.56 846 HIS A C 1
ATOM 6559 O O . HIS A 1 846 ? -7.715 11.608 30.079 1.00 55.56 846 HIS A O 1
ATOM 6565 N N . ALA A 1 847 ? -8.055 9.654 29.032 1.00 57.00 847 ALA A N 1
ATOM 6566 C CA . ALA A 1 847 ? -9.457 9.926 28.768 1.00 57.00 847 ALA A CA 1
ATOM 6567 C C . ALA A 1 847 ? -10.245 9.642 30.052 1.00 57.00 847 ALA A C 1
ATOM 6569 O O . ALA A 1 847 ? -10.121 8.551 30.607 1.00 57.00 847 ALA A O 1
ATOM 6570 N N . GLU A 1 848 ? -11.090 10.583 30.482 1.00 62.75 848 GLU A N 1
ATOM 6571 C CA . GLU A 1 848 ? -12.002 10.467 31.639 1.00 62.75 848 GLU A CA 1
ATOM 6572 C C . GLU A 1 848 ? -12.782 9.134 31.679 1.00 62.75 848 GLU A C 1
ATOM 6574 O O . GLU A 1 848 ? -13.269 8.701 32.720 1.00 62.75 848 GLU A O 1
ATOM 6579 N N . VAL A 1 849 ? -12.918 8.460 30.534 1.00 70.81 849 VAL A N 1
ATOM 6580 C CA . VAL A 1 849 ? -13.588 7.165 30.393 1.00 70.81 849 VAL A CA 1
ATOM 6581 C C . VAL A 1 849 ? -12.854 6.001 31.071 1.00 70.81 849 VAL A C 1
ATOM 6583 O O . VAL A 1 849 ? -13.516 5.078 31.543 1.00 70.81 849 VAL A O 1
ATOM 6586 N N . LEU A 1 850 ? -11.517 6.025 31.144 1.00 72.94 850 LEU A N 1
ATOM 6587 C CA . LEU A 1 850 ? -10.725 4.958 31.772 1.00 72.94 850 LEU A CA 1
ATOM 6588 C C . LEU A 1 850 ? -10.847 4.971 33.303 1.00 72.94 850 LEU A C 1
ATOM 6590 O O . LEU A 1 850 ? -10.923 3.907 33.921 1.00 72.94 850 LEU A O 1
ATOM 6594 N N . ASP A 1 851 ? -10.979 6.154 33.907 1.00 66.88 851 ASP A N 1
ATOM 6595 C CA . ASP A 1 851 ? -11.205 6.297 35.351 1.00 66.88 851 ASP A CA 1
ATOM 6596 C C . ASP A 1 851 ? -12.538 5.669 35.779 1.00 66.88 851 ASP A C 1
ATOM 6598 O O . ASP A 1 851 ? -12.627 5.022 36.825 1.00 66.88 851 ASP A O 1
ATOM 6602 N N . LYS A 1 852 ? -13.569 5.768 34.930 1.00 71.12 852 LYS A N 1
ATOM 6603 C CA . LYS A 1 852 ? -14.892 5.191 35.211 1.00 71.12 852 LYS A CA 1
ATOM 6604 C C . LYS A 1 852 ? -14.915 3.658 35.231 1.00 71.12 852 LYS A C 1
ATOM 6606 O O . LYS A 1 852 ? -15.856 3.080 35.766 1.00 71.12 852 LYS A O 1
ATOM 6611 N N . ILE A 1 853 ? -13.900 2.996 34.672 1.00 69.69 853 ILE A N 1
ATOM 6612 C CA . ILE A 1 853 ? -13.707 1.540 34.799 1.00 69.69 853 ILE A CA 1
ATOM 6613 C C . ILE A 1 853 ? -12.600 1.178 35.804 1.00 69.69 853 ILE A C 1
ATOM 6615 O O . ILE A 1 853 ? -12.125 0.044 35.826 1.00 69.69 853 ILE A O 1
ATOM 6619 N N . GLY A 1 854 ? -12.178 2.136 36.638 1.00 67.50 854 GLY A N 1
ATOM 6620 C CA . GLY A 1 854 ? -11.206 1.929 37.710 1.00 67.50 854 GLY A CA 1
ATOM 6621 C C . GLY A 1 854 ? -9.749 1.821 37.249 1.00 67.50 854 GLY A C 1
ATOM 6622 O O . GLY A 1 854 ? -8.919 1.298 37.992 1.00 67.50 854 GLY A O 1
ATOM 6623 N N . VAL A 1 855 ? -9.416 2.284 36.037 1.00 65.50 855 VAL A N 1
ATOM 6624 C CA . VAL A 1 855 ? -8.052 2.234 35.486 1.00 65.50 855 VAL A CA 1
ATOM 6625 C C . VAL A 1 855 ? -7.368 3.588 35.663 1.00 65.50 855 VAL A C 1
ATOM 6627 O O . VAL A 1 855 ? -7.576 4.504 34.878 1.00 65.50 855 VAL A O 1
ATOM 6630 N N . SER A 1 856 ? -6.509 3.695 36.678 1.00 58.97 856 SER A N 1
ATOM 6631 C CA . SER A 1 856 ? -5.735 4.913 36.957 1.00 58.97 856 SER A CA 1
ATOM 6632 C C . SER A 1 856 ? -4.507 5.073 36.046 1.00 58.97 856 SER A C 1
ATOM 6634 O O . SER A 1 856 ? -3.959 4.084 35.550 1.00 58.97 856 SER A O 1
ATOM 6636 N N . ARG A 1 857 ? -3.972 6.301 35.927 1.00 51.59 857 ARG A N 1
ATOM 6637 C CA . ARG A 1 857 ? -2.675 6.579 35.268 1.00 51.59 857 ARG A CA 1
ATOM 6638 C C . ARG A 1 857 ? -1.536 5.677 35.751 1.00 51.59 857 ARG A C 1
ATOM 6640 O O . ARG A 1 857 ? -0.748 5.196 34.946 1.00 51.59 857 ARG A O 1
ATOM 6647 N N . ARG A 1 858 ? -1.479 5.373 37.049 1.00 47.91 858 ARG A N 1
ATOM 6648 C CA . ARG A 1 858 ? -0.492 4.437 37.607 1.00 47.91 858 ARG A CA 1
ATOM 6649 C C . ARG A 1 858 ? -0.717 3.000 37.127 1.00 47.91 858 ARG A C 1
ATOM 6651 O O . ARG A 1 858 ? 0.248 2.318 36.808 1.00 47.91 858 ARG A O 1
ATOM 6658 N N . SER A 1 859 ? -1.971 2.554 37.006 1.00 54.62 859 SER A N 1
ATOM 6659 C CA . SER A 1 859 ? -2.292 1.244 36.410 1.00 54.62 859 SER A CA 1
ATOM 6660 C C . SER A 1 859 ? -1.842 1.170 34.946 1.00 54.62 859 SER A C 1
ATOM 6662 O O . SER A 1 859 ? -1.437 0.106 34.481 1.00 54.62 859 SER A O 1
ATOM 6664 N N . LEU A 1 860 ? -1.872 2.300 34.230 1.00 54.09 860 LEU A N 1
ATOM 6665 C CA . LEU A 1 860 ? -1.368 2.447 32.861 1.00 54.09 860 LEU A CA 1
ATOM 6666 C C . LEU A 1 860 ? 0.164 2.493 32.781 1.00 54.09 860 LEU A C 1
ATOM 6668 O O . LEU A 1 860 ? 0.719 1.925 31.854 1.00 54.09 860 LEU A O 1
ATOM 6672 N N . GLU A 1 861 ? 0.857 3.119 33.732 1.00 48.06 861 GLU A N 1
ATOM 6673 C CA . GLU A 1 861 ? 2.330 3.165 33.774 1.00 48.06 861 GLU A CA 1
ATOM 6674 C C . GLU A 1 861 ? 2.947 1.841 34.263 1.00 48.06 861 GLU A C 1
ATOM 6676 O O . GLU A 1 861 ? 4.012 1.429 33.801 1.00 48.06 861 GLU A O 1
ATOM 6681 N N . GLU A 1 862 ? 2.251 1.125 35.152 1.00 48.34 862 GLU A N 1
ATOM 6682 C CA . GLU A 1 862 ? 2.574 -0.253 35.533 1.00 48.34 862 GLU A CA 1
ATOM 6683 C C . GLU A 1 862 ? 2.208 -1.258 34.424 1.00 48.34 862 GLU A C 1
ATOM 6685 O O . GLU A 1 862 ? 2.783 -2.355 34.367 1.00 48.34 862 GLU A O 1
ATOM 6690 N N . SER A 1 863 ? 1.292 -0.892 33.519 1.00 49.06 863 SER A N 1
ATOM 6691 C CA . SER A 1 863 ? 1.054 -1.597 32.255 1.00 49.06 863 SER A CA 1
ATOM 6692 C C . SER A 1 863 ? 2.211 -1.278 31.303 1.00 49.06 863 SER A C 1
ATOM 6694 O O . SER A 1 863 ? 2.401 -0.160 30.848 1.00 49.06 863 SER A O 1
ATOM 6696 N N . TYR A 1 864 ? 3.067 -2.266 31.068 1.00 43.56 864 TYR A N 1
ATOM 6697 C CA . TYR A 1 864 ? 4.369 -2.072 30.429 1.00 43.56 864 TYR A CA 1
ATOM 6698 C C . TYR A 1 864 ? 4.271 -1.547 28.980 1.00 43.56 864 TYR A C 1
ATOM 6700 O O . TYR A 1 864 ? 3.425 -1.998 28.209 1.00 43.56 864 TYR A O 1
ATOM 6708 N N . TYR A 1 865 ? 5.189 -0.642 28.615 1.00 44.47 865 TYR A N 1
ATOM 6709 C CA . TYR A 1 865 ? 5.378 -0.097 27.267 1.00 44.47 865 TYR A CA 1
ATOM 6710 C C . TYR A 1 865 ? 6.188 -1.071 26.396 1.00 44.47 865 TYR A C 1
ATOM 6712 O O . TYR A 1 865 ? 7.382 -1.261 26.627 1.00 44.47 865 TYR A O 1
ATOM 6720 N N . GLY A 1 866 ? 5.576 -1.630 25.350 1.00 46.44 866 GLY A N 1
ATOM 6721 C CA . GLY A 1 866 ? 6.277 -2.451 24.352 1.00 46.44 866 GLY A CA 1
ATOM 6722 C C . GLY A 1 866 ? 5.892 -3.932 24.350 1.00 46.44 866 GLY A C 1
ATOM 6723 O O . GLY A 1 866 ? 4.971 -4.350 25.041 1.00 46.44 866 GLY A O 1
ATOM 6724 N N . THR A 1 867 ? 6.557 -4.702 23.482 1.00 47.97 867 THR A N 1
ATOM 6725 C CA . THR A 1 867 ? 6.265 -6.105 23.116 1.00 47.97 867 THR A CA 1
ATOM 6726 C C . THR A 1 867 ? 5.877 -7.008 24.291 1.00 47.97 867 THR A C 1
ATOM 6728 O O . THR A 1 867 ? 6.437 -6.868 25.374 1.00 47.97 867 THR A O 1
ATOM 6731 N N . LEU A 1 868 ? 4.971 -7.968 24.040 1.00 53.94 868 LEU A N 1
ATOM 6732 C CA . LEU A 1 868 ? 4.456 -8.925 25.029 1.00 53.94 868 LEU A CA 1
ATOM 6733 C C . LEU A 1 868 ? 5.538 -9.446 25.991 1.00 53.94 868 LEU A C 1
ATOM 6735 O O . LEU A 1 868 ? 6.498 -10.083 25.558 1.00 53.94 868 LEU A O 1
ATOM 6739 N N . ASP A 1 869 ? 5.333 -9.233 27.292 1.00 59.34 869 ASP A N 1
ATOM 6740 C CA . ASP A 1 869 ? 6.217 -9.716 28.355 1.00 59.34 869 ASP A CA 1
ATOM 6741 C C . ASP A 1 869 ? 5.602 -10.960 29.019 1.00 59.34 869 ASP A C 1
ATOM 6743 O O . ASP A 1 869 ? 4.479 -10.930 29.541 1.00 59.34 869 ASP A O 1
ATOM 6747 N N . PHE A 1 870 ? 6.333 -12.075 28.979 1.00 67.31 870 PHE A N 1
ATOM 6748 C CA . PHE A 1 870 ? 5.969 -13.280 29.715 1.00 67.31 870 PHE A CA 1
ATOM 6749 C C . PHE A 1 870 ? 6.499 -13.162 31.134 1.00 67.31 870 PHE A C 1
ATOM 6751 O O . PHE A 1 870 ? 7.706 -13.075 31.344 1.00 67.31 870 PHE A O 1
ATOM 6758 N N . ARG A 1 871 ? 5.608 -13.252 32.116 1.00 67.56 871 ARG A N 1
ATOM 6759 C CA . ARG A 1 871 ? 5.995 -13.253 33.526 1.00 67.56 871 ARG A CA 1
ATOM 6760 C C . ARG A 1 871 ? 5.608 -14.547 34.190 1.00 67.56 871 ARG A C 1
ATOM 6762 O O . ARG A 1 871 ? 4.716 -15.251 33.735 1.00 67.56 871 ARG A O 1
ATOM 6769 N N . THR A 1 872 ? 6.278 -14.836 35.287 1.00 72.19 872 THR A N 1
ATOM 6770 C CA . THR A 1 872 ? 5.814 -15.839 36.232 1.00 72.19 872 THR A CA 1
ATOM 6771 C C . THR A 1 872 ? 5.017 -15.103 37.296 1.00 72.19 872 THR A C 1
ATOM 6773 O O . THR A 1 872 ? 5.515 -14.139 37.880 1.00 72.19 872 THR A O 1
ATOM 6776 N N . ASP A 1 873 ? 3.765 -15.495 37.496 1.00 69.56 873 ASP A N 1
ATOM 6777 C CA . ASP A 1 873 ? 2.949 -14.947 38.573 1.00 69.56 873 ASP A CA 1
ATOM 6778 C C . ASP A 1 873 ? 3.405 -15.496 39.949 1.00 69.56 873 ASP A C 1
ATOM 6780 O O . ASP A 1 873 ? 4.242 -16.403 40.011 1.00 69.56 873 ASP A O 1
ATOM 6784 N N . PRO A 1 874 ? 2.885 -14.976 41.077 1.00 64.12 874 PRO A N 1
ATOM 6785 C CA . PRO A 1 874 ? 3.257 -15.458 42.410 1.00 64.12 874 PRO A CA 1
ATOM 6786 C C . PRO A 1 874 ? 2.956 -16.944 42.669 1.00 64.12 874 PRO A C 1
ATOM 6788 O O . PRO A 1 874 ? 3.505 -17.513 43.608 1.00 64.12 874 PRO A O 1
ATOM 6791 N N . SER A 1 875 ? 2.097 -17.575 41.859 1.00 68.75 875 SER A N 1
ATOM 6792 C CA . SER A 1 875 ? 1.784 -19.007 41.942 1.00 68.75 875 SER A CA 1
ATOM 6793 C C . SER A 1 875 ? 2.775 -19.888 41.168 1.00 68.75 875 SER A C 1
ATOM 6795 O O . SER A 1 875 ? 2.693 -21.114 41.226 1.00 68.75 875 SER A O 1
ATOM 6797 N N . GLY A 1 876 ? 3.731 -19.281 40.457 1.00 70.12 876 GLY A N 1
ATOM 6798 C CA . GLY A 1 876 ? 4.680 -19.988 39.602 1.00 70.12 876 GLY A CA 1
ATOM 6799 C C . GLY A 1 876 ? 4.163 -20.235 38.181 1.00 70.12 876 GLY A C 1
ATOM 6800 O O . GLY A 1 876 ? 4.875 -20.837 37.376 1.00 70.12 876 GLY A O 1
ATOM 6801 N N . GLN A 1 877 ? 2.954 -19.775 37.838 1.00 75.75 877 GLN A N 1
ATOM 6802 C CA . GLN A 1 877 ? 2.379 -19.955 36.510 1.00 75.75 877 GLN A CA 1
ATOM 6803 C C . GLN A 1 877 ? 2.942 -18.913 35.539 1.00 75.75 877 GLN A C 1
ATOM 6805 O O . GLN A 1 877 ? 2.979 -17.714 35.820 1.00 75.75 877 GLN A O 1
ATOM 6810 N N . ARG A 1 878 ? 3.354 -19.366 34.349 1.00 76.56 878 ARG A N 1
ATOM 6811 C CA . ARG A 1 878 ? 3.728 -18.459 33.263 1.00 76.56 878 ARG A CA 1
ATOM 6812 C C . ARG A 1 878 ? 2.469 -17.786 32.718 1.00 76.56 878 ARG A C 1
ATOM 6814 O O . ARG A 1 878 ? 1.556 -18.448 32.222 1.00 76.56 878 ARG A O 1
ATOM 6821 N N . ILE A 1 879 ? 2.449 -16.467 32.782 1.00 76.62 879 ILE A N 1
ATOM 6822 C CA . ILE A 1 879 ? 1.376 -15.607 32.310 1.00 76.62 879 ILE A CA 1
ATOM 6823 C C . ILE A 1 879 ? 1.891 -14.652 31.236 1.00 76.62 879 ILE A C 1
ATOM 6825 O O . ILE A 1 879 ? 3.059 -14.264 31.192 1.00 76.62 879 ILE A O 1
ATOM 6829 N N . PHE A 1 880 ? 0.983 -14.270 30.361 1.00 76.19 880 PHE A N 1
ATOM 6830 C CA . PHE A 1 880 ? 1.059 -13.094 29.528 1.00 76.19 880 PHE A CA 1
ATOM 6831 C C . PHE A 1 880 ? 0.515 -11.904 30.330 1.00 76.19 880 PHE A C 1
ATOM 6833 O O . PHE A 1 880 ? -0.633 -11.930 30.786 1.00 76.19 880 PHE A O 1
ATOM 6840 N N . LYS A 1 881 ? 1.346 -10.878 30.544 1.00 71.56 881 LYS A N 1
ATOM 6841 C CA . LYS A 1 881 ? 0.934 -9.686 31.292 1.00 71.56 881 LYS A CA 1
ATOM 6842 C C . LYS A 1 881 ? -0.043 -8.850 30.452 1.00 71.56 881 LYS A C 1
ATOM 6844 O O . LYS A 1 881 ? 0.301 -8.426 29.354 1.00 71.56 881 LYS A O 1
ATOM 6849 N N . GLY A 1 882 ? -1.248 -8.631 30.980 1.00 70.31 882 GLY A N 1
ATOM 6850 C CA . GLY A 1 882 ? -2.291 -7.809 30.362 1.00 70.31 882 GLY A CA 1
ATOM 6851 C C . GLY A 1 882 ? -1.995 -6.304 30.424 1.00 70.31 882 GLY A C 1
ATOM 6852 O O . GLY A 1 882 ? -0.979 -5.881 30.976 1.00 70.31 882 GLY A O 1
ATOM 6853 N N . GLY A 1 883 ? -2.890 -5.488 29.865 1.00 72.44 883 GLY A N 1
ATOM 6854 C CA . GLY A 1 883 ? -2.739 -4.031 29.780 1.00 72.44 883 GLY A CA 1
ATOM 6855 C C . GLY A 1 883 ? -3.937 -3.345 29.118 1.00 72.44 883 GLY A C 1
ATOM 6856 O O . GLY A 1 883 ? -4.984 -3.966 28.928 1.00 72.44 883 GLY A O 1
ATOM 6857 N N . ILE A 1 884 ? -3.785 -2.068 28.757 1.00 72.50 884 ILE A N 1
ATOM 6858 C CA . ILE A 1 884 ? -4.800 -1.306 28.014 1.00 72.50 884 ILE A CA 1
ATOM 6859 C C . ILE A 1 884 ? -4.431 -1.235 26.532 1.00 72.50 884 ILE A C 1
ATOM 6861 O O . ILE A 1 884 ? -3.297 -0.913 26.173 1.00 72.50 884 ILE A O 1
ATOM 6865 N N . ILE A 1 885 ? -5.406 -1.531 25.678 1.00 71.81 885 ILE A N 1
ATOM 6866 C CA . ILE A 1 885 ? -5.302 -1.419 24.225 1.00 71.81 885 ILE A CA 1
ATOM 6867 C C . ILE A 1 885 ? -6.106 -0.205 23.780 1.00 71.81 885 ILE A C 1
ATOM 6869 O O . ILE A 1 885 ? -7.312 -0.134 24.014 1.00 71.81 885 ILE A O 1
ATOM 6873 N N . GLU A 1 886 ? -5.436 0.735 23.126 1.00 70.81 886 GLU A N 1
ATOM 6874 C CA . GLU A 1 886 ? -6.061 1.909 22.521 1.00 70.81 886 GLU A CA 1
ATOM 6875 C C . GLU A 1 886 ? -6.474 1.604 21.083 1.00 70.81 886 GLU A C 1
ATOM 6877 O O . GLU A 1 886 ? -5.731 0.967 20.332 1.00 70.81 886 GLU A O 1
ATOM 6882 N N . MET A 1 887 ? -7.653 2.074 20.684 1.00 69.19 887 MET A N 1
ATOM 6883 C CA . MET A 1 887 ? -8.185 1.862 19.340 1.00 69.19 887 MET A CA 1
ATOM 6884 C C . MET A 1 887 ? -8.585 3.203 18.713 1.00 69.19 887 MET A C 1
ATOM 6886 O O . MET A 1 887 ? -9.468 3.917 19.201 1.00 69.19 887 MET A O 1
ATOM 6890 N N . ASN A 1 888 ? -7.903 3.548 17.617 1.00 66.62 888 ASN A N 1
ATOM 6891 C CA . ASN A 1 888 ? -8.018 4.828 16.916 1.00 66.62 888 ASN A CA 1
ATOM 6892 C C . ASN A 1 888 ? -8.823 4.678 15.620 1.00 66.62 888 ASN A C 1
ATOM 6894 O O . ASN A 1 888 ? -8.632 3.718 14.879 1.00 66.62 888 ASN A O 1
ATOM 6898 N N . HIS A 1 889 ? -9.665 5.665 15.297 1.00 56.06 889 HIS A N 1
ATOM 6899 C CA . HIS A 1 889 ? -10.396 5.689 14.019 1.00 56.06 889 HIS A CA 1
ATOM 6900 C C . HIS A 1 889 ? -9.595 6.319 12.863 1.00 56.06 889 HIS A C 1
ATOM 6902 O O . HIS A 1 889 ? -9.933 6.122 11.696 1.00 56.06 889 HIS A O 1
ATOM 6908 N N . GLN A 1 890 ? -8.534 7.072 13.180 1.00 54.09 890 GLN A N 1
ATOM 6909 C CA . GLN A 1 890 ? -7.633 7.721 12.223 1.00 54.09 890 GLN A CA 1
ATOM 6910 C C . GLN A 1 890 ? -6.192 7.265 12.441 1.00 54.09 890 GLN A C 1
ATOM 6912 O O . GLN A 1 890 ? -5.751 7.069 13.573 1.00 54.09 890 GLN A O 1
ATOM 6917 N N . GLN A 1 891 ? -5.443 7.135 11.347 1.00 46.03 891 GLN A N 1
ATOM 6918 C CA . GLN A 1 891 ? -3.999 6.934 11.402 1.00 46.03 891 GLN A CA 1
ATOM 6919 C C . GLN A 1 891 ? -3.300 8.280 11.644 1.00 46.03 891 GLN A C 1
ATOM 6921 O O . GLN A 1 891 ? -3.533 9.244 10.921 1.00 46.03 891 GLN A O 1
ATOM 6926 N N . GLY A 1 892 ? -2.431 8.348 12.654 1.00 44.66 892 GLY A N 1
ATOM 6927 C CA . GLY A 1 892 ? -1.627 9.534 12.960 1.00 44.66 892 GLY A CA 1
ATOM 6928 C C . GLY A 1 892 ? -1.142 9.539 14.408 1.00 44.66 892 GLY A C 1
ATOM 6929 O O . GLY A 1 892 ? -1.787 8.972 15.283 1.00 44.66 892 GLY A O 1
ATOM 6930 N N . SER A 1 893 ? -0.006 10.185 14.684 1.00 41.28 893 SER A N 1
ATOM 6931 C CA . SER A 1 893 ? 0.566 10.266 16.042 1.00 41.28 893 SER A CA 1
ATOM 6932 C C . SER A 1 893 ? -0.268 11.096 17.027 1.00 41.28 893 SER A C 1
ATOM 6934 O O . SER A 1 893 ? -0.013 11.026 18.223 1.00 41.28 893 SER A O 1
ATOM 6936 N N . ASN A 1 894 ? -1.242 11.866 16.527 1.00 51.03 894 ASN A N 1
ATOM 6937 C CA . ASN A 1 894 ? -2.070 12.794 17.305 1.00 51.03 894 ASN A CA 1
ATOM 6938 C C . ASN A 1 894 ? -3.565 12.412 17.289 1.00 51.03 894 ASN A C 1
ATOM 6940 O O . ASN A 1 894 ? -4.407 13.241 17.628 1.00 51.03 894 ASN A O 1
ATOM 6944 N N . ALA A 1 895 ? -3.920 11.206 16.831 1.00 58.34 895 ALA A N 1
ATOM 6945 C CA . ALA A 1 895 ? -5.314 10.769 16.796 1.00 58.34 895 ALA A CA 1
ATOM 6946 C C . ALA A 1 895 ? -5.847 10.552 18.222 1.00 58.34 895 ALA A C 1
ATOM 6948 O O . ALA A 1 895 ? -5.185 9.922 19.042 1.00 58.34 895 ALA A O 1
ATOM 6949 N N . VAL A 1 896 ? -7.047 11.066 18.507 1.00 63.91 896 VAL A N 1
ATOM 6950 C CA . VAL A 1 896 ? -7.755 10.801 19.767 1.00 63.91 896 VAL A CA 1
ATOM 6951 C C . VAL A 1 896 ? -8.364 9.390 19.696 1.00 63.91 896 VAL A C 1
ATOM 6953 O O . VAL A 1 896 ? -9.144 9.133 18.768 1.00 63.91 896 VAL A O 1
ATOM 6956 N N . PRO A 1 897 ? -8.054 8.477 20.640 1.00 66.81 897 PRO A N 1
ATOM 6957 C CA . PRO A 1 897 ? -8.665 7.151 20.664 1.00 66.81 897 PRO A CA 1
ATOM 6958 C C . PRO A 1 897 ? -10.173 7.239 20.876 1.00 66.81 897 PRO A C 1
ATOM 6960 O O . PRO A 1 897 ? -10.637 7.996 21.728 1.00 66.81 897 PRO A O 1
ATOM 6963 N N . LEU A 1 898 ? -10.944 6.461 20.109 1.00 73.25 898 LEU A N 1
ATOM 6964 C CA . LEU A 1 898 ? -12.394 6.337 20.318 1.00 73.25 898 LEU A CA 1
ATOM 6965 C C . LEU A 1 898 ? -12.723 5.254 21.339 1.00 73.25 898 LEU A C 1
ATOM 6967 O O . LEU A 1 898 ? -13.819 5.247 21.895 1.00 73.25 898 LEU A O 1
ATOM 6971 N N . ALA A 1 899 ? -11.799 4.326 21.576 1.00 77.44 899 ALA A N 1
ATOM 6972 C CA . ALA A 1 899 ? -12.047 3.249 22.501 1.00 77.44 899 ALA A CA 1
ATOM 6973 C C . ALA A 1 899 ? -10.796 2.704 23.182 1.00 77.44 899 ALA A C 1
ATOM 6975 O O . ALA A 1 899 ? -9.706 2.692 22.608 1.00 77.44 899 ALA A O 1
ATOM 6976 N N . TYR A 1 900 ? -11.009 2.182 24.386 1.00 78.94 900 TYR A N 1
ATOM 6977 C CA . TYR A 1 900 ? -9.997 1.554 25.215 1.00 78.94 900 TYR A CA 1
ATOM 6978 C C . TYR A 1 900 ? -10.467 0.175 25.667 1.00 78.94 900 TYR A C 1
ATOM 6980 O O . TYR A 1 900 ? -11.556 0.038 26.217 1.00 78.94 900 TYR A O 1
ATOM 6988 N N . LEU A 1 901 ? -9.645 -0.851 25.472 1.00 78.38 901 LEU A N 1
ATOM 6989 C CA . LEU A 1 901 ? -9.909 -2.207 25.944 1.00 78.38 901 LEU A CA 1
ATOM 6990 C C . LEU A 1 901 ? -8.954 -2.554 27.081 1.00 78.38 901 LEU A C 1
ATOM 6992 O O . LEU A 1 901 ? -7.741 -2.582 26.877 1.00 78.38 901 LEU A O 1
ATOM 6996 N N . ARG A 1 902 ? -9.493 -2.905 28.251 1.00 79.06 902 ARG A N 1
ATOM 6997 C CA . ARG A 1 902 ? -8.708 -3.524 29.319 1.00 79.06 902 ARG A CA 1
ATOM 6998 C C . ARG A 1 902 ? -8.596 -5.025 29.084 1.00 79.06 902 ARG A C 1
ATOM 7000 O O . ARG A 1 902 ? -9.599 -5.734 29.122 1.00 79.06 902 ARG A O 1
ATOM 7007 N N . LEU A 1 903 ? -7.370 -5.505 28.891 1.00 77.31 903 LEU A N 1
ATOM 7008 C CA . LEU A 1 903 ? -7.046 -6.922 28.760 1.00 77.31 903 LEU A CA 1
ATOM 7009 C C . LEU A 1 903 ? -6.443 -7.440 30.081 1.00 77.31 903 LEU A C 1
ATOM 7011 O O . LEU A 1 903 ? -5.409 -6.919 30.506 1.00 77.31 903 LEU A O 1
ATOM 7015 N N . PRO A 1 904 ? -7.042 -8.446 30.748 1.00 75.31 904 PRO A N 1
ATOM 7016 C CA . PRO A 1 904 ? -6.474 -9.022 31.968 1.00 75.31 904 PRO A CA 1
ATOM 7017 C C . PRO A 1 904 ? -5.196 -9.827 31.678 1.00 75.31 904 PRO A C 1
ATOM 7019 O O . PRO A 1 904 ? -4.877 -10.121 30.526 1.00 75.31 904 PRO A O 1
ATOM 7022 N N . ASN A 1 905 ? -4.469 -10.221 32.730 1.00 77.81 905 ASN A N 1
ATOM 7023 C CA . ASN A 1 905 ? -3.386 -11.200 32.599 1.00 77.81 905 ASN A CA 1
ATOM 7024 C C . ASN A 1 905 ? -3.942 -12.513 32.030 1.00 77.81 905 ASN A C 1
ATOM 7026 O O . ASN A 1 905 ? -4.967 -13.010 32.499 1.00 77.81 905 ASN A O 1
ATOM 7030 N N . LEU A 1 906 ? -3.260 -13.079 31.038 1.00 80.06 906 LEU A N 1
ATOM 7031 C CA . LEU A 1 906 ? -3.685 -14.301 30.357 1.00 80.06 906 LEU A CA 1
ATOM 7032 C C . LEU A 1 906 ? -2.711 -15.443 30.661 1.00 80.06 906 LEU A C 1
ATOM 7034 O O . LEU A 1 906 ? -1.518 -15.202 30.811 1.00 80.06 906 LEU A O 1
ATOM 7038 N N . PRO A 1 907 ? -3.150 -16.703 30.726 1.00 79.94 907 PRO A N 1
ATOM 7039 C CA . PRO A 1 907 ? -2.238 -17.829 30.878 1.00 79.94 907 PRO A CA 1
ATOM 7040 C C . PRO A 1 907 ? -1.394 -18.036 29.606 1.00 79.94 907 PRO A C 1
ATOM 7042 O O . PRO A 1 907 ? -1.901 -17.939 28.486 1.00 79.94 907 PRO A O 1
ATOM 7045 N N . ALA A 1 908 ? -0.106 -18.355 29.768 1.00 77.19 908 ALA A N 1
ATOM 7046 C CA . ALA A 1 908 ? 0.810 -18.612 28.657 1.00 77.19 908 ALA A CA 1
ATOM 7047 C C . ALA A 1 908 ? 1.079 -20.115 28.481 1.00 77.19 908 ALA A C 1
ATOM 7049 O O . ALA A 1 908 ? 1.510 -20.794 29.409 1.00 77.19 908 ALA A O 1
ATOM 7050 N N . ALA A 1 909 ? 0.887 -20.627 27.262 1.00 71.12 909 ALA A N 1
ATOM 7051 C CA . ALA A 1 909 ? 1.025 -22.055 26.947 1.00 71.12 909 ALA A CA 1
ATOM 7052 C C . ALA A 1 909 ? 2.484 -22.536 26.755 1.00 71.12 909 ALA A C 1
ATOM 7054 O O . ALA A 1 909 ? 2.716 -23.726 26.571 1.00 71.12 909 ALA A O 1
ATOM 7055 N N . GLY A 1 910 ? 3.471 -21.629 26.772 1.00 66.44 910 GLY A N 1
ATOM 7056 C CA . GLY A 1 910 ? 4.891 -21.972 26.598 1.00 66.44 910 GLY A CA 1
ATOM 7057 C C . GLY A 1 910 ? 5.306 -22.360 25.170 1.00 66.44 910 GLY A C 1
ATOM 7058 O O . GLY A 1 910 ? 6.383 -22.917 24.981 1.00 66.44 910 GLY A O 1
ATOM 7059 N N . VAL A 1 911 ? 4.471 -22.070 24.171 1.00 62.69 911 VAL A N 1
ATOM 7060 C CA . VAL A 1 911 ? 4.727 -22.353 22.749 1.00 62.69 911 VAL A CA 1
ATOM 7061 C C . VAL A 1 911 ? 5.757 -21.346 22.186 1.00 62.69 911 VAL A C 1
ATOM 7063 O O . VAL A 1 911 ? 5.677 -20.165 22.513 1.00 62.69 911 VAL A O 1
ATOM 7066 N N . GLY A 1 912 ? 6.739 -21.803 21.390 1.00 59.03 912 GLY A N 1
ATOM 7067 C CA . GLY A 1 912 ? 7.845 -20.984 20.838 1.00 59.03 912 GLY A CA 1
ATOM 7068 C C . GLY A 1 912 ? 7.435 -19.912 19.810 1.00 59.03 912 GLY A C 1
ATOM 7069 O O . GLY A 1 912 ? 6.271 -19.812 19.466 1.00 59.03 912 GLY A O 1
ATOM 7070 N N . ASP A 1 913 ? 8.394 -19.148 19.278 1.00 56.41 913 ASP A N 1
ATOM 7071 C CA . ASP A 1 913 ? 8.264 -17.771 18.732 1.00 56.41 913 ASP A CA 1
ATOM 7072 C C . ASP A 1 913 ? 7.273 -17.489 17.564 1.00 56.41 913 ASP A C 1
ATOM 7074 O O . ASP A 1 913 ? 7.024 -16.326 17.227 1.00 56.41 913 ASP A O 1
ATOM 7078 N N . HIS A 1 914 ? 6.652 -18.504 16.952 1.00 62.62 914 HIS A N 1
ATOM 7079 C CA . HIS A 1 914 ? 5.747 -18.340 15.800 1.00 62.62 914 HIS A CA 1
ATOM 7080 C C . HIS A 1 914 ? 4.332 -18.865 16.084 1.00 62.62 914 HIS A C 1
ATOM 7082 O O . HIS A 1 914 ? 3.992 -20.001 15.740 1.00 62.62 914 HIS A O 1
ATOM 7088 N N . TYR A 1 915 ? 3.486 -18.020 16.673 1.00 69.62 915 TYR A N 1
ATOM 7089 C CA . TYR A 1 915 ? 2.091 -18.344 16.981 1.00 69.62 915 TYR A CA 1
ATOM 7090 C C . TYR A 1 915 ? 1.165 -17.138 16.795 1.00 69.62 915 TYR A C 1
ATOM 7092 O O . TYR A 1 915 ? 1.590 -15.987 16.674 1.00 69.62 915 TYR A O 1
ATOM 7100 N N . GLN A 1 916 ? -0.130 -17.426 16.819 1.00 73.00 916 GLN A N 1
ATOM 7101 C CA . GLN A 1 916 ? -1.200 -16.440 16.896 1.00 73.00 916 GLN A CA 1
ATOM 7102 C C . GLN A 1 916 ? -2.091 -16.721 18.098 1.00 73.00 916 GLN A C 1
ATOM 7104 O O . GLN A 1 916 ? -2.371 -17.881 18.403 1.00 73.00 916 GLN A O 1
ATOM 7109 N N . MET A 1 917 ? -2.547 -15.667 18.765 1.00 76.81 917 MET A N 1
ATOM 7110 C CA . MET A 1 917 ? -3.352 -15.751 19.977 1.00 76.81 917 MET A CA 1
ATOM 7111 C C . MET A 1 917 ? -4.742 -15.167 19.718 1.00 76.81 917 MET A C 1
ATOM 7113 O O . MET A 1 917 ? -4.874 -14.043 19.243 1.00 76.81 917 MET A O 1
ATOM 7117 N N . TYR A 1 918 ? -5.778 -15.933 20.050 1.00 82.31 918 TYR A N 1
ATOM 7118 C CA . TYR A 1 918 ? -7.172 -15.494 20.060 1.00 82.31 918 TYR A CA 1
ATOM 7119 C C . TYR A 1 918 ? -7.683 -15.552 21.493 1.00 82.31 918 TYR A C 1
ATOM 7121 O O . TYR A 1 918 ? -7.526 -16.574 22.160 1.00 82.31 918 TYR A O 1
ATOM 7129 N N . VAL A 1 919 ? -8.308 -14.480 21.957 1.00 82.88 919 VAL A N 1
ATOM 7130 C CA . VAL A 1 919 ? -8.805 -14.352 23.326 1.00 82.88 919 VAL A CA 1
ATOM 7131 C C . VAL A 1 919 ? -10.287 -14.036 23.270 1.00 82.88 919 VAL A C 1
ATOM 7133 O O . VAL A 1 919 ? -10.676 -12.993 22.754 1.00 82.88 919 VAL A O 1
ATOM 7136 N N . ASP A 1 920 ? -11.114 -14.927 23.799 1.00 87.81 920 ASP A N 1
ATOM 7137 C CA . ASP A 1 920 ? -12.539 -14.665 23.957 1.00 87.81 920 ASP A CA 1
ATOM 7138 C C . ASP A 1 920 ? -12.763 -13.919 25.270 1.00 87.81 920 ASP A C 1
ATOM 7140 O O . ASP A 1 920 ? -12.461 -14.428 26.353 1.00 87.81 920 ASP A O 1
ATOM 7144 N N . LEU A 1 921 ? -13.305 -12.715 25.158 1.00 87.50 921 LEU A N 1
ATOM 7145 C CA . LEU A 1 921 ? -13.527 -11.758 26.228 1.00 87.50 921 LEU A CA 1
ATOM 7146 C C . LEU A 1 921 ? -15.033 -11.534 26.397 1.00 87.50 921 LEU A C 1
ATOM 7148 O O . LEU A 1 921 ? -15.737 -11.271 25.423 1.00 87.50 921 LEU A O 1
ATOM 7152 N N . ASP A 1 922 ? -15.524 -11.598 27.627 1.00 89.94 922 ASP A N 1
ATOM 7153 C CA . ASP A 1 922 ? -16.856 -11.101 27.965 1.00 89.94 922 ASP A CA 1
ATOM 7154 C C . ASP A 1 922 ? -16.721 -9.652 28.450 1.00 89.94 922 ASP A C 1
ATOM 7156 O O . ASP A 1 922 ? -15.924 -9.363 29.345 1.00 89.94 922 ASP A O 1
ATOM 7160 N N . ILE A 1 923 ? -17.493 -8.740 27.856 1.00 88.19 923 ILE A N 1
ATOM 7161 C CA . ILE A 1 923 ? -17.591 -7.345 28.292 1.00 88.19 923 ILE A CA 1
ATOM 7162 C C . ILE A 1 923 ? -18.401 -7.321 29.590 1.00 88.19 923 ILE A C 1
ATOM 7164 O O . ILE A 1 923 ? -19.618 -7.542 29.579 1.00 88.19 923 ILE A O 1
ATOM 7168 N N . THR A 1 924 ? -17.719 -7.068 30.706 1.00 82.81 924 THR A N 1
ATOM 7169 C CA . THR A 1 924 ? -18.311 -6.992 32.049 1.00 82.81 924 THR A CA 1
ATOM 7170 C C . THR A 1 924 ? -18.949 -5.627 32.266 1.00 82.81 924 THR A C 1
ATOM 7172 O O . THR A 1 924 ? -20.111 -5.547 32.667 1.00 82.81 924 THR A O 1
ATOM 7175 N N . HIS A 1 925 ? -18.221 -4.565 31.917 1.00 82.44 925 HIS A N 1
ATOM 7176 C CA . HIS A 1 925 ? -18.692 -3.186 31.954 1.00 82.44 925 HIS A CA 1
ATOM 7177 C C . HIS A 1 925 ? -18.275 -2.437 30.689 1.00 82.44 925 HIS A C 1
ATOM 7179 O O . HIS A 1 925 ? -17.191 -2.635 30.144 1.00 82.44 925 HIS A O 1
ATOM 7185 N N . LEU A 1 926 ? -19.161 -1.560 30.230 1.00 85.12 926 LEU A N 1
ATOM 7186 C CA . LEU A 1 926 ? -18.929 -0.669 29.104 1.00 85.12 926 LEU A CA 1
ATOM 7187 C C . LEU A 1 926 ? -19.294 0.738 29.554 1.00 85.12 926 LEU A C 1
ATOM 7189 O O . LEU A 1 926 ? -20.421 0.962 29.996 1.00 85.12 926 LEU A O 1
ATOM 7193 N N . VAL A 1 927 ? -18.344 1.663 29.463 1.00 82.69 927 VAL A N 1
ATOM 7194 C CA . VAL A 1 927 ? -18.545 3.049 29.889 1.00 82.69 927 VAL A CA 1
ATOM 7195 C C . VAL A 1 927 ? -18.233 4.001 28.747 1.00 82.69 927 VAL A C 1
ATOM 7197 O O . VAL A 1 927 ? -17.319 3.739 27.975 1.00 82.69 927 VAL A O 1
ATOM 7200 N N . ALA A 1 928 ? -18.987 5.097 28.647 1.00 82.62 928 ALA A N 1
ATOM 7201 C CA . ALA A 1 928 ? -18.807 6.134 27.639 1.00 82.62 928 ALA A CA 1
ATOM 7202 C C . ALA A 1 928 ? -18.610 7.535 28.260 1.00 82.62 928 ALA A C 1
ATOM 7204 O O . ALA A 1 928 ? -19.155 7.845 29.330 1.00 82.62 928 ALA A O 1
ATOM 7205 N N . THR A 1 929 ? -17.849 8.395 27.580 1.00 75.31 929 THR A N 1
ATOM 7206 C CA . THR A 1 929 ? -17.717 9.839 27.862 1.00 75.31 929 THR A CA 1
ATOM 7207 C C . THR A 1 929 ? -17.773 10.648 26.569 1.00 75.31 929 THR A C 1
ATOM 7209 O O . THR A 1 929 ? -17.395 10.152 25.511 1.00 75.31 929 THR A O 1
ATOM 7212 N N . ASP A 1 930 ? -18.244 11.895 26.632 1.00 69.69 930 ASP A N 1
ATOM 7213 C CA . ASP A 1 930 ? -18.201 12.815 25.490 1.00 69.69 930 ASP A CA 1
ATOM 7214 C C . ASP A 1 930 ? -16.869 13.576 25.510 1.00 69.69 930 ASP A C 1
ATOM 7216 O O . ASP A 1 930 ? -16.606 14.338 26.435 1.00 69.69 930 ASP A O 1
ATOM 7220 N N . ALA A 1 931 ? -16.017 13.345 24.511 1.00 61.66 931 ALA A N 1
ATOM 7221 C CA . ALA A 1 931 ? -14.703 13.982 24.412 1.00 61.66 931 ALA A CA 1
ATOM 7222 C C . ALA A 1 931 ? -14.713 15.264 23.562 1.00 61.66 931 ALA A C 1
ATOM 7224 O O . ALA A 1 931 ? -13.652 15.760 23.185 1.00 61.66 931 ALA A O 1
ATOM 7225 N N . GLY A 1 932 ? -15.889 15.776 23.174 1.00 59.97 932 GLY A N 1
ATOM 7226 C CA . GLY A 1 932 ? -16.002 16.962 22.318 1.00 59.97 932 GLY A CA 1
ATOM 7227 C C . GLY A 1 932 ? -15.538 16.745 20.869 1.00 59.97 932 GLY A C 1
ATOM 7228 O O . GLY A 1 932 ? -15.508 17.688 20.084 1.00 59.97 932 GLY A O 1
ATOM 7229 N N . THR A 1 933 ? -15.204 15.507 20.487 1.00 58.62 933 THR A N 1
ATOM 7230 C CA . THR A 1 933 ? -14.742 15.107 19.143 1.00 58.62 933 THR A CA 1
ATOM 7231 C C . THR A 1 933 ? -15.883 14.712 18.195 1.00 58.62 933 THR A C 1
ATOM 7233 O O . THR A 1 933 ? -15.630 14.298 17.066 1.00 58.62 933 THR A O 1
ATOM 7236 N N . GLY A 1 934 ? -17.142 14.820 18.637 1.00 61.19 934 GLY A N 1
ATOM 7237 C CA . GLY A 1 934 ? -18.343 14.464 17.869 1.00 61.19 934 GLY A CA 1
ATOM 7238 C C . GLY A 1 934 ? -18.872 13.042 18.117 1.00 61.19 934 GLY A C 1
ATOM 7239 O O . GLY A 1 934 ? -20.073 12.812 17.945 1.00 61.19 934 GLY A O 1
ATOM 7240 N N . LEU A 1 935 ? -18.030 12.121 18.604 1.00 65.81 935 LEU A N 1
ATOM 7241 C CA . LEU A 1 935 ? -18.395 10.761 19.031 1.00 65.81 935 LEU A CA 1
ATOM 7242 C C . LEU A 1 935 ? -17.890 10.487 20.458 1.00 65.81 935 LEU A C 1
ATOM 7244 O O . LEU A 1 935 ? -16.815 10.975 20.812 1.00 65.81 935 LEU A O 1
ATOM 7248 N N . PRO A 1 936 ? -18.619 9.706 21.281 1.00 73.44 936 PRO A N 1
ATOM 7249 C CA . PRO A 1 936 ? -18.153 9.388 22.621 1.00 73.44 936 PRO A CA 1
ATOM 7250 C C . PRO A 1 936 ? -16.931 8.466 22.581 1.00 73.44 936 PRO A C 1
ATOM 7252 O O . PRO A 1 936 ? -16.824 7.588 21.725 1.00 73.44 936 PRO A O 1
ATOM 7255 N N . GLN A 1 937 ? -16.034 8.635 23.547 1.00 79.94 937 GLN A N 1
ATOM 7256 C CA . GLN A 1 937 ? -15.001 7.651 23.841 1.00 79.94 937 GLN A CA 1
ATOM 7257 C C . GLN A 1 937 ? -15.600 6.546 24.704 1.00 79.94 937 GLN A C 1
ATOM 7259 O O . GLN A 1 937 ? -16.403 6.836 25.591 1.00 79.94 937 GLN A O 1
ATOM 7264 N N . ILE A 1 938 ? -15.211 5.292 24.471 1.00 83.94 938 ILE A N 1
ATOM 7265 C CA . ILE A 1 938 ? -15.709 4.148 25.245 1.00 83.94 938 ILE A CA 1
ATOM 7266 C C . ILE A 1 938 ? -14.579 3.340 25.889 1.00 83.94 938 ILE A C 1
ATOM 7268 O O . ILE A 1 938 ? -13.523 3.148 25.295 1.00 83.94 938 ILE A O 1
ATOM 7272 N N . ALA A 1 939 ? -14.800 2.823 27.092 1.00 84.38 939 ALA A N 1
ATOM 7273 C CA . ALA A 1 939 ? -13.894 1.894 27.755 1.00 84.38 939 ALA A CA 1
ATOM 7274 C C . ALA A 1 939 ? -14.592 0.556 28.009 1.00 84.38 939 ALA A C 1
ATOM 7276 O O . ALA A 1 939 ? -15.689 0.511 28.568 1.00 84.38 939 ALA A O 1
ATOM 7277 N N . PHE A 1 940 ? -13.937 -0.524 27.591 1.00 84.69 940 PHE A N 1
ATOM 7278 C CA . PHE A 1 940 ? -14.361 -1.901 27.800 1.00 84.69 940 PHE A CA 1
ATOM 7279 C C . PHE A 1 940 ? -13.592 -2.478 28.986 1.00 84.69 940 PHE A C 1
ATOM 7281 O O . PHE A 1 940 ? -12.383 -2.717 28.888 1.00 84.69 940 PHE A O 1
ATOM 7288 N N . ASP A 1 941 ? -14.297 -2.746 30.082 1.00 84.88 941 ASP A N 1
ATOM 7289 C CA . ASP A 1 941 ? -13.818 -3.690 31.085 1.00 84.88 941 ASP A CA 1
ATOM 7290 C C . ASP A 1 941 ? -14.200 -5.097 30.630 1.00 84.88 941 ASP A C 1
ATOM 7292 O O . ASP A 1 941 ? -15.353 -5.356 30.260 1.00 84.88 941 ASP A O 1
ATOM 7296 N N . THR A 1 942 ? -13.219 -5.995 30.592 1.00 85.00 942 THR A N 1
ATOM 7297 C CA . THR A 1 942 ? -13.431 -7.343 30.071 1.00 85.00 942 THR A CA 1
ATOM 7298 C C . THR A 1 942 ? -12.849 -8.412 30.971 1.00 85.00 942 THR A C 1
ATOM 7300 O O . THR A 1 942 ? -11.812 -8.238 31.614 1.00 85.00 942 THR A O 1
ATOM 7303 N N . SER A 1 943 ? -13.511 -9.565 30.967 1.00 85.94 943 SER A N 1
ATOM 7304 C CA . SER A 1 943 ? -12.986 -10.795 31.540 1.00 85.94 943 SER A CA 1
ATOM 7305 C C . SER A 1 943 ? -12.661 -11.768 30.420 1.00 85.94 943 SER A C 1
ATOM 7307 O O . SER A 1 943 ? -13.514 -12.080 29.589 1.00 85.94 943 SER A O 1
ATOM 7309 N N . ALA A 1 944 ? -11.448 -12.314 30.424 1.00 85.69 944 ALA A N 1
ATOM 7310 C CA . ALA A 1 944 ? -11.131 -13.428 29.546 1.00 85.69 944 ALA A CA 1
ATOM 7311 C C . ALA A 1 944 ? -11.940 -14.663 29.949 1.00 85.69 944 ALA A C 1
ATOM 7313 O O . ALA A 1 944 ? -12.115 -14.949 31.136 1.00 85.69 944 ALA A O 1
ATOM 7314 N N . THR A 1 945 ? -12.398 -15.417 28.953 1.00 87.31 945 THR A N 1
ATOM 7315 C CA . THR A 1 945 ? -13.075 -16.712 29.129 1.00 87.31 945 THR A CA 1
ATOM 7316 C C . THR A 1 945 ? -12.277 -17.874 28.546 1.00 87.31 945 THR A C 1
ATOM 7318 O O . THR A 1 945 ? -12.260 -18.968 29.114 1.00 87.31 945 THR A O 1
ATOM 7321 N N . GLU A 1 946 ? -11.583 -17.649 27.430 1.00 87.06 946 GLU A N 1
ATOM 7322 C CA . GLU A 1 946 ? -10.753 -18.658 26.777 1.00 87.06 946 GLU A CA 1
ATOM 7323 C C . GLU A 1 946 ? -9.626 -17.999 25.973 1.00 87.06 946 GLU A C 1
ATOM 7325 O O . GLU A 1 946 ? -9.847 -17.016 25.266 1.00 87.06 946 GLU A O 1
ATOM 7330 N N . VAL A 1 947 ? -8.423 -18.567 26.043 1.00 85.38 947 VAL A N 1
ATOM 7331 C CA . VAL A 1 947 ? -7.257 -18.170 25.245 1.00 85.38 947 VAL A CA 1
ATOM 7332 C C . VAL A 1 947 ? -6.855 -19.332 24.346 1.00 85.38 947 VAL A C 1
ATOM 7334 O O . VAL A 1 947 ? -6.561 -20.423 24.829 1.00 85.38 947 VAL A O 1
ATOM 7337 N N . ARG A 1 948 ? -6.809 -19.103 23.034 1.00 85.44 948 ARG A N 1
ATOM 7338 C CA . ARG A 1 948 ? -6.506 -20.107 22.007 1.00 85.44 948 ARG A CA 1
ATOM 7339 C C . ARG A 1 948 ? -5.263 -19.706 21.222 1.00 85.44 948 ARG A C 1
ATOM 7341 O O . ARG A 1 948 ? -5.203 -18.618 20.656 1.00 85.44 948 ARG A O 1
ATOM 7348 N N . TRP A 1 949 ? -4.295 -20.607 21.154 1.00 77.50 949 TRP A N 1
ATOM 7349 C CA . TRP A 1 949 ? -3.009 -20.430 20.486 1.00 77.50 949 TRP A CA 1
ATOM 7350 C C . TRP A 1 949 ? -2.987 -21.264 19.214 1.00 77.50 949 TRP A C 1
ATOM 7352 O O . TRP A 1 949 ? -3.278 -22.456 19.260 1.00 77.50 949 TRP A O 1
ATOM 7362 N N . TRP A 1 950 ? -2.623 -20.664 18.088 1.00 75.25 950 TRP A N 1
ATOM 7363 C CA . TRP A 1 950 ? -2.627 -21.306 16.775 1.00 75.25 950 TRP A CA 1
ATOM 7364 C C . TRP A 1 950 ? -1.251 -21.231 16.124 1.00 75.25 950 TRP A C 1
ATOM 7366 O O . TRP A 1 950 ? -0.542 -20.235 16.266 1.00 75.25 950 TRP A O 1
ATOM 7376 N N . GLY A 1 951 ? -0.880 -22.287 15.402 1.00 70.81 951 GLY A N 1
ATOM 7377 C CA . GLY A 1 951 ? 0.369 -22.336 14.647 1.00 70.81 951 GLY A CA 1
ATOM 7378 C C . GLY A 1 951 ? 0.302 -21.561 13.336 1.00 70.81 951 GLY A C 1
ATOM 7379 O O . GLY A 1 951 ? -0.760 -21.109 12.902 1.00 70.81 951 GLY A O 1
ATOM 7380 N N . GLY A 1 952 ? 1.454 -21.432 12.676 1.00 62.59 952 GLY A N 1
ATOM 7381 C CA . GLY A 1 952 ? 1.535 -20.863 11.332 1.00 62.59 952 GLY A CA 1
ATOM 7382 C C . GLY A 1 952 ? 0.689 -21.640 10.314 1.00 62.59 952 GLY A C 1
ATOM 7383 O O . GLY A 1 952 ? 0.518 -22.855 10.414 1.00 62.59 952 GLY A O 1
ATOM 7384 N N . ARG A 1 953 ? 0.157 -20.930 9.312 1.00 53.47 953 ARG A N 1
ATOM 7385 C CA . ARG A 1 953 ? -0.515 -21.544 8.156 1.00 53.47 953 ARG A CA 1
ATOM 7386 C C . ARG A 1 953 ? 0.539 -22.058 7.173 1.00 53.47 953 ARG A C 1
ATOM 7388 O O . ARG A 1 953 ? 1.527 -21.373 6.928 1.00 53.47 953 ARG A O 1
ATOM 7395 N N . THR A 1 954 ? 0.287 -23.204 6.544 1.00 46.38 954 THR A N 1
ATOM 7396 C CA . THR A 1 954 ? 0.963 -23.564 5.288 1.00 46.38 954 THR A CA 1
ATOM 7397 C C . THR A 1 954 ? -0.020 -23.420 4.125 1.00 46.38 954 THR A C 1
ATOM 7399 O O . THR A 1 954 ? -1.233 -23.364 4.334 1.00 46.38 954 THR A O 1
ATOM 7402 N N . ALA A 1 955 ? 0.467 -23.373 2.885 1.00 33.12 955 ALA A N 1
ATOM 7403 C CA . ALA A 1 955 ? -0.391 -23.243 1.703 1.00 33.12 955 ALA A CA 1
ATOM 7404 C C . ALA A 1 955 ? -1.470 -24.346 1.576 1.00 33.12 955 ALA A C 1
ATOM 7406 O O . ALA A 1 955 ? -2.430 -24.164 0.833 1.00 33.12 955 ALA A O 1
ATOM 7407 N N . VAL A 1 956 ? -1.331 -25.468 2.295 1.00 33.38 956 VAL A N 1
ATOM 7408 C CA . VAL A 1 956 ? -2.176 -26.666 2.145 1.00 33.38 956 VAL A CA 1
ATOM 7409 C C . VAL A 1 956 ? -2.785 -27.196 3.446 1.00 33.38 956 VAL A C 1
ATOM 7411 O O . VAL A 1 956 ? -3.649 -28.066 3.379 1.00 33.38 956 VAL A O 1
ATOM 7414 N N . THR A 1 957 ? -2.399 -26.685 4.621 1.00 45.31 957 THR A N 1
ATOM 7415 C CA . THR A 1 957 ? -2.988 -27.107 5.904 1.00 45.31 957 THR A CA 1
ATOM 7416 C C . THR A 1 957 ? -3.574 -25.936 6.694 1.00 45.31 957 THR A C 1
ATOM 7418 O O . THR A 1 957 ? -2.936 -24.880 6.788 1.00 45.31 957 THR A O 1
ATOM 7421 N N . PRO A 1 958 ? -4.778 -26.110 7.282 1.00 55.00 958 PRO A N 1
ATOM 7422 C CA . PRO A 1 958 ? -5.330 -25.146 8.226 1.00 55.00 958 PRO A CA 1
ATOM 7423 C C . PRO A 1 958 ? -4.399 -25.001 9.433 1.00 55.00 958 PRO A C 1
ATOM 7425 O O . PRO A 1 958 ? -3.614 -25.903 9.741 1.00 55.00 958 PRO A O 1
ATOM 7428 N N . ARG A 1 959 ? -4.474 -23.853 10.111 1.00 65.69 959 ARG A N 1
ATOM 7429 C CA . ARG A 1 959 ? -3.654 -23.598 11.300 1.00 65.69 959 ARG A CA 1
ATOM 7430 C C . ARG A 1 959 ? -3.978 -24.659 12.362 1.00 65.69 959 ARG A C 1
ATOM 7432 O O . ARG A 1 959 ? -5.155 -24.838 12.671 1.00 65.69 959 ARG A O 1
ATOM 7439 N N . PRO A 1 960 ? -2.990 -25.372 12.925 1.00 73.50 960 PRO A N 1
ATOM 7440 C CA . PRO A 1 960 ? -3.249 -26.276 14.039 1.00 73.50 960 PRO A CA 1
ATOM 7441 C C . PRO A 1 960 ? -3.517 -25.465 15.315 1.00 73.50 960 PRO A C 1
ATOM 7443 O O . PRO A 1 960 ? -2.800 -24.500 15.594 1.00 73.50 960 PRO A O 1
ATOM 7446 N N . LEU A 1 961 ? -4.528 -25.860 16.095 1.00 79.75 961 LEU A N 1
ATOM 7447 C CA . LEU A 1 961 ? -4.724 -25.363 17.460 1.00 79.75 961 LEU A CA 1
ATOM 7448 C C . LEU A 1 961 ? -3.615 -25.955 18.338 1.00 79.75 961 LEU A C 1
ATOM 7450 O O . LEU A 1 961 ? -3.552 -27.167 18.525 1.00 79.75 961 LEU A O 1
ATOM 7454 N N . LEU A 1 962 ? -2.728 -25.104 18.844 1.00 79.69 962 LEU A N 1
ATOM 7455 C CA . LEU A 1 962 ? -1.579 -25.491 19.663 1.00 79.69 962 LEU A CA 1
ATOM 7456 C C . LEU A 1 962 ? -1.956 -25.631 21.138 1.00 79.69 962 LEU A C 1
ATOM 7458 O O . LEU A 1 962 ? -1.467 -26.530 21.815 1.00 79.69 962 LEU A O 1
ATOM 7462 N N . ALA A 1 963 ? -2.821 -24.745 21.635 1.00 81.25 963 ALA A N 1
ATOM 7463 C CA . ALA A 1 963 ? -3.331 -24.787 23.001 1.00 81.25 963 ALA A CA 1
ATOM 7464 C C . ALA A 1 963 ? -4.657 -24.027 23.113 1.00 81.25 963 ALA A C 1
ATOM 7466 O O . ALA A 1 963 ? -4.844 -23.008 22.451 1.00 81.25 963 ALA A O 1
ATOM 7467 N N . ALA A 1 964 ? -5.549 -24.482 23.990 1.00 86.56 964 ALA A N 1
ATOM 7468 C CA . ALA A 1 964 ? -6.731 -23.743 24.422 1.00 86.56 964 ALA A CA 1
ATOM 7469 C C . ALA A 1 964 ? -6.792 -23.778 25.952 1.00 86.56 964 ALA A C 1
ATOM 7471 O O . ALA A 1 964 ? -6.835 -24.851 26.552 1.00 86.56 964 ALA A O 1
ATOM 7472 N N . LEU A 1 965 ? -6.743 -22.608 26.580 1.00 84.94 965 LEU A N 1
ATOM 7473 C CA . LEU A 1 965 ? -6.699 -22.441 28.027 1.00 84.94 965 LEU A CA 1
ATOM 7474 C C . LEU A 1 965 ? -7.935 -21.659 28.457 1.00 84.94 965 LEU A C 1
ATOM 7476 O O . LEU A 1 965 ? -8.097 -20.495 28.091 1.00 84.94 965 LEU A O 1
ATOM 7480 N N . LYS A 1 966 ? -8.808 -22.296 29.237 1.00 85.12 966 LYS A N 1
ATOM 7481 C CA . LYS A 1 966 ? -9.910 -21.588 29.892 1.00 85.12 966 LYS A CA 1
ATOM 7482 C C . LYS A 1 966 ? -9.348 -20.687 30.982 1.00 85.12 966 LYS A C 1
ATOM 7484 O O . LYS A 1 966 ? -8.446 -21.090 31.715 1.00 85.12 966 LYS A O 1
ATOM 7489 N N . THR A 1 967 ? -9.897 -19.489 31.095 1.00 79.81 967 THR A N 1
ATOM 7490 C CA . THR A 1 967 ? -9.531 -18.536 32.143 1.00 79.81 967 THR A CA 1
ATOM 7491 C C . THR A 1 967 ? -10.637 -18.467 33.182 1.00 79.81 967 THR A C 1
ATOM 7493 O O . THR A 1 967 ? -11.821 -18.567 32.857 1.00 79.81 967 THR A O 1
ATOM 7496 N N . ALA A 1 968 ? -10.250 -18.318 34.447 1.00 71.31 968 ALA A N 1
ATOM 7497 C CA . ALA A 1 968 ? -11.209 -17.994 35.490 1.00 71.31 968 ALA A CA 1
ATOM 7498 C C . ALA A 1 968 ? -11.759 -16.577 35.241 1.00 71.31 968 ALA A C 1
ATOM 7500 O O . ALA A 1 968 ? -10.991 -15.715 34.801 1.00 71.31 968 ALA A O 1
ATOM 7501 N N . PRO A 1 969 ? -13.050 -16.317 35.513 1.00 64.50 969 PRO A N 1
ATOM 7502 C CA . PRO A 1 969 ? -13.590 -14.969 35.440 1.00 64.50 969 PRO A CA 1
ATOM 7503 C C . PRO A 1 969 ? -12.815 -14.041 36.376 1.00 64.50 969 PRO A C 1
ATOM 7505 O O . PRO A 1 969 ? -12.676 -14.329 37.566 1.00 64.50 969 PRO A O 1
ATOM 7508 N N . THR A 1 970 ? -12.318 -12.927 35.849 1.00 64.31 970 THR A N 1
ATOM 7509 C CA . THR A 1 970 ? -11.722 -11.876 36.675 1.00 64.31 970 THR A CA 1
ATOM 7510 C C . THR A 1 970 ? -12.857 -11.054 37.276 1.00 64.31 970 THR A C 1
ATOM 7512 O O . THR A 1 970 ? -13.770 -10.650 36.556 1.00 64.31 970 THR A O 1
ATOM 7515 N N . ALA A 1 971 ? -12.821 -10.806 38.589 1.00 61.44 971 ALA A N 1
ATOM 7516 C CA . ALA A 1 971 ? -13.798 -9.922 39.220 1.00 61.44 971 ALA A CA 1
ATOM 7517 C C . ALA A 1 971 ? -13.732 -8.516 38.579 1.00 61.44 971 ALA A C 1
ATOM 7519 O O . ALA A 1 971 ? -12.620 -8.031 38.326 1.00 61.44 971 ALA A O 1
ATOM 7520 N N . PRO A 1 972 ? -14.881 -7.863 38.319 1.00 59.50 972 PRO A N 1
ATOM 7521 C CA . PRO A 1 972 ? -14.902 -6.479 37.859 1.00 59.50 972 PRO A CA 1
ATOM 7522 C C . PRO A 1 972 ? -14.135 -5.571 38.818 1.00 59.50 972 PRO A C 1
ATOM 7524 O O . PRO A 1 972 ? -14.152 -5.794 40.034 1.00 59.50 972 PRO A O 1
ATOM 7527 N N . LEU A 1 973 ? -13.475 -4.542 38.286 1.00 59.12 973 LEU A N 1
ATOM 7528 C CA . LEU A 1 973 ? -12.893 -3.519 39.150 1.00 59.12 973 LEU A CA 1
ATOM 7529 C C . LEU A 1 973 ? -14.015 -2.719 39.834 1.00 59.12 973 LEU A C 1
ATOM 7531 O O . LEU A 1 973 ? -15.035 -2.437 39.202 1.00 59.12 973 LEU A O 1
ATOM 7535 N N . PRO A 1 974 ? -13.855 -2.350 41.118 1.00 55.09 974 PRO A N 1
ATOM 7536 C CA . PRO A 1 974 ? -14.791 -1.447 41.768 1.00 55.09 974 PRO A CA 1
ATOM 7537 C C . PRO A 1 974 ? -14.722 -0.063 41.111 1.00 55.09 974 PRO A C 1
ATOM 7539 O O . PRO A 1 974 ? -13.639 0.469 40.866 1.00 55.09 974 PRO A O 1
ATOM 7542 N N . GLU A 1 975 ? -15.888 0.524 40.849 1.00 48.97 975 GLU A N 1
ATOM 7543 C CA . GLU A 1 975 ? -16.021 1.904 40.379 1.00 48.97 975 GLU A CA 1
ATOM 7544 C C . GLU A 1 975 ? -15.408 2.870 41.408 1.00 48.97 975 GLU A C 1
ATOM 7546 O O . GLU A 1 975 ? -15.711 2.792 42.605 1.00 48.97 975 GLU A O 1
ATOM 7551 N N . ILE A 1 976 ? -14.539 3.780 40.956 1.00 48.00 976 ILE A N 1
ATOM 7552 C CA . ILE A 1 976 ? -13.965 4.816 41.821 1.00 48.00 976 ILE A CA 1
ATOM 7553 C C . ILE A 1 976 ? -15.071 5.833 42.121 1.00 48.00 976 ILE A C 1
ATOM 7555 O O . ILE A 1 976 ? -15.573 6.499 41.220 1.00 48.00 976 ILE A O 1
ATOM 7559 N N . ARG A 1 977 ? -15.467 5.952 43.394 1.00 39.00 977 ARG A N 1
ATOM 7560 C CA . ARG A 1 977 ? -16.412 6.980 43.854 1.00 39.00 977 ARG A CA 1
ATOM 7561 C C . ARG A 1 977 ? -15.646 8.201 44.357 1.00 39.00 977 ARG A C 1
ATOM 7563 O O . ARG A 1 977 ? -14.808 8.067 45.245 1.00 39.00 977 ARG A O 1
ATOM 7570 N N . ASP A 1 978 ? -15.987 9.382 43.848 1.00 41.69 978 ASP A N 1
ATOM 7571 C CA . ASP A 1 978 ? -15.483 10.661 44.356 1.00 41.69 978 ASP A CA 1
ATOM 7572 C C . ASP A 1 978 ? -15.966 10.899 45.800 1.00 41.69 978 ASP A C 1
ATOM 7574 O O . ASP A 1 978 ? -17.118 11.264 46.040 1.00 41.69 978 ASP A O 1
ATOM 7578 N N . THR A 1 979 ? -15.093 10.711 46.790 1.00 46.97 979 THR A N 1
ATOM 7579 C CA . THR A 1 979 ? -15.309 11.222 48.155 1.00 46.97 979 THR A CA 1
ATOM 7580 C C . THR A 1 979 ? -14.839 12.677 48.249 1.00 46.97 979 THR A C 1
ATOM 7582 O O . THR A 1 979 ? -13.704 12.973 47.874 1.00 46.97 979 THR A O 1
ATOM 7585 N N . GLU A 1 980 ? -15.675 13.590 48.766 1.00 51.78 980 GLU A N 1
ATOM 7586 C CA . GLU A 1 980 ? -15.301 15.003 48.965 1.00 51.78 980 GLU A CA 1
ATOM 7587 C C . GLU A 1 980 ? -14.056 15.138 49.879 1.00 51.78 980 GLU A C 1
ATOM 7589 O O . GLU A 1 980 ? -14.095 14.671 51.018 1.00 51.78 980 GLU A O 1
ATOM 7594 N N . PRO A 1 981 ? -12.958 15.782 49.432 1.00 55.88 981 PRO A N 1
ATOM 7595 C CA . PRO A 1 981 ? -11.731 15.930 50.226 1.00 55.88 981 PRO A CA 1
ATOM 7596 C C . PRO A 1 981 ? -11.887 16.829 51.461 1.00 55.88 981 PRO A C 1
ATOM 7598 O O . PRO A 1 981 ? -12.485 17.902 51.351 1.00 55.88 981 PRO A O 1
ATOM 7601 N N . ASP A 1 982 ? -11.256 16.461 52.587 1.00 61.66 982 ASP A N 1
ATOM 7602 C CA . ASP A 1 982 ? -11.193 17.281 53.810 1.00 61.66 982 ASP A CA 1
ATOM 7603 C C . ASP A 1 982 ? -9.830 17.164 54.562 1.00 61.66 982 ASP A C 1
ATOM 7605 O O . ASP A 1 982 ? -9.431 16.061 54.933 1.00 61.66 982 ASP A O 1
ATOM 7609 N N . ILE A 1 983 ? -9.132 18.285 54.849 1.00 64.38 983 ILE A N 1
ATOM 7610 C CA . ILE A 1 983 ? -8.074 18.397 55.889 1.00 64.38 983 ILE A CA 1
ATOM 7611 C C . ILE A 1 983 ? -8.548 19.295 57.036 1.00 64.38 983 ILE A C 1
ATOM 7613 O O . ILE A 1 983 ? -8.551 20.514 56.914 1.00 64.38 983 ILE A O 1
ATOM 7617 N N . VAL A 1 984 ? -8.864 18.719 58.197 1.00 70.88 984 VAL A N 1
ATOM 7618 C CA . VAL A 1 984 ? -9.266 19.484 59.402 1.00 70.88 984 VAL A CA 1
ATOM 7619 C C . VAL A 1 984 ? -10.411 20.489 59.127 1.00 70.88 984 VAL A C 1
ATOM 7621 O O . VAL A 1 984 ? -10.418 21.620 59.596 1.00 70.88 984 VAL A O 1
ATOM 7624 N N . GLY A 1 985 ? -11.400 20.084 58.340 1.00 68.81 985 GLY A N 1
ATOM 7625 C CA . GLY A 1 985 ? -12.530 20.889 57.883 1.00 68.81 985 GLY A CA 1
ATOM 7626 C C . GLY A 1 985 ? -12.340 21.567 56.517 1.00 68.81 985 GLY A C 1
ATOM 7627 O O . GLY A 1 985 ? -13.331 22.103 56.008 1.00 68.81 985 GLY A O 1
ATOM 7628 N N . LEU A 1 986 ? -11.126 21.582 55.940 1.00 75.56 986 LEU A N 1
ATOM 7629 C CA . LEU A 1 986 ? -10.778 22.248 54.677 1.00 75.56 986 LEU A CA 1
ATOM 7630 C C . LEU A 1 986 ? -11.143 21.428 53.437 1.00 75.56 986 LEU A C 1
ATOM 7632 O O . LEU A 1 986 ? -10.533 20.392 53.192 1.00 75.56 986 LEU A O 1
ATOM 7636 N N . LYS A 1 987 ? -12.024 21.959 52.582 1.00 75.81 987 LYS A N 1
ATOM 7637 C CA . LYS A 1 987 ? -12.399 21.350 51.297 1.00 75.81 987 LYS A CA 1
ATOM 7638 C C . LYS A 1 987 ? -11.811 22.115 50.122 1.00 75.81 987 LYS A C 1
ATOM 7640 O O . LYS A 1 987 ? -11.891 23.339 50.048 1.00 75.81 987 LYS A O 1
ATOM 7645 N N . ILE A 1 988 ? -11.270 21.384 49.157 1.00 70.50 988 ILE A N 1
ATOM 7646 C CA . ILE A 1 988 ? -10.784 21.955 47.899 1.00 70.50 988 ILE A CA 1
ATOM 7647 C C . ILE A 1 988 ? -11.920 22.692 47.175 1.00 70.50 988 ILE A C 1
ATOM 7649 O O . ILE A 1 988 ? -13.017 22.159 47.021 1.00 70.50 988 ILE A O 1
ATOM 7653 N N . GLY A 1 989 ? -11.644 23.907 46.699 1.00 67.88 989 GLY A N 1
ATOM 7654 C CA . GLY A 1 989 ? -12.612 24.776 46.028 1.00 67.88 989 GLY A CA 1
ATOM 7655 C C . GLY A 1 989 ? -13.368 25.738 46.951 1.00 67.88 989 GLY A C 1
ATOM 7656 O O . GLY A 1 989 ? -14.030 26.640 46.435 1.00 67.88 989 GLY A O 1
ATOM 7657 N N . MET A 1 990 ? -13.249 25.599 48.279 1.00 79.88 990 MET A N 1
ATOM 7658 C CA . MET A 1 990 ? -13.802 26.569 49.233 1.00 79.88 990 MET A CA 1
ATOM 7659 C C . MET A 1 990 ? -13.040 27.897 49.189 1.00 79.88 990 MET A C 1
ATOM 7661 O O . MET A 1 990 ? -11.880 27.939 48.775 1.00 79.88 990 MET A O 1
ATOM 7665 N N . ALA A 1 991 ? -13.672 28.985 49.625 1.00 83.69 991 ALA A N 1
ATOM 7666 C CA . ALA A 1 991 ? -13.012 30.287 49.686 1.00 83.69 991 ALA A CA 1
ATOM 7667 C C . ALA A 1 991 ? -11.918 30.300 50.766 1.00 83.69 991 ALA A C 1
ATOM 7669 O O . ALA A 1 991 ? -12.094 29.720 51.839 1.00 83.69 991 ALA A O 1
ATOM 7670 N N . MET A 1 992 ? -10.812 31.011 50.530 1.00 85.25 992 MET A N 1
ATOM 7671 C CA . MET A 1 992 ? -9.709 31.063 51.498 1.00 85.25 992 MET A CA 1
ATOM 7672 C C . MET A 1 992 ? -10.136 31.613 52.873 1.00 85.25 992 MET A C 1
ATOM 7674 O O . MET A 1 992 ? -9.681 31.123 53.902 1.00 85.25 992 MET A O 1
ATOM 7678 N N . ALA A 1 993 ? -11.071 32.566 52.915 1.00 83.50 993 ALA A N 1
ATOM 7679 C CA . ALA A 1 993 ? -11.632 33.077 54.171 1.00 83.50 993 ALA A CA 1
ATOM 7680 C C . ALA A 1 993 ? -12.406 32.002 54.963 1.00 83.50 993 ALA A C 1
ATOM 7682 O O . ALA A 1 993 ? -12.337 31.949 56.191 1.00 83.50 993 ALA A O 1
ATOM 7683 N N . GLU A 1 994 ? -13.118 31.113 54.263 1.00 86.38 994 GLU A N 1
ATOM 7684 C CA . GLU A 1 994 ? -13.809 29.977 54.880 1.00 86.38 994 GLU A CA 1
ATOM 7685 C C . GLU A 1 994 ? -12.798 28.961 55.428 1.00 86.38 994 GLU A C 1
ATOM 7687 O O . GLU A 1 994 ? -12.946 28.471 56.551 1.00 86.38 994 GLU A O 1
ATOM 7692 N N . ALA A 1 995 ? -11.733 28.696 54.664 1.00 85.56 995 ALA A N 1
ATOM 7693 C CA . ALA A 1 995 ? -10.629 27.845 55.089 1.00 85.56 995 ALA A CA 1
ATOM 7694 C C . ALA A 1 995 ? -9.967 28.372 56.378 1.00 85.56 995 ALA A C 1
ATOM 7696 O O . ALA A 1 995 ? -9.744 27.612 57.321 1.00 85.56 995 ALA A O 1
ATOM 7697 N N . GLU A 1 996 ? -9.716 29.679 56.469 1.00 86.94 996 GLU A N 1
ATOM 7698 C CA . GLU A 1 996 ? -9.141 30.309 57.663 1.00 86.94 996 GLU A CA 1
ATOM 7699 C C . GLU A 1 996 ? -10.024 30.187 58.899 1.00 86.94 996 GLU A C 1
ATOM 7701 O O . GLU A 1 996 ? -9.521 29.861 59.977 1.00 86.94 996 GLU A O 1
ATOM 7706 N N . ALA A 1 997 ? -11.333 30.402 58.754 1.00 85.50 997 ALA A N 1
ATOM 7707 C CA . ALA A 1 997 ? -12.278 30.246 59.856 1.00 85.50 997 ALA A CA 1
ATOM 7708 C C . ALA A 1 997 ? -12.273 28.807 60.400 1.00 85.50 997 ALA A C 1
ATOM 7710 O O . ALA A 1 997 ? -12.264 28.593 61.614 1.00 85.50 997 ALA A O 1
ATOM 7711 N N . LYS A 1 998 ? -12.209 27.816 59.502 1.00 86.44 998 LYS A N 1
ATOM 7712 C CA . LYS A 1 998 ? -12.122 26.395 59.863 1.00 86.44 998 LYS A CA 1
ATOM 7713 C C . LYS A 1 998 ? -10.806 26.068 60.566 1.00 86.44 998 LYS A C 1
ATOM 7715 O O . LYS A 1 998 ? -10.833 25.425 61.610 1.00 86.44 998 LYS A O 1
ATOM 7720 N N . LEU A 1 999 ? -9.675 26.569 60.069 1.00 86.88 999 LEU A N 1
ATOM 7721 C CA . LEU A 1 999 ? -8.371 26.372 60.710 1.00 86.88 999 LEU A CA 1
ATOM 7722 C C . LEU A 1 999 ? -8.286 27.024 62.092 1.00 86.88 999 LEU A C 1
ATOM 7724 O O . LEU A 1 999 ? -7.775 26.407 63.026 1.00 86.88 999 LEU A O 1
ATOM 7728 N N . ALA A 1 1000 ? -8.827 28.235 62.248 1.00 82.88 1000 ALA A N 1
ATOM 7729 C CA . ALA A 1 1000 ? -8.862 28.935 63.530 1.00 82.88 1000 ALA A CA 1
ATOM 7730 C C . ALA A 1 1000 ? -9.698 28.195 64.590 1.00 82.88 1000 ALA A C 1
ATOM 7732 O O . ALA A 1 1000 ? -9.393 28.291 65.777 1.00 82.88 1000 ALA A O 1
ATOM 7733 N N . GLY A 1 1001 ? -10.720 27.439 64.171 1.00 79.69 1001 GLY A N 1
ATOM 7734 C CA . GLY A 1 1001 ? -11.503 26.572 65.054 1.00 79.69 1001 GLY A CA 1
ATOM 7735 C C . GLY A 1 1001 ? -10.808 25.259 65.438 1.00 79.69 1001 GLY A C 1
ATOM 7736 O O . GLY A 1 1001 ? -11.215 24.623 66.405 1.00 79.69 1001 GLY A O 1
ATOM 7737 N N . GLN A 1 1002 ? -9.773 24.845 64.701 1.00 79.81 1002 GLN A N 1
ATOM 7738 C CA . GLN A 1 1002 ? -9.123 23.536 64.857 1.00 79.81 1002 GLN A CA 1
ATOM 7739 C C . GLN A 1 1002 ? -7.763 23.608 65.548 1.00 79.81 1002 GLN A C 1
ATOM 7741 O O . GLN A 1 1002 ? -7.357 22.657 66.214 1.00 79.81 1002 GLN A O 1
ATOM 7746 N N . MET A 1 1003 ? -7.052 24.729 65.413 1.00 83.38 1003 MET A N 1
ATOM 7747 C CA . MET A 1 1003 ? -5.788 24.948 66.104 1.00 83.38 1003 MET A CA 1
ATOM 7748 C C . MET A 1 1003 ? -5.623 26.399 66.546 1.00 83.38 1003 MET A C 1
ATOM 7750 O O . MET A 1 1003 ? -6.090 27.336 65.899 1.00 83.38 1003 MET A O 1
ATOM 7754 N N . LYS A 1 1004 ? -4.892 26.600 67.646 1.00 84.75 1004 LYS A N 1
ATOM 7755 C CA . LYS A 1 1004 ? -4.530 27.935 68.121 1.00 84.75 1004 LYS A CA 1
ATOM 7756 C C . LYS A 1 1004 ? -3.360 28.471 67.297 1.00 84.75 1004 LYS A C 1
ATOM 7758 O O . LYS A 1 1004 ? -2.207 28.142 67.552 1.00 84.75 1004 LYS A O 1
ATOM 7763 N N . ILE A 1 1005 ? -3.675 29.262 66.276 1.00 86.62 1005 ILE A N 1
ATOM 7764 C CA . ILE A 1 1005 ? -2.704 29.800 65.313 1.00 86.62 1005 ILE A CA 1
ATOM 7765 C C . ILE A 1 1005 ? -1.881 30.927 65.958 1.00 86.62 1005 ILE A C 1
ATOM 7767 O O . ILE A 1 1005 ? -2.450 31.941 66.375 1.00 86.62 1005 ILE A O 1
ATOM 7771 N N . ALA A 1 1006 ? -0.554 30.776 65.997 1.00 82.62 1006 ALA A N 1
ATOM 7772 C CA . ALA A 1 1006 ? 0.370 31.831 66.428 1.00 82.62 1006 ALA A CA 1
ATOM 7773 C C . ALA A 1 1006 ? 0.897 32.672 65.262 1.00 82.62 1006 ALA A C 1
ATOM 7775 O O . ALA A 1 1006 ? 0.968 33.893 65.394 1.00 82.62 1006 ALA A O 1
ATOM 7776 N N . HIS A 1 1007 ? 1.213 32.041 64.124 1.00 83.56 1007 HIS A N 1
ATOM 7777 C CA . HIS A 1 1007 ? 1.723 32.736 62.940 1.00 83.56 1007 HIS A CA 1
ATOM 7778 C C . HIS A 1 1007 ? 0.929 32.369 61.686 1.00 83.56 1007 HIS A C 1
ATOM 7780 O O . HIS A 1 1007 ? 0.578 31.203 61.485 1.00 83.56 1007 HIS A O 1
ATOM 7786 N N . VAL A 1 1008 ? 0.684 33.369 60.838 1.00 88.69 1008 VAL A N 1
ATOM 7787 C CA . VAL A 1 1008 ? 0.198 33.199 59.465 1.00 88.69 1008 VAL A CA 1
ATOM 7788 C C . VAL A 1 1008 ? 1.161 33.915 58.536 1.00 88.69 1008 VAL A C 1
ATOM 7790 O O . VAL A 1 1008 ? 1.338 35.131 58.641 1.00 88.69 1008 VAL A O 1
ATOM 7793 N N . LEU A 1 1009 ? 1.775 33.158 57.636 1.00 85.44 1009 LEU A N 1
ATOM 7794 C CA . LEU A 1 1009 ? 2.699 33.668 56.628 1.00 85.44 1009 LEU A CA 1
ATOM 7795 C C . LEU A 1 1009 ? 2.105 33.476 55.254 1.00 85.44 1009 LEU A C 1
ATOM 7797 O O . LEU A 1 1009 ? 1.455 32.468 55.005 1.00 85.44 1009 LEU A O 1
ATOM 7801 N N . GLU A 1 1010 ? 2.383 34.399 54.352 1.00 86.00 1010 GLU A N 1
ATOM 7802 C CA . GLU A 1 1010 ? 1.942 34.316 52.975 1.00 86.00 1010 GLU A CA 1
ATOM 7803 C C . GLU A 1 1010 ? 3.108 34.531 52.023 1.00 86.00 1010 GLU A C 1
ATOM 7805 O O . GLU A 1 1010 ? 3.843 35.514 52.122 1.00 86.00 1010 GLU A O 1
ATOM 7810 N N . HIS A 1 1011 ? 3.250 33.613 51.076 1.00 78.31 1011 HIS A N 1
ATOM 7811 C CA . HIS A 1 1011 ? 4.237 33.703 50.019 1.00 78.31 1011 HIS A CA 1
ATOM 7812 C C . HIS A 1 1011 ? 3.542 33.698 48.656 1.00 78.31 1011 HIS A C 1
ATOM 7814 O O . HIS A 1 1011 ? 2.675 32.861 48.394 1.00 78.31 1011 HIS A O 1
ATOM 7820 N N . VAL A 1 1012 ? 3.944 34.621 47.781 1.00 72.81 1012 VAL A N 1
ATOM 7821 C CA . VAL A 1 1012 ? 3.495 34.677 46.385 1.00 72.81 1012 VAL A CA 1
ATOM 7822 C C . VAL A 1 1012 ? 4.602 34.072 45.531 1.00 72.81 1012 VAL A C 1
ATOM 7824 O O . VAL A 1 1012 ? 5.697 34.625 45.453 1.00 72.81 1012 VAL A O 1
ATOM 7827 N N . GLY A 1 1013 ? 4.358 32.899 44.947 1.00 60.88 1013 GLY A N 1
ATOM 7828 C CA . GLY A 1 1013 ? 5.335 32.263 44.064 1.00 60.88 1013 GLY A CA 1
ATOM 7829 C C . GLY A 1 1013 ? 5.460 33.002 42.731 1.00 60.88 1013 GLY A C 1
ATOM 7830 O O . GLY A 1 1013 ? 4.449 33.409 42.157 1.00 60.88 1013 GLY A O 1
ATOM 7831 N N . ALA A 1 1014 ? 6.681 33.129 42.205 1.00 51.31 1014 ALA A N 1
ATOM 7832 C CA . ALA A 1 1014 ? 6.861 33.349 40.773 1.00 51.31 1014 ALA A CA 1
ATOM 7833 C C . ALA A 1 1014 ? 6.366 32.093 40.034 1.00 51.31 1014 ALA A C 1
ATOM 7835 O O . ALA A 1 1014 ? 6.600 30.975 40.499 1.00 51.31 1014 ALA A O 1
ATOM 7836 N N . ALA A 1 1015 ? 5.650 32.260 38.922 1.00 44.78 1015 ALA A N 1
ATOM 7837 C CA . ALA A 1 1015 ? 5.210 31.136 38.101 1.00 44.78 1015 ALA A CA 1
ATOM 7838 C C . ALA A 1 1015 ? 6.433 30.483 37.428 1.00 44.78 1015 ALA A C 1
ATOM 7840 O O . ALA A 1 1015 ? 6.838 30.891 36.343 1.00 44.78 1015 ALA A O 1
ATOM 7841 N N . GLU A 1 1016 ? 7.057 29.505 38.082 1.00 36.97 1016 GLU A N 1
ATOM 7842 C CA . GLU A 1 1016 ? 8.094 28.660 37.483 1.00 36.97 1016 GLU A CA 1
ATOM 7843 C C . GLU A 1 1016 ? 7.549 27.239 37.256 1.00 36.97 1016 GLU A C 1
ATOM 7845 O O . GLU A 1 1016 ? 7.014 26.610 38.169 1.00 36.97 1016 GLU A O 1
ATOM 7850 N N . GLY A 1 1017 ? 7.685 26.733 36.023 1.00 46.25 1017 GLY A N 1
ATOM 7851 C CA . GLY A 1 1017 ? 7.222 25.403 35.594 1.00 46.25 1017 GLY A CA 1
ATOM 7852 C C . GLY A 1 1017 ? 5.848 25.380 34.898 1.00 46.25 1017 GLY A C 1
ATOM 7853 O O . GLY A 1 1017 ? 5.250 26.416 34.627 1.00 46.25 1017 GLY A O 1
ATOM 7854 N N . ASN A 1 1018 ? 5.339 24.174 34.600 1.00 34.09 1018 ASN A N 1
ATOM 7855 C CA . ASN A 1 1018 ? 4.098 23.899 33.841 1.00 34.09 1018 ASN A CA 1
ATOM 7856 C C . ASN A 1 1018 ? 2.779 24.349 34.526 1.00 34.09 1018 ASN A C 1
ATOM 7858 O O . ASN A 1 1018 ? 1.699 23.932 34.103 1.00 34.09 1018 ASN A O 1
ATOM 7862 N N . SER A 1 1019 ? 2.833 25.180 35.573 1.00 40.16 1019 SER A N 1
ATOM 7863 C CA . SER A 1 1019 ? 1.650 25.727 36.246 1.00 40.16 1019 SER A CA 1
ATOM 7864 C C . SER A 1 1019 ? 1.397 27.168 35.778 1.00 40.16 1019 SER A C 1
ATOM 7866 O O . SER A 1 1019 ? 2.156 28.064 36.143 1.00 40.16 1019 SER A O 1
ATOM 7868 N N . PRO A 1 1020 ? 0.341 27.437 34.989 1.00 39.09 1020 PRO A N 1
ATOM 7869 C CA . PRO A 1 1020 ? 0.090 28.756 34.398 1.00 39.09 1020 PRO A CA 1
ATOM 7870 C C . PRO A 1 1020 ? -0.435 29.813 35.389 1.00 39.09 1020 PRO A C 1
ATOM 7872 O O . PRO A 1 1020 ? -0.735 30.933 34.983 1.00 39.09 1020 PRO A O 1
ATOM 7875 N N . LEU A 1 1021 ? -0.572 29.484 36.678 1.00 49.22 1021 LEU A N 1
ATOM 7876 C CA . LEU A 1 1021 ? -1.139 30.367 37.698 1.00 49.22 1021 LEU A CA 1
ATOM 7877 C C . LEU A 1 1021 ? -0.075 30.746 38.733 1.00 49.22 1021 LEU A C 1
ATOM 7879 O O . LEU A 1 1021 ? 0.526 29.867 39.350 1.00 49.22 1021 LEU A O 1
ATOM 7883 N N . ALA A 1 1022 ? 0.110 32.049 38.979 1.00 52.44 1022 ALA A N 1
ATOM 7884 C CA . ALA A 1 1022 ? 0.839 32.533 40.151 1.00 52.44 1022 ALA A CA 1
ATOM 7885 C C . ALA A 1 1022 ? 0.063 32.109 41.408 1.00 52.44 1022 ALA A C 1
ATOM 7887 O O . ALA A 1 1022 ? -0.935 32.725 41.765 1.00 52.44 1022 ALA A O 1
ATOM 7888 N N . SER A 1 1023 ? 0.442 31.003 42.038 1.00 61.94 1023 SER A N 1
ATOM 7889 C CA . SER A 1 1023 ? -0.261 30.492 43.213 1.00 61.94 1023 SER A CA 1
ATOM 7890 C C . SER A 1 1023 ? 0.220 31.183 44.487 1.00 61.94 1023 SER A C 1
ATOM 7892 O O . SER A 1 1023 ? 1.423 31.409 44.659 1.00 61.94 1023 SER A O 1
ATOM 7894 N N . VAL A 1 1024 ? -0.709 31.480 45.398 1.00 69.75 1024 VAL A N 1
ATOM 7895 C CA . VAL A 1 1024 ? -0.389 32.040 46.715 1.00 69.75 1024 VAL A CA 1
ATOM 7896 C C . VAL A 1 1024 ? -0.473 30.925 47.753 1.00 69.75 1024 VAL A C 1
ATOM 7898 O O . VAL A 1 1024 ? -1.459 30.187 47.800 1.00 69.75 1024 VAL A O 1
ATOM 7901 N N . THR A 1 1025 ? 0.556 30.788 48.587 1.00 80.31 1025 THR A N 1
ATOM 7902 C CA . THR A 1 1025 ? 0.578 29.795 49.670 1.00 80.31 1025 THR A CA 1
ATOM 7903 C C . THR A 1 1025 ? 0.542 30.513 51.012 1.00 80.31 1025 THR A C 1
ATOM 7905 O O . THR A 1 1025 ? 1.400 31.353 51.289 1.00 80.31 1025 THR A O 1
ATOM 7908 N N . ARG A 1 1026 ? -0.422 30.163 51.872 1.00 87.56 1026 ARG A N 1
ATOM 7909 C CA . ARG A 1 1026 ? -0.447 30.565 53.286 1.00 87.56 1026 ARG A CA 1
ATOM 7910 C C . ARG A 1 1026 ? 0.016 29.427 54.183 1.00 87.56 1026 ARG A C 1
ATOM 7912 O O . ARG A 1 1026 ? -0.462 28.307 54.045 1.00 87.56 1026 ARG A O 1
ATOM 7919 N N . LEU A 1 1027 ? 0.914 29.715 55.117 1.00 85.75 1027 LEU A N 1
ATOM 7920 C CA . LEU A 1 1027 ? 1.363 28.788 56.150 1.00 85.75 1027 LEU A CA 1
ATOM 7921 C C . LEU A 1 1027 ? 0.782 29.201 57.500 1.00 85.75 1027 LEU A C 1
ATOM 7923 O O . LEU A 1 1027 ? 1.040 30.303 57.982 1.00 85.75 1027 LEU A O 1
ATOM 7927 N N . TYR A 1 1028 ? 0.040 28.291 58.119 1.00 88.19 1028 TYR A N 1
ATOM 7928 C CA . TYR A 1 1028 ? -0.529 28.435 59.450 1.00 88.19 1028 TYR A CA 1
ATOM 7929 C C . TYR A 1 1028 ? 0.289 27.613 60.438 1.00 88.19 1028 TYR A C 1
ATOM 7931 O O . TYR A 1 1028 ? 0.425 26.399 60.284 1.00 88.19 1028 TYR A O 1
ATOM 7939 N N . VAL A 1 1029 ? 0.818 28.273 61.463 1.00 85.06 1029 VAL A N 1
ATOM 7940 C CA . VAL A 1 1029 ? 1.670 27.647 62.478 1.00 85.06 1029 VAL A CA 1
ATOM 7941 C C . VAL A 1 1029 ? 0.925 27.635 63.806 1.00 85.06 1029 VAL A C 1
ATOM 7943 O O . VAL A 1 1029 ? 0.523 28.693 64.307 1.00 85.06 1029 VAL A O 1
ATOM 7946 N N . ARG A 1 1030 ? 0.732 26.443 64.380 1.00 84.56 1030 ARG A N 1
ATOM 7947 C CA . ARG A 1 1030 ? 0.155 26.289 65.721 1.00 84.56 1030 ARG A CA 1
ATOM 7948 C C . ARG A 1 1030 ? 1.061 26.929 66.771 1.00 84.56 1030 ARG A C 1
ATOM 7950 O O . ARG A 1 1030 ? 2.271 27.010 66.582 1.00 84.56 1030 ARG A O 1
ATOM 7957 N N . ASP A 1 1031 ? 0.492 27.378 67.883 1.00 78.06 1031 ASP A N 1
ATOM 7958 C CA . ASP A 1 1031 ? 1.233 28.100 68.915 1.00 78.06 1031 ASP A CA 1
ATOM 7959 C C . ASP A 1 1031 ? 2.407 27.324 69.513 1.00 78.06 1031 ASP A C 1
ATOM 7961 O O . ASP A 1 1031 ? 3.394 27.951 69.868 1.00 78.06 1031 ASP A O 1
ATOM 7965 N N . ASP A 1 1032 ? 2.364 25.994 69.570 1.00 69.19 1032 ASP A N 1
ATOM 7966 C CA . ASP A 1 1032 ? 3.474 25.104 69.951 1.00 69.19 1032 ASP A CA 1
ATOM 7967 C C . ASP A 1 1032 ? 4.445 24.714 68.824 1.00 69.19 1032 ASP A C 1
ATOM 7969 O O . ASP A 1 1032 ? 5.448 24.036 69.072 1.00 69.19 1032 ASP A O 1
ATOM 7973 N N . GLY A 1 1033 ? 4.160 25.134 67.592 1.00 69.81 1033 GLY A N 1
ATOM 7974 C CA . GLY A 1 1033 ? 4.929 24.810 66.396 1.00 69.81 1033 GLY A CA 1
ATOM 7975 C C . GLY A 1 1033 ? 4.982 23.317 66.061 1.00 69.81 1033 GLY A C 1
ATOM 7976 O O . GLY A 1 1033 ? 5.824 22.931 65.250 1.00 69.81 1033 GLY A O 1
ATOM 7977 N N . LEU A 1 1034 ? 4.170 22.465 66.702 1.00 71.12 1034 LEU A N 1
ATOM 7978 C CA . LEU A 1 1034 ? 4.135 21.012 66.468 1.00 71.12 1034 LEU A CA 1
ATOM 7979 C C . LEU A 1 1034 ? 3.187 20.616 65.331 1.00 71.12 1034 LEU A C 1
ATOM 7981 O O . LEU A 1 1034 ? 3.213 19.475 64.871 1.00 71.12 1034 LEU A O 1
ATOM 7985 N N . GLU A 1 1035 ? 2.365 21.554 64.873 1.00 78.25 1035 GLU A N 1
ATOM 7986 C CA . GLU A 1 1035 ? 1.475 21.392 63.733 1.00 78.25 1035 GLU A CA 1
ATOM 7987 C C . GLU A 1 1035 ? 1.577 22.612 62.823 1.00 78.25 1035 GLU A C 1
ATOM 7989 O O . GLU A 1 1035 ? 1.472 23.759 63.272 1.00 78.25 1035 GLU A O 1
ATOM 7994 N N . LEU A 1 1036 ? 1.827 22.345 61.545 1.00 81.88 1036 LEU A N 1
ATOM 7995 C CA . LEU A 1 1036 ? 1.905 23.346 60.496 1.00 81.88 1036 LEU A CA 1
ATOM 7996 C C . LEU A 1 1036 ? 0.947 22.937 59.378 1.00 81.88 1036 LEU A C 1
ATOM 7998 O O . LEU A 1 1036 ? 0.912 21.774 58.979 1.00 81.88 1036 LEU A O 1
ATOM 8002 N N . ILE A 1 1037 ? 0.153 23.884 58.882 1.00 84.12 1037 ILE A N 1
ATOM 8003 C CA . ILE A 1 1037 ? -0.771 23.649 57.772 1.00 84.12 1037 ILE A CA 1
ATOM 8004 C C . ILE A 1 1037 ? -0.470 24.652 56.666 1.00 84.12 1037 ILE A C 1
ATOM 8006 O O . ILE A 1 1037 ? -0.560 25.855 56.886 1.00 84.12 1037 ILE A O 1
ATOM 8010 N N . SER A 1 1038 ? -0.120 24.164 55.478 1.00 81.88 1038 SER A N 1
ATOM 8011 C CA . SER A 1 1038 ? 0.051 24.999 54.285 1.00 81.88 1038 SER A CA 1
ATOM 8012 C C . SER A 1 1038 ? -1.207 24.929 53.430 1.00 81.88 1038 SER A C 1
ATOM 8014 O O . SER A 1 1038 ? -1.652 23.833 53.104 1.00 81.88 1038 SER A O 1
ATOM 8016 N N . ALA A 1 1039 ? -1.759 26.072 53.041 1.00 82.75 1039 ALA A N 1
ATOM 8017 C CA . ALA A 1 1039 ? -2.912 26.194 52.160 1.00 82.75 1039 ALA A CA 1
ATOM 8018 C C . ALA A 1 1039 ? -2.501 26.916 50.874 1.00 82.75 1039 ALA A C 1
ATOM 8020 O O . ALA A 1 1039 ? -2.089 28.076 50.905 1.00 82.75 1039 ALA A O 1
ATOM 8021 N N . LEU A 1 1040 ? -2.611 26.223 49.746 1.00 77.88 1040 LEU A N 1
ATOM 8022 C CA . LEU A 1 1040 ? -2.379 26.777 48.416 1.00 77.88 1040 LEU A CA 1
ATOM 8023 C C . LEU A 1 1040 ? -3.708 27.263 47.858 1.00 77.88 1040 LEU A C 1
ATOM 8025 O O . LEU A 1 1040 ? -4.667 26.489 47.829 1.00 77.88 1040 LEU A O 1
ATOM 8029 N N . TYR A 1 1041 ? -3.776 28.500 47.384 1.00 76.56 1041 TYR A N 1
ATOM 8030 C CA . TYR A 1 1041 ? -5.009 29.069 46.857 1.00 76.56 1041 TYR A CA 1
ATOM 8031 C C . TYR A 1 1041 ? -4.763 29.925 45.607 1.00 76.56 1041 TYR A C 1
ATOM 8033 O O . TYR A 1 1041 ? -3.648 30.386 45.343 1.00 76.56 1041 TYR A O 1
ATOM 8041 N N . ALA A 1 1042 ? -5.805 30.072 44.786 1.00 71.50 1042 ALA A N 1
ATOM 8042 C CA . ALA A 1 1042 ? -5.746 30.893 43.579 1.00 71.50 1042 ALA A CA 1
ATOM 8043 C C . ALA A 1 1042 ? -5.652 32.383 43.947 1.00 71.50 1042 ALA A C 1
ATOM 8045 O O . ALA A 1 1042 ? -6.210 32.775 44.973 1.00 71.50 1042 ALA A O 1
ATOM 8046 N N . PRO A 1 1043 ? -5.032 33.236 43.110 1.00 69.88 1043 PRO A N 1
ATOM 8047 C CA . PRO A 1 1043 ? -5.113 34.686 43.271 1.00 69.88 1043 PRO A CA 1
ATOM 8048 C C . PRO A 1 1043 ? -6.551 35.172 43.472 1.00 69.88 1043 PRO A C 1
ATOM 8050 O O . PRO A 1 1043 ? -7.492 34.586 42.930 1.00 69.88 1043 PRO A O 1
ATOM 8053 N N . GLU A 1 1044 ? -6.733 36.289 44.181 1.00 69.06 1044 GLU A N 1
ATOM 8054 C CA . GLU A 1 1044 ? -8.064 36.891 44.378 1.00 69.06 1044 GLU A CA 1
ATOM 8055 C C . GLU A 1 1044 ? -8.783 37.164 43.047 1.00 69.06 1044 GLU A C 1
ATOM 8057 O O . GLU A 1 1044 ? -9.983 36.923 42.940 1.00 69.06 1044 GLU A O 1
ATOM 8062 N N . ALA A 1 1045 ? -8.038 37.544 42.000 1.00 59.75 1045 ALA A N 1
ATOM 8063 C CA . ALA A 1 1045 ? -8.558 37.746 40.644 1.00 59.75 1045 ALA A CA 1
ATOM 8064 C C . ALA A 1 1045 ? -9.226 36.497 40.028 1.00 59.75 1045 ALA A C 1
ATOM 8066 O O . ALA A 1 1045 ? -10.025 36.621 39.105 1.00 59.75 1045 ALA A O 1
ATOM 8067 N N . LEU A 1 1046 ? -8.925 35.300 40.542 1.00 56.75 1046 LEU A N 1
ATOM 8068 C CA . LEU A 1 1046 ? -9.491 34.014 40.117 1.00 56.75 1046 LEU A CA 1
ATOM 8069 C C . LEU A 1 1046 ? -10.390 33.392 41.201 1.00 56.75 1046 LEU A C 1
ATOM 8071 O O . LEU A 1 1046 ? -10.618 32.182 41.234 1.00 56.75 1046 LEU A O 1
ATOM 8075 N N . GLY A 1 1047 ? -10.910 34.223 42.107 1.00 63.97 1047 GLY A N 1
ATOM 8076 C CA . GLY A 1 1047 ? -11.904 33.833 43.104 1.00 63.97 1047 GLY A CA 1
ATOM 8077 C C . GLY A 1 1047 ? -11.342 33.276 44.412 1.00 63.97 1047 GLY A C 1
ATOM 8078 O O . GLY A 1 1047 ? -12.127 32.780 45.217 1.00 63.97 1047 GLY A O 1
ATOM 8079 N N . GLY A 1 1048 ? -10.022 33.335 44.650 1.00 71.00 1048 GLY A N 1
ATOM 8080 C CA . GLY A 1 1048 ? -9.439 33.064 45.976 1.00 71.00 1048 GLY A CA 1
ATOM 8081 C C . GLY A 1 1048 ? -9.718 31.662 46.535 1.00 71.00 1048 GLY A C 1
ATOM 8082 O O . GLY A 1 1048 ? -9.795 31.483 47.752 1.00 71.00 1048 GLY A O 1
ATOM 8083 N N . LYS A 1 1049 ? -9.956 30.678 45.661 1.00 78.50 1049 LYS A N 1
ATOM 8084 C CA . LYS A 1 1049 ? -10.370 29.326 46.055 1.00 78.50 1049 LYS A CA 1
ATOM 8085 C C . LYS A 1 1049 ? -9.179 28.478 46.483 1.00 78.50 1049 LYS A C 1
ATOM 8087 O O . LYS A 1 1049 ? -8.114 28.548 45.870 1.00 78.50 1049 LYS A O 1
ATOM 8092 N N . LEU A 1 1050 ? -9.387 27.635 47.492 1.00 75.69 1050 LEU A N 1
ATOM 8093 C CA . LEU A 1 1050 ? -8.408 26.665 47.970 1.00 75.69 1050 LEU A CA 1
ATOM 8094 C C . LEU A 1 1050 ? -8.110 25.628 46.876 1.00 75.69 1050 LEU A C 1
ATOM 8096 O O . LEU A 1 1050 ? -9.004 24.917 46.416 1.00 75.69 1050 LEU A O 1
ATOM 8100 N N . LEU A 1 1051 ? -6.846 25.534 46.475 1.00 66.12 1051 LEU A N 1
ATOM 8101 C CA . LEU A 1 1051 ? -6.343 24.639 45.431 1.00 66.12 1051 LEU A CA 1
ATOM 8102 C C . LEU A 1 1051 ? -5.681 23.381 46.011 1.00 66.12 1051 LEU A C 1
ATOM 8104 O O . LEU A 1 1051 ? -5.682 22.343 45.355 1.00 66.12 1051 LEU A O 1
ATOM 8108 N N . GLY A 1 1052 ? -5.148 23.447 47.233 1.00 69.88 1052 GLY A N 1
ATOM 8109 C CA . GLY A 1 1052 ? -4.504 22.318 47.911 1.00 69.88 1052 GLY A CA 1
ATOM 8110 C C . GLY A 1 1052 ? -4.189 22.621 49.374 1.00 69.88 1052 GLY A C 1
ATOM 8111 O O . GLY A 1 1052 ? -4.132 23.790 49.762 1.00 69.88 1052 GLY A O 1
ATOM 8112 N N . ALA A 1 1053 ? -3.969 21.584 50.186 1.00 72.81 1053 ALA A N 1
ATOM 8113 C CA . ALA A 1 1053 ? -3.557 21.754 51.574 1.00 72.81 1053 ALA A CA 1
ATOM 8114 C C . ALA A 1 1053 ? -2.574 20.658 52.034 1.00 72.81 1053 ALA A C 1
ATOM 8116 O O . ALA A 1 1053 ? -2.655 19.497 51.645 1.00 72.81 1053 ALA A O 1
ATOM 8117 N N . ARG A 1 1054 ? -1.628 21.015 52.898 1.00 73.69 1054 ARG A N 1
ATOM 8118 C CA . ARG A 1 1054 ? -0.633 20.100 53.480 1.00 73.69 1054 ARG A CA 1
ATOM 8119 C C . ARG A 1 1054 ? -0.632 20.254 54.987 1.00 73.69 1054 ARG A C 1
ATOM 8121 O O . ARG A 1 1054 ? -0.726 21.377 55.471 1.00 73.69 1054 ARG A O 1
ATOM 8128 N N . ARG A 1 1055 ? -0.496 19.144 55.714 1.00 75.88 1055 ARG A N 1
ATOM 8129 C CA . ARG A 1 1055 ? -0.430 19.122 57.178 1.00 75.88 1055 ARG A CA 1
ATOM 8130 C C . ARG A 1 1055 ? 0.858 18.443 57.630 1.00 75.88 1055 ARG A C 1
ATOM 8132 O O . ARG A 1 1055 ? 1.046 17.252 57.410 1.00 75.88 1055 ARG A O 1
ATOM 8139 N N . ASP A 1 1056 ? 1.734 19.176 58.293 1.00 69.19 1056 ASP A N 1
ATOM 8140 C CA . ASP A 1 1056 ? 2.965 18.645 58.873 1.00 69.19 1056 ASP A CA 1
ATOM 8141 C C . ASP A 1 1056 ? 2.775 18.479 60.388 1.00 69.19 1056 ASP A C 1
ATOM 8143 O O . ASP A 1 1056 ? 2.447 19.437 61.093 1.00 69.19 1056 ASP A O 1
ATOM 8147 N N . LEU A 1 1057 ? 2.947 17.250 60.889 1.00 68.50 1057 LEU A N 1
ATOM 8148 C CA . LEU A 1 1057 ? 2.778 16.886 62.298 1.00 68.50 1057 LEU A CA 1
ATOM 8149 C C . LEU A 1 1057 ? 4.103 16.402 62.896 1.00 68.50 1057 LEU A C 1
ATOM 8151 O O . LEU A 1 1057 ? 4.694 15.411 62.458 1.00 68.50 1057 LEU A O 1
ATOM 8155 N N . TYR A 1 1058 ? 4.536 17.070 63.961 1.00 66.75 1058 TYR A N 1
ATOM 8156 C CA . TYR A 1 1058 ? 5.749 16.740 64.703 1.00 66.75 1058 TYR A CA 1
ATOM 8157 C C . TYR A 1 1058 ? 5.356 16.036 66.003 1.00 66.75 1058 TYR A C 1
ATOM 8159 O O . TYR A 1 1058 ? 4.838 16.663 66.927 1.00 66.75 1058 TYR A O 1
ATOM 8167 N N . LEU A 1 1059 ? 5.578 14.721 66.069 1.00 64.50 1059 LEU A N 1
ATOM 8168 C CA . LEU A 1 1059 ? 5.098 13.861 67.156 1.00 64.50 1059 LEU A CA 1
ATOM 8169 C C . LEU A 1 1059 ? 6.257 13.281 67.986 1.00 64.50 1059 LEU A C 1
ATOM 8171 O O . LEU A 1 1059 ? 7.371 13.075 67.492 1.00 64.50 1059 LEU A O 1
ATOM 8175 N N . ASP A 1 1060 ? 5.976 12.979 69.257 1.00 61.53 1060 ASP A N 1
ATOM 8176 C CA . ASP A 1 1060 ? 6.855 12.180 70.115 1.00 61.53 1060 ASP A CA 1
ATOM 8177 C C . ASP A 1 1060 ? 6.567 10.680 69.923 1.00 61.53 1060 ASP A C 1
ATOM 8179 O O . ASP A 1 1060 ? 5.469 10.198 70.210 1.00 61.53 1060 ASP A O 1
ATOM 8183 N N . LYS A 1 1061 ? 7.581 9.924 69.477 1.00 53.47 1061 LYS A N 1
ATOM 8184 C CA . LYS A 1 1061 ? 7.506 8.466 69.297 1.00 53.47 1061 LYS A CA 1
ATOM 8185 C C . LYS A 1 1061 ? 7.196 7.681 70.566 1.00 53.47 1061 LYS A C 1
ATOM 8187 O O . LYS A 1 1061 ? 6.763 6.539 70.449 1.00 53.47 1061 LYS A O 1
ATOM 8192 N N . SER A 1 1062 ? 7.436 8.234 71.755 1.00 56.09 1062 SER A N 1
ATOM 8193 C CA . SER A 1 1062 ? 7.148 7.515 73.000 1.00 56.09 1062 SER A CA 1
ATOM 8194 C C . SER A 1 1062 ? 5.661 7.497 73.379 1.00 56.09 1062 SER A C 1
ATOM 8196 O O . SER A 1 1062 ? 5.272 6.693 74.219 1.00 56.09 1062 SER A O 1
ATOM 8198 N N . GLY A 1 1063 ? 4.826 8.309 72.714 1.00 56.38 1063 GLY A N 1
ATOM 8199 C CA . GLY A 1 1063 ? 3.385 8.401 72.979 1.00 56.38 1063 GLY A CA 1
ATOM 8200 C C . GLY A 1 1063 ? 2.460 7.676 71.989 1.00 56.38 1063 GLY A C 1
ATOM 8201 O O . GLY A 1 1063 ? 1.284 7.508 72.301 1.00 56.38 1063 GLY A O 1
ATOM 8202 N N . ALA A 1 1064 ? 2.935 7.250 70.808 1.00 60.94 1064 ALA A N 1
ATOM 8203 C CA . ALA A 1 1064 ? 2.103 6.580 69.796 1.00 60.94 1064 ALA A CA 1
ATOM 8204 C C . ALA A 1 1064 ? 2.923 5.689 68.840 1.00 60.94 1064 ALA A C 1
ATOM 8206 O O . ALA A 1 1064 ? 4.030 6.050 68.442 1.00 60.94 1064 ALA A O 1
ATOM 8207 N N . THR A 1 1065 ? 2.372 4.537 68.432 1.00 65.12 1065 THR A N 1
ATOM 8208 C CA . THR A 1 1065 ? 2.987 3.632 67.438 1.00 65.12 1065 THR A CA 1
ATOM 8209 C C . THR A 1 1065 ? 2.606 4.029 66.004 1.00 65.12 1065 THR A C 1
ATOM 8211 O O . THR A 1 1065 ? 1.530 4.590 65.788 1.00 65.12 1065 THR A O 1
ATOM 8214 N N . LEU A 1 1066 ? 3.442 3.692 65.004 1.00 63.41 1066 LEU A N 1
ATOM 8215 C CA . LEU A 1 1066 ? 3.114 3.908 63.579 1.00 63.41 1066 LEU A CA 1
ATOM 8216 C C . LEU A 1 1066 ? 1.760 3.281 63.226 1.00 63.41 1066 LEU A C 1
ATOM 8218 O O . LEU A 1 1066 ? 0.950 3.926 62.578 1.00 63.41 1066 LEU A O 1
ATOM 8222 N N . SER A 1 1067 ? 1.502 2.058 63.697 1.00 64.06 1067 SER A N 1
ATOM 8223 C CA . SER A 1 1067 ? 0.245 1.342 63.448 1.00 64.06 1067 SER A CA 1
ATOM 8224 C C . SER A 1 1067 ? -0.968 2.063 64.047 1.00 64.06 1067 SER A C 1
ATOM 8226 O O . SER A 1 1067 ? -1.995 2.163 63.381 1.00 64.06 1067 SER A O 1
ATOM 8228 N N . ALA A 1 1068 ? -0.857 2.636 65.251 1.00 70.00 1068 ALA A N 1
ATOM 8229 C CA . ALA A 1 1068 ? -1.945 3.414 65.845 1.00 70.00 1068 ALA A CA 1
ATOM 8230 C C . ALA A 1 1068 ? -2.213 4.712 65.066 1.00 70.00 1068 ALA A C 1
ATOM 8232 O O . ALA A 1 1068 ? -3.366 5.093 64.873 1.00 70.00 1068 ALA A O 1
ATOM 8233 N N . ILE A 1 1069 ? -1.160 5.376 64.582 1.00 67.00 1069 ILE A N 1
ATOM 8234 C CA . ILE A 1 1069 ? -1.292 6.589 63.765 1.00 67.00 1069 ILE A CA 1
ATOM 8235 C C . ILE A 1 1069 ? -1.861 6.256 62.386 1.00 67.00 1069 ILE A C 1
ATOM 8237 O O . ILE A 1 1069 ? -2.771 6.942 61.937 1.00 67.00 1069 ILE A O 1
ATOM 8241 N N . GLN A 1 1070 ? -1.382 5.188 61.748 1.00 65.75 1070 GLN A N 1
ATOM 8242 C CA . GLN A 1 1070 ? -1.913 4.675 60.490 1.00 65.75 1070 GLN A CA 1
ATOM 8243 C C . GLN A 1 1070 ? -3.400 4.357 60.628 1.00 65.75 1070 GLN A C 1
ATOM 8245 O O . GLN A 1 1070 ? -4.191 4.883 59.862 1.00 65.75 1070 GLN A O 1
ATOM 8250 N N . THR A 1 1071 ? -3.789 3.612 61.666 1.00 68.75 1071 THR A N 1
ATOM 8251 C CA . THR A 1 1071 ? -5.198 3.289 61.937 1.00 68.75 1071 THR A CA 1
ATOM 8252 C C . THR A 1 1071 ? -6.032 4.562 62.084 1.00 68.75 1071 THR A C 1
ATOM 8254 O O . THR A 1 1071 ? -7.088 4.679 61.481 1.00 68.75 1071 THR A O 1
ATOM 8257 N N . LYS A 1 1072 ? -5.547 5.569 62.823 1.00 68.69 1072 LYS A N 1
ATOM 8258 C CA . LYS A 1 1072 ? -6.261 6.846 62.997 1.00 68.69 1072 LYS A CA 1
ATOM 8259 C C . LYS A 1 1072 ? -6.341 7.683 61.721 1.00 68.69 1072 LYS A C 1
ATOM 8261 O O . LYS A 1 1072 ? -7.309 8.417 61.535 1.00 68.69 1072 LYS A O 1
ATOM 8266 N N . LEU A 1 1073 ? -5.326 7.614 60.864 1.00 66.69 1073 LEU A N 1
ATOM 8267 C CA . LEU A 1 1073 ? -5.331 8.279 59.565 1.00 66.69 1073 LEU A CA 1
ATOM 8268 C C . LEU A 1 1073 ? -6.243 7.548 58.574 1.00 66.69 1073 LEU A C 1
ATOM 8270 O O . LEU A 1 1073 ? -6.972 8.216 57.856 1.00 66.69 1073 LEU A O 1
ATOM 8274 N N . GLU A 1 1074 ? -6.272 6.217 58.590 1.00 66.56 1074 GLU A N 1
ATOM 8275 C CA . GLU A 1 1074 ? -7.155 5.384 57.765 1.00 66.56 1074 GLU A CA 1
ATOM 8276 C C . GLU A 1 1074 ? -8.623 5.497 58.190 1.00 66.56 1074 GLU A C 1
ATOM 8278 O O . GLU A 1 1074 ? -9.492 5.671 57.341 1.00 66.56 1074 GLU A O 1
ATOM 8283 N N . GLU A 1 1075 ? -8.906 5.499 59.497 1.00 67.88 1075 GLU A N 1
ATOM 8284 C CA . GLU A 1 1075 ? -10.239 5.787 60.051 1.00 67.88 1075 GLU A CA 1
ATOM 8285 C C . GLU A 1 1075 ? -10.764 7.150 59.578 1.00 67.88 1075 GLU A C 1
ATOM 8287 O O . GLU A 1 1075 ? -11.967 7.321 59.388 1.00 67.88 1075 GLU A O 1
ATOM 8292 N N . LYS A 1 1076 ? -9.868 8.130 59.408 1.00 64.00 1076 LYS A N 1
ATOM 8293 C CA . LYS A 1 1076 ? -10.235 9.506 59.067 1.00 64.00 1076 LYS A CA 1
ATOM 8294 C C . LYS A 1 1076 ? -10.268 9.783 57.562 1.00 64.00 1076 LYS A C 1
ATOM 8296 O O . LYS A 1 1076 ? -11.126 10.537 57.116 1.00 64.00 1076 LYS A O 1
ATOM 8301 N N . TYR A 1 1077 ? -9.322 9.237 56.805 1.00 62.16 1077 TYR A N 1
ATOM 8302 C CA . TYR A 1 1077 ? -9.070 9.593 55.404 1.00 62.16 1077 TYR A CA 1
ATOM 8303 C C . TYR A 1 1077 ? -9.183 8.406 54.436 1.00 62.16 1077 TYR A C 1
ATOM 8305 O O . TYR A 1 1077 ? -9.056 8.603 53.231 1.00 62.16 1077 TYR A O 1
ATOM 8313 N N . GLY A 1 1078 ? -9.440 7.192 54.931 1.00 64.38 1078 GLY A N 1
ATOM 8314 C CA . GLY A 1 1078 ? -9.407 5.966 54.135 1.00 64.38 1078 GLY A CA 1
ATOM 8315 C C . GLY A 1 1078 ? -7.989 5.422 53.919 1.00 64.38 1078 GLY A C 1
ATOM 8316 O O . GLY A 1 1078 ? -7.002 5.979 54.402 1.00 64.38 1078 GLY A O 1
ATOM 8317 N N . ALA A 1 1079 ? -7.888 4.300 53.202 1.00 61.00 1079 ALA A N 1
ATOM 8318 C CA . ALA A 1 1079 ? -6.603 3.666 52.906 1.00 61.00 1079 ALA A CA 1
ATOM 8319 C C . ALA A 1 1079 ? -5.707 4.587 52.045 1.00 61.00 1079 ALA A C 1
ATOM 8321 O O . ALA A 1 1079 ? -6.203 5.207 51.101 1.00 61.00 1079 ALA A O 1
ATOM 8322 N N . PRO A 1 1080 ? -4.395 4.681 52.325 1.00 58.28 1080 PRO A N 1
ATOM 8323 C CA . PRO A 1 1080 ? -3.485 5.509 51.538 1.00 58.28 1080 PRO A CA 1
ATOM 8324 C C . PRO A 1 1080 ? -3.278 4.941 50.127 1.00 58.28 1080 PRO A C 1
ATOM 8326 O O . PRO A 1 1080 ? -3.259 3.728 49.923 1.00 58.28 1080 PRO A O 1
ATOM 8329 N N . LEU A 1 1081 ? -3.011 5.817 49.155 1.00 53.47 1081 LEU A N 1
ATOM 8330 C CA . LEU A 1 1081 ? -2.710 5.439 47.765 1.00 53.47 1081 LEU A CA 1
ATOM 8331 C C . LEU A 1 1081 ? -1.400 4.656 47.610 1.00 53.47 1081 LEU A C 1
ATOM 8333 O O . LEU A 1 1081 ? -1.182 3.977 46.606 1.00 53.47 1081 LEU A O 1
ATOM 8337 N N . ARG A 1 1082 ? -0.496 4.812 48.579 1.00 51.31 1082 ARG A N 1
ATOM 8338 C CA . ARG A 1 1082 ? 0.821 4.174 48.625 1.00 51.31 1082 ARG A CA 1
ATOM 8339 C C . ARG A 1 1082 ? 1.053 3.557 50.005 1.00 51.31 1082 ARG A C 1
ATOM 8341 O O . ARG A 1 1082 ? 1.639 4.216 50.866 1.00 51.31 1082 ARG A O 1
ATOM 8348 N N . PRO A 1 1083 ? 0.580 2.322 50.249 1.00 52.16 1083 PRO A N 1
ATOM 8349 C CA . PRO A 1 1083 ? 0.784 1.643 51.530 1.00 52.16 1083 PRO A CA 1
ATOM 8350 C C . PRO A 1 1083 ? 2.273 1.423 51.848 1.00 52.16 1083 PRO A C 1
ATOM 8352 O O . PRO A 1 1083 ? 2.664 1.387 53.010 1.00 52.16 1083 PRO A O 1
ATOM 8355 N N . ASP A 1 1084 ? 3.101 1.310 50.807 1.00 48.03 1084 ASP A N 1
ATOM 8356 C CA . ASP A 1 1084 ? 4.537 1.022 50.826 1.00 48.03 1084 ASP A CA 1
ATOM 8357 C C . ASP A 1 1084 ? 5.425 2.214 51.225 1.00 48.03 1084 ASP A C 1
ATOM 8359 O O . ASP A 1 1084 ? 6.583 2.024 51.592 1.00 48.03 1084 ASP A O 1
ATOM 8363 N N . VAL A 1 1085 ? 4.891 3.440 51.210 1.00 48.69 1085 VAL A N 1
ATOM 8364 C CA . VAL A 1 1085 ? 5.644 4.670 51.536 1.00 48.69 1085 VAL A CA 1
ATOM 8365 C C . VAL A 1 1085 ? 5.585 5.008 53.039 1.00 48.69 1085 VAL A C 1
ATOM 8367 O O . VAL A 1 1085 ? 6.319 5.870 53.531 1.00 48.69 1085 VAL A O 1
ATOM 8370 N N . MET A 1 1086 ? 4.781 4.282 53.825 1.00 48.19 1086 MET A N 1
ATOM 8371 C CA . MET A 1 1086 ? 4.742 4.445 55.280 1.00 48.19 1086 MET A CA 1
ATOM 8372 C C . MET A 1 1086 ? 5.869 3.662 55.969 1.00 48.19 1086 MET A C 1
ATOM 8374 O O . MET A 1 1086 ? 5.761 2.461 56.202 1.00 48.19 1086 MET A O 1
ATOM 8378 N N . SER A 1 1087 ? 6.949 4.352 56.354 1.00 47.78 1087 SER A N 1
ATOM 8379 C CA . SER A 1 1087 ? 8.068 3.754 57.100 1.00 47.78 1087 SER A CA 1
ATOM 8380 C C . SER A 1 1087 ? 8.506 4.609 58.298 1.00 47.78 1087 SER A C 1
ATOM 8382 O O . SER A 1 1087 ? 8.674 5.819 58.196 1.00 47.78 1087 SER A O 1
ATOM 8384 N N . TRP A 1 1088 ? 8.688 3.989 59.470 1.00 42.88 1088 TRP A N 1
ATOM 8385 C CA . TRP A 1 1088 ? 8.995 4.675 60.736 1.00 42.88 1088 TRP A CA 1
ATOM 8386 C C . TRP A 1 1088 ? 10.470 4.511 61.116 1.00 42.88 1088 TRP A C 1
ATOM 8388 O O . TRP A 1 1088 ? 10.916 3.422 61.470 1.00 42.88 1088 TRP A O 1
ATOM 8398 N N . GLY A 1 1089 ? 11.237 5.602 61.057 1.00 45.72 1089 GLY A N 1
ATOM 8399 C CA . GLY A 1 1089 ? 12.694 5.579 61.234 1.00 45.72 1089 GLY A CA 1
ATOM 8400 C C . GLY A 1 1089 ? 13.238 5.343 62.641 1.00 45.72 1089 GLY A C 1
ATOM 8401 O O . GLY A 1 1089 ? 12.539 5.534 63.634 1.00 45.72 1089 GLY A O 1
ATOM 8402 N N . LYS A 1 1090 ? 14.534 5.036 62.752 1.00 40.78 1090 LYS A N 1
ATOM 8403 C CA . LYS A 1 1090 ? 15.331 5.103 63.993 1.00 40.78 1090 LYS A CA 1
ATOM 8404 C C . LYS A 1 1090 ? 16.368 6.232 63.844 1.00 40.78 1090 LYS A C 1
ATOM 8406 O O . LYS A 1 1090 ? 16.808 6.496 62.735 1.00 40.78 1090 LYS A O 1
ATOM 8411 N N . THR A 1 1091 ? 16.741 6.864 64.957 1.00 41.00 1091 THR A N 1
ATOM 8412 C CA . THR A 1 1091 ? 17.805 7.882 65.146 1.00 41.00 1091 THR A CA 1
ATOM 8413 C C . THR A 1 1091 ? 17.598 9.321 64.646 1.00 41.00 1091 THR A C 1
ATOM 8415 O O . THR A 1 1091 ? 17.120 9.581 63.548 1.00 41.00 1091 THR A O 1
ATOM 8418 N N . ALA A 1 1092 ? 17.978 10.244 65.535 1.00 40.75 1092 ALA A N 1
ATOM 8419 C CA . ALA A 1 1092 ? 18.046 11.689 65.392 1.00 40.75 1092 ALA A CA 1
ATOM 8420 C C . ALA A 1 1092 ? 19.506 12.088 65.657 1.00 40.75 1092 ALA A C 1
ATOM 8422 O O . ALA A 1 1092 ? 19.852 12.359 66.801 1.00 40.75 1092 ALA A O 1
ATOM 8423 N N . ASP A 1 1093 ? 20.360 12.060 64.631 1.00 35.09 1093 ASP A N 1
ATOM 8424 C CA . ASP A 1 1093 ? 21.716 12.612 64.726 1.00 35.09 1093 ASP A CA 1
ATOM 8425 C C . ASP A 1 1093 ? 21.791 13.929 63.948 1.00 35.09 1093 ASP A C 1
ATOM 8427 O O . ASP A 1 1093 ? 21.559 14.008 62.742 1.00 35.09 1093 ASP A O 1
ATOM 8431 N N . LEU A 1 1094 ? 22.073 14.988 64.706 1.00 41.97 1094 LEU A N 1
ATOM 8432 C CA . LEU A 1 1094 ? 21.964 16.404 64.362 1.00 41.97 1094 LEU A CA 1
ATOM 8433 C C . LEU A 1 1094 ? 23.076 17.060 63.499 1.00 41.97 1094 LEU A C 1
ATOM 8435 O O . LEU A 1 1094 ? 22.881 18.237 63.189 1.00 41.97 1094 LEU A O 1
ATOM 8439 N N . PRO A 1 1095 ? 24.198 16.446 63.051 1.00 34.03 1095 PRO A N 1
ATOM 8440 C CA . PRO A 1 1095 ? 25.243 17.234 62.377 1.00 34.03 1095 PRO A CA 1
ATOM 8441 C C . PRO A 1 1095 ? 24.813 17.828 61.022 1.00 34.03 1095 PRO A C 1
ATOM 8443 O O . PRO A 1 1095 ? 25.042 19.012 60.766 1.00 34.03 1095 PRO A O 1
ATOM 8446 N N . ASN A 1 1096 ? 24.121 17.045 60.185 1.00 36.06 1096 ASN A N 1
ATOM 8447 C CA . ASN A 1 1096 ? 23.777 17.435 58.806 1.00 36.06 1096 ASN A CA 1
ATOM 8448 C C . ASN A 1 1096 ? 22.450 18.202 58.674 1.00 36.06 1096 ASN A C 1
ATOM 8450 O O . ASN A 1 1096 ? 22.249 18.885 57.675 1.00 36.06 1096 ASN A O 1
ATOM 8454 N N . CYS A 1 1097 ? 21.570 18.144 59.681 1.00 44.12 1097 CYS A N 1
ATOM 8455 C CA . CYS A 1 1097 ? 20.377 19.004 59.770 1.00 44.12 1097 CYS A CA 1
ATOM 8456 C C . CYS A 1 1097 ? 20.635 20.239 60.680 1.00 44.12 1097 CYS A C 1
ATOM 8458 O O . CYS A 1 1097 ? 19.742 21.058 60.910 1.00 44.12 1097 CYS A O 1
ATOM 8460 N N . GLY A 1 1098 ? 21.856 20.367 61.230 1.00 39.06 1098 GLY A N 1
ATOM 8461 C CA . GLY A 1 1098 ? 22.244 21.356 62.240 1.00 39.06 1098 GLY A CA 1
ATOM 8462 C C . GLY A 1 1098 ? 23.207 22.457 61.775 1.00 39.06 1098 GLY A C 1
ATOM 8463 O O . GLY A 1 1098 ? 23.100 23.575 62.290 1.00 39.06 1098 GLY A O 1
ATOM 8464 N N . THR A 1 1099 ? 24.091 22.190 60.804 1.00 36.38 1099 THR A N 1
ATOM 8465 C CA . THR A 1 1099 ? 25.109 23.142 60.312 1.00 36.38 1099 THR A CA 1
ATOM 8466 C C . THR A 1 1099 ? 24.766 23.690 58.922 1.00 36.38 1099 THR A C 1
ATOM 8468 O O . THR A 1 1099 ? 24.695 22.965 57.935 1.00 36.38 1099 THR A O 1
ATOM 8471 N N . VAL A 1 1100 ? 24.536 25.002 58.836 1.00 37.25 1100 VAL A N 1
ATOM 8472 C CA . VAL A 1 1100 ? 24.300 25.719 57.573 1.00 37.25 1100 VAL A CA 1
ATOM 8473 C C . VAL A 1 1100 ? 25.662 26.115 56.998 1.00 37.25 1100 VAL A C 1
ATOM 8475 O O . VAL A 1 1100 ? 26.278 27.045 57.506 1.00 37.25 1100 VAL A O 1
ATOM 8478 N N . ILE A 1 1101 ? 26.154 25.425 55.961 1.00 35.34 1101 ILE A N 1
ATOM 8479 C CA . ILE A 1 1101 ? 27.383 25.836 55.238 1.00 35.34 1101 ILE A CA 1
ATOM 8480 C C . ILE A 1 1101 ? 27.051 26.753 54.040 1.00 35.34 1101 ILE A C 1
ATOM 8482 O O . ILE A 1 1101 ? 27.934 27.352 53.438 1.00 35.34 1101 ILE A O 1
ATOM 8486 N N . SER A 1 1102 ? 25.774 26.960 53.706 1.00 31.08 1102 SER A N 1
ATOM 8487 C CA . SER A 1 1102 ? 25.379 27.954 52.700 1.00 31.08 1102 SER A CA 1
ATOM 8488 C C . SER A 1 1102 ? 24.040 28.592 53.052 1.00 31.08 1102 SER A C 1
ATOM 8490 O O . SER A 1 1102 ? 23.069 27.900 53.348 1.00 31.08 1102 SER A O 1
ATOM 8492 N N . ALA A 1 1103 ? 23.996 29.924 53.051 1.00 33.72 1103 ALA A N 1
ATOM 8493 C CA . ALA A 1 1103 ? 22.755 30.680 53.126 1.00 33.72 1103 ALA A CA 1
ATOM 8494 C C . ALA A 1 1103 ? 21.943 30.411 51.850 1.00 33.72 1103 ALA A C 1
ATOM 8496 O O . ALA A 1 1103 ? 22.181 31.023 50.812 1.00 33.72 1103 ALA A O 1
ATOM 8497 N N . ILE A 1 1104 ? 21.012 29.462 51.912 1.00 40.97 1104 ILE A N 1
ATOM 8498 C CA . ILE A 1 1104 ? 19.977 29.303 50.892 1.00 40.97 1104 ILE A CA 1
ATOM 8499 C C . ILE A 1 1104 ? 18.825 30.207 51.333 1.00 40.97 1104 ILE A C 1
ATOM 8501 O O . ILE A 1 1104 ? 18.248 29.997 52.400 1.00 40.97 1104 ILE A O 1
ATOM 8505 N N . ASN A 1 1105 ? 18.522 31.242 50.547 1.00 44.38 1105 ASN A N 1
ATOM 8506 C CA . ASN A 1 1105 ? 17.362 32.110 50.753 1.00 44.38 1105 ASN A CA 1
ATOM 8507 C C . ASN A 1 1105 ? 16.085 31.252 50.750 1.00 44.38 1105 ASN A C 1
ATOM 8509 O O . ASN A 1 1105 ? 15.615 30.847 49.689 1.00 44.38 1105 ASN A O 1
ATOM 8513 N N . HIS A 1 1106 ? 15.551 30.922 51.930 1.00 56.22 1106 HIS A N 1
ATOM 8514 C CA . HIS A 1 1106 ? 14.315 30.152 52.032 1.00 56.22 1106 HIS A CA 1
ATOM 8515 C C . HIS A 1 1106 ? 13.104 31.093 51.892 1.00 56.22 1106 HIS A C 1
ATOM 8517 O O . HIS A 1 1106 ? 13.021 32.059 52.648 1.00 56.22 1106 HIS A O 1
ATOM 8523 N N . PRO A 1 1107 ? 12.131 30.812 51.010 1.00 58.06 1107 PRO A N 1
ATOM 8524 C CA . PRO A 1 1107 ? 11.058 31.753 50.663 1.00 58.06 1107 PRO A CA 1
ATOM 8525 C C . PRO A 1 1107 ? 10.199 32.206 51.855 1.00 58.06 1107 PRO A C 1
ATOM 8527 O O . PRO A 1 1107 ? 9.793 33.360 51.923 1.00 58.06 1107 PRO A O 1
ATOM 8530 N N . TRP A 1 1108 ? 9.987 31.352 52.864 1.00 66.38 1108 TRP A N 1
ATOM 8531 C CA . TRP A 1 1108 ? 9.257 31.745 54.083 1.00 66.38 1108 TRP A CA 1
ATOM 8532 C C . TRP A 1 1108 ? 9.953 32.811 54.950 1.00 66.38 1108 TRP A C 1
ATOM 8534 O O . TRP A 1 1108 ? 9.286 33.403 55.793 1.00 66.38 1108 TRP A O 1
ATOM 8544 N N . LEU A 1 1109 ? 11.258 33.067 54.772 1.00 62.50 1109 LEU A N 1
ATOM 8545 C CA . LEU A 1 1109 ? 11.973 34.137 55.488 1.00 62.50 1109 LEU A CA 1
ATOM 8546 C C . LEU A 1 1109 ? 11.625 35.534 54.972 1.00 62.50 1109 LEU A C 1
ATOM 8548 O O . LEU A 1 1109 ? 11.667 36.487 55.745 1.00 62.50 1109 LEU A O 1
ATOM 8552 N N . ASP A 1 1110 ? 11.291 35.639 53.688 1.00 63.91 1110 ASP A N 1
ATOM 8553 C CA . ASP A 1 1110 ? 10.906 36.893 53.040 1.00 63.91 1110 ASP A CA 1
ATOM 8554 C C . ASP A 1 1110 ? 9.376 36.940 52.785 1.00 63.91 1110 ASP A C 1
ATOM 8556 O O . ASP A 1 1110 ? 8.869 37.837 52.112 1.00 63.91 1110 ASP A O 1
ATOM 8560 N N . ALA A 1 1111 ? 8.619 35.979 53.339 1.00 72.50 1111 ALA A N 1
ATOM 8561 C CA . ALA A 1 1111 ? 7.163 35.911 53.238 1.00 72.50 1111 ALA A CA 1
ATOM 8562 C C . ALA A 1 1111 ? 6.469 37.041 54.017 1.00 72.50 1111 ALA A C 1
ATOM 8564 O O . ALA A 1 1111 ? 6.918 37.480 55.078 1.00 72.50 1111 ALA A O 1
ATOM 8565 N N . ARG A 1 1112 ? 5.307 37.473 53.519 1.00 81.31 1112 ARG A N 1
ATOM 8566 C CA . ARG A 1 1112 ? 4.470 38.484 54.169 1.00 81.31 1112 ARG A CA 1
ATOM 8567 C C . ARG A 1 1112 ? 3.866 37.908 55.451 1.00 81.31 1112 ARG A C 1
ATOM 8569 O O . ARG A 1 1112 ? 3.120 36.932 55.408 1.00 81.31 1112 ARG A O 1
ATOM 8576 N N . LEU A 1 1113 ? 4.150 38.531 56.594 1.00 82.19 1113 LEU A N 1
ATOM 8577 C CA . LEU A 1 1113 ? 3.518 38.196 57.870 1.00 82.19 1113 LEU A CA 1
ATOM 8578 C C . LEU A 1 1113 ? 2.091 38.759 57.903 1.00 82.19 1113 LEU A C 1
ATOM 8580 O O . LEU A 1 1113 ? 1.899 39.971 57.897 1.00 82.19 1113 LEU A O 1
ATOM 8584 N N . ILE A 1 1114 ? 1.095 37.876 57.943 1.00 83.94 1114 ILE A N 1
ATOM 8585 C CA . ILE A 1 1114 ? -0.326 38.242 58.029 1.00 83.94 1114 ILE A CA 1
ATOM 8586 C C . ILE A 1 1114 ? -0.768 38.355 59.495 1.00 83.94 1114 ILE A C 1
ATOM 8588 O O . ILE A 1 1114 ? -1.568 39.221 59.843 1.00 83.94 1114 ILE A O 1
ATOM 8592 N N . ARG A 1 1115 ? -0.250 37.478 60.367 1.00 83.44 1115 ARG A N 1
ATOM 8593 C CA . ARG A 1 1115 ? -0.583 37.416 61.801 1.00 83.44 1115 ARG A CA 1
ATOM 8594 C C . ARG A 1 1115 ? 0.589 36.840 62.602 1.00 83.44 1115 ARG A C 1
ATOM 8596 O O . ARG A 1 1115 ? 1.191 35.873 62.147 1.00 83.44 1115 ARG A O 1
ATOM 8603 N N . GLY A 1 1116 ? 0.851 37.371 63.800 1.00 78.88 1116 GLY A N 1
ATOM 8604 C CA . GLY A 1 1116 ? 1.891 36.895 64.730 1.00 78.88 1116 GLY A CA 1
ATOM 8605 C C . GLY A 1 1116 ? 3.082 37.852 64.862 1.00 78.88 1116 GLY A C 1
ATOM 8606 O O . GLY A 1 1116 ? 3.014 38.985 64.396 1.00 78.88 1116 GLY A O 1
ATOM 8607 N N . GLU A 1 1117 ? 4.166 37.400 65.500 1.00 67.56 1117 GLU A N 1
ATOM 8608 C CA . GLU A 1 1117 ? 5.465 38.101 65.526 1.00 67.56 1117 GLU A CA 1
ATOM 8609 C C . GLU A 1 1117 ? 6.354 37.679 64.340 1.00 67.56 1117 GLU A C 1
ATOM 8611 O O . GLU A 1 1117 ? 6.144 36.618 63.741 1.00 67.56 1117 GLU A O 1
ATOM 8616 N N . ALA A 1 1118 ? 7.363 38.496 64.012 1.00 63.25 1118 ALA A N 1
ATOM 8617 C CA . ALA A 1 1118 ? 8.345 38.187 62.973 1.00 63.25 1118 ALA A CA 1
ATOM 8618 C C . ALA A 1 1118 ? 9.156 36.922 63.314 1.00 63.25 1118 ALA A C 1
ATOM 8620 O O . ALA A 1 1118 ? 9.564 36.703 64.457 1.00 63.25 1118 ALA A O 1
ATOM 8621 N N . ILE A 1 1119 ? 9.409 36.084 62.307 1.00 66.88 1119 ILE A N 1
ATOM 8622 C CA . ILE A 1 1119 ? 10.059 34.780 62.483 1.00 66.88 1119 ILE A CA 1
ATOM 8623 C C . ILE A 1 1119 ? 11.579 34.951 62.518 1.00 66.88 1119 ILE A C 1
ATOM 8625 O O . ILE A 1 1119 ? 12.236 34.765 61.505 1.00 66.88 1119 ILE A O 1
ATOM 8629 N N . GLY A 1 1120 ? 12.111 35.255 63.706 1.00 63.34 1120 GLY A N 1
ATOM 8630 C CA . GLY A 1 1120 ? 13.516 35.107 64.124 1.00 63.34 1120 GLY A CA 1
ATOM 8631 C C . GLY A 1 1120 ? 14.611 35.807 63.284 1.00 63.34 1120 GLY A C 1
ATOM 8632 O O . GLY A 1 1120 ? 14.416 36.170 62.129 1.00 63.34 1120 GLY A O 1
ATOM 8633 N N . PRO A 1 1121 ? 15.818 36.008 63.838 1.00 55.22 1121 PRO A N 1
ATOM 8634 C CA . PRO A 1 1121 ? 16.950 36.498 63.053 1.00 55.22 1121 PRO A CA 1
ATOM 8635 C C . PRO A 1 1121 ? 17.457 35.416 62.077 1.00 55.22 1121 PRO A C 1
ATOM 8637 O O . PRO A 1 1121 ? 17.456 34.225 62.396 1.00 55.22 1121 PRO A O 1
ATOM 8640 N N . LYS A 1 1122 ? 17.936 35.828 60.886 1.00 54.84 1122 LYS A N 1
ATOM 8641 C CA . LYS A 1 1122 ? 18.515 34.926 59.857 1.00 54.84 1122 LYS A CA 1
ATOM 8642 C C . LYS A 1 1122 ? 19.733 34.135 60.382 1.00 54.84 1122 LYS A C 1
ATOM 8644 O O . LYS A 1 1122 ? 20.100 33.117 59.799 1.00 54.84 1122 LYS A O 1
ATOM 8649 N N . PHE A 1 1123 ? 20.331 34.576 61.492 1.00 53.94 1123 PHE A N 1
ATOM 8650 C CA . PHE A 1 1123 ? 21.456 33.945 62.176 1.00 53.94 1123 PHE A CA 1
ATOM 8651 C C . PHE A 1 1123 ? 21.386 34.211 63.692 1.00 53.94 1123 PHE A C 1
ATOM 8653 O O . PHE A 1 1123 ? 21.065 35.325 64.095 1.00 53.94 1123 PHE A O 1
ATOM 8660 N N . VAL A 1 1124 ? 21.708 33.206 64.514 1.00 55.25 1124 VAL A N 1
ATOM 8661 C CA . VAL A 1 1124 ? 21.924 33.317 65.973 1.00 55.25 1124 VAL A CA 1
ATOM 8662 C C . VAL A 1 1124 ? 23.245 32.619 66.272 1.00 55.25 1124 VAL A C 1
ATOM 8664 O O . VAL A 1 1124 ? 23.480 31.524 65.745 1.00 55.25 1124 VAL A O 1
ATOM 8667 N N . ALA A 1 1125 ? 24.113 33.233 67.075 1.00 53.88 1125 ALA A N 1
ATOM 8668 C CA . ALA A 1 1125 ? 25.409 32.642 67.383 1.00 53.88 1125 ALA A CA 1
ATOM 8669 C C . ALA A 1 1125 ? 25.241 31.354 68.227 1.00 53.88 1125 ALA A C 1
ATOM 8671 O O . ALA A 1 1125 ? 24.337 31.275 69.063 1.00 53.88 1125 ALA A O 1
ATOM 8672 N N . PRO A 1 1126 ? 26.076 30.313 68.032 1.00 49.84 1126 PRO A N 1
ATOM 8673 C CA . PRO A 1 1126 ? 25.942 29.050 68.764 1.00 49.84 1126 PRO A CA 1
ATOM 8674 C C . PRO A 1 1126 ? 25.977 29.194 70.293 1.00 49.84 1126 PRO A C 1
ATOM 8676 O O . PRO A 1 1126 ? 25.299 28.447 70.993 1.00 49.84 1126 PRO A O 1
ATOM 8679 N N . ASP A 1 1127 ? 26.732 30.161 70.814 1.00 52.78 1127 ASP A N 1
ATOM 8680 C CA . ASP A 1 1127 ? 26.843 30.436 72.247 1.00 52.78 1127 ASP A CA 1
ATOM 8681 C C . ASP A 1 1127 ? 25.594 31.134 72.814 1.00 52.78 1127 ASP A C 1
ATOM 8683 O O . ASP A 1 1127 ? 25.200 30.878 73.952 1.00 52.78 1127 ASP A O 1
ATOM 8687 N N . GLU A 1 1128 ? 24.911 31.945 72.011 1.00 53.56 1128 GLU A N 1
ATOM 8688 C CA . GLU A 1 1128 ? 23.630 32.571 72.353 1.00 53.56 1128 GLU A CA 1
ATOM 8689 C C . GLU A 1 1128 ? 22.512 31.520 72.488 1.00 53.56 1128 GLU A C 1
ATOM 8691 O O . GLU A 1 1128 ? 21.748 31.547 73.450 1.00 53.56 1128 GLU A O 1
ATOM 8696 N N . LEU A 1 1129 ? 22.505 30.490 71.632 1.00 54.44 1129 LEU A N 1
ATOM 8697 C CA . LEU A 1 1129 ? 21.563 29.360 71.722 1.00 54.44 1129 LEU A CA 1
ATOM 8698 C C . LEU A 1 1129 ? 21.741 28.495 72.974 1.00 54.44 1129 LEU A C 1
ATOM 8700 O O . LEU A 1 1129 ? 20.800 27.822 73.396 1.00 54.44 1129 LEU A O 1
ATOM 8704 N N . THR A 1 1130 ? 22.945 28.479 73.546 1.00 53.03 1130 THR A N 1
ATOM 8705 C CA . THR A 1 1130 ? 23.214 27.769 74.805 1.00 53.03 1130 THR A CA 1
ATOM 8706 C C . THR A 1 1130 ? 22.856 28.583 76.044 1.00 53.03 1130 THR A C 1
ATOM 8708 O O . THR A 1 1130 ? 22.664 28.000 77.108 1.00 53.03 1130 THR A O 1
ATOM 8711 N N . ARG A 1 1131 ? 22.756 29.914 75.924 1.00 51.22 1131 ARG A N 1
ATOM 8712 C CA . ARG A 1 1131 ? 22.510 30.834 77.047 1.00 51.22 1131 ARG A CA 1
ATOM 8713 C C . ARG A 1 1131 ? 21.072 31.344 77.111 1.00 51.22 1131 ARG A C 1
ATOM 8715 O O . ARG A 1 1131 ? 20.619 31.685 78.197 1.00 51.22 1131 ARG A O 1
ATOM 8722 N N . ASP A 1 1132 ? 20.369 31.377 75.983 1.00 57.16 1132 ASP A N 1
ATOM 8723 C CA . ASP A 1 1132 ? 19.001 31.877 75.873 1.00 57.16 1132 ASP A CA 1
ATOM 8724 C C . ASP A 1 1132 ? 18.068 30.778 75.334 1.00 57.16 1132 ASP A C 1
ATOM 8726 O O . ASP A 1 1132 ? 18.022 30.460 74.139 1.00 57.16 1132 ASP A O 1
ATOM 8730 N N . ALA A 1 1133 ? 17.308 30.178 76.253 1.00 56.00 1133 ALA A N 1
ATOM 8731 C CA . ALA A 1 1133 ? 16.341 29.134 75.936 1.00 56.00 1133 ALA A CA 1
ATOM 8732 C C . ALA A 1 1133 ? 15.174 29.649 75.072 1.00 56.00 1133 ALA A C 1
ATOM 8734 O O . ALA A 1 1133 ? 14.601 28.876 74.295 1.00 56.00 1133 ALA A O 1
ATOM 8735 N N . GLU A 1 1134 ? 14.835 30.938 75.170 1.00 58.09 1134 GLU A N 1
ATOM 8736 C CA . GLU A 1 1134 ? 13.796 31.574 74.365 1.00 58.09 1134 GLU A CA 1
ATOM 8737 C C . GLU A 1 1134 ? 14.288 31.793 72.929 1.00 58.09 1134 GLU A C 1
ATOM 8739 O O . GLU A 1 1134 ? 13.608 31.380 71.983 1.00 58.09 1134 GLU A O 1
ATOM 8744 N N . ALA A 1 1135 ? 15.497 32.332 72.744 1.00 59.66 1135 ALA A N 1
ATOM 8745 C CA . ALA A 1 1135 ? 16.135 32.447 71.431 1.00 59.66 1135 ALA A CA 1
ATOM 8746 C C . ALA A 1 1135 ? 16.317 31.072 70.769 1.00 59.66 1135 ALA A C 1
ATOM 8748 O O . ALA A 1 1135 ? 16.052 30.913 69.574 1.00 59.66 1135 ALA A O 1
ATOM 8749 N N . ALA A 1 1136 ? 16.673 30.044 71.547 1.00 57.16 1136 ALA A N 1
ATOM 8750 C CA . ALA A 1 1136 ? 16.754 28.672 71.059 1.00 57.16 1136 ALA A CA 1
ATOM 8751 C C . ALA A 1 1136 ? 15.388 28.113 70.625 1.00 57.16 1136 ALA A C 1
ATOM 8753 O O . ALA A 1 1136 ? 15.297 27.457 69.584 1.00 57.16 1136 ALA A O 1
ATOM 8754 N N . ALA A 1 1137 ? 14.311 28.370 71.374 1.00 58.72 1137 ALA A N 1
ATOM 8755 C CA . ALA A 1 1137 ? 12.955 27.950 71.010 1.00 58.72 1137 ALA A CA 1
ATOM 8756 C C . ALA A 1 1137 ? 12.419 28.696 69.770 1.00 58.72 1137 ALA A C 1
ATOM 8758 O O . ALA A 1 1137 ? 11.826 28.070 68.880 1.00 58.72 1137 ALA A O 1
ATOM 8759 N N . ARG A 1 1138 ? 12.684 30.007 69.669 1.00 62.19 1138 ARG A N 1
ATOM 8760 C CA . ARG A 1 1138 ? 12.356 30.840 68.499 1.00 62.19 1138 ARG A CA 1
ATOM 8761 C C . ARG A 1 1138 ? 13.108 30.350 67.257 1.00 62.19 1138 ARG A C 1
ATOM 8763 O O . ARG A 1 1138 ? 12.460 30.008 66.271 1.00 62.19 1138 ARG A O 1
ATOM 8770 N N . LEU A 1 1139 ? 14.435 30.176 67.325 1.00 62.88 1139 LEU A N 1
ATOM 8771 C CA . LEU A 1 1139 ? 15.237 29.664 66.202 1.00 62.88 1139 LEU A CA 1
ATOM 8772 C C . LEU A 1 1139 ? 14.784 28.266 65.755 1.00 62.88 1139 LEU A C 1
ATOM 8774 O O . LEU A 1 1139 ? 14.763 27.967 64.562 1.00 62.88 1139 LEU A O 1
ATOM 8778 N N . ARG A 1 1140 ? 14.400 27.393 66.689 1.00 62.25 1140 ARG A N 1
ATOM 8779 C CA . ARG A 1 1140 ? 13.892 26.048 66.374 1.00 62.25 1140 ARG A CA 1
ATOM 8780 C C . ARG A 1 1140 ? 12.582 26.085 65.589 1.00 62.25 1140 ARG A C 1
ATOM 8782 O O . ARG A 1 1140 ? 12.441 25.336 64.624 1.00 62.25 1140 ARG A O 1
ATOM 8789 N N . THR A 1 1141 ? 11.660 26.971 65.960 1.00 64.75 1141 THR A N 1
ATOM 8790 C CA . THR A 1 1141 ? 10.401 27.184 65.225 1.00 64.75 1141 THR A CA 1
ATOM 8791 C C . THR A 1 1141 ? 10.676 27.783 63.845 1.00 64.75 1141 THR A C 1
ATOM 8793 O O . THR A 1 1141 ? 10.173 27.276 62.844 1.00 64.75 1141 THR A O 1
ATOM 8796 N N . THR A 1 1142 ? 11.568 28.776 63.770 1.00 67.25 1142 THR A N 1
ATOM 8797 C CA . THR A 1 1142 ? 12.061 29.360 62.515 1.00 67.25 1142 THR A CA 1
ATOM 8798 C C . THR A 1 1142 ? 12.658 28.299 61.584 1.00 67.25 1142 THR A C 1
ATOM 8800 O O . THR A 1 1142 ? 12.288 28.234 60.415 1.00 67.25 1142 THR A O 1
ATOM 8803 N N . ARG A 1 1143 ? 13.494 27.387 62.097 1.00 62.09 1143 ARG A N 1
ATOM 8804 C CA . ARG A 1 1143 ? 14.064 26.277 61.313 1.00 62.09 1143 ARG A CA 1
ATOM 8805 C C . ARG A 1 1143 ? 13.016 25.274 60.828 1.00 62.09 1143 ARG A C 1
ATOM 8807 O O . ARG A 1 1143 ? 13.160 24.764 59.725 1.00 62.09 1143 ARG A O 1
ATOM 8814 N N . ARG A 1 1144 ? 11.955 24.996 61.598 1.00 65.56 1144 ARG A N 1
ATOM 8815 C CA . ARG A 1 1144 ? 10.842 24.146 61.120 1.00 65.56 1144 ARG A CA 1
ATOM 8816 C C . ARG A 1 1144 ? 10.161 24.782 59.918 1.00 65.56 1144 ARG A C 1
ATOM 8818 O O . ARG A 1 1144 ? 9.979 24.120 58.902 1.00 65.56 1144 ARG A O 1
ATOM 8825 N N . ILE A 1 1145 ? 9.883 26.080 60.007 1.00 67.81 1145 ILE A N 1
ATOM 8826 C CA . ILE A 1 1145 ? 9.312 26.860 58.908 1.00 67.81 1145 ILE A CA 1
ATOM 8827 C C . ILE A 1 1145 ? 10.257 26.857 57.689 1.00 67.81 1145 ILE A C 1
ATOM 8829 O O . ILE A 1 1145 ? 9.779 26.733 56.566 1.00 67.81 1145 ILE A O 1
ATOM 8833 N N . TRP A 1 1146 ? 11.585 26.866 57.881 1.00 62.59 1146 TRP A N 1
ATOM 8834 C CA . TRP A 1 1146 ? 12.570 26.703 56.791 1.00 62.59 1146 TRP A CA 1
ATOM 8835 C C . TRP A 1 1146 ? 12.562 25.329 56.118 1.00 62.59 1146 TRP A C 1
ATOM 8837 O O . TRP A 1 1146 ? 13.096 25.194 55.028 1.00 62.59 1146 TRP A O 1
ATOM 8847 N N . THR A 1 1147 ? 12.019 24.292 56.753 1.00 55.84 1147 THR A N 1
ATOM 8848 C CA . THR A 1 1147 ? 11.925 22.955 56.136 1.00 55.84 1147 THR A CA 1
ATOM 8849 C C . THR A 1 1147 ? 10.604 22.727 55.405 1.00 55.84 1147 THR A C 1
ATOM 8851 O O . THR A 1 1147 ? 10.474 21.754 54.660 1.00 55.84 1147 THR A O 1
ATOM 8854 N N . VAL A 1 1148 ? 9.623 23.619 55.590 1.00 61.06 1148 VAL A N 1
ATOM 8855 C CA . VAL A 1 1148 ? 8.337 23.542 54.893 1.00 61.06 1148 VAL A CA 1
ATOM 8856 C C . VAL A 1 1148 ? 8.523 24.035 53.466 1.00 61.06 1148 VAL A C 1
ATOM 8858 O O . VAL A 1 1148 ? 8.744 25.219 53.224 1.00 61.06 1148 VAL A O 1
ATOM 8861 N N . GLN A 1 1149 ? 8.392 23.135 52.499 1.00 58.66 1149 GLN A N 1
ATOM 8862 C CA . GLN A 1 1149 ? 8.402 23.516 51.090 1.00 58.66 1149 GLN A CA 1
ATOM 8863 C C . GLN A 1 1149 ? 7.154 24.338 50.758 1.00 58.66 1149 GLN A C 1
ATOM 8865 O O . GLN A 1 1149 ? 6.042 23.977 51.137 1.00 58.66 1149 GLN A O 1
ATOM 8870 N N . TRP A 1 1150 ? 7.347 25.453 50.054 1.00 56.69 1150 TRP A N 1
ATOM 8871 C CA . TRP A 1 1150 ? 6.246 26.298 49.584 1.00 56.69 1150 TRP A CA 1
ATOM 8872 C C . TRP A 1 1150 ? 5.564 25.720 48.331 1.00 56.69 1150 TRP A C 1
ATOM 8874 O O . TRP A 1 1150 ? 4.394 26.018 48.085 1.00 56.69 1150 TRP A O 1
ATOM 8884 N N . THR A 1 1151 ? 6.275 24.866 47.581 1.00 55.72 1151 THR A N 1
ATOM 8885 C CA . THR A 1 1151 ? 5.751 24.014 46.506 1.00 55.72 1151 THR A CA 1
ATOM 8886 C C . THR A 1 1151 ? 5.330 22.653 47.068 1.00 55.72 1151 THR A C 1
ATOM 8888 O O . THR A 1 1151 ? 6.020 22.077 47.907 1.00 55.72 1151 THR A O 1
ATOM 8891 N N . PHE A 1 1152 ? 4.217 22.089 46.584 1.00 54.16 1152 PHE A N 1
ATOM 8892 C CA . PHE A 1 1152 ? 3.812 20.713 46.928 1.00 54.16 1152 PHE A CA 1
ATOM 8893 C C . PHE A 1 1152 ? 4.580 19.628 46.145 1.00 54.16 1152 PHE A C 1
ATOM 8895 O O . PHE A 1 1152 ? 4.322 18.439 46.332 1.00 54.16 1152 PHE A O 1
ATOM 8902 N N . VAL A 1 1153 ? 5.553 20.032 45.320 1.00 47.94 1153 VAL A N 1
ATOM 8903 C CA . VAL A 1 1153 ? 6.514 19.161 44.627 1.00 47.94 1153 VAL A CA 1
ATOM 8904 C C . VAL A 1 1153 ? 7.838 19.196 45.393 1.00 47.94 1153 VAL A C 1
ATOM 8906 O O . VAL A 1 1153 ? 8.402 20.275 45.596 1.00 47.94 1153 VAL A O 1
ATOM 8909 N N . ALA A 1 1154 ? 8.335 18.036 45.826 1.00 43.59 1154 ALA A N 1
ATOM 8910 C CA . ALA A 1 1154 ? 9.644 17.923 46.464 1.00 43.59 1154 ALA A CA 1
ATOM 8911 C C . ALA A 1 1154 ? 10.723 17.633 45.402 1.00 43.59 1154 ALA A C 1
ATOM 8913 O O . ALA A 1 1154 ? 10.522 16.711 44.614 1.00 43.59 1154 ALA A O 1
ATOM 8914 N N . PRO A 1 1155 ? 11.878 18.330 45.386 1.00 39.59 1155 PRO A N 1
ATOM 8915 C CA . PRO A 1 1155 ? 13.031 17.903 44.595 1.00 39.59 1155 PRO A CA 1
ATOM 8916 C C . PRO A 1 1155 ? 13.532 16.548 45.111 1.00 39.59 1155 PRO A C 1
ATOM 8918 O O . PRO A 1 1155 ? 13.771 16.396 46.316 1.00 39.59 1155 PRO A O 1
ATOM 8921 N N . GLU A 1 1156 ? 13.684 15.566 44.222 1.00 39.25 1156 GLU A N 1
ATOM 8922 C CA . GLU A 1 1156 ? 14.245 14.256 44.569 1.00 39.25 1156 GLU A CA 1
ATOM 8923 C C . GLU A 1 1156 ? 15.647 14.404 45.204 1.00 39.25 1156 GLU A C 1
ATOM 8925 O O . GLU A 1 1156 ? 16.470 15.210 44.767 1.00 39.25 1156 GLU A O 1
ATOM 8930 N N . GLY A 1 1157 ? 15.917 13.642 46.273 1.00 41.94 1157 GLY A N 1
ATOM 8931 C CA . GLY A 1 1157 ? 17.246 13.522 46.895 1.00 41.94 1157 GLY A CA 1
ATOM 8932 C C . GLY A 1 1157 ? 17.606 14.496 48.032 1.00 41.94 1157 GLY A C 1
ATOM 8933 O O . GLY A 1 1157 ? 18.625 14.286 48.692 1.00 41.94 1157 GLY A O 1
ATOM 8934 N N . GLN A 1 1158 ? 16.810 15.534 48.334 1.00 43.91 1158 GLN A N 1
ATOM 8935 C CA . GLN A 1 1158 ? 17.156 16.486 49.415 1.00 43.91 1158 GLN A CA 1
ATOM 8936 C C . GLN A 1 1158 ? 16.745 16.035 50.832 1.00 43.91 1158 GLN A C 1
ATOM 8938 O O . GLN A 1 1158 ? 17.423 16.376 51.801 1.00 43.91 1158 GLN A O 1
ATOM 8943 N N . HIS A 1 1159 ? 15.681 15.236 50.971 1.00 45.22 1159 HIS A N 1
ATOM 8944 C CA . HIS A 1 1159 ? 15.135 14.825 52.281 1.00 45.22 1159 HIS A CA 1
ATOM 8945 C C . HIS A 1 1159 ? 15.722 13.521 52.830 1.00 45.22 1159 HIS A C 1
ATOM 8947 O O . HIS A 1 1159 ? 15.673 13.285 54.035 1.00 45.22 1159 HIS A O 1
ATOM 8953 N N . GLU A 1 1160 ? 16.337 12.702 51.975 1.00 41.88 1160 GLU A N 1
ATOM 8954 C CA . GLU A 1 1160 ? 16.923 11.402 52.345 1.00 41.88 1160 GLU A CA 1
ATOM 8955 C C . GLU A 1 1160 ? 18.067 11.526 53.371 1.00 41.88 1160 GLU A C 1
ATOM 8957 O O . GLU A 1 1160 ? 18.415 10.561 54.047 1.00 41.88 1160 GLU A O 1
ATOM 8962 N N . ARG A 1 1161 ? 18.628 12.733 53.539 1.00 41.72 1161 ARG A N 1
ATOM 8963 C CA . ARG A 1 1161 ? 19.734 13.023 54.464 1.00 41.72 1161 ARG A CA 1
ATOM 8964 C C . ARG A 1 1161 ? 19.306 13.330 55.907 1.00 41.72 1161 ARG A C 1
ATOM 8966 O O . ARG A 1 1161 ? 20.175 13.309 56.775 1.00 41.72 1161 ARG A O 1
ATOM 8973 N N . CYS A 1 1162 ? 18.021 13.589 56.187 1.00 44.34 1162 CYS A N 1
ATOM 8974 C CA . CYS A 1 1162 ? 17.524 13.922 57.539 1.00 44.34 1162 CYS A CA 1
ATOM 8975 C C . CYS A 1 1162 ? 16.790 12.765 58.251 1.00 44.34 1162 CYS A C 1
ATOM 8977 O O . CYS A 1 1162 ? 16.020 12.982 59.187 1.00 44.34 1162 CYS A O 1
ATOM 8979 N N . GLY A 1 1163 ? 17.075 11.517 57.870 1.00 49.62 1163 GLY A N 1
ATOM 8980 C CA . GLY A 1 1163 ? 16.406 10.338 58.423 1.00 49.62 1163 GLY A CA 1
ATOM 8981 C C . GLY A 1 1163 ? 15.005 10.128 57.840 1.00 49.62 1163 GLY A C 1
ATOM 8982 O O . GLY A 1 1163 ? 14.539 10.875 56.985 1.00 49.62 1163 GLY A O 1
ATOM 8983 N N . THR A 1 1164 ? 14.340 9.051 58.256 1.00 45.50 1164 THR A N 1
ATOM 8984 C CA . THR A 1 1164 ? 13.106 8.558 57.622 1.00 45.50 1164 THR A CA 1
ATOM 8985 C C . THR A 1 1164 ? 11.908 9.447 57.963 1.00 45.50 1164 THR A C 1
ATOM 8987 O O . THR A 1 1164 ? 11.328 9.347 59.048 1.00 45.50 1164 THR A O 1
ATOM 8990 N N . THR A 1 1165 ? 11.542 10.316 57.023 1.00 49.72 1165 THR A N 1
ATOM 8991 C CA . THR A 1 1165 ? 10.282 11.064 57.023 1.00 49.72 1165 THR A CA 1
ATOM 8992 C C . THR A 1 1165 ? 9.151 10.165 56.526 1.00 49.72 1165 THR A C 1
ATOM 8994 O O . THR A 1 1165 ? 9.265 9.572 55.455 1.00 49.72 1165 THR A O 1
ATOM 8997 N N . VAL A 1 1166 ? 8.055 10.057 57.284 1.00 51.00 1166 VAL A N 1
ATOM 8998 C CA . VAL A 1 1166 ? 6.868 9.305 56.845 1.00 51.00 1166 VAL A CA 1
ATOM 8999 C C . VAL A 1 1166 ? 6.038 10.210 55.939 1.00 51.00 1166 VAL A C 1
ATOM 9001 O O . VAL A 1 1166 ? 5.604 11.278 56.380 1.00 51.00 1166 VAL A O 1
ATOM 9004 N N . LYS A 1 1167 ? 5.778 9.767 54.707 1.00 56.62 1167 LYS A N 1
ATOM 9005 C CA . LYS A 1 1167 ? 4.847 10.411 53.775 1.00 56.62 1167 LYS A CA 1
ATOM 9006 C C . LYS A 1 1167 ? 3.636 9.502 53.579 1.00 56.62 1167 LYS A C 1
ATOM 9008 O O . LYS A 1 1167 ? 3.794 8.343 53.211 1.00 56.62 1167 LYS A O 1
ATOM 9013 N N . ALA A 1 1168 ? 2.439 10.029 53.817 1.00 54.72 1168 ALA A N 1
ATOM 9014 C CA . ALA A 1 1168 ? 1.191 9.349 53.493 1.00 54.72 1168 ALA A CA 1
ATOM 9015 C C . ALA A 1 1168 ? 0.367 10.216 52.533 1.00 54.72 1168 ALA A C 1
ATOM 9017 O O . ALA A 1 1168 ? 0.041 11.365 52.855 1.00 54.72 1168 ALA A O 1
ATOM 9018 N N . ASP A 1 1169 ? 0.058 9.645 51.367 1.00 58.91 1169 ASP A N 1
ATOM 9019 C CA . ASP A 1 1169 ? -0.754 10.269 50.323 1.00 58.91 1169 ASP A CA 1
ATOM 9020 C C . ASP A 1 1169 ? -2.121 9.595 50.291 1.00 58.91 1169 ASP A C 1
ATOM 9022 O O . ASP A 1 1169 ? -2.216 8.384 50.081 1.00 58.91 1169 ASP A O 1
ATOM 9026 N N . PHE A 1 1170 ? -3.179 10.375 50.475 1.00 55.94 1170 PHE A N 1
ATOM 9027 C CA . PHE A 1 1170 ? -4.538 9.837 50.554 1.00 55.94 1170 PHE A CA 1
ATOM 9028 C C . PHE A 1 1170 ? -5.360 10.097 49.290 1.00 55.94 1170 PHE A C 1
ATOM 9030 O O . PHE A 1 1170 ? -6.451 9.553 49.174 1.00 55.94 1170 PHE A O 1
ATOM 9037 N N . GLN A 1 1171 ? -4.872 10.917 48.344 1.00 55.34 1171 GLN A N 1
ATOM 9038 C CA . GLN A 1 1171 ? -5.645 11.300 47.154 1.00 55.34 1171 GLN A CA 1
ATOM 9039 C C . GLN A 1 1171 ? -4.785 11.602 45.911 1.00 55.34 1171 GLN A C 1
ATOM 9041 O O . GLN A 1 1171 ? -3.676 12.129 46.063 1.00 55.34 1171 GLN A O 1
ATOM 9046 N N . PRO A 1 1172 ? -5.287 11.299 44.691 1.00 48.25 1172 PRO A N 1
ATOM 9047 C CA . PRO A 1 1172 ? -4.647 11.688 43.435 1.00 48.25 1172 PRO A CA 1
ATOM 9048 C C . PRO A 1 1172 ? -4.749 13.205 43.245 1.00 48.25 1172 PRO A C 1
ATOM 9050 O O . PRO A 1 1172 ? -5.673 13.837 43.763 1.00 48.25 1172 PRO A O 1
ATOM 9053 N N . SER A 1 1173 ? -3.827 13.816 42.504 1.00 51.81 1173 SER A N 1
ATOM 9054 C CA . SER A 1 1173 ? -3.924 15.245 42.205 1.00 51.81 1173 SER A CA 1
ATOM 9055 C C . SER A 1 1173 ? -4.826 15.554 41.021 1.00 51.81 1173 SER A C 1
ATOM 9057 O O . SER A 1 1173 ? -4.991 14.779 40.085 1.00 51.81 1173 SER A O 1
ATOM 9059 N N . THR A 1 1174 ? -5.362 16.769 41.053 1.00 43.88 1174 THR A N 1
ATOM 9060 C CA . THR A 1 1174 ? -5.893 17.454 39.879 1.00 43.88 1174 THR A CA 1
ATOM 9061 C C . THR A 1 1174 ? -5.159 18.798 39.760 1.00 43.88 1174 THR A C 1
ATOM 9063 O O . THR A 1 1174 ? -4.968 19.457 40.775 1.00 43.88 1174 THR A O 1
ATOM 9066 N N . ARG A 1 1175 ? -4.739 19.271 38.593 1.00 42.59 1175 ARG A N 1
ATOM 9067 C CA . ARG A 1 1175 ? -4.552 20.698 38.293 1.00 42.59 1175 ARG A CA 1
ATOM 9068 C C . ARG A 1 1175 ? -5.911 21.336 37.976 1.00 42.59 1175 ARG A C 1
ATOM 9070 O O . ARG A 1 1175 ? -6.863 20.639 37.648 1.00 42.59 1175 ARG A O 1
ATOM 9077 N N . LEU A 1 1176 ? -6.039 22.647 38.159 1.00 40.53 1176 LEU A N 1
ATOM 9078 C CA . LEU A 1 1176 ? -7.220 23.386 37.704 1.00 40.53 1176 LEU A CA 1
ATOM 9079 C C . LEU A 1 1176 ? -6.842 24.109 36.413 1.00 40.53 1176 LEU A C 1
ATOM 9081 O O . LEU A 1 1176 ? -5.806 24.773 36.383 1.00 40.53 1176 LEU A O 1
ATOM 9085 N N . GLY A 1 1177 ? -7.622 23.934 35.350 1.00 40.09 1177 GLY A N 1
ATOM 9086 C CA . GLY A 1 1177 ? -7.418 24.686 34.114 1.00 40.09 1177 GLY A CA 1
ATOM 9087 C C . GLY A 1 1177 ? -7.890 26.140 34.233 1.00 40.09 1177 GLY A C 1
ATOM 9088 O O . GLY A 1 1177 ? -8.306 26.590 35.305 1.00 40.09 1177 GLY A O 1
ATOM 9089 N N . PHE A 1 1178 ? -7.784 26.903 33.141 1.00 35.31 1178 PHE A N 1
ATOM 9090 C CA . PHE A 1 1178 ? -8.024 28.355 33.135 1.00 35.31 1178 PHE A CA 1
ATOM 9091 C C . PHE A 1 1178 ? -9.453 28.751 33.557 1.00 35.31 1178 PHE A C 1
ATOM 9093 O O . PHE A 1 1178 ? -9.652 29.881 34.000 1.00 35.31 1178 PHE A O 1
ATOM 9100 N N . ALA A 1 1179 ? -10.433 27.845 33.460 1.00 37.78 1179 ALA A N 1
ATOM 9101 C CA . ALA A 1 1179 ? -11.829 28.068 33.840 1.00 37.78 1179 ALA A CA 1
ATOM 9102 C C . ALA A 1 1179 ? -12.217 27.410 35.185 1.00 37.78 1179 ALA A C 1
ATOM 9104 O O . ALA A 1 1179 ? -13.382 27.459 35.585 1.00 37.78 1179 ALA A O 1
ATOM 9105 N N . GLY A 1 1180 ? -11.260 26.825 35.916 1.00 38.25 1180 GLY A N 1
ATOM 9106 C CA . GLY A 1 1180 ? -11.519 26.107 37.168 1.00 38.25 1180 GLY A CA 1
ATOM 9107 C C . GLY A 1 1180 ? -11.963 24.650 36.981 1.00 38.25 1180 GLY A C 1
ATOM 9108 O O . GLY A 1 1180 ? -12.508 24.052 37.910 1.00 38.25 1180 GLY A O 1
ATOM 9109 N N . GLU A 1 1181 ? -11.731 24.069 35.806 1.00 41.94 1181 GLU A N 1
ATOM 9110 C CA . GLU A 1 1181 ? -11.949 22.658 35.487 1.00 41.94 1181 GLU A CA 1
ATOM 9111 C C . GLU A 1 1181 ? -10.899 21.757 36.156 1.00 41.94 1181 GLU A C 1
ATOM 9113 O O . GLU A 1 1181 ? -9.711 22.072 36.146 1.00 41.94 1181 GLU A O 1
ATOM 9118 N N . ARG A 1 1182 ? -11.321 20.638 36.764 1.00 45.94 1182 ARG A N 1
ATOM 9119 C CA . ARG A 1 1182 ? -10.415 19.666 37.401 1.00 45.94 1182 ARG A CA 1
ATOM 9120 C C . ARG A 1 1182 ? -9.751 18.813 36.320 1.00 45.94 1182 ARG A C 1
ATOM 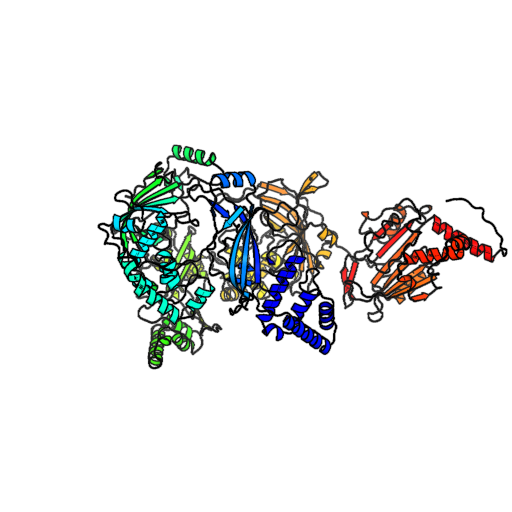9122 O O . ARG A 1 1182 ? -10.427 18.055 35.644 1.00 45.94 1182 ARG A O 1
ATOM 9129 N N . ILE A 1 1183 ? -8.437 18.900 36.188 1.00 41.56 1183 ILE A N 1
ATOM 9130 C CA . ILE A 1 1183 ? -7.641 18.105 35.252 1.00 41.56 1183 ILE A CA 1
ATOM 9131 C C . ILE A 1 1183 ? -6.721 17.214 36.089 1.00 41.56 1183 ILE A C 1
ATOM 9133 O O . ILE A 1 1183 ? -5.968 17.771 36.866 1.00 41.56 1183 ILE A O 1
ATOM 9137 N N . PRO A 1 1184 ? -6.721 15.882 35.993 1.00 45.62 1184 PRO A N 1
ATOM 9138 C CA . PRO A 1 1184 ? -5.783 15.041 36.742 1.00 45.62 1184 PRO A CA 1
ATOM 9139 C C . PRO A 1 1184 ? -4.313 15.441 36.494 1.00 45.62 1184 PRO A C 1
ATOM 9141 O O . PRO A 1 1184 ? -3.925 15.741 35.365 1.00 45.62 1184 PRO A O 1
ATOM 9144 N N . ASP A 1 1185 ? -3.518 15.510 37.558 1.00 44.69 1185 ASP A N 1
ATOM 9145 C CA . ASP A 1 1185 ? -2.070 15.780 37.544 1.00 44.69 1185 ASP A CA 1
ATOM 9146 C C . ASP A 1 1185 ? -1.437 14.843 38.579 1.00 44.69 1185 ASP A C 1
ATOM 9148 O O . ASP A 1 1185 ? -2.121 14.428 39.509 1.00 44.69 1185 ASP A O 1
ATOM 9152 N N . ASP A 1 1186 ? -0.176 14.464 38.461 1.00 44.72 1186 ASP A N 1
ATOM 9153 C CA . ASP A 1 1186 ? 0.418 13.373 39.251 1.00 44.72 1186 ASP A CA 1
ATOM 9154 C C . ASP A 1 1186 ? 1.798 13.712 39.820 1.00 44.72 1186 ASP A C 1
ATOM 9156 O O . ASP A 1 1186 ? 2.403 12.894 40.512 1.00 44.72 1186 ASP A O 1
ATOM 9160 N N . GLU A 1 1187 ? 2.241 14.963 39.679 1.00 38.88 1187 GLU A N 1
ATOM 9161 C CA . GLU A 1 1187 ? 3.486 15.426 40.301 1.00 38.88 1187 GLU A CA 1
ATOM 9162 C C . GLU A 1 1187 ? 3.289 16.129 41.664 1.00 38.88 1187 GLU A C 1
ATOM 9164 O O . GLU A 1 1187 ? 4.270 16.389 42.362 1.00 38.88 1187 GLU A O 1
ATOM 9169 N N . ALA A 1 1188 ? 2.051 16.385 42.121 1.00 45.22 1188 ALA A N 1
ATOM 9170 C CA . ALA A 1 1188 ? 1.802 17.139 43.361 1.00 45.22 1188 ALA A CA 1
ATOM 9171 C C . ALA A 1 1188 ? 0.622 16.616 44.202 1.00 45.22 1188 ALA A C 1
ATOM 9173 O O . ALA A 1 1188 ? -0.525 16.966 43.960 1.00 45.22 1188 ALA A O 1
ATOM 9174 N N . ALA A 1 1189 ? 0.879 15.867 45.278 1.00 44.34 1189 ALA A N 1
ATOM 9175 C CA . ALA A 1 1189 ? -0.174 15.414 46.196 1.00 44.34 1189 ALA A CA 1
ATOM 9176 C C . ALA A 1 1189 ? -0.950 16.597 46.832 1.00 44.34 1189 ALA A C 1
ATOM 9178 O O . ALA A 1 1189 ? -0.354 17.471 47.463 1.00 44.34 1189 ALA A O 1
ATOM 9179 N N . ARG A 1 1190 ? -2.292 16.614 46.714 1.00 54.84 1190 ARG A N 1
ATOM 9180 C CA . ARG A 1 1190 ? -3.151 17.685 47.281 1.00 54.84 1190 ARG A CA 1
ATOM 9181 C C . ARG A 1 1190 ? -3.443 17.550 48.776 1.00 54.84 1190 ARG A C 1
ATOM 9183 O O . ARG A 1 1190 ? -3.898 18.525 49.368 1.00 54.84 1190 ARG A O 1
ATOM 9190 N N . LEU A 1 1191 ? -3.202 16.371 49.356 1.00 53.91 1191 LEU A N 1
ATOM 9191 C CA . LEU A 1 1191 ? -3.393 16.065 50.774 1.00 53.91 1191 LEU A CA 1
ATOM 9192 C C . LEU A 1 1191 ? -2.227 15.204 51.252 1.00 53.91 1191 LEU A C 1
ATOM 9194 O O . LEU A 1 1191 ? -2.244 13.981 51.117 1.00 53.91 1191 LEU A O 1
ATOM 9198 N N . THR A 1 1192 ? -1.194 15.862 51.777 1.00 53.59 1192 THR A N 1
ATOM 9199 C CA . THR A 1 1192 ? -0.000 15.180 52.292 1.00 53.59 1192 THR A CA 1
ATOM 9200 C C . THR A 1 1192 ? 0.091 15.392 53.796 1.00 53.59 1192 THR A C 1
ATOM 9202 O O . THR A 1 1192 ? 0.086 16.540 54.251 1.00 53.59 1192 THR A O 1
ATOM 9205 N N . THR A 1 1193 ? 0.189 14.299 54.561 1.00 55.16 1193 THR A N 1
ATOM 9206 C CA . THR A 1 1193 ? 0.555 14.366 55.983 1.00 55.16 1193 THR A CA 1
ATOM 9207 C C . THR A 1 1193 ? 1.980 13.874 56.171 1.00 55.16 1193 THR A C 1
ATOM 9209 O O . THR A 1 1193 ? 2.294 12.739 55.809 1.00 55.16 1193 THR A O 1
ATOM 9212 N N . TRP A 1 1194 ? 2.834 14.725 56.737 1.00 55.38 1194 TRP A N 1
ATOM 9213 C CA . TRP A 1 1194 ? 4.197 14.351 57.113 1.00 55.38 1194 TRP A CA 1
ATOM 9214 C C . TRP A 1 1194 ? 4.231 14.074 58.608 1.00 55.38 1194 TRP A C 1
ATOM 9216 O O . TRP A 1 1194 ? 3.788 14.907 59.401 1.00 55.38 1194 TRP A O 1
ATOM 9226 N N . LEU A 1 1195 ? 4.753 12.908 58.993 1.00 54.25 1195 LEU A N 1
ATOM 9227 C CA . LEU A 1 1195 ? 4.970 12.563 60.397 1.00 54.25 1195 LEU A CA 1
ATOM 9228 C C . LEU A 1 1195 ? 6.470 12.555 60.674 1.00 54.25 1195 LEU A C 1
ATOM 9230 O O . LEU A 1 1195 ? 7.216 11.760 60.094 1.00 54.25 1195 LEU A O 1
ATOM 9234 N N . VAL A 1 1196 ? 6.904 13.426 61.584 1.00 56.16 1196 VAL A N 1
ATOM 9235 C CA . VAL A 1 1196 ? 8.316 13.566 61.956 1.00 56.16 1196 VAL A CA 1
ATOM 9236 C C . VAL A 1 1196 ? 8.487 13.239 63.436 1.00 56.16 1196 VAL A C 1
ATOM 9238 O O . VAL A 1 1196 ? 7.841 13.831 64.298 1.00 56.16 1196 VAL A O 1
ATOM 9241 N N . ASN A 1 1197 ? 9.376 12.294 63.743 1.00 54.19 1197 ASN A N 1
ATOM 9242 C CA . ASN A 1 1197 ? 9.721 11.944 65.120 1.00 54.19 1197 ASN A CA 1
ATOM 9243 C C . ASN A 1 1197 ? 10.759 12.892 65.698 1.00 54.19 1197 ASN A C 1
ATOM 9245 O O . ASN A 1 1197 ? 11.898 12.889 65.231 1.00 54.19 1197 ASN A O 1
ATOM 9249 N N . HIS A 1 1198 ? 10.404 13.620 66.756 1.00 58.09 1198 HIS A N 1
ATOM 9250 C CA . HIS A 1 1198 ? 11.280 14.680 67.248 1.00 58.09 1198 HIS A CA 1
ATOM 9251 C C . HIS A 1 1198 ? 11.236 14.892 68.776 1.00 58.09 1198 HIS A C 1
ATOM 9253 O O . HIS A 1 1198 ? 11.225 16.029 69.251 1.00 58.09 1198 HIS A O 1
ATOM 9259 N N . LYS A 1 1199 ? 11.241 13.796 69.555 1.00 53.53 1199 LYS A N 1
ATOM 9260 C CA . LYS A 1 1199 ? 11.141 13.790 71.032 1.00 53.53 1199 LYS A CA 1
ATOM 9261 C C . LYS A 1 1199 ? 12.048 14.809 71.743 1.00 53.53 1199 LYS A C 1
ATOM 9263 O O . LYS A 1 1199 ? 11.530 15.699 72.407 1.00 53.53 1199 LYS A O 1
ATOM 9268 N N . ALA A 1 1200 ? 13.366 14.747 71.528 1.00 50.81 1200 ALA A N 1
ATOM 9269 C CA . ALA A 1 1200 ? 14.347 15.604 72.217 1.00 50.81 1200 ALA A CA 1
ATOM 9270 C C . ALA A 1 1200 ? 14.082 17.112 72.035 1.00 50.81 1200 ALA A C 1
ATOM 9272 O O . ALA A 1 1200 ? 14.433 17.945 72.863 1.00 50.81 1200 ALA A O 1
ATOM 9273 N N . HIS A 1 1201 ? 13.430 17.483 70.940 1.00 52.81 1201 HIS A N 1
ATOM 9274 C CA . HIS A 1 1201 ? 13.119 18.865 70.609 1.00 52.81 1201 HIS A CA 1
ATOM 9275 C C . HIS A 1 1201 ? 11.723 19.277 71.093 1.00 52.81 1201 HIS A C 1
ATOM 9277 O O . HIS A 1 1201 ? 11.538 20.434 71.458 1.00 52.81 1201 HIS A O 1
ATOM 9283 N N . ALA A 1 1202 ? 10.747 18.360 71.108 1.00 55.50 1202 ALA A N 1
ATOM 9284 C CA . ALA A 1 1202 ? 9.466 18.584 71.778 1.00 55.50 1202 ALA A CA 1
ATOM 9285 C C . ALA A 1 1202 ? 9.686 18.808 73.286 1.00 55.50 1202 ALA A C 1
ATOM 9287 O O . ALA A 1 1202 ? 9.151 19.761 73.850 1.00 55.50 1202 ALA A O 1
ATOM 9288 N N . GLU A 1 1203 ? 10.563 18.009 73.900 1.00 55.94 1203 GLU A N 1
ATOM 9289 C CA . GLU A 1 1203 ? 11.023 18.183 75.282 1.00 55.94 1203 GLU A CA 1
ATOM 9290 C C . GLU A 1 1203 ? 11.763 19.515 75.475 1.00 55.94 1203 GLU A C 1
ATOM 9292 O O . GLU A 1 1203 ? 11.496 20.217 76.442 1.00 55.94 1203 GLU A O 1
ATOM 9297 N N . ALA A 1 1204 ? 12.614 19.935 74.532 1.00 54.25 1204 ALA A N 1
ATOM 9298 C CA . ALA A 1 1204 ? 13.340 21.202 74.643 1.00 54.25 1204 ALA A CA 1
ATOM 9299 C C . ALA A 1 1204 ? 12.463 22.462 74.452 1.00 54.25 1204 ALA A C 1
ATOM 9301 O O . ALA A 1 1204 ? 12.742 23.493 75.062 1.00 54.25 1204 ALA A O 1
ATOM 9302 N N . ILE A 1 1205 ? 11.406 22.411 73.626 1.00 55.53 1205 ILE A N 1
ATOM 9303 C CA . ILE A 1 1205 ? 10.402 23.494 73.528 1.00 55.53 1205 ILE A CA 1
ATOM 9304 C C . ILE A 1 1205 ? 9.566 23.551 74.808 1.00 55.53 1205 ILE A C 1
ATOM 9306 O O . ILE A 1 1205 ? 9.287 24.639 75.310 1.00 55.53 1205 ILE A O 1
ATOM 9310 N N . LYS A 1 1206 ? 9.184 22.387 75.347 1.00 61.75 1206 LYS A N 1
ATOM 9311 C CA . LYS A 1 1206 ? 8.462 22.288 76.616 1.00 61.75 1206 LYS A CA 1
ATOM 9312 C C . LYS A 1 1206 ? 9.298 22.853 77.771 1.00 61.75 1206 LYS A C 1
ATOM 9314 O O . LYS A 1 1206 ? 8.823 23.752 78.453 1.00 61.75 1206 LYS A O 1
ATOM 9319 N N . ALA A 1 1207 ? 10.560 22.441 77.890 1.00 57.03 1207 ALA A N 1
ATOM 9320 C CA . ALA A 1 1207 ? 11.497 22.944 78.893 1.00 57.03 1207 ALA A CA 1
ATOM 9321 C C . ALA A 1 1207 ? 11.741 24.458 78.765 1.00 57.03 1207 ALA A C 1
ATOM 9323 O O . ALA A 1 1207 ? 11.734 25.162 79.768 1.00 57.03 1207 ALA A O 1
ATOM 9324 N N . GLY A 1 1208 ? 11.889 24.989 77.542 1.00 55.28 1208 GLY A N 1
ATOM 9325 C CA . GLY A 1 1208 ? 12.022 26.434 77.317 1.00 55.28 1208 GLY A CA 1
ATOM 9326 C C . GLY A 1 1208 ? 10.780 27.230 77.736 1.00 55.28 1208 GLY A C 1
ATOM 9327 O O . GLY A 1 1208 ? 10.899 28.305 78.312 1.00 55.28 1208 GLY A O 1
ATOM 9328 N N . ARG A 1 1209 ? 9.574 26.691 77.511 1.00 58.94 1209 ARG A N 1
ATOM 9329 C CA . ARG A 1 1209 ? 8.315 27.311 77.967 1.00 58.94 1209 ARG A CA 1
ATOM 9330 C C . ARG A 1 1209 ? 8.141 27.257 79.476 1.00 58.94 1209 ARG A C 1
ATOM 9332 O O . ARG A 1 1209 ? 7.674 28.233 80.055 1.00 58.94 1209 ARG A O 1
ATOM 9339 N N . GLU A 1 1210 ? 8.503 26.135 80.086 1.00 60.31 1210 GLU A N 1
ATOM 9340 C CA . GLU A 1 1210 ? 8.473 25.949 81.537 1.00 60.31 1210 GLU A CA 1
ATOM 9341 C C . GLU A 1 1210 ? 9.481 26.882 82.224 1.00 60.31 1210 GLU A C 1
ATOM 9343 O O . GLU A 1 1210 ? 9.126 27.515 83.214 1.00 60.31 1210 GLU A O 1
ATOM 9348 N N . LEU A 1 1211 ? 10.668 27.081 81.635 1.00 51.41 1211 LEU A N 1
ATOM 9349 C CA . LEU A 1 1211 ? 11.648 28.086 82.061 1.00 51.41 1211 LEU A CA 1
ATOM 9350 C C . LEU A 1 1211 ? 11.113 29.516 81.924 1.00 51.41 1211 LEU A C 1
ATOM 9352 O O . LEU A 1 1211 ? 11.206 30.267 82.879 1.00 51.41 1211 LEU A O 1
ATOM 9356 N N . VAL A 1 1212 ? 10.482 29.898 80.807 1.00 49.78 1212 VAL A N 1
ATOM 9357 C CA . VAL A 1 1212 ? 9.883 31.245 80.638 1.00 49.78 1212 VAL A CA 1
ATOM 9358 C C . VAL A 1 1212 ? 8.717 31.485 81.609 1.00 49.78 1212 VAL A C 1
ATOM 9360 O O . VAL A 1 1212 ? 8.510 32.607 82.079 1.00 49.78 1212 VAL A O 1
ATOM 9363 N N . GLN A 1 1213 ? 7.944 30.446 81.935 1.00 53.81 1213 GLN A N 1
ATOM 9364 C CA . GLN A 1 1213 ? 6.908 30.528 82.966 1.00 53.81 1213 GLN A CA 1
ATOM 9365 C C . GLN A 1 1213 ? 7.501 30.605 84.381 1.00 53.81 1213 GLN A C 1
ATOM 9367 O O . GLN A 1 1213 ? 6.956 31.336 85.207 1.00 53.81 1213 GLN A O 1
ATOM 9372 N N . GLN A 1 1214 ? 8.622 29.924 84.646 1.00 49.84 1214 GLN A N 1
ATOM 9373 C CA . GLN A 1 1214 ? 9.351 30.005 85.914 1.00 49.84 1214 GLN A CA 1
ATOM 9374 C C . GLN A 1 1214 ? 10.079 31.345 86.091 1.00 49.84 1214 GLN A C 1
ATOM 9376 O O . GLN A 1 1214 ? 9.931 31.956 87.142 1.00 49.84 1214 GLN A O 1
ATOM 9381 N N . ASP A 1 1215 ? 10.757 31.874 85.074 1.00 45.09 1215 ASP A N 1
ATOM 9382 C CA . ASP A 1 1215 ? 11.536 33.123 85.137 1.00 45.09 1215 ASP A CA 1
ATOM 9383 C C . ASP A 1 1215 ? 10.630 34.365 85.271 1.00 45.09 1215 ASP A C 1
ATOM 9385 O O . ASP A 1 1215 ? 10.962 35.332 85.955 1.00 45.09 1215 ASP A O 1
ATOM 9389 N N . ARG A 1 1216 ? 9.394 34.307 84.742 1.00 46.25 1216 ARG A N 1
ATOM 9390 C CA . ARG A 1 1216 ? 8.342 35.298 85.060 1.00 46.25 1216 ARG A CA 1
ATOM 9391 C C . ARG A 1 1216 ? 7.833 35.209 86.503 1.00 46.25 1216 ARG A C 1
ATOM 9393 O O . ARG A 1 1216 ? 7.216 36.161 86.976 1.00 46.25 1216 ARG A O 1
ATOM 9400 N N . SER A 1 1217 ? 8.069 34.091 87.190 1.00 46.72 1217 SER A N 1
ATOM 9401 C CA . SER A 1 1217 ? 7.676 33.869 88.588 1.00 46.72 1217 SER A CA 1
ATOM 9402 C C . SER A 1 1217 ? 8.831 33.990 89.597 1.00 46.72 1217 SER A C 1
ATOM 9404 O O . SER A 1 1217 ? 8.566 34.134 90.788 1.00 46.72 1217 SER A O 1
ATOM 9406 N N . SER A 1 1218 ? 10.095 33.991 89.153 1.00 46.62 1218 SER A N 1
ATOM 9407 C CA . SER A 1 1218 ? 11.279 34.018 90.023 1.00 46.62 1218 SER A CA 1
ATOM 9408 C C . SER A 1 1218 ? 12.400 34.895 89.451 1.00 46.62 1218 SER A C 1
ATOM 9410 O O . SER A 1 1218 ? 13.330 34.402 88.824 1.00 46.62 1218 SER A O 1
ATOM 9412 N N . GLY A 1 1219 ? 12.349 36.208 89.676 1.00 49.53 1219 GLY A N 1
ATOM 9413 C CA . GLY A 1 1219 ? 13.448 37.089 89.278 1.00 49.53 1219 GLY A CA 1
ATOM 9414 C C . GLY A 1 1219 ? 14.733 36.823 90.075 1.00 49.53 1219 GLY A C 1
ATOM 9415 O O . GLY A 1 1219 ? 14.763 37.144 91.258 1.00 49.53 1219 GLY A O 1
ATOM 9416 N N . ALA A 1 1220 ? 15.780 36.278 89.439 1.00 38.00 1220 ALA A N 1
ATOM 9417 C CA . ALA A 1 1220 ? 17.207 36.507 89.745 1.00 38.00 1220 ALA A CA 1
ATOM 9418 C C . ALA A 1 1220 ? 18.137 35.649 88.856 1.00 38.00 1220 ALA A C 1
ATOM 9420 O O . ALA A 1 1220 ? 18.038 34.427 88.821 1.00 38.00 1220 ALA A O 1
ATOM 9421 N N . ALA A 1 1221 ? 19.111 36.292 88.205 1.00 42.22 1221 ALA A N 1
ATOM 9422 C CA . ALA A 1 1221 ? 20.163 35.666 87.397 1.00 42.22 1221 ALA A CA 1
ATOM 9423 C C . ALA A 1 1221 ? 21.370 35.183 88.232 1.00 42.22 1221 ALA A C 1
ATOM 9425 O O . ALA A 1 1221 ? 21.766 35.901 89.148 1.00 42.22 1221 ALA A O 1
ATOM 9426 N N . ALA A 1 1222 ? 22.043 34.079 87.845 1.00 34.59 1222 ALA A N 1
ATOM 9427 C CA . ALA A 1 1222 ? 23.502 33.887 88.028 1.00 34.59 1222 ALA A CA 1
ATOM 9428 C C . ALA A 1 1222 ? 24.106 32.610 87.372 1.00 34.59 1222 ALA A C 1
ATOM 9430 O O . ALA A 1 1222 ? 23.799 31.492 87.757 1.00 34.59 1222 ALA A O 1
ATOM 9431 N N . LYS A 1 1223 ? 25.061 32.851 86.455 1.00 34.22 1223 LYS A N 1
ATOM 9432 C CA . LYS A 1 1223 ? 26.448 32.325 86.328 1.00 34.22 1223 LYS A CA 1
ATOM 9433 C C . LYS A 1 1223 ? 26.818 30.821 86.447 1.00 34.22 1223 LYS A C 1
ATOM 9435 O O . LYS A 1 1223 ? 26.665 30.197 87.486 1.00 34.22 1223 LYS A O 1
ATOM 9440 N N . ALA A 1 1224 ? 27.636 30.450 85.443 1.00 30.48 1224 ALA A N 1
ATOM 9441 C CA . ALA A 1 1224 ? 28.779 29.514 85.398 1.00 30.48 1224 ALA A CA 1
ATOM 9442 C C . ALA A 1 1224 ? 28.519 28.038 85.014 1.00 30.48 1224 ALA A C 1
ATOM 9444 O O . ALA A 1 1224 ? 28.207 27.196 85.847 1.00 30.48 1224 ALA A O 1
ATOM 9445 N N . LEU A 1 1225 ? 28.768 27.731 83.733 1.00 29.22 1225 LEU A N 1
ATOM 9446 C CA . LEU A 1 1225 ? 28.998 26.383 83.194 1.00 29.22 1225 LEU A CA 1
ATOM 9447 C C . LEU A 1 1225 ? 30.484 25.993 83.348 1.00 29.22 1225 LEU A C 1
ATOM 9449 O O . LEU A 1 1225 ? 31.337 26.847 83.092 1.00 29.22 1225 LEU A O 1
ATOM 9453 N N . PRO A 1 1226 ? 30.817 24.735 83.693 1.00 29.47 1226 PRO A N 1
ATOM 9454 C CA . PRO A 1 1226 ? 32.153 24.183 83.500 1.00 29.47 1226 PRO A CA 1
ATOM 9455 C C . PRO A 1 1226 ? 32.328 23.574 82.095 1.00 29.47 1226 PRO A C 1
ATOM 9457 O O . PRO A 1 1226 ? 31.425 22.929 81.561 1.00 29.47 1226 PRO A O 1
ATOM 9460 N N . ASP A 1 1227 ? 33.522 23.778 81.535 1.00 29.83 1227 ASP A N 1
ATOM 9461 C CA . ASP A 1 1227 ? 34.043 23.214 80.282 1.00 29.83 1227 ASP A CA 1
ATOM 9462 C C . ASP A 1 1227 ? 34.036 21.677 80.262 1.00 29.83 1227 ASP A C 1
ATOM 9464 O O . ASP A 1 1227 ? 34.640 21.049 81.136 1.00 29.83 1227 ASP A O 1
ATOM 9468 N N . VAL A 1 1228 ? 33.488 21.070 79.199 1.00 24.19 1228 VAL A N 1
ATOM 9469 C CA . VAL A 1 1228 ? 33.823 19.697 78.777 1.00 24.19 1228 VAL A CA 1
ATOM 9470 C C . VAL A 1 1228 ? 33.864 19.605 77.247 1.00 24.19 1228 VAL A C 1
ATOM 9472 O O . VAL A 1 1228 ? 32.998 20.118 76.545 1.00 24.19 1228 VAL A O 1
ATOM 9475 N N . LYS A 1 1229 ? 34.926 18.948 76.766 1.00 24.38 1229 LYS A N 1
ATOM 9476 C CA . LYS A 1 1229 ? 35.267 18.648 75.372 1.00 24.38 1229 LYS A CA 1
ATOM 9477 C C . LYS A 1 1229 ? 34.273 17.694 74.691 1.00 24.38 1229 LYS A C 1
ATOM 9479 O O . LYS A 1 1229 ? 33.937 16.670 75.278 1.00 24.38 1229 LYS A O 1
ATOM 9484 N N . LEU A 1 1230 ? 34.055 18.009 73.405 1.00 26.27 1230 LEU A N 1
ATOM 9485 C CA . LEU A 1 1230 ? 33.297 17.342 72.329 1.00 26.27 1230 LEU A CA 1
ATOM 9486 C C . LEU A 1 1230 ? 31.788 17.212 72.540 1.00 26.27 1230 LEU A C 1
ATOM 9488 O O . LEU A 1 1230 ? 31.357 16.337 73.319 1.00 26.27 1230 LEU A O 1
#

Sequence (1230 aa):
MIDGARGGGPRNEFSRAVLRRYIKATPSIFEDPEGLKRLLATLAYSENSVWPTPENLQRQRRVTNGTEFEQETALDEFKTFLAAEATGAPLKVLRIRTSVLGRYDRKRGAFPLNFGSEGSGYADPMVLHWTGGPSIKVGVDDWDDITQLPMAEPEAVRLAAQLGQNRTVYAAIRMTVSNIAASDRAGDSSLQASGRIEDVAIHLPPTTPGAELGTRIATLPVKRPALTEPEAARPPEARNAIESWTRLGVRAEGDMLVARLGRQGGDAPEDSQALQRALLHLALARSPGIANNLPNVFTISSRLLTPAQNAQLFSRRIDHGFLDALNKDVFRRRDTIDTFKTKYLPSLIALRPQLPVRLRIISPVLPRTYDLARGSFPVDGYTFNRSDGRLTWPMLGELFDVRTDLVSYPDAIGVEERRARAINDRIRTGQPGRGARFYQAVDLELLSLAPAHPEVEKDFGYIFGGSFNIQSRGLDARVHRLAFYEDEALTRLLWDVPLDGMRAQAPQAAVDPLPNLTLGTLRRLTLWGAFGLAARSGAEPDFLERSAKTSSAYVNASEFDREAVLDSLRRSATVGTPKPGEPVYLMGSVKLGQHDGRTAFVVDSYSLAYARDGTKPQPRDGLLGLGVANPEVLARFPIDAATAQILIKSEPSRSFQALFRIGSPKATPVASTTGPKADLLVQIEEIVLLHPRQADRAVARAAAGAIVAAQGMVPALADPEAIRLAVTPDRVPLNDETMVLYVLAQSGREPDEQVLRWLLVRRWMAEHDPYGNGGEHGTGDNGLRNVWGTFFPKGLRTLSDQDVARFTPTFRRWTALRIAALPRKVTFFWHSHDGSSSFGRTARNHAEVLDKIGVSRRSLEESYYGTLDFRTDPSGQRIFKGGIIEMNHQQGSNAVPLAYLRLPNLPAAGVGDHYQMYVDLDITHLVATDAGTGLPQIAFDTSATEVRWWGGRTAVTPRPLLAALKTAPTAPLPEIRDTEPDIVGLKIGMAMAEAEAKLAGQMKIAHVLEHVGAAEGNSPLASVTRLYVRDDGLELISALYAPEALGGKLLGARRDLYLDKSGATLSAIQTKLEEKYGAPLRPDVMSWGKTADLPNCGTVISAINHPWLDARLIRGEAIGPKFVAPDELTRDAEAAARLRTTRRIWTVQWTFVAPEGQHERCGTTVKADFQPSTRLGFAGERIPDDEAARLTTWLVNHKAHAEAIKAGRELVQQDRSSGAAAKALPDVKL

Radius of gyration: 43.11 Å; chains: 1; bounding box: 89×92×134 Å